Protein AF-0000000076990833 (afdb_homodimer)

Structure (mmCIF, N/CA/C/O backbone):
data_AF-0000000076990833-model_v1
#
loop_
_entity.id
_entity.type
_entity.pdbx_description
1 polymer 'Sterol uptake control protein 2'
#
loop_
_atom_site.group_PDB
_atom_site.id
_atom_site.type_symbol
_atom_site.label_atom_id
_atom_site.label_alt_id
_atom_site.label_comp_id
_atom_site.label_asym_id
_atom_site.label_entity_id
_atom_site.label_seq_id
_atom_site.pdbx_PDB_ins_code
_atom_site.Cartn_x
_atom_site.Cartn_y
_atom_site.Cartn_z
_atom_site.occupancy
_atom_site.B_iso_or_equiv
_atom_site.auth_seq_id
_atom_site.auth_comp_id
_atom_site.auth_asym_id
_atom_site.auth_atom_id
_atom_site.pdbx_PDB_model_num
ATOM 1 N N . MET A 1 1 ? -12.664 -25.297 53.344 1 25.92 1 MET A N 1
ATOM 2 C CA . MET A 1 1 ? -12.391 -23.922 52.906 1 25.92 1 MET A CA 1
ATOM 3 C C . MET A 1 1 ? -11.352 -23.891 51.781 1 25.92 1 MET A C 1
ATOM 5 O O . MET A 1 1 ? -10.227 -24.359 51.969 1 25.92 1 MET A O 1
ATOM 9 N N . ARG A 1 2 ? -11.758 -23.938 50.531 1 33.41 2 ARG A N 1
ATOM 10 C CA . ARG A 1 2 ? -10.898 -23.969 49.344 1 33.41 2 ARG A CA 1
ATOM 11 C C . ARG A 1 2 ? -9.945 -22.781 49.312 1 33.41 2 ARG A C 1
ATOM 13 O O . ARG A 1 2 ? -10.344 -21.656 49.594 1 33.41 2 ARG A O 1
ATOM 20 N N . GLN A 1 3 ? -8.711 -23.062 49.531 1 33.72 3 GLN A N 1
ATOM 21 C CA . GLN A 1 3 ? -7.648 -22.062 49.594 1 33.72 3 GLN A CA 1
ATOM 22 C C . GLN A 1 3 ? -7.637 -21.203 48.312 1 33.72 3 GLN A C 1
ATOM 24 O O . GLN A 1 3 ? -7.566 -21.734 47.219 1 33.72 3 GLN A O 1
ATOM 29 N N . ARG A 1 4 ? -8.312 -20 48.312 1 40.69 4 ARG A N 1
ATOM 30 C CA . ARG A 1 4 ? -8.273 -18.984 47.25 1 40.69 4 ARG A CA 1
ATOM 31 C C . ARG A 1 4 ? -6.844 -18.688 46.812 1 40.69 4 ARG A C 1
ATOM 33 O O . ARG A 1 4 ? -5.984 -18.406 47.656 1 40.69 4 ARG A O 1
ATOM 40 N N . THR A 1 5 ? -6.391 -19.281 45.875 1 40.38 5 THR A N 1
ATOM 41 C CA . THR A 1 5 ? -5.09 -18.969 45.281 1 40.38 5 THR A CA 1
ATOM 42 C C . THR A 1 5 ? -4.953 -17.453 45.094 1 40.38 5 THR A C 1
ATOM 44 O O . THR A 1 5 ? -5.852 -16.812 44.531 1 40.38 5 THR A O 1
ATOM 47 N N . PRO A 1 6 ? -4.059 -16.812 45.844 1 41.22 6 PRO A N 1
ATOM 48 C CA . PRO A 1 6 ? -3.881 -15.359 45.75 1 41.22 6 PRO A CA 1
ATOM 49 C C . PRO A 1 6 ? -3.59 -14.906 44.312 1 41.22 6 PRO A C 1
ATOM 51 O O . PRO A 1 6 ? -2.789 -15.539 43.625 1 41.22 6 PRO A O 1
ATOM 54 N N . HIS A 1 7 ? -4.531 -14.383 43.656 1 50.31 7 HIS A N 1
ATOM 55 C CA . HIS A 1 7 ? -4.332 -13.758 42.344 1 50.31 7 HIS A CA 1
ATOM 56 C C . HIS A 1 7 ? -3.305 -12.633 42.406 1 50.31 7 HIS A C 1
ATOM 58 O O . HIS A 1 7 ? -3.395 -11.766 43.281 1 50.31 7 HIS A O 1
ATOM 64 N N . ARG A 1 8 ? -2.176 -12.875 41.969 1 51.62 8 ARG A N 1
ATOM 65 C CA . ARG A 1 8 ? -1.152 -11.836 41.938 1 51.62 8 ARG A CA 1
ATOM 66 C C . ARG A 1 8 ? -1.626 -10.617 41.156 1 51.62 8 ARG A C 1
ATOM 68 O O . ARG A 1 8 ? -1.981 -10.734 39.969 1 51.62 8 ARG A O 1
ATOM 75 N N . LYS A 1 9 ? -2.006 -9.484 41.75 1 55.56 9 LYS A N 1
ATOM 76 C CA . LYS A 1 9 ? -2.414 -8.188 41.219 1 55.56 9 LYS A CA 1
ATOM 77 C C . LYS A 1 9 ? -1.229 -7.453 40.594 1 55.56 9 LYS A C 1
ATOM 79 O O . LYS A 1 9 ? -0.097 -7.582 41.062 1 55.56 9 LYS A O 1
ATOM 84 N N . SER A 1 10 ? -1.445 -7.074 39.344 1 61.56 10 SER A N 1
ATOM 85 C CA . SER A 1 10 ? -0.448 -6.164 38.781 1 61.56 10 SER A CA 1
ATOM 86 C C . SER A 1 10 ? -0.549 -4.781 39.438 1 61.56 10 SER A C 1
ATOM 88 O O . SER A 1 10 ? -1.647 -4.246 39.594 1 61.56 10 SER A O 1
ATOM 90 N N . ARG A 1 11 ? 0.428 -4.242 40.094 1 70.25 11 ARG A N 1
ATOM 91 C CA . ARG A 1 11 ? 0.427 -2.994 40.844 1 70.25 11 ARG A CA 1
ATOM 92 C C . ARG A 1 11 ? 0.134 -1.804 39.938 1 70.25 11 ARG A C 1
ATOM 94 O O . ARG A 1 11 ? -0.578 -0.877 40.344 1 70.25 11 ARG A O 1
ATOM 101 N N . PHE A 1 12 ? 0.561 -1.822 38.688 1 67.38 12 PHE A N 1
ATOM 102 C CA . PHE A 1 12 ? 0.448 -0.678 37.781 1 67.38 12 PHE A CA 1
ATOM 103 C C . PHE A 1 12 ? -0.346 -1.044 36.531 1 67.38 12 PHE A C 1
ATOM 105 O O . PHE A 1 12 ? -0.044 -0.566 35.438 1 67.38 12 PHE A O 1
ATOM 112 N N . GLY A 1 13 ? -1.306 -1.761 36.688 1 73.12 13 GLY A N 1
ATOM 113 C CA . GLY A 1 13 ? -2.15 -2.203 35.594 1 73.12 13 GLY A CA 1
ATOM 114 C C . GLY A 1 13 ? -3.078 -1.119 35.094 1 73.12 13 GLY A C 1
ATOM 115 O O . GLY A 1 13 ? -3.416 -0.186 35.812 1 73.12 13 GLY A O 1
ATOM 116 N N . CYS A 1 14 ? -3.453 -1.318 33.844 1 72.38 14 CYS A N 1
ATOM 117 C CA . CYS A 1 14 ? -4.359 -0.337 33.281 1 72.38 14 CYS A CA 1
ATOM 118 C C . CYS A 1 14 ? -5.746 -0.436 33.906 1 72.38 14 CYS A C 1
ATOM 120 O O . CYS A 1 14 ? -6.102 -1.465 34.469 1 72.38 14 CYS A O 1
ATOM 122 N N . LYS A 1 15 ? -6.52 0.688 33.781 1 77.44 15 LYS A N 1
ATOM 123 C CA . LYS A 1 15 ? -7.836 0.781 34.406 1 77.44 15 LYS A CA 1
ATOM 124 C C . LYS A 1 15 ? -8.766 -0.309 33.906 1 77.44 15 LYS A C 1
ATOM 126 O O . LYS A 1 15 ? -9.562 -0.863 34.656 1 77.44 15 LYS A O 1
ATOM 131 N N . GLU A 1 16 ? -8.633 -0.635 32.688 1 78.31 16 GLU A N 1
ATOM 132 C CA . GLU A 1 16 ? -9.508 -1.613 32.062 1 78.31 16 GLU A CA 1
ATOM 133 C C . GLU A 1 16 ? -9.242 -3.02 32.594 1 78.31 16 GLU A C 1
ATOM 135 O O . GLU A 1 16 ? -10.172 -3.768 32.875 1 78.31 16 GLU A O 1
ATOM 140 N N . CYS A 1 17 ? -8.039 -3.342 32.719 1 75.88 17 CYS A N 1
ATOM 141 C CA . CYS A 1 17 ? -7.684 -4.648 33.281 1 75.88 17 CYS A CA 1
ATOM 142 C C . CYS A 1 17 ? -8.086 -4.75 34.75 1 75.88 17 CYS A C 1
ATOM 144 O O . CYS A 1 17 ? -8.57 -5.789 35.188 1 75.88 17 CYS A O 1
ATOM 146 N N . LYS A 1 18 ? -7.969 -3.686 35.469 1 77 18 LYS A N 1
ATOM 147 C CA . LYS A 1 18 ? -8.391 -3.623 36.875 1 77 18 LYS A CA 1
ATOM 148 C C . LYS A 1 18 ? -9.898 -3.818 37 1 77 18 LYS A C 1
ATOM 150 O O . LYS A 1 18 ? -10.367 -4.547 37.875 1 77 18 LYS A O 1
ATOM 155 N N . GLN A 1 19 ? -10.578 -3.23 36.094 1 77.62 19 GLN A N 1
ATOM 156 C CA . GLN A 1 19 ? -12.031 -3.336 36.125 1 77.62 19 GLN A CA 1
ATOM 157 C C . GLN A 1 19 ? -12.484 -4.754 35.781 1 77.62 19 GLN A C 1
ATOM 159 O O . GLN A 1 19 ? -13.477 -5.238 36.312 1 77.62 19 GLN A O 1
ATOM 164 N N . ARG A 1 20 ? -11.805 -5.422 35.031 1 76.88 20 ARG A N 1
ATOM 165 C CA . ARG A 1 20 ? -12.141 -6.758 34.562 1 76.88 20 ARG A CA 1
ATOM 166 C C . ARG A 1 20 ? -11.547 -7.832 35.469 1 76.88 20 ARG A C 1
ATOM 168 O O . ARG A 1 20 ? -11.812 -9.023 35.281 1 76.88 20 ARG A O 1
ATOM 175 N N . HIS A 1 21 ? -10.773 -7.418 36.375 1 73.31 21 HIS A N 1
ATOM 176 C CA . HIS A 1 21 ? -10.141 -8.297 37.344 1 73.31 21 HIS A CA 1
ATOM 177 C C . HIS A 1 21 ? -9.266 -9.344 36.656 1 73.31 21 HIS A C 1
ATOM 179 O O . HIS A 1 21 ? -9.297 -10.523 37 1 73.31 21 HIS A O 1
ATOM 185 N N . VAL A 1 22 ? -8.633 -8.859 35.562 1 78.75 22 VAL A N 1
ATOM 186 C CA . VAL A 1 22 ? -7.637 -9.695 34.906 1 78.75 22 VAL A CA 1
ATOM 187 C C . VAL A 1 22 ? -6.238 -9.141 35.156 1 78.75 22 VAL A C 1
ATOM 189 O O . VAL A 1 22 ? -6.066 -7.934 35.344 1 78.75 22 VAL A O 1
ATOM 192 N N . LYS A 1 23 ? -5.227 -10.023 35.156 1 76.38 23 LYS A N 1
ATOM 193 C CA . LYS A 1 23 ? -3.846 -9.594 35.375 1 76.38 23 LYS A CA 1
ATOM 194 C C . LYS A 1 23 ? -3.334 -8.828 34.156 1 76.38 23 LYS A C 1
ATOM 196 O O . LYS A 1 23 ? -3.299 -9.367 33.031 1 76.38 23 LYS A O 1
ATOM 201 N N . CYS A 1 24 ? -2.998 -7.535 34.312 1 73.56 24 CYS A N 1
ATOM 202 C CA . CYS A 1 24 ? -2.434 -6.66 33.281 1 73.56 24 CYS A CA 1
ATOM 203 C C . CYS A 1 24 ? -0.947 -6.934 33.094 1 73.56 24 CYS A C 1
ATOM 205 O O . CYS A 1 24 ? -0.219 -7.145 34.062 1 73.56 24 CYS A O 1
ATOM 207 N N . ASP A 1 25 ? -0.452 -7 32.031 1 72.81 25 ASP A N 1
ATOM 208 C CA . ASP A 1 25 ? 0.966 -7.223 31.766 1 72.81 25 ASP A CA 1
ATOM 209 C C . ASP A 1 25 ? 1.754 -5.918 31.859 1 72.81 25 ASP A C 1
ATOM 211 O O . ASP A 1 25 ? 2.973 -5.906 31.672 1 72.81 25 ASP A O 1
ATOM 215 N N . GLU A 1 26 ? 1.168 -4.836 32.094 1 69.75 26 GLU A N 1
ATOM 216 C CA . GLU A 1 26 ? 1.69 -3.494 32.312 1 69.75 26 GLU A CA 1
ATOM 217 C C . GLU A 1 26 ? 2.525 -3.02 31.125 1 69.75 26 GLU A C 1
ATOM 219 O O . GLU A 1 26 ? 3.314 -2.08 31.25 1 69.75 26 GLU A O 1
ATOM 224 N N . THR A 1 27 ? 2.277 -3.645 30.109 1 68.69 27 THR A N 1
ATOM 225 C CA . THR A 1 27 ? 2.957 -3.172 28.906 1 68.69 27 THR A CA 1
ATOM 226 C C . THR A 1 27 ? 2.326 -1.875 28.406 1 68.69 27 THR A C 1
ATOM 228 O O . THR A 1 27 ? 1.105 -1.709 28.453 1 68.69 27 THR A O 1
ATOM 231 N N . ARG A 1 28 ? 3.154 -0.745 28.188 1 64.5 28 ARG A N 1
ATOM 232 C CA . ARG A 1 28 ? 2.734 0.539 27.641 1 64.5 28 ARG A CA 1
ATOM 233 C C . ARG A 1 28 ? 3.105 0.646 26.156 1 64.5 28 ARG A C 1
ATOM 235 O O . ARG A 1 28 ? 4.035 -0.02 25.703 1 64.5 28 ARG A O 1
ATOM 242 N N . PRO A 1 29 ? 2.189 1.332 25.469 1 57.94 29 PRO A N 1
ATOM 243 C CA . PRO A 1 29 ? 1.122 2.248 25.875 1 57.94 29 PRO A CA 1
ATOM 244 C C . PRO A 1 29 ? -0.215 1.54 26.094 1 57.94 29 PRO A C 1
ATOM 246 O O . PRO A 1 29 ? -1.116 2.09 26.734 1 57.94 29 PRO A O 1
ATOM 249 N N . SER A 1 30 ? -0.327 0.424 25.625 1 66.25 30 SER A N 1
ATOM 250 C CA . SER A 1 30 ? -1.527 -0.357 25.906 1 66.25 30 SER A CA 1
ATOM 251 C C . SER A 1 30 ? -1.175 -1.78 26.328 1 66.25 30 SER A C 1
ATOM 253 O O . SER A 1 30 ? -0.31 -2.416 25.719 1 66.25 30 SER A O 1
ATOM 255 N N . CYS A 1 31 ? -1.744 -2.201 27.359 1 67.81 31 CYS A N 1
ATOM 256 C CA . CYS A 1 31 ? -1.415 -3.535 27.859 1 67.81 31 CYS A CA 1
ATOM 257 C C . CYS A 1 31 ? -1.944 -4.609 26.922 1 67.81 31 CYS A C 1
ATOM 259 O O . CYS A 1 31 ? -2.896 -4.375 26.172 1 67.81 31 CYS A O 1
ATOM 261 N N . ILE A 1 32 ? -1.296 -5.707 26.891 1 69.56 32 ILE A N 1
ATOM 262 C CA . ILE A 1 32 ? -1.594 -6.816 26 1 69.56 32 ILE A CA 1
ATOM 263 C C . ILE A 1 32 ? -3.055 -7.23 26.156 1 69.56 32 ILE A C 1
ATOM 265 O O . ILE A 1 32 ? -3.721 -7.566 25.172 1 69.56 32 ILE A O 1
ATOM 269 N N . ASN A 1 33 ? -3.633 -7.113 27.328 1 70.81 33 ASN A N 1
ATOM 270 C CA . ASN A 1 33 ? -5.008 -7.5 27.625 1 70.81 33 ASN A CA 1
ATOM 271 C C . ASN A 1 33 ? -6.008 -6.562 26.953 1 70.81 33 ASN A C 1
ATOM 273 O O . ASN A 1 33 ? -6.988 -7.016 26.359 1 70.81 33 ASN A O 1
ATOM 277 N N . CYS A 1 34 ? -5.73 -5.387 27.062 1 66.62 34 CYS A N 1
ATOM 278 C CA . CYS A 1 34 ? -6.613 -4.383 26.469 1 66.62 34 CYS A CA 1
ATOM 279 C C . CYS A 1 34 ? -6.516 -4.398 24.953 1 66.62 34 CYS A C 1
ATOM 281 O O . CYS A 1 34 ? -7.531 -4.305 24.266 1 66.62 34 CYS A O 1
ATOM 283 N N . SER A 1 35 ? -5.297 -4.555 24.469 1 65.75 35 SER A N 1
ATOM 284 C CA . SER A 1 35 ? -5.016 -4.602 23.031 1 65.75 35 SER A CA 1
ATOM 285 C C . SER A 1 35 ? -5.684 -5.805 22.391 1 65.75 35 SER A C 1
ATOM 287 O O . SER A 1 35 ? -6.266 -5.688 21.297 1 65.75 35 SER A O 1
ATOM 289 N N . THR A 1 36 ? -5.66 -6.926 23.078 1 63.72 36 THR A N 1
ATOM 290 C CA . THR A 1 36 ? -6.25 -8.164 22.594 1 63.72 36 THR A CA 1
ATOM 291 C C . THR A 1 36 ? -7.773 -8.109 22.672 1 63.72 36 THR A C 1
ATOM 293 O O . THR A 1 36 ? -8.469 -8.617 21.781 1 63.72 36 THR A O 1
ATOM 296 N N . ALA A 1 37 ? -8.289 -7.414 23.672 1 62.78 37 ALA A N 1
ATOM 297 C CA . ALA A 1 37 ? -9.727 -7.312 23.922 1 62.78 37 ALA A CA 1
ATOM 298 C C . ALA A 1 37 ? -10.328 -6.117 23.188 1 62.78 37 ALA A C 1
ATOM 300 O O . ALA A 1 37 ? -11.516 -5.816 23.344 1 62.78 37 ALA A O 1
ATOM 301 N N . LEU A 1 38 ? -9.531 -5.477 22.484 1 52.69 38 LEU A N 1
ATOM 302 C CA . LEU A 1 38 ? -9.898 -4.305 21.703 1 52.69 38 LEU A CA 1
ATOM 303 C C . LEU A 1 38 ? -10.602 -3.264 22.562 1 52.69 38 LEU A C 1
ATOM 305 O O . LEU A 1 38 ? -11.625 -2.705 22.156 1 52.69 38 LEU A O 1
ATOM 309 N N . ARG A 1 39 ? -10.078 -3.102 23.75 1 64.44 39 ARG A N 1
ATOM 310 C CA . ARG A 1 39 ? -10.562 -2.088 24.672 1 64.44 39 ARG A CA 1
ATOM 311 C C . ARG A 1 39 ? -9.578 -0.932 24.781 1 64.44 39 ARG A C 1
ATOM 313 O O . ARG A 1 39 ? -8.367 -1.122 24.625 1 64.44 39 ARG A O 1
ATOM 320 N N . ARG A 1 40 ? -10.156 0.22 24.984 1 62.66 40 ARG A N 1
ATOM 321 C CA . ARG A 1 40 ? -9.305 1.381 25.234 1 62.66 40 ARG A CA 1
ATOM 322 C C . ARG A 1 40 ? -8.609 1.267 26.578 1 62.66 40 ARG A C 1
ATOM 324 O O . ARG A 1 40 ? -9.266 1.282 27.625 1 62.66 40 ARG A O 1
ATOM 331 N N . CYS A 1 41 ? -7.32 1.099 26.5 1 63.16 41 CYS A N 1
ATOM 332 C CA . CYS A 1 41 ? -6.52 0.938 27.719 1 63.16 41 CYS A CA 1
ATOM 333 C C . CYS A 1 41 ? -6.254 2.285 28.375 1 63.16 41 CYS A C 1
ATOM 335 O O . CYS A 1 41 ? -5.938 3.262 27.688 1 63.16 41 CYS A O 1
ATOM 337 N N . SER A 1 42 ? -6.566 2.445 29.594 1 67.25 42 SER A N 1
ATOM 338 C CA . SER A 1 42 ? -6.414 3.695 30.344 1 67.25 42 SER A CA 1
ATOM 339 C C . SER A 1 42 ? -4.973 4.191 30.297 1 67.25 42 SER A C 1
ATOM 341 O O . SER A 1 42 ? -4.703 5.355 30.594 1 67.25 42 SER A O 1
ATOM 343 N N . TYR A 1 43 ? -4.086 3.354 30.016 1 64.38 43 TYR A N 1
ATOM 344 C CA . TYR A 1 43 ? -2.711 3.814 29.859 1 64.38 43 TYR A CA 1
ATOM 345 C C . TYR A 1 43 ? -2.604 4.824 28.719 1 64.38 43 TYR A C 1
ATOM 347 O O . TYR A 1 43 ? -1.707 5.672 28.719 1 64.38 43 TYR A O 1
ATOM 355 N N . LEU A 1 44 ? -3.486 4.645 27.875 1 51.94 44 LEU A N 1
ATOM 356 C CA . LEU A 1 44 ? -3.539 5.559 26.734 1 51.94 44 LEU A CA 1
ATOM 357 C C . LEU A 1 44 ? -4.027 6.938 27.172 1 51.94 44 LEU A C 1
ATOM 359 O O . LEU A 1 44 ? -3.779 7.93 26.484 1 51.94 44 LEU A O 1
ATOM 363 N N . ASP A 1 45 ? -4.902 7.02 28.125 1 46.09 45 ASP A N 1
ATOM 364 C CA . ASP A 1 45 ? -5.367 8.289 28.672 1 46.09 45 ASP A CA 1
ATOM 365 C C . ASP A 1 45 ? -4.227 9.047 29.344 1 46.09 45 ASP A C 1
ATOM 367 O O . ASP A 1 45 ? -4.422 10.156 29.844 1 46.09 45 ASP A O 1
ATOM 371 N N . THR A 1 46 ? -3.367 8.367 29.812 1 39.69 46 THR A N 1
ATOM 372 C CA . THR A 1 46 ? -2.27 9.195 30.297 1 39.69 46 THR A CA 1
ATOM 373 C C . THR A 1 46 ? -1.866 10.227 29.266 1 39.69 46 THR A C 1
ATOM 375 O O . THR A 1 46 ? -1.724 9.906 28.078 1 39.69 46 THR A O 1
ATOM 378 N N . GLU A 1 47 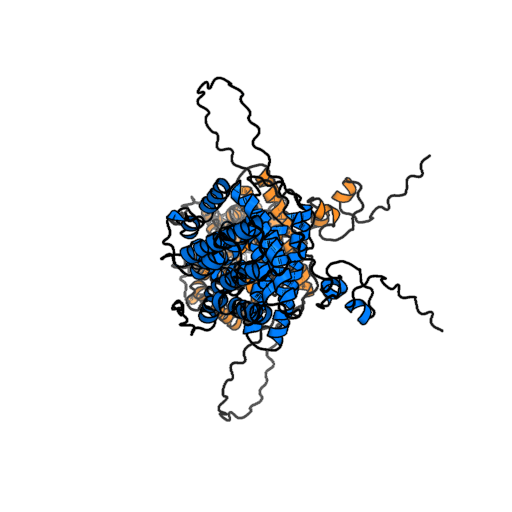? -1.981 11.492 29.516 1 37.03 47 GLU A N 1
ATOM 379 C CA . GLU A 1 47 ? -1.807 12.766 28.812 1 37.03 47 GLU A CA 1
ATOM 380 C C . GLU A 1 47 ? -0.716 12.672 27.75 1 37.03 47 GLU A C 1
ATOM 382 O O . GLU A 1 47 ? 0.418 12.289 28.062 1 37.03 47 GLU A O 1
ATOM 387 N N . THR A 1 48 ? -1.041 12.32 26.609 1 38.06 48 THR A N 1
ATOM 388 C CA . THR A 1 48 ? -0.255 12.531 25.406 1 38.06 48 THR A CA 1
ATOM 389 C C . THR A 1 48 ? 0.718 13.688 25.578 1 38.06 48 THR A C 1
ATOM 391 O O . THR A 1 48 ? 0.304 14.852 25.641 1 38.06 48 THR A O 1
ATOM 394 N N . THR A 1 49 ? 1.515 13.641 26.422 1 38.66 49 THR A N 1
ATOM 395 C CA . THR A 1 49 ? 2.555 14.664 26.531 1 38.66 49 THR A CA 1
ATOM 396 C C . THR A 1 49 ? 3.027 15.102 25.141 1 38.66 49 THR A C 1
ATOM 398 O O . THR A 1 49 ? 3.389 14.266 24.312 1 38.66 49 THR A O 1
ATOM 401 N N . LEU A 1 50 ? 2.381 16.172 24.75 1 44.66 50 LEU A N 1
ATOM 402 C CA . LEU A 1 50 ? 2.904 16.844 23.562 1 44.66 50 LEU A CA 1
ATOM 403 C C . LEU A 1 50 ? 4.418 16.672 23.469 1 44.66 50 LEU A C 1
ATOM 405 O O . LEU A 1 50 ? 5.113 16.672 24.484 1 44.66 50 LEU A O 1
ATOM 409 N N . PRO A 1 51 ? 4.859 16.109 22.422 1 43.97 51 PRO A N 1
ATOM 410 C CA . PRO A 1 51 ? 6.309 15.992 22.266 1 43.97 51 PRO A CA 1
ATOM 411 C C . PRO A 1 51 ? 7.051 17.266 22.641 1 43.97 51 PRO A C 1
ATOM 413 O O . PRO A 1 51 ? 6.531 18.375 22.438 1 43.97 51 PRO A O 1
ATOM 416 N N . SER A 1 52 ? 7.957 17.25 23.578 1 46.44 52 SER A N 1
ATOM 417 C CA . SER A 1 52 ? 8.773 18.406 23.922 1 46.44 52 SER A CA 1
ATOM 418 C C . SER A 1 52 ? 9.492 18.969 22.703 1 46.44 52 SER A C 1
ATOM 420 O O . SER A 1 52 ? 10.031 18.203 21.891 1 46.44 52 SER A O 1
ATOM 422 N N . PRO A 1 53 ? 9.32 20.266 22.5 1 45.53 53 PRO A N 1
ATOM 423 C CA . PRO A 1 53 ? 10.055 20.906 21.406 1 45.53 53 PRO A CA 1
ATOM 424 C C . PRO A 1 53 ? 11.547 20.562 21.422 1 45.53 53 PRO A C 1
ATOM 426 O O . PRO A 1 53 ? 12.227 20.75 20.406 1 45.53 53 PRO A O 1
ATOM 429 N N . ALA A 1 54 ? 12.102 20.266 22.609 1 45.22 54 ALA A N 1
ATOM 430 C CA . ALA A 1 54 ? 13.523 19.969 22.719 1 45.22 54 ALA A CA 1
ATOM 431 C C . ALA A 1 54 ? 13.906 18.797 21.828 1 45.22 54 ALA A C 1
ATOM 433 O O . ALA A 1 54 ? 15.086 18.578 21.547 1 45.22 54 ALA A O 1
ATOM 434 N N . VAL A 1 55 ? 13.008 18.078 21.547 1 43.25 55 VAL A N 1
ATOM 435 C CA . VAL A 1 55 ? 13.281 16.859 20.812 1 43.25 55 VAL A CA 1
ATOM 436 C C . VAL A 1 55 ? 13.828 17.188 19.438 1 43.25 55 VAL A C 1
ATOM 438 O O . VAL A 1 55 ? 14.469 16.344 18.797 1 43.25 55 VAL A O 1
ATOM 441 N N . PHE A 1 56 ? 13.516 18.312 18.906 1 43.44 56 PHE A N 1
ATOM 442 C CA . PHE A 1 56 ? 14.008 18.672 17.578 1 43.44 56 PHE A CA 1
ATOM 443 C C . PHE A 1 56 ? 15.227 19.578 17.688 1 43.44 56 PHE A C 1
ATOM 445 O O . PHE A 1 56 ? 15.422 20.453 16.844 1 43.44 56 PHE A O 1
ATOM 452 N N . SER A 1 57 ? 15.977 19.703 18.844 1 42.47 57 SER A N 1
ATOM 453 C CA . SER A 1 57 ? 17.234 20.438 18.875 1 42.47 57 SER A CA 1
ATOM 454 C C . SER A 1 57 ? 18.281 19.797 17.969 1 42.47 57 SER A C 1
ATOM 456 O O . SER A 1 57 ? 18.938 18.828 18.359 1 42.47 57 SER A O 1
ATOM 458 N N . TYR A 1 58 ? 18.031 19.984 16.75 1 42.31 58 TYR A N 1
ATOM 459 C CA . TYR A 1 58 ? 18.969 19.484 15.75 1 42.31 58 TYR A CA 1
ATOM 460 C C . TYR A 1 58 ? 20.312 20.188 15.859 1 42.31 58 TYR A C 1
ATOM 462 O O . TYR A 1 58 ? 20.375 21.406 16.031 1 42.31 58 TYR A O 1
ATOM 470 N N . GLN A 1 59 ? 21.406 19.703 16.328 1 37.19 59 GLN A N 1
ATOM 471 C CA . GLN A 1 59 ? 22.734 20.266 16.156 1 37.19 59 GLN A CA 1
ATOM 472 C C . GLN A 1 59 ? 23.141 20.297 14.68 1 37.19 59 GLN A C 1
ATOM 474 O O . GLN A 1 59 ? 23.266 19.25 14.039 1 37.19 59 GLN A O 1
ATOM 479 N N . CYS A 1 60 ? 22.828 21.312 13.984 1 34 60 CYS A N 1
ATOM 480 C CA . CYS A 1 60 ? 23.391 21.469 12.641 1 34 60 CYS A CA 1
ATOM 481 C C . CYS A 1 60 ? 24.906 21.609 12.695 1 34 60 CYS A C 1
ATOM 483 O O . CYS A 1 60 ? 25.438 22.375 13.508 1 34 60 CYS A O 1
ATOM 485 N N . PRO A 1 61 ? 25.859 20.844 12.156 1 33.31 61 PRO A N 1
ATOM 486 C CA . PRO A 1 61 ? 27.312 21.062 12.156 1 33.31 61 PRO A CA 1
ATOM 487 C C . PRO A 1 61 ? 27.688 22.453 11.641 1 33.31 61 PRO A C 1
ATOM 489 O O . PRO A 1 61 ? 27.016 23 10.758 1 33.31 61 PRO A O 1
ATOM 492 N N . SER A 1 62 ? 28.406 23.328 12.328 1 28.06 62 SER A N 1
ATOM 493 C CA . SER A 1 62 ? 29.031 24.578 11.93 1 28.06 62 SER A CA 1
ATOM 494 C C . SER A 1 62 ? 29.953 24.375 10.727 1 28.06 62 SER A C 1
ATOM 496 O O . SER A 1 62 ? 30.641 23.359 10.633 1 28.06 62 SER A O 1
ATOM 498 N N . PRO A 1 63 ? 29.875 25.156 9.633 1 28.7 63 PRO A N 1
ATOM 499 C CA . PRO A 1 63 ? 30.844 25.156 8.539 1 28.7 63 PRO A CA 1
ATOM 500 C C . PRO A 1 63 ? 32.281 25.359 9.023 1 28.7 63 PRO A C 1
ATOM 502 O O . PRO A 1 63 ? 32.562 26.391 9.648 1 28.7 63 PRO A O 1
ATOM 505 N N . ALA A 1 64 ? 33.062 24.531 9.469 1 28.36 64 ALA A N 1
ATOM 506 C CA . ALA A 1 64 ? 34.5 24.797 9.656 1 28.36 64 ALA A CA 1
ATOM 507 C C . ALA A 1 64 ? 35.125 25.359 8.391 1 28.36 64 ALA A C 1
ATOM 509 O O . ALA A 1 64 ? 34.844 24.906 7.285 1 28.36 64 ALA A O 1
ATOM 510 N N . ALA A 1 65 ? 35.844 26.609 8.391 1 28.31 65 ALA A N 1
ATOM 511 C CA . ALA A 1 65 ? 36.719 27.391 7.527 1 28.31 65 ALA A CA 1
ATOM 512 C C . ALA A 1 65 ? 37.938 26.578 7.102 1 28.31 65 ALA A C 1
ATOM 514 O O . ALA A 1 65 ? 38.906 26.438 7.855 1 28.31 65 ALA A O 1
ATOM 515 N N . SER A 1 66 ? 38 25.312 6.457 1 23.75 66 SER A N 1
ATOM 516 C CA . SER A 1 66 ? 39.219 24.688 5.973 1 23.75 66 SER A CA 1
ATOM 517 C C . SER A 1 66 ? 39.844 25.5 4.836 1 23.75 66 SER A C 1
ATOM 519 O O . SER A 1 66 ? 39.219 25.672 3.777 1 23.75 66 SER A O 1
ATOM 521 N N . THR A 1 67 ? 40.688 26.531 5.051 1 24.36 67 THR A N 1
ATOM 522 C CA . THR A 1 67 ? 41.594 27.297 4.191 1 24.36 67 THR A CA 1
ATOM 523 C C . THR A 1 67 ? 42.562 26.391 3.455 1 24.36 67 THR A C 1
ATOM 525 O O . THR A 1 67 ? 43.5 26.859 2.814 1 24.36 67 THR A O 1
ATOM 528 N N . SER A 1 68 ? 42.688 25.094 3.496 1 23.02 68 SER A N 1
ATOM 529 C CA . SER A 1 68 ? 43.906 24.562 2.898 1 23.02 68 SER A CA 1
ATOM 530 C C . SER A 1 68 ? 43.938 24.828 1.397 1 23.02 68 SER A C 1
ATOM 532 O O . SER A 1 68 ? 42.906 24.719 0.715 1 23.02 68 SER A O 1
ATOM 534 N N . THR A 1 69 ? 44.938 25.578 0.827 1 22.22 69 THR A N 1
ATOM 535 C CA . THR A 1 69 ? 45.5 26 -0.441 1 22.22 69 THR A CA 1
ATOM 536 C C . THR A 1 69 ? 45.844 24.797 -1.327 1 22.22 69 THR A C 1
ATOM 538 O O . THR A 1 69 ? 46.562 24.922 -2.299 1 22.22 69 THR A O 1
ATOM 541 N N . ALA A 1 70 ? 45.562 23.531 -1.05 1 27.22 70 ALA A N 1
ATOM 542 C CA . ALA A 1 70 ? 46.25 22.609 -1.941 1 27.22 70 ALA A CA 1
ATOM 543 C C . ALA A 1 70 ? 45.969 22.938 -3.404 1 27.22 70 ALA A C 1
ATOM 545 O O . ALA A 1 70 ? 44.875 23.422 -3.74 1 27.22 70 ALA A O 1
ATOM 546 N N . SER A 1 71 ? 46.938 23.125 -4.289 1 22.7 71 SER A N 1
ATOM 547 C CA . SER A 1 71 ? 47.188 23.25 -5.719 1 22.7 71 SER A CA 1
ATOM 548 C C . SER A 1 71 ? 46.375 22.25 -6.527 1 22.7 71 SER A C 1
ATOM 550 O O . SER A 1 71 ? 46.281 21.078 -6.148 1 22.7 71 SER A O 1
ATOM 552 N N . SER A 1 72 ? 45.438 22.703 -7.418 1 22.44 72 SER A N 1
ATOM 553 C CA . SER A 1 72 ? 44.281 22.281 -8.188 1 22.44 72 SER A CA 1
ATOM 554 C C . SER A 1 72 ? 44.656 21.344 -9.32 1 22.44 72 SER A C 1
ATOM 556 O O . SER A 1 72 ? 44.656 21.719 -10.492 1 22.44 72 SER A O 1
ATOM 558 N N . SER A 1 73 ? 45.875 20.578 -9.219 1 23.89 73 SER A N 1
ATOM 559 C CA . SER A 1 73 ? 46.094 19.969 -10.523 1 23.89 73 SER A CA 1
ATOM 560 C C . SER A 1 73 ? 44.906 19.156 -10.977 1 23.89 73 SER A C 1
ATOM 562 O O . SER A 1 73 ? 44.188 18.594 -10.148 1 23.89 73 SER A O 1
ATOM 564 N N . ALA A 1 74 ? 44.438 19.297 -12.305 1 23.66 74 ALA A N 1
ATOM 565 C CA . ALA A 1 74 ? 43.25 19.062 -13.125 1 23.66 74 ALA A CA 1
ATOM 566 C C . ALA A 1 74 ? 42.969 17.578 -13.234 1 23.66 74 ALA A C 1
ATOM 568 O O . ALA A 1 74 ? 42.031 17.172 -13.953 1 23.66 74 ALA A O 1
ATOM 569 N N . PRO A 1 75 ? 43.594 16.672 -12.359 1 24.72 75 PRO A N 1
ATOM 570 C CA . PRO A 1 75 ? 43.531 15.406 -13.086 1 24.72 75 PRO A CA 1
ATOM 571 C C . PRO A 1 75 ? 42.094 14.984 -13.406 1 24.72 75 PRO A C 1
ATOM 573 O O . PRO A 1 75 ? 41.156 15.445 -12.766 1 24.72 75 PRO A O 1
ATOM 576 N N . GLY A 1 76 ? 41.781 14.352 -14.641 1 23.31 76 GLY A N 1
ATOM 577 C CA . GLY A 1 76 ? 40.688 13.852 -15.43 1 23.31 76 GLY A CA 1
ATOM 578 C C . GLY A 1 76 ? 39.781 12.883 -14.68 1 23.31 76 GLY A C 1
ATOM 579 O O . GLY A 1 76 ? 40.156 11.711 -14.516 1 23.31 76 GLY A O 1
ATOM 580 N N . ALA A 1 77 ? 39.375 13.195 -13.562 1 22.27 77 ALA A N 1
ATOM 581 C CA . ALA A 1 77 ? 38.875 12.266 -12.562 1 22.27 77 ALA A CA 1
ATOM 582 C C . ALA A 1 77 ? 37.594 11.594 -13.039 1 22.27 77 ALA A C 1
ATOM 584 O O . ALA A 1 77 ? 36.594 12.266 -13.297 1 22.27 77 ALA A O 1
ATOM 585 N N . VAL A 1 78 ? 37.719 10.516 -13.797 1 25.61 78 VAL A N 1
ATOM 586 C CA . VAL A 1 78 ? 36.656 9.664 -14.344 1 25.61 78 VAL A CA 1
ATOM 587 C C . VAL A 1 78 ? 35.656 9.312 -13.258 1 25.61 78 VAL A C 1
ATOM 589 O O . VAL A 1 78 ? 36.031 8.797 -12.203 1 25.61 78 VAL A O 1
ATOM 592 N N . GLY A 1 79 ? 34.812 10.188 -12.977 1 22.38 79 GLY A N 1
ATOM 593 C CA . GLY A 1 79 ? 33.75 10.227 -11.953 1 22.38 79 GLY A CA 1
ATOM 594 C C . GLY A 1 79 ? 32.938 8.961 -11.891 1 22.38 79 GLY A C 1
ATOM 595 O O . GLY A 1 79 ? 32.125 8.688 -12.781 1 22.38 79 GLY A O 1
ATOM 596 N N . GLY A 1 80 ? 33.625 7.883 -11.539 1 23.03 80 GLY A N 1
ATOM 597 C CA . GLY A 1 80 ? 32.906 6.625 -11.438 1 23.03 80 GLY A CA 1
ATOM 598 C C . GLY A 1 80 ? 31.672 6.715 -10.547 1 23.03 80 GLY A C 1
ATOM 599 O O . GLY A 1 80 ? 31.688 7.391 -9.516 1 23.03 80 GLY A O 1
ATOM 600 N N . THR A 1 81 ? 30.484 6.75 -11.125 1 26.48 81 THR A N 1
ATOM 601 C CA . THR A 1 81 ? 29.125 6.754 -10.602 1 26.48 81 THR A CA 1
ATOM 602 C C . THR A 1 81 ? 28.969 5.738 -9.477 1 26.48 81 THR A C 1
ATOM 604 O O . THR A 1 81 ? 29.219 4.547 -9.664 1 26.48 81 THR A O 1
ATOM 607 N N . VAL A 1 82 ? 29.516 6.102 -8.344 1 26.86 82 VAL A N 1
ATOM 608 C CA . VAL A 1 82 ? 29.391 5.203 -7.203 1 26.86 82 VAL A CA 1
ATOM 609 C C . VAL A 1 82 ? 27.953 4.738 -7.066 1 26.86 82 VAL A C 1
ATOM 611 O O . VAL A 1 82 ? 27.031 5.555 -6.941 1 26.86 82 VAL A O 1
ATO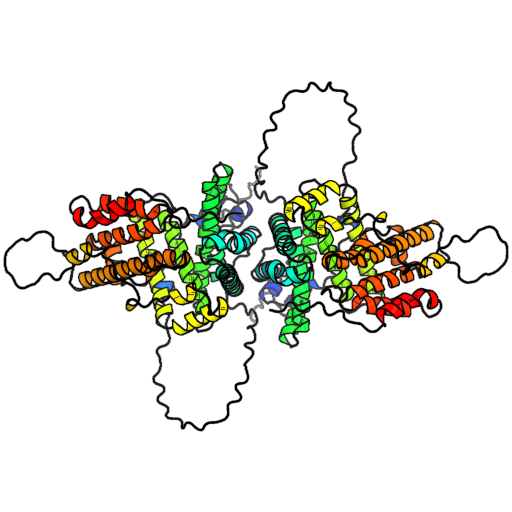M 614 N N . PRO A 1 83 ? 27.594 3.668 -7.645 1 27.45 83 PRO A N 1
ATOM 615 C CA . PRO A 1 83 ? 26.25 3.119 -7.453 1 27.45 83 PRO A CA 1
ATOM 616 C C . PRO A 1 83 ? 25.859 3.045 -5.98 1 27.45 83 PRO A C 1
ATOM 618 O O . PRO A 1 83 ? 26.594 2.496 -5.16 1 27.45 83 PRO A O 1
ATOM 621 N N . LEU A 1 84 ? 25.391 4.141 -5.434 1 27.91 84 LEU A N 1
ATOM 622 C CA . LEU A 1 84 ? 24.906 4.148 -4.062 1 27.91 84 LEU A CA 1
ATOM 623 C C . LEU A 1 84 ? 24.172 2.848 -3.738 1 27.91 84 LEU A C 1
ATOM 625 O O . LEU A 1 84 ? 23.141 2.541 -4.344 1 27.91 84 LEU A O 1
ATOM 629 N N . GLU A 1 85 ? 24.875 1.849 -3.428 1 29.39 85 GLU A N 1
ATOM 630 C CA . GLU A 1 85 ? 24.344 0.585 -2.922 1 29.39 85 GLU A CA 1
ATOM 631 C C . GLU A 1 85 ? 23.266 0.819 -1.865 1 29.39 85 GLU A C 1
ATOM 633 O O . GLU A 1 85 ? 23.453 1.626 -0.952 1 29.39 85 GLU A O 1
ATOM 638 N N . PRO A 1 86 ? 22.047 0.698 -2.152 1 32.06 86 PRO A N 1
ATOM 639 C CA . PRO A 1 86 ? 21.016 0.863 -1.127 1 32.06 86 PRO A CA 1
ATOM 640 C C . PRO A 1 86 ? 21.406 0.232 0.208 1 32.06 86 PRO A C 1
ATOM 642 O O . PRO A 1 86 ? 21.969 -0.87 0.236 1 32.06 86 PRO A O 1
ATOM 645 N N . PRO A 1 87 ? 21.906 0.977 1.18 1 32.19 87 PRO A N 1
ATOM 646 C CA . PRO A 1 87 ? 22.328 0.4 2.457 1 32.19 87 PRO A CA 1
ATOM 647 C C . PRO A 1 87 ? 21.422 -0.747 2.914 1 32.19 87 PRO A C 1
ATOM 649 O O . PRO A 1 87 ? 20.25 -0.791 2.557 1 32.19 87 PRO A O 1
ATOM 652 N N . GLY A 1 88 ? 21.828 -1.861 3.02 1 32.25 88 GLY A N 1
ATOM 653 C CA . GLY A 1 88 ? 21.156 -2.947 3.723 1 32.25 88 GLY A CA 1
ATOM 654 C C . GLY A 1 88 ? 20.422 -2.486 4.961 1 32.25 88 GLY A C 1
ATOM 655 O O . GLY A 1 88 ? 20.75 -1.446 5.539 1 32.25 88 GLY A O 1
ATOM 656 N N . PHE A 1 89 ? 19.109 -2.701 5.137 1 35.03 89 PHE A N 1
ATOM 657 C CA . PHE A 1 89 ? 18.25 -2.383 6.266 1 35.03 89 PHE A CA 1
ATOM 658 C C . PHE A 1 89 ? 18.984 -2.58 7.586 1 35.03 89 PHE A C 1
ATOM 660 O O . PHE A 1 89 ? 18.922 -3.656 8.18 1 35.03 89 PHE A O 1
ATOM 667 N N . GLY A 1 90 ? 20.188 -2.395 7.699 1 34.88 90 GLY A N 1
ATOM 668 C CA . GLY A 1 90 ? 20.703 -2.387 9.062 1 34.88 90 GLY A CA 1
ATOM 669 C C . GLY A 1 90 ? 19.891 -1.525 10 1 34.88 90 GLY A C 1
ATOM 670 O O . GLY A 1 90 ? 19.562 -0.382 9.68 1 34.88 90 GLY A O 1
ATOM 671 N N . HIS A 1 91 ? 19.047 -2.188 10.898 1 43.5 91 HIS A N 1
ATOM 672 C CA . HIS A 1 91 ? 18.094 -1.619 11.836 1 43.5 91 HIS A CA 1
ATOM 673 C C . HIS A 1 91 ? 18.734 -0.528 12.688 1 43.5 91 HIS A C 1
ATOM 675 O O . HIS A 1 91 ? 19.469 -0.823 13.633 1 43.5 91 HIS A O 1
ATOM 681 N N . VAL A 1 92 ? 19.078 0.461 12.148 1 48.62 92 VAL A N 1
ATOM 682 C CA . VAL A 1 92 ? 19.578 1.618 12.891 1 48.62 92 VAL A CA 1
ATOM 683 C C . VAL A 1 92 ? 18.578 1.996 13.977 1 48.62 92 VAL A C 1
ATOM 685 O O . VAL A 1 92 ? 18.922 2.652 14.961 1 48.62 92 VAL A O 1
ATOM 688 N N . TYR A 1 93 ? 17.359 1.539 13.789 1 52.59 93 TYR A N 1
ATOM 689 C CA . TYR A 1 93 ? 16.375 2.012 14.75 1 52.59 93 TYR A CA 1
ATOM 690 C C . TYR A 1 93 ? 16.016 0.915 15.75 1 52.59 93 TYR A C 1
ATOM 692 O O . TYR A 1 93 ? 16.062 -0.273 15.422 1 52.59 93 TYR A O 1
ATOM 700 N N . PRO A 1 94 ? 15.875 1.218 16.922 1 49.25 94 PRO A N 1
ATOM 701 C CA . PRO A 1 94 ? 15.453 0.238 17.922 1 49.25 94 PRO A CA 1
ATOM 702 C C . PRO A 1 94 ? 14.18 -0.507 17.516 1 49.25 94 PRO A C 1
ATOM 704 O O . PRO A 1 94 ? 13.398 -0.003 16.719 1 49.25 94 PRO A O 1
ATOM 707 N N . PRO A 1 95 ? 14.086 -1.748 17.969 1 51.53 95 PRO A N 1
ATOM 708 C CA . PRO A 1 95 ? 12.922 -2.564 17.609 1 51.53 95 PRO A CA 1
ATOM 709 C C . PRO A 1 95 ? 11.602 -1.925 18.031 1 51.53 95 PRO A C 1
ATOM 711 O O . PRO A 1 95 ? 11.492 -1.364 19.125 1 51.53 95 PRO A O 1
ATOM 714 N N . THR A 1 96 ? 10.734 -1.63 17.141 1 58.72 96 THR A N 1
ATOM 715 C CA . THR A 1 96 ? 9.422 -1.019 17.328 1 58.72 96 THR A CA 1
ATOM 716 C C . THR A 1 96 ? 8.359 -2.084 17.594 1 58.72 96 THR A C 1
ATOM 718 O O . THR A 1 96 ? 8.547 -3.25 17.234 1 58.72 96 THR A O 1
ATOM 721 N N . GLU A 1 97 ? 7.34 -1.761 18.328 1 71.56 97 GLU A N 1
ATOM 722 C CA . GLU A 1 97 ? 6.141 -2.578 18.469 1 71.56 97 GLU A CA 1
ATOM 723 C C . GLU A 1 97 ? 5.676 -3.107 17.109 1 71.56 97 GLU A C 1
ATOM 725 O O . GLU A 1 97 ? 5.781 -2.412 16.094 1 71.56 97 GLU A O 1
ATOM 730 N N . PRO A 1 98 ? 5.234 -4.316 17.156 1 83.56 98 PRO A N 1
ATOM 731 C CA . PRO A 1 98 ? 4.816 -4.949 15.898 1 83.56 98 PRO A CA 1
ATOM 732 C C . PRO A 1 98 ? 3.605 -4.266 15.273 1 83.56 98 PRO A C 1
ATOM 734 O O . PRO A 1 98 ? 2.873 -3.547 15.953 1 83.56 98 PRO A O 1
ATOM 737 N N . TYR A 1 99 ? 3.555 -4.32 14.047 1 91.75 99 TYR A N 1
ATOM 738 C CA . TYR A 1 99 ? 2.389 -3.857 13.297 1 91.75 99 TYR A CA 1
ATOM 739 C C . TYR A 1 99 ? 1.368 -4.977 13.133 1 91.75 99 TYR A C 1
ATOM 741 O O . TYR A 1 99 ? 1.688 -6.152 13.328 1 91.75 99 TYR A O 1
ATOM 749 N N . ASP A 1 100 ? 0.161 -4.641 12.828 1 91.62 100 ASP A N 1
ATOM 750 C CA . ASP A 1 100 ? -0.902 -5.602 12.555 1 91.62 100 ASP A CA 1
ATOM 751 C C . ASP A 1 100 ? -1.674 -5.223 11.289 1 91.62 100 ASP A C 1
ATOM 753 O O . ASP A 1 100 ? -1.246 -4.352 10.531 1 91.62 100 ASP A O 1
ATOM 757 N N . LEU A 1 101 ? -2.781 -5.918 11 1 92.75 101 LEU A N 1
ATOM 758 C CA . LEU A 1 101 ? -3.535 -5.73 9.766 1 92.75 101 LEU A CA 1
ATOM 759 C C . LEU A 1 101 ? -4.141 -4.332 9.711 1 92.75 101 LEU A C 1
ATOM 761 O O . LEU A 1 101 ? -4.293 -3.764 8.625 1 92.75 101 LEU A O 1
ATOM 765 N N . ARG A 1 102 ? -4.418 -3.775 10.836 1 92.94 102 ARG A N 1
ATOM 766 C CA . ARG A 1 102 ? -4.953 -2.418 10.875 1 92.94 102 ARG A CA 1
ATOM 767 C C . ARG A 1 102 ? -3.918 -1.408 10.391 1 92.94 102 ARG A C 1
ATOM 769 O O . ARG A 1 102 ? -4.262 -0.42 9.734 1 92.94 102 ARG A O 1
ATOM 776 N N . HIS A 1 103 ? -2.699 -1.652 10.773 1 96.12 103 HIS A N 1
ATOM 777 C CA . HIS A 1 103 ? -1.62 -0.787 10.312 1 96.12 103 HIS A CA 1
ATOM 778 C C . HIS A 1 103 ? -1.42 -0.914 8.805 1 96.12 103 HIS A C 1
ATOM 780 O O . HIS A 1 103 ? -1.158 0.08 8.125 1 96.12 103 HIS A O 1
ATOM 786 N N . MET A 1 104 ? -1.568 -2.16 8.273 1 96.62 104 MET A N 1
ATOM 787 C CA . MET A 1 104 ? -1.507 -2.357 6.832 1 96.62 104 MET A CA 1
ATOM 788 C C . MET A 1 104 ? -2.637 -1.607 6.133 1 96.62 104 MET A C 1
ATOM 790 O O . MET A 1 104 ? -2.441 -1.054 5.047 1 96.62 104 MET A O 1
ATOM 794 N N . GLU A 1 105 ? -3.748 -1.66 6.77 1 97 105 GLU A N 1
ATOM 795 C CA . GLU A 1 105 ? -4.895 -0.934 6.234 1 97 105 GLU A CA 1
ATOM 796 C C . GLU A 1 105 ? -4.637 0.57 6.223 1 97 105 GLU A C 1
ATOM 798 O O . GLU A 1 105 ? -5.012 1.262 5.27 1 97 105 GLU A O 1
ATOM 803 N N . LEU A 1 106 ? -4.059 1.069 7.246 1 98.25 106 LEU A N 1
ATOM 804 C CA . LEU A 1 106 ? -3.75 2.492 7.336 1 98.25 106 LEU A CA 1
ATOM 805 C C . LEU A 1 106 ? -2.73 2.898 6.277 1 98.25 106 LEU A C 1
ATOM 807 O O . LEU A 1 106 ? -2.797 4.004 5.734 1 98.25 106 LEU A O 1
ATOM 811 N N . LEU A 1 107 ? -1.746 2.012 6.047 1 98.38 107 LEU A N 1
ATOM 812 C CA . LEU A 1 107 ? -0.79 2.271 4.977 1 98.38 107 LEU A CA 1
ATOM 813 C C . LEU A 1 107 ? -1.497 2.371 3.627 1 98.38 107 LEU A C 1
ATOM 815 O O . LEU A 1 107 ? -1.223 3.283 2.844 1 98.38 107 LEU A O 1
ATOM 819 N N . TYR A 1 108 ? -2.402 1.416 3.389 1 98.12 108 TYR A N 1
ATOM 820 C CA . TYR A 1 108 ? -3.193 1.435 2.164 1 98.12 108 TYR A CA 1
ATOM 821 C C . TYR A 1 108 ? -4.043 2.697 2.082 1 98.12 108 TYR A C 1
ATOM 823 O O . TYR A 1 108 ? -4.156 3.309 1.018 1 98.12 108 TYR A O 1
ATOM 831 N N . HIS A 1 109 ? -4.652 3.092 3.186 1 98.19 109 HIS A N 1
ATOM 832 C CA . HIS A 1 109 ? -5.484 4.285 3.283 1 98.19 109 HIS A CA 1
ATOM 833 C C . HIS A 1 109 ? -4.68 5.547 2.982 1 98.19 109 HIS A C 1
ATOM 835 O O . HIS A 1 109 ? -5.168 6.453 2.309 1 98.19 109 HIS A O 1
ATOM 841 N N . PHE A 1 110 ? -3.461 5.598 3.467 1 98.31 110 PHE A N 1
ATOM 842 C CA . PHE A 1 110 ? -2.596 6.742 3.203 1 98.31 110 PHE A CA 1
ATOM 843 C C . PHE A 1 110 ? -2.4 6.938 1.703 1 98.31 110 PHE A C 1
ATOM 845 O O . PHE A 1 110 ? -2.484 8.062 1.204 1 98.31 110 PHE A O 1
ATOM 852 N N . GLU A 1 111 ? -2.16 5.855 1.083 1 97.5 111 GLU A N 1
ATOM 853 C CA . GLU A 1 111 ? -1.822 5.938 -0.335 1 97.5 111 GLU A CA 1
ATOM 854 C C . GLU A 1 111 ? -3.057 6.234 -1.181 1 97.5 111 GLU A C 1
ATOM 856 O O . GLU A 1 111 ? -3.002 7.051 -2.102 1 97.5 111 GLU A O 1
ATOM 861 N N . HIS A 1 112 ? -4.207 5.695 -0.871 1 96.31 112 HIS A N 1
ATOM 862 C CA . HIS A 1 112 ? -5.289 5.664 -1.852 1 96.31 112 HIS A CA 1
ATOM 863 C C . HIS A 1 112 ? -6.438 6.57 -1.433 1 96.31 112 HIS A C 1
ATOM 865 O O . HIS A 1 112 ? -7.25 6.977 -2.268 1 96.31 112 HIS A O 1
ATOM 871 N N . GLU A 1 113 ? -6.566 6.871 -0.172 1 96.12 113 GLU A N 1
ATOM 872 C CA . GLU A 1 113 ? -7.68 7.695 0.283 1 96.12 113 GLU A CA 1
ATOM 873 C C . GLU A 1 113 ? -7.195 9.062 0.767 1 96.12 113 GLU A C 1
ATOM 875 O O . GLU A 1 113 ? -7.715 10.094 0.346 1 96.12 113 GLU A O 1
ATOM 880 N N . LEU A 1 114 ? -6.164 9.047 1.591 1 97.19 114 LEU A N 1
ATOM 881 C CA . LEU A 1 114 ? -5.621 10.312 2.074 1 97.19 114 LEU A CA 1
ATOM 882 C C . LEU A 1 114 ? -4.871 11.039 0.964 1 97.19 114 LEU A C 1
ATOM 884 O O . LEU A 1 114 ? -4.891 12.273 0.9 1 97.19 114 LEU A O 1
ATOM 888 N N . GLY A 1 115 ? -4.199 10.312 0.097 1 94.69 115 GLY A N 1
ATOM 889 C CA . GLY A 1 115 ? -3.41 10.883 -0.98 1 94.69 115 GLY A CA 1
ATOM 890 C C . GLY A 1 115 ? -4.168 11.914 -1.791 1 94.69 115 GLY A C 1
ATOM 891 O O . GLY A 1 115 ? -3.76 13.078 -1.863 1 94.69 115 GLY A O 1
ATOM 892 N N . PRO A 1 116 ? -5.254 11.547 -2.338 1 92.62 116 PRO A N 1
ATOM 893 C CA . PRO A 1 116 ? -6.047 12.5 -3.119 1 92.62 116 PRO A CA 1
ATOM 894 C C . PRO A 1 116 ? -6.488 13.711 -2.299 1 92.62 116 PRO A C 1
ATOM 896 O O . PRO A 1 116 ? -6.598 14.82 -2.836 1 92.62 116 PRO A O 1
ATOM 899 N N . ASP A 1 117 ? -6.664 13.578 -1.017 1 93.88 117 ASP A N 1
ATOM 900 C CA . ASP A 1 117 ? -7.16 14.648 -0.158 1 93.88 117 ASP A CA 1
ATOM 901 C C . ASP A 1 117 ? -6.039 15.609 0.223 1 93.88 117 ASP A C 1
ATOM 903 O O . ASP A 1 117 ? -6.293 16.672 0.786 1 93.88 117 ASP A O 1
ATOM 907 N N . MET A 1 118 ? -4.801 15.25 -0.125 1 93.31 118 MET A N 1
ATOM 908 C CA . MET A 1 118 ? -3.674 16.125 0.186 1 93.31 118 MET A CA 1
ATOM 909 C C . MET A 1 118 ? -3.58 17.266 -0.817 1 93.31 118 MET A C 1
ATOM 911 O O . MET A 1 118 ? -2.947 18.297 -0.542 1 93.31 118 MET A O 1
ATOM 915 N N . GLY A 1 119 ? -4.086 17.094 -2.084 1 91.31 119 GLY A N 1
ATOM 916 C CA . GLY A 1 119 ? -4.246 18.219 -3.002 1 91.31 119 GLY A CA 1
ATOM 917 C C . GLY A 1 119 ? -3.064 18.391 -3.938 1 91.31 119 GLY A C 1
ATOM 918 O O . GLY A 1 119 ? -2.883 19.453 -4.52 1 91.31 119 GLY A O 1
ATOM 919 N N . PHE A 1 120 ? -2.205 17.406 -4.109 1 90.88 120 PHE A N 1
ATOM 920 C CA . PHE A 1 120 ? -1.049 17.516 -4.992 1 90.88 120 PHE A CA 1
ATOM 921 C C . PHE A 1 120 ? -1.477 17.5 -6.453 1 90.88 120 PHE A C 1
ATOM 923 O O . PHE A 1 120 ? -0.809 18.078 -7.312 1 90.88 120 PHE A O 1
ATOM 930 N N . GLY A 1 121 ? -2.574 16.828 -6.754 1 86.31 121 GLY A N 1
ATOM 931 C CA . GLY A 1 121 ? -2.992 16.641 -8.133 1 86.31 121 GLY A CA 1
ATOM 932 C C . GLY A 1 121 ? -2.127 15.648 -8.891 1 86.31 121 GLY A C 1
ATOM 933 O O . GLY A 1 121 ? -1.058 15.266 -8.414 1 86.31 121 GLY A O 1
ATOM 934 N N . ASP A 1 122 ? -2.529 15.234 -10.102 1 84.69 122 ASP A N 1
ATOM 935 C CA . ASP A 1 122 ? -1.779 14.297 -10.938 1 84.69 122 ASP A CA 1
ATOM 936 C C . ASP A 1 122 ? -0.742 15.031 -11.789 1 84.69 122 ASP A C 1
ATOM 938 O O . ASP A 1 122 ? -0.998 16.141 -12.273 1 84.69 122 ASP A O 1
ATOM 942 N N . PRO A 1 123 ? 0.408 14.461 -11.938 1 91.44 123 PRO A N 1
ATOM 943 C CA . PRO A 1 123 ? 0.884 13.164 -11.445 1 91.44 123 PRO A CA 1
ATOM 944 C C . PRO A 1 123 ? 1.614 13.273 -10.109 1 91.44 123 PRO A C 1
ATOM 946 O O . PRO A 1 123 ? 2.094 12.266 -9.586 1 91.44 123 PRO A O 1
ATOM 949 N N . THR A 1 124 ? 1.683 14.398 -9.562 1 92.88 124 THR A N 1
ATOM 950 C CA . THR A 1 124 ? 2.494 14.664 -8.375 1 92.88 124 THR A CA 1
ATOM 951 C C . THR A 1 124 ? 1.977 13.875 -7.176 1 92.88 124 THR A C 1
ATOM 953 O O . THR A 1 124 ? 2.76 13.438 -6.332 1 92.88 124 THR A O 1
ATOM 956 N N . GLN A 1 125 ? 0.739 13.648 -7.168 1 94.69 125 GLN A N 1
ATOM 957 C CA . GLN A 1 125 ? 0.151 12.922 -6.051 1 94.69 125 GLN A CA 1
ATOM 958 C C . GLN A 1 125 ? 0.752 11.523 -5.926 1 94.69 125 GLN A C 1
ATOM 960 O O . GLN A 1 125 ? 1.208 11.133 -4.848 1 94.69 125 GLN A O 1
ATOM 965 N N . GLN A 1 126 ? 0.729 10.797 -7 1 94.5 126 GLN A N 1
ATOM 966 C CA . GLN A 1 126 ? 1.266 9.438 -6.984 1 94.5 126 GLN A CA 1
ATOM 967 C C . GLN A 1 126 ? 2.75 9.438 -6.633 1 94.5 126 GLN A C 1
ATOM 969 O O . GLN A 1 126 ? 3.219 8.578 -5.887 1 94.5 126 GLN A O 1
ATOM 974 N N . ARG A 1 127 ? 3.453 10.383 -7.152 1 96.25 127 ARG A N 1
ATOM 975 C CA . ARG A 1 127 ? 4.887 10.492 -6.895 1 96.25 127 ARG A CA 1
ATOM 976 C C . ARG A 1 127 ? 5.156 10.812 -5.43 1 96.25 127 ARG A C 1
ATOM 978 O O . ARG A 1 127 ? 6.098 10.281 -4.836 1 96.25 127 ARG A O 1
ATOM 985 N N . TYR A 1 128 ? 4.348 11.703 -4.895 1 96.62 128 TYR A N 1
ATOM 986 C CA . TYR A 1 128 ? 4.5 12.062 -3.49 1 96.62 128 TYR A CA 1
ATOM 987 C C . TYR A 1 128 ? 4.246 10.867 -2.584 1 96.62 128 TYR A C 1
ATOM 989 O O . TYR A 1 128 ? 4.969 10.656 -1.606 1 96.62 128 TYR A O 1
ATOM 997 N N . GLN A 1 129 ? 3.174 10.133 -2.881 1 97.38 129 GLN A N 1
ATOM 998 C CA . GLN A 1 129 ? 2.871 8.945 -2.09 1 97.38 129 GLN A CA 1
ATOM 999 C C . GLN A 1 129 ? 3.998 7.922 -2.18 1 97.38 129 GLN A C 1
ATOM 1001 O O . GLN A 1 129 ? 4.402 7.344 -1.168 1 97.38 129 GLN A O 1
ATOM 1006 N N . ARG A 1 130 ? 4.445 7.711 -3.348 1 96.5 130 ARG A N 1
ATOM 1007 C CA . ARG A 1 130 ? 5.551 6.777 -3.549 1 96.5 130 ARG A CA 1
ATOM 1008 C C . ARG A 1 130 ? 6.777 7.203 -2.75 1 96.5 130 ARG A C 1
ATOM 1010 O O . ARG A 1 130 ? 7.375 6.395 -2.041 1 96.5 130 ARG A O 1
ATOM 1017 N N . MET A 1 131 ? 7.164 8.438 -2.877 1 97 131 MET A N 1
ATOM 1018 C CA . MET A 1 131 ? 8.297 8.977 -2.133 1 97 131 MET A CA 1
ATOM 1019 C C . MET A 1 131 ? 8.109 8.773 -0.632 1 97 131 MET A C 1
ATOM 1021 O O . MET A 1 131 ? 9.016 8.281 0.048 1 97 131 MET A O 1
ATOM 1025 N N . SER A 1 132 ? 6.973 9.172 -0.175 1 97.94 132 SER A N 1
ATOM 1026 C CA . SER A 1 132 ? 6.672 9.133 1.252 1 97.94 132 SER A CA 1
ATOM 1027 C C . SER A 1 132 ? 6.742 7.707 1.792 1 97.94 132 SER A C 1
ATOM 1029 O O . SER A 1 132 ? 7.363 7.461 2.826 1 97.94 132 SER A O 1
ATOM 1031 N N . ILE A 1 133 ? 6.117 6.793 1.102 1 98.25 133 ILE A N 1
ATOM 1032 C CA . ILE A 1 133 ? 6.047 5.41 1.563 1 98.25 133 ILE A CA 1
ATOM 1033 C C . ILE A 1 133 ? 7.438 4.777 1.506 1 98.25 133 ILE A C 1
ATOM 1035 O O . ILE A 1 133 ? 7.855 4.098 2.445 1 98.25 133 ILE A O 1
ATOM 1039 N N . LYS A 1 134 ? 8.172 5.023 0.446 1 96.81 134 LYS A N 1
ATOM 1040 C CA . LYS A 1 134 ? 9.523 4.469 0.331 1 96.81 134 LYS A CA 1
ATOM 1041 C C . LYS A 1 134 ? 10.422 4.984 1.446 1 96.81 134 LYS A C 1
ATOM 1043 O O . LYS A 1 134 ? 11.227 4.234 2.002 1 96.81 134 LYS A O 1
ATOM 1048 N N . GLN A 1 135 ? 10.32 6.273 1.8 1 96.19 135 GLN A N 1
ATOM 1049 C CA . GLN A 1 135 ? 11.078 6.828 2.918 1 96.19 135 GLN A CA 1
ATOM 1050 C C . GLN A 1 135 ? 10.633 6.211 4.242 1 96.19 135 GLN A C 1
ATOM 1052 O O . GLN A 1 135 ? 11.469 5.902 5.098 1 96.19 135 GLN A O 1
ATOM 1057 N N . ALA A 1 136 ? 9.383 6.016 4.375 1 97.38 136 ALA A N 1
ATOM 1058 C CA . ALA A 1 136 ? 8.828 5.508 5.625 1 97.38 136 ALA A CA 1
ATOM 1059 C C . ALA A 1 136 ? 9.211 4.047 5.844 1 97.38 136 ALA A C 1
ATOM 1061 O O . ALA A 1 136 ? 9.359 3.604 6.984 1 97.38 136 ALA A O 1
ATOM 1062 N N . LEU A 1 137 ? 9.281 3.318 4.75 1 95.81 137 LEU A N 1
ATOM 1063 C CA . LEU A 1 137 ? 9.625 1.902 4.848 1 95.81 137 LEU A CA 1
ATOM 1064 C C . LEU A 1 137 ? 11.023 1.714 5.426 1 95.81 137 LEU A C 1
ATOM 1066 O O . LEU A 1 137 ? 11.352 0.638 5.93 1 95.81 137 LEU A O 1
ATOM 1070 N N . ARG A 1 138 ? 11.82 2.775 5.441 1 92 138 ARG A N 1
ATOM 1071 C CA . ARG A 1 138 ? 13.188 2.688 5.945 1 92 138 ARG A CA 1
ATOM 1072 C C . ARG A 1 138 ? 13.344 3.461 7.25 1 92 138 ARG A C 1
ATOM 1074 O O . ARG A 1 138 ? 14.422 3.475 7.848 1 92 138 ARG A O 1
ATOM 1081 N N . THR A 1 139 ? 12.344 4.09 7.648 1 92.69 139 THR A N 1
ATOM 1082 C CA . THR A 1 139 ? 12.398 4.988 8.797 1 92.69 139 THR A CA 1
ATOM 1083 C C . THR A 1 139 ? 11.203 4.754 9.719 1 92.69 139 THR A C 1
ATOM 1085 O O . THR A 1 139 ? 10.148 5.359 9.539 1 92.69 139 THR A O 1
ATOM 1088 N N . PRO A 1 140 ? 11.367 4.031 10.836 1 92.38 140 PRO A N 1
ATOM 1089 C CA . PRO A 1 140 ? 10.25 3.588 11.672 1 92.38 140 PRO A CA 1
ATOM 1090 C C . PRO A 1 140 ? 9.422 4.75 12.219 1 92.38 140 PRO A C 1
ATOM 1092 O O . PRO A 1 140 ? 8.195 4.691 12.211 1 92.38 140 PRO A O 1
ATOM 1095 N N . TYR A 1 141 ? 10.102 5.82 12.727 1 91.88 141 TYR A N 1
ATOM 1096 C CA . TYR A 1 141 ? 9.328 6.926 13.281 1 91.88 141 TYR A CA 1
ATOM 1097 C C . TYR A 1 141 ? 8.492 7.602 12.203 1 91.88 141 TYR A C 1
ATOM 1099 O O . TYR A 1 141 ? 7.402 8.102 12.477 1 91.88 141 TYR A O 1
ATOM 1107 N N . LEU A 1 142 ? 9.039 7.625 10.977 1 95.62 142 LEU A N 1
ATOM 1108 C CA . LEU A 1 142 ? 8.289 8.203 9.867 1 95.62 142 LEU A CA 1
ATOM 1109 C C . LEU A 1 142 ? 7.086 7.328 9.516 1 95.62 142 LEU A C 1
ATOM 1111 O O . LEU A 1 142 ? 6.004 7.844 9.219 1 95.62 142 LEU A O 1
ATOM 1115 N N . MET A 1 143 ? 7.273 5.988 9.539 1 97.5 143 MET A N 1
ATOM 1116 C CA . MET A 1 143 ? 6.16 5.086 9.273 1 97.5 143 MET A CA 1
ATOM 1117 C C . MET A 1 143 ? 5.055 5.266 10.312 1 97.5 143 MET A C 1
ATOM 1119 O O . MET A 1 143 ? 3.877 5.363 9.953 1 97.5 143 MET A O 1
ATOM 1123 N N . ASP A 1 144 ? 5.449 5.34 11.523 1 96.38 144 ASP A N 1
ATOM 1124 C CA . ASP A 1 144 ? 4.461 5.504 12.586 1 96.38 144 ASP A CA 1
ATOM 1125 C C . ASP A 1 144 ? 3.688 6.809 12.422 1 96.38 144 ASP A C 1
ATOM 1127 O O . ASP A 1 144 ? 2.471 6.848 12.617 1 96.38 144 ASP A O 1
ATOM 1131 N N . GLU A 1 145 ? 4.402 7.848 12.086 1 96.81 145 GLU A N 1
ATOM 1132 C CA . GLU A 1 145 ? 3.723 9.125 11.906 1 96.81 145 GLU A CA 1
ATOM 1133 C C . GLU A 1 145 ? 2.82 9.109 10.68 1 96.81 145 GLU A C 1
ATOM 1135 O O . GLU A 1 145 ? 1.758 9.734 10.672 1 96.81 145 G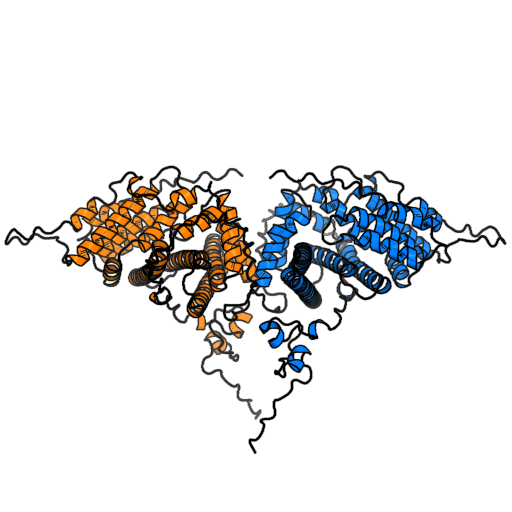LU A O 1
ATOM 1140 N N . LEU A 1 146 ? 3.303 8.477 9.609 1 98.38 146 LEU A N 1
ATOM 1141 C CA . LEU A 1 146 ? 2.488 8.297 8.406 1 98.38 146 LEU A CA 1
ATOM 1142 C C . LEU A 1 146 ? 1.182 7.582 8.742 1 98.38 146 LEU A C 1
ATOM 1144 O O . LEU A 1 146 ? 0.106 8.031 8.336 1 98.38 146 LEU A O 1
ATOM 1148 N N . LEU A 1 147 ? 1.273 6.527 9.492 1 98.38 147 LEU A N 1
ATOM 1149 C CA . LEU A 1 147 ? 0.101 5.758 9.898 1 98.38 147 LEU A CA 1
ATOM 1150 C C . LEU A 1 147 ? -0.792 6.574 10.82 1 98.38 147 LEU A C 1
ATOM 1152 O O . LEU A 1 147 ? -2.02 6.465 10.766 1 98.38 147 LEU A O 1
ATOM 1156 N N . ALA A 1 148 ? -0.148 7.367 11.68 1 98.06 148 ALA A N 1
ATOM 1157 C CA . ALA A 1 148 ? -0.903 8.219 12.594 1 98.06 148 ALA A CA 1
ATOM 1158 C C . ALA A 1 148 ? -1.769 9.219 11.82 1 98.06 148 ALA A C 1
ATOM 1160 O O . ALA A 1 148 ? -2.947 9.391 12.141 1 98.06 148 ALA A O 1
ATOM 1161 N N . LEU A 1 149 ? -1.177 9.828 10.867 1 97.94 149 LEU A N 1
ATOM 1162 C CA . LEU A 1 149 ? -1.906 10.789 10.047 1 97.94 149 LEU A CA 1
ATOM 1163 C C . LEU A 1 149 ? -3.047 10.102 9.297 1 97.94 149 LEU A C 1
ATOM 1165 O O . LEU A 1 149 ? -4.137 10.664 9.164 1 97.94 149 LEU A O 1
ATOM 1169 N N . SER A 1 150 ? -2.719 8.922 8.789 1 98.38 150 SER A N 1
ATOM 1170 C CA . SER A 1 150 ? -3.729 8.125 8.094 1 98.38 150 SER A CA 1
ATOM 1171 C C . SER A 1 150 ? -4.898 7.797 9.016 1 98.38 150 SER A C 1
ATOM 1173 O O . SER A 1 150 ? -6.059 7.855 8.602 1 98.38 150 SER A O 1
ATOM 1175 N N . ALA A 1 151 ? -4.586 7.398 10.219 1 98.06 151 ALA A N 1
ATOM 1176 C CA . ALA A 1 151 ? -5.617 7.086 11.203 1 98.06 151 ALA A CA 1
ATOM 1177 C C . ALA A 1 151 ? -6.457 8.312 11.531 1 98.06 151 ALA A C 1
ATOM 1179 O O . ALA A 1 151 ? -7.676 8.219 11.68 1 98.06 151 ALA A O 1
ATOM 1180 N N . ALA A 1 152 ? -5.812 9.43 11.656 1 97 152 ALA A N 1
ATOM 1181 C CA . ALA A 1 152 ? -6.531 10.672 11.906 1 97 152 ALA A CA 1
ATOM 1182 C C . ALA A 1 152 ? -7.512 10.984 10.781 1 97 152 ALA A C 1
ATOM 1184 O O . ALA A 1 152 ? -8.664 11.336 11.031 1 97 152 ALA A O 1
ATOM 1185 N N . HIS A 1 153 ? -7.082 10.898 9.578 1 97.44 153 HIS A N 1
ATOM 1186 C CA . HIS A 1 153 ? -7.945 11.117 8.422 1 97.44 153 HIS A CA 1
ATOM 1187 C C . HIS A 1 153 ? -9.125 10.148 8.422 1 97.44 153 HIS A C 1
ATOM 1189 O O . HIS A 1 153 ? -10.266 10.555 8.18 1 97.44 153 HIS A O 1
ATOM 1195 N N . LYS A 1 154 ? -8.797 8.891 8.664 1 96.75 154 LYS A N 1
ATOM 1196 C CA . LYS A 1 154 ? -9.844 7.871 8.688 1 96.75 154 LYS A CA 1
ATOM 1197 C C . LYS A 1 154 ? -10.883 8.172 9.758 1 96.75 154 LYS A C 1
ATOM 1199 O O . LYS A 1 154 ? -12.07 7.883 9.578 1 96.75 154 LYS A O 1
ATOM 1204 N N . SER A 1 155 ? -10.492 8.695 10.859 1 95.06 155 SER A N 1
ATOM 1205 C CA . SER A 1 155 ? -11.406 9.055 11.938 1 95.06 155 SER A CA 1
ATOM 1206 C C . SER A 1 155 ? -12.414 10.109 11.477 1 95.06 155 SER A C 1
ATOM 1208 O O . SER A 1 155 ? -13.578 10.078 11.875 1 95.06 155 SER A O 1
ATOM 1210 N N . THR A 1 156 ? -11.984 11.023 10.641 1 94.38 156 THR A N 1
ATOM 1211 C CA . THR A 1 156 ? -12.875 12.078 10.156 1 94.38 156 THR A CA 1
ATOM 1212 C C . THR A 1 156 ? -13.898 11.508 9.18 1 94.38 156 THR A C 1
ATOM 1214 O O . THR A 1 156 ? -15.055 11.938 9.172 1 94.38 156 THR A O 1
ATOM 1217 N N . LEU A 1 157 ? -13.461 10.609 8.352 1 94.12 157 LEU A N 1
ATOM 1218 C CA . LEU A 1 157 ? -14.383 9.984 7.41 1 94.12 157 LEU A CA 1
ATOM 1219 C C . LEU A 1 157 ? -15.445 9.18 8.141 1 94.12 157 LEU A C 1
ATOM 1221 O O . LEU A 1 157 ? -16.609 9.203 7.766 1 94.12 157 LEU A O 1
ATOM 1225 N N . ALA A 1 158 ? -15.031 8.492 9.117 1 91.75 158 ALA A N 1
ATOM 1226 C CA . ALA A 1 158 ? -15.969 7.695 9.914 1 91.75 158 ALA A CA 1
ATOM 1227 C C . ALA A 1 158 ? -16.984 8.594 10.625 1 91.75 158 ALA A C 1
ATOM 1229 O O . ALA A 1 158 ? -18.172 8.266 10.688 1 91.75 158 ALA A O 1
ATOM 1230 N N . ALA A 1 159 ? -16.562 9.617 11.125 1 87.19 159 ALA A N 1
ATOM 1231 C CA . ALA A 1 159 ? -17.438 10.555 11.828 1 87.19 159 ALA A CA 1
ATOM 1232 C C . ALA A 1 159 ? -18.469 11.164 10.883 1 87.19 159 ALA A C 1
ATOM 1234 O O . ALA A 1 159 ? -19.594 11.453 11.281 1 87.19 159 ALA A O 1
ATOM 1235 N N . GLY A 1 160 ? -18.109 11.344 9.656 1 85.19 160 GLY A N 1
ATOM 1236 C CA . GLY A 1 160 ? -18.984 11.953 8.672 1 85.19 160 GLY A CA 1
ATOM 1237 C C . GLY A 1 160 ? -20.047 10.992 8.141 1 85.19 160 GLY A C 1
ATOM 1238 O O . GLY A 1 160 ? -21.062 11.422 7.602 1 85.19 160 GLY A O 1
ATOM 1239 N N . ALA A 1 161 ? -19.781 9.734 8.117 1 82 161 ALA A N 1
ATOM 1240 C CA . ALA A 1 161 ? -20.672 8.742 7.547 1 82 161 ALA A CA 1
ATOM 1241 C C . ALA A 1 161 ? -21.953 8.609 8.383 1 82 161 ALA A C 1
ATOM 1243 O O . ALA A 1 161 ? -23 8.258 7.855 1 82 161 ALA A O 1
ATOM 1244 N N . GLY A 1 162 ? -21.891 8.898 9.508 1 78.75 162 GLY A N 1
ATOM 1245 C CA . GLY A 1 162 ? -23.109 8.914 10.312 1 78.75 162 GLY A CA 1
ATOM 1246 C C . GLY A 1 162 ? -23.547 7.535 10.766 1 78.75 162 GLY A C 1
ATOM 1247 O O . GLY A 1 162 ? -23.188 6.531 10.148 1 78.75 162 GLY A O 1
ATOM 1248 N N . GLY A 1 163 ? -23.641 7.172 11.969 1 82.5 163 GLY A N 1
ATOM 1249 C CA . GLY A 1 163 ? -24.094 5.938 12.594 1 82.5 163 GLY A CA 1
ATOM 1250 C C . GLY A 1 163 ? -23.297 5.566 13.828 1 82.5 163 GLY A C 1
ATOM 1251 O O . GLY A 1 163 ? -22.234 6.129 14.078 1 82.5 163 GLY A O 1
ATOM 1252 N N . ARG A 1 164 ? -23.953 4.672 14.422 1 83.69 164 ARG A N 1
ATOM 1253 C CA . ARG A 1 164 ? -23.344 4.301 15.688 1 83.69 164 ARG A CA 1
ATOM 1254 C C . ARG A 1 164 ? -22 3.631 15.469 1 83.69 164 ARG A C 1
ATOM 1256 O O . ARG A 1 164 ? -21.016 3.959 16.141 1 83.69 164 ARG A O 1
ATOM 1263 N N . GLN A 1 165 ? -21.938 2.744 14.547 1 82.31 165 GLN A N 1
ATOM 1264 C CA . GLN A 1 165 ? -20.703 2.039 14.25 1 82.31 165 GLN A CA 1
ATOM 1265 C C . GLN A 1 165 ? -19.625 2.998 13.727 1 82.31 165 GLN A C 1
ATOM 1267 O O . GLN A 1 165 ? -18.453 2.85 14.031 1 82.31 165 GLN A O 1
ATOM 1272 N N . ASP A 1 166 ? -20.047 3.908 13.062 1 83.25 166 ASP A N 1
ATOM 1273 C CA . ASP A 1 166 ? -19.125 4.902 12.523 1 83.25 166 ASP A CA 1
ATOM 1274 C C . ASP A 1 166 ? -18.547 5.773 13.625 1 83.25 166 ASP A C 1
ATOM 1276 O O . ASP A 1 166 ? -17.359 6.125 13.586 1 83.25 166 ASP A O 1
ATOM 1280 N N . ASP A 1 167 ? -19.375 6.004 14.555 1 84.75 167 ASP A N 1
ATOM 1281 C CA . ASP A 1 167 ? -18.891 6.789 15.68 1 84.75 167 ASP A CA 1
ATOM 1282 C C . ASP A 1 167 ? -17.828 6.023 16.469 1 84.75 167 ASP A C 1
ATOM 1284 O O . ASP A 1 167 ? -16.812 6.602 16.891 1 84.75 167 ASP A O 1
ATOM 1288 N N . ASP A 1 168 ? -18.109 4.789 16.609 1 85.88 168 ASP A N 1
ATOM 1289 C CA . ASP A 1 168 ? -17.125 3.949 17.312 1 85.88 168 ASP A CA 1
ATOM 1290 C C . ASP A 1 168 ? -15.82 3.871 16.531 1 85.88 168 ASP A C 1
ATOM 1292 O O . ASP A 1 168 ? -14.742 3.895 17.125 1 85.88 168 ASP A O 1
ATOM 1296 N N . ASP A 1 169 ? -15.945 3.807 15.312 1 89.31 169 ASP A N 1
ATOM 1297 C CA . ASP A 1 169 ? -14.75 3.766 14.469 1 89.31 169 ASP A CA 1
ATOM 1298 C C . ASP A 1 169 ? -13.977 5.078 14.547 1 89.31 169 ASP A C 1
ATOM 1300 O O . ASP A 1 169 ? -12.742 5.078 14.57 1 89.31 169 ASP A O 1
ATOM 1304 N N . ALA A 1 170 ? -14.75 6.109 14.531 1 91.5 170 ALA A N 1
ATOM 1305 C CA . ALA A 1 170 ? -14.109 7.418 14.609 1 91.5 170 ALA A CA 1
ATOM 1306 C C . ALA A 1 170 ? -13.289 7.551 15.891 1 91.5 170 ALA A C 1
ATOM 1308 O O . ALA A 1 170 ? -12.156 8.031 15.867 1 91.5 170 ALA A O 1
ATOM 1309 N N . VAL A 1 171 ? -13.867 7.137 17 1 88.75 171 VAL A N 1
ATOM 1310 C CA . VAL A 1 171 ? -13.188 7.199 18.281 1 88.75 171 VAL A CA 1
ATOM 1311 C C . VAL A 1 171 ? -11.969 6.273 18.281 1 88.75 171 VAL A C 1
ATOM 1313 O O . VAL A 1 171 ? -10.898 6.641 18.766 1 88.75 171 VAL A O 1
ATOM 1316 N N . PHE A 1 172 ? -12.172 5.18 17.703 1 91.12 172 PHE A N 1
ATOM 1317 C CA . PHE A 1 172 ? -11.078 4.215 17.641 1 91.12 172 PHE A CA 1
ATOM 1318 C C . PHE A 1 172 ? -9.898 4.781 16.875 1 91.12 172 PHE A C 1
ATOM 1320 O O . PHE A 1 172 ? -8.758 4.73 17.344 1 91.12 172 PHE A O 1
ATOM 1327 N N . TYR A 1 173 ? -10.117 5.246 15.711 1 94.62 173 TYR A N 1
ATOM 1328 C CA . TYR A 1 173 ? -9.023 5.711 14.859 1 94.62 173 TYR A CA 1
ATOM 1329 C C . TYR A 1 173 ? -8.398 6.977 15.422 1 94.62 173 TYR A C 1
ATOM 1331 O O . TYR A 1 173 ? -7.199 7.219 15.234 1 94.62 173 TYR A O 1
ATOM 1339 N N . ARG A 1 174 ? -9.148 7.777 16.109 1 91.56 174 ARG A N 1
ATOM 1340 C CA . ARG A 1 174 ? -8.562 8.906 16.828 1 91.56 174 ARG A CA 1
ATOM 1341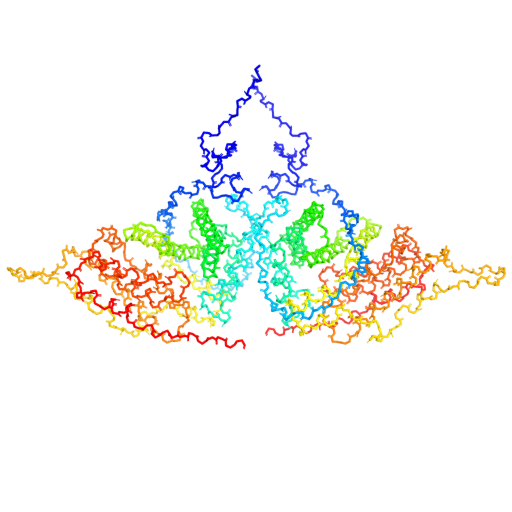 C C . ARG A 1 174 ? -7.582 8.43 17.891 1 91.56 174 ARG A C 1
ATOM 1343 O O . ARG A 1 174 ? -6.5 9 18.047 1 91.56 174 ARG A O 1
ATOM 1350 N N . GLY A 1 175 ? -8.023 7.449 18.578 1 90.06 175 GLY A N 1
ATOM 1351 C CA . GLY A 1 175 ? -7.137 6.855 19.578 1 90.06 175 GLY A CA 1
ATOM 1352 C C . GLY A 1 175 ? -5.891 6.234 18.969 1 90.06 175 GLY A C 1
ATOM 1353 O O . GLY A 1 175 ? -4.789 6.402 19.484 1 90.06 175 GLY A O 1
ATOM 1354 N N . GLU A 1 176 ? -6.102 5.551 17.875 1 93.25 176 GLU A N 1
ATOM 1355 C CA . GLU A 1 176 ? -4.977 4.934 17.172 1 93.25 176 GLU A CA 1
ATOM 1356 C C . GLU A 1 176 ? -4.012 5.988 16.641 1 93.25 176 GLU A C 1
ATOM 1358 O O . GLU A 1 176 ? -2.793 5.793 16.672 1 93.25 176 GLU A O 1
ATOM 1363 N N . ALA A 1 177 ? -4.555 7.023 16.156 1 95.94 177 ALA A N 1
ATOM 1364 C CA . ALA A 1 177 ? -3.723 8.125 15.68 1 95.94 177 ALA A CA 1
ATOM 1365 C C . ALA A 1 177 ? -2.828 8.656 16.797 1 95.94 177 ALA A C 1
ATOM 1367 O O . ALA A 1 177 ? -1.629 8.867 16.594 1 95.94 177 ALA A O 1
ATOM 1368 N N . ALA A 1 178 ? -3.367 8.867 17.906 1 90.81 178 ALA A N 1
ATOM 1369 C CA . ALA A 1 178 ? -2.627 9.391 19.062 1 90.81 178 ALA A CA 1
ATOM 1370 C C . ALA A 1 178 ? -1.548 8.406 19.5 1 90.81 178 ALA A C 1
ATOM 1372 O O . ALA A 1 178 ? -0.423 8.805 19.812 1 90.81 178 ALA A O 1
ATOM 1373 N N . ARG A 1 179 ? -1.887 7.188 19.547 1 91.31 179 ARG A N 1
ATOM 1374 C CA . ARG A 1 179 ? -0.937 6.16 19.953 1 91.31 179 ARG A CA 1
ATOM 1375 C C . ARG A 1 179 ? 0.246 6.094 18.984 1 91.31 179 ARG A C 1
ATOM 1377 O O . ARG A 1 179 ? 1.4 6.051 19.422 1 91.31 179 ARG A O 1
ATOM 1384 N N . LEU A 1 180 ? -0.047 6.023 17.766 1 94.75 180 LEU A N 1
ATOM 1385 C CA . LEU A 1 180 ? 0.99 5.938 16.75 1 94.75 180 LEU A CA 1
ATOM 1386 C C . LEU A 1 180 ? 1.864 7.188 16.75 1 94.75 180 LEU A C 1
ATOM 1388 O O . LEU A 1 180 ? 3.076 7.102 16.531 1 94.75 180 LEU A O 1
ATOM 1392 N N . GLN A 1 181 ? 1.27 8.336 16.922 1 93 181 GLN A N 1
ATOM 1393 C CA . GLN A 1 181 ? 2.043 9.57 17.031 1 93 181 GLN A CA 1
ATOM 1394 C C . GLN A 1 181 ? 3.01 9.508 18.219 1 93 181 GLN A C 1
ATOM 1396 O O . GLN A 1 181 ? 4.164 9.93 18.094 1 93 181 GLN A O 1
ATOM 1401 N N . THR A 1 182 ? 2.518 9.055 19.312 1 87.38 182 THR A N 1
ATOM 1402 C CA . THR A 1 182 ? 3.35 8.93 20.516 1 87.38 182 THR A CA 1
ATOM 1403 C C . THR A 1 182 ? 4.52 7.98 20.266 1 87.38 182 THR A C 1
ATOM 1405 O O . THR A 1 182 ? 5.648 8.258 20.656 1 87.38 182 THR A O 1
ATOM 1408 N N . ARG A 1 183 ? 4.215 6.918 19.641 1 90.06 183 ARG A N 1
ATOM 1409 C CA . ARG A 1 183 ? 5.258 5.965 19.297 1 90.06 183 ARG A CA 1
ATOM 1410 C C . ARG A 1 183 ? 6.277 6.59 18.344 1 90.06 183 ARG A C 1
ATOM 1412 O O . ARG A 1 183 ? 7.48 6.375 18.5 1 90.06 183 ARG A O 1
ATOM 1419 N N . ALA A 1 184 ? 5.805 7.293 17.375 1 91.62 184 ALA A N 1
ATOM 1420 C CA . ALA A 1 184 ? 6.68 7.977 16.422 1 91.62 184 ALA A CA 1
ATOM 1421 C C . ALA A 1 184 ? 7.617 8.945 17.141 1 91.62 184 ALA A C 1
ATOM 1423 O O . ALA A 1 184 ? 8.812 8.977 16.859 1 91.62 184 ALA A O 1
ATOM 1424 N N . LEU A 1 185 ? 7.078 9.695 18.031 1 85.62 185 LEU A N 1
ATOM 1425 C CA . LEU A 1 185 ? 7.859 10.656 18.797 1 85.62 185 LEU A CA 1
ATOM 1426 C C . LEU A 1 185 ? 8.938 9.961 19.625 1 85.62 185 LEU A C 1
ATOM 1428 O O . LEU A 1 185 ? 10.086 10.414 19.656 1 85.62 185 LEU A O 1
ATOM 1432 N N . SER A 1 186 ? 8.562 8.883 20.266 1 83.56 186 SER A N 1
ATOM 1433 C CA . SER A 1 186 ? 9.508 8.109 21.062 1 83.56 186 SER A CA 1
ATOM 1434 C C . SER A 1 186 ? 10.648 7.566 20.203 1 83.56 186 SER A C 1
ATOM 1436 O O . SER A 1 186 ? 11.812 7.668 20.578 1 83.56 186 SER A O 1
ATOM 1438 N N . GLN A 1 187 ? 10.297 7.066 19.094 1 84.12 187 GLN A N 1
ATOM 1439 C CA . GLN A 1 187 ? 11.297 6.508 18.203 1 84.12 187 GLN A CA 1
ATOM 1440 C C . GLN A 1 187 ? 12.203 7.598 17.641 1 84.12 187 GLN A C 1
ATOM 1442 O O . GLN A 1 187 ? 13.406 7.383 17.453 1 84.12 187 GLN A O 1
ATOM 1447 N N . PHE A 1 188 ? 11.641 8.648 17.297 1 84.88 188 PHE A N 1
ATOM 1448 C CA . PHE A 1 188 ? 12.43 9.766 16.781 1 84.88 188 PHE A CA 1
ATOM 1449 C C . PHE A 1 188 ? 13.438 10.242 17.812 1 84.88 188 PHE A C 1
ATOM 1451 O O . PHE A 1 188 ? 14.602 10.492 17.484 1 84.88 188 PHE A O 1
ATOM 1458 N N . ASN A 1 189 ? 12.969 10.344 19 1 77.81 189 ASN A N 1
ATOM 1459 C CA . ASN A 1 189 ? 13.836 10.789 20.094 1 77.81 189 ASN A CA 1
ATOM 1460 C C . ASN A 1 189 ? 14.961 9.797 20.344 1 77.81 189 ASN A C 1
ATOM 1462 O O . ASN A 1 189 ? 16.078 10.188 20.672 1 77.81 189 ASN A O 1
ATOM 1466 N N . LEU A 1 190 ? 14.656 8.633 20.219 1 74.81 190 LEU A N 1
ATOM 1467 C CA . LEU A 1 190 ? 15.648 7.586 20.422 1 74.81 190 LEU A CA 1
ATOM 1468 C C . LEU A 1 190 ? 16.672 7.562 19.297 1 74.81 190 LEU A C 1
ATOM 1470 O O . LEU A 1 190 ? 17.828 7.219 19.516 1 74.81 190 LEU A O 1
ATOM 1474 N N . ALA A 1 191 ? 16.172 7.844 18.125 1 72.38 191 ALA A N 1
ATOM 1475 C CA . ALA A 1 191 ? 17.062 7.801 16.969 1 72.38 191 ALA A CA 1
ATOM 1476 C C . ALA A 1 191 ? 18.109 8.898 17.047 1 72.38 191 ALA A C 1
ATOM 1478 O O . ALA A 1 191 ? 19.188 8.789 16.438 1 72.38 191 ALA A O 1
ATOM 1479 N N . ARG A 1 192 ? 17.984 9.906 17.875 1 61.97 192 ARG A N 1
ATOM 1480 C CA . ARG A 1 192 ? 18.922 11.008 18.062 1 61.97 192 ARG A CA 1
ATOM 1481 C C . ARG A 1 192 ? 19.688 11.297 16.781 1 61.97 192 ARG A C 1
ATOM 1483 O O . ARG A 1 192 ? 20.922 11.43 16.797 1 61.97 192 ARG A O 1
ATOM 1490 N N . ALA A 1 193 ? 19.062 11.18 15.695 1 59.19 193 ALA A N 1
ATOM 1491 C CA . ALA A 1 193 ? 19.812 11.211 14.445 1 59.19 193 ALA A CA 1
ATOM 1492 C C . ALA A 1 193 ? 20.312 12.617 14.133 1 59.19 193 ALA A C 1
ATOM 1494 O O . ALA A 1 193 ? 19.609 13.602 14.391 1 59.19 193 ALA A O 1
ATOM 1495 N N . GLU A 1 194 ? 21.562 12.734 13.922 1 67 194 GLU A N 1
ATOM 1496 C CA . GLU A 1 194 ? 22.109 13.969 13.352 1 67 194 GLU A CA 1
ATOM 1497 C C . GLU A 1 194 ? 21.625 14.164 11.914 1 67 194 GLU A C 1
ATOM 1499 O O . GLU A 1 194 ? 21.625 13.227 11.125 1 67 194 GLU A O 1
ATOM 1504 N N . VAL A 1 195 ? 21.125 15.367 11.719 1 75.31 195 VAL A N 1
ATOM 1505 C CA . VAL A 1 195 ? 20.609 15.688 10.391 1 75.31 195 VAL A CA 1
ATOM 1506 C C . VAL A 1 195 ? 21.734 15.547 9.359 1 75.31 195 VAL A C 1
ATOM 1508 O O . VAL A 1 195 ? 22.844 16.062 9.562 1 75.31 195 VAL A O 1
ATOM 1511 N N . SER A 1 196 ? 21.547 14.758 8.5 1 77 196 SER A N 1
ATOM 1512 C CA . SER A 1 196 ? 22.469 14.555 7.379 1 77 196 SER A CA 1
ATOM 1513 C C . SER A 1 196 ? 21.719 14.602 6.047 1 77 196 SER A C 1
ATOM 1515 O O . SER A 1 196 ? 20.5 14.711 6.016 1 77 196 SER A O 1
ATOM 1517 N N . ALA A 1 197 ? 22.484 14.633 5.051 1 77.31 197 ALA A N 1
ATOM 1518 C CA . ALA A 1 197 ? 21.891 14.672 3.717 1 77.31 197 ALA A CA 1
ATOM 1519 C C . ALA A 1 197 ? 21 13.453 3.477 1 77.31 197 ALA A C 1
ATOM 1521 O O . ALA A 1 197 ? 20 13.531 2.764 1 77.31 197 ALA A O 1
ATOM 1522 N N . ASP A 1 198 ? 21.281 12.383 4.184 1 78.31 198 ASP A N 1
ATOM 1523 C CA . ASP A 1 198 ? 20.594 11.117 3.934 1 78.31 198 ASP A CA 1
ATOM 1524 C C . ASP A 1 198 ? 19.281 11.047 4.711 1 78.31 198 ASP A C 1
ATOM 1526 O O . ASP A 1 198 ? 18.359 10.328 4.32 1 78.31 198 ASP A O 1
ATOM 1530 N N . ASN A 1 199 ? 19.25 11.82 5.758 1 85.56 199 ASN A N 1
ATOM 1531 C CA . ASN A 1 199 ? 18.047 11.68 6.574 1 85.56 199 ASN A CA 1
ATOM 1532 C C . ASN A 1 199 ? 17.234 12.977 6.613 1 85.56 199 ASN A C 1
ATOM 1534 O O . ASN A 1 199 ? 16.25 13.086 7.352 1 85.56 199 ASN A O 1
ATOM 1538 N N . LEU A 1 200 ? 17.672 13.898 5.809 1 87.5 200 LEU A N 1
ATOM 1539 C CA . LEU A 1 200 ? 17.016 15.203 5.781 1 87.5 200 LEU A CA 1
ATOM 1540 C C . LEU A 1 200 ? 15.562 15.086 5.32 1 87.5 200 LEU A C 1
ATOM 1542 O O . LEU A 1 200 ? 14.664 15.672 5.918 1 87.5 200 LEU A O 1
ATOM 1546 N N . LEU A 1 201 ? 15.344 14.32 4.297 1 91.12 201 LEU A N 1
ATOM 1547 C CA . LEU A 1 201 ? 14.016 14.203 3.711 1 91.12 201 LEU A CA 1
ATOM 1548 C C . LEU A 1 201 ? 13.047 13.523 4.68 1 91.12 201 LEU A C 1
ATOM 1550 O O . LEU A 1 201 ? 11.961 14.039 4.938 1 91.12 201 LEU A O 1
ATOM 1554 N N . PRO A 1 202 ? 13.422 12.414 5.336 1 92 202 PRO A N 1
ATOM 1555 C CA . PRO A 1 202 ? 12.5 11.805 6.297 1 92 202 PRO A CA 1
ATOM 1556 C C . PRO A 1 202 ? 12.234 12.695 7.508 1 92 202 PRO A C 1
ATOM 1558 O O . PRO A 1 202 ? 11.117 12.711 8.031 1 92 202 PRO A O 1
ATOM 1561 N N . ILE A 1 203 ? 13.203 13.406 7.898 1 87.31 203 ILE A N 1
ATOM 1562 C CA . ILE A 1 203 ? 13.023 14.297 9.039 1 87.31 203 ILE A CA 1
ATOM 1563 C C . ILE A 1 203 ? 12.062 15.422 8.664 1 87.31 203 ILE A C 1
ATOM 1565 O O . ILE A 1 203 ? 11.188 15.789 9.461 1 87.31 203 ILE A O 1
ATOM 1569 N N . PHE A 1 204 ? 12.281 15.922 7.516 1 89.12 204 PHE A N 1
ATOM 1570 C CA . PHE A 1 204 ? 11.398 16.984 7.047 1 89.12 204 PHE A CA 1
ATOM 1571 C C . PHE A 1 204 ? 9.961 16.484 6.949 1 89.12 204 PHE A C 1
ATOM 1573 O O . PHE A 1 204 ? 9.039 17.156 7.41 1 89.12 204 PHE A O 1
ATOM 1580 N N . LEU A 1 205 ? 9.711 15.344 6.328 1 92.31 205 LEU A N 1
ATOM 1581 C CA . LEU A 1 205 ? 8.375 14.773 6.199 1 92.31 205 LEU A CA 1
ATOM 1582 C C . LEU A 1 205 ? 7.766 14.5 7.57 1 92.31 205 LEU A C 1
ATOM 1584 O O . LEU A 1 205 ? 6.613 14.859 7.82 1 92.31 205 LEU A O 1
ATOM 1588 N N . TYR A 1 206 ? 8.578 13.922 8.406 1 91.62 206 TYR A N 1
ATOM 1589 C CA . TYR A 1 206 ? 8.133 13.625 9.758 1 91.62 206 TYR A CA 1
ATOM 1590 C C . TYR A 1 206 ? 7.66 14.883 10.477 1 91.62 206 TYR A C 1
ATOM 1592 O O . TYR A 1 206 ? 6.57 14.906 11.055 1 91.62 206 TYR A O 1
ATOM 1600 N N . SER A 1 207 ? 8.461 15.891 10.398 1 86.44 207 SER A N 1
ATOM 1601 C CA . SER A 1 207 ? 8.156 17.141 11.094 1 86.44 207 SER A CA 1
ATOM 1602 C C . SER A 1 207 ? 6.902 17.797 10.516 1 86.44 207 SER A C 1
ATOM 1604 O O . SER A 1 207 ? 6.09 18.359 11.258 1 86.44 207 SER A O 1
ATOM 1606 N N . THR A 1 208 ? 6.762 17.75 9.234 1 88.25 208 THR A N 1
ATOM 1607 C CA . THR A 1 208 ? 5.602 18.328 8.562 1 88.25 208 THR A CA 1
ATOM 1608 C C . THR A 1 208 ? 4.328 17.578 8.953 1 88.25 208 THR A C 1
ATOM 1610 O O . THR A 1 208 ? 3.312 18.203 9.281 1 88.25 208 THR A O 1
ATOM 1613 N N . TRP A 1 209 ? 4.387 16.297 8.961 1 93.5 209 TRP A N 1
ATOM 1614 C CA . TRP A 1 209 ? 3.221 15.484 9.289 1 93.5 209 TRP A CA 1
ATOM 1615 C C . TRP A 1 209 ? 2.881 15.594 10.773 1 93.5 209 TRP A C 1
ATOM 1617 O O . TRP A 1 209 ? 1.706 15.594 11.148 1 93.5 209 TRP A O 1
ATOM 1627 N N . LEU A 1 210 ? 3.92 15.609 11.555 1 90.25 210 LEU A N 1
ATOM 1628 C CA . LEU A 1 210 ? 3.695 15.789 12.984 1 90.25 210 LEU A CA 1
ATOM 1629 C C . LEU A 1 210 ? 2.994 17.125 13.258 1 90.25 210 LEU A C 1
ATOM 1631 O O . LEU A 1 210 ? 2.053 17.172 14.055 1 90.25 210 LEU A O 1
ATOM 1635 N N . GLY A 1 211 ? 3.488 18.141 12.625 1 87.38 211 GLY A N 1
ATOM 1636 C CA . GLY A 1 211 ? 2.85 19.438 12.766 1 87.38 211 GLY A CA 1
ATOM 1637 C C . GLY A 1 211 ? 1.392 19.438 12.352 1 87.38 211 GLY A C 1
ATOM 1638 O O . GLY A 1 211 ? 0.544 20.016 13.039 1 87.38 211 GLY A O 1
ATOM 1639 N N . GLN A 1 212 ? 1.12 18.781 11.266 1 90.88 212 GLN A N 1
ATOM 1640 C CA . GLN A 1 212 ? -0.254 18.688 10.781 1 90.88 212 GLN A CA 1
ATOM 1641 C C . GLN A 1 212 ? -1.124 17.906 11.766 1 90.88 212 GLN A C 1
ATOM 1643 O O . GLN A 1 212 ? -2.281 18.266 12 1 90.88 212 GLN A O 1
ATOM 1648 N N . HIS A 1 213 ? -0.589 16.875 12.227 1 93 213 HIS A N 1
ATOM 1649 C CA . HIS A 1 213 ? -1.323 16.031 13.172 1 93 213 HIS A CA 1
ATOM 1650 C C . HIS A 1 213 ? -1.638 16.797 14.453 1 93 213 HIS A C 1
ATOM 1652 O O . HIS A 1 213 ? -2.746 16.703 14.984 1 93 213 HIS A O 1
ATOM 1658 N N . VAL A 1 214 ? -0.688 17.531 14.961 1 87.81 214 VAL A N 1
ATOM 1659 C CA . VAL A 1 214 ? -0.883 18.297 16.188 1 87.81 214 VAL A CA 1
ATOM 1660 C C . VAL A 1 214 ? -1.934 19.375 15.945 1 87.81 214 VAL A C 1
ATOM 1662 O O . VAL A 1 214 ? -2.77 19.641 16.812 1 87.81 214 VAL A O 1
ATOM 1665 N N . LEU A 1 215 ? -1.845 20 14.828 1 88.06 215 LEU A N 1
ATOM 1666 C CA . LEU A 1 215 ? -2.848 21 14.484 1 88.06 215 LEU A CA 1
ATOM 1667 C C . LEU A 1 215 ? -4.238 20.375 14.422 1 88.06 215 LEU A C 1
ATOM 1669 O O . LEU A 1 215 ? -5.207 20.969 14.906 1 88.06 215 LEU A O 1
ATOM 1673 N N . PHE A 1 216 ? -4.328 19.25 13.812 1 92 216 PHE A N 1
ATOM 1674 C CA . PHE A 1 216 ? -5.59 18.531 13.742 1 92 216 PHE A CA 1
ATOM 1675 C C . PHE A 1 216 ? -6.125 18.219 15.133 1 92 216 PHE A C 1
ATOM 1677 O O . PHE A 1 216 ? -7.312 18.422 15.406 1 92 216 PHE A O 1
ATOM 1684 N N . ASP A 1 217 ? -5.281 17.844 15.977 1 88.31 217 ASP A N 1
ATOM 1685 C CA . ASP A 1 217 ? -5.668 17.5 17.344 1 88.31 217 ASP A CA 1
ATOM 1686 C C . ASP A 1 217 ? -6.133 18.75 18.109 1 88.31 217 ASP A C 1
ATOM 1688 O O . ASP A 1 217 ? -7.039 18.672 18.938 1 88.31 217 ASP A O 1
ATOM 1692 N N . ALA A 1 218 ? -5.445 19.781 17.906 1 86.38 218 ALA A N 1
ATOM 1693 C CA . ALA A 1 218 ? -5.766 21.031 18.594 1 86.38 218 ALA A CA 1
ATOM 1694 C C . ALA A 1 218 ? -7.199 21.469 18.312 1 86.38 218 ALA A C 1
ATOM 1696 O O . ALA A 1 218 ? -7.855 22.062 19.156 1 86.38 218 ALA A O 1
ATOM 1697 N N . PHE A 1 219 ? -7.691 21.094 17.234 1 86.06 219 PHE A N 1
ATOM 1698 C CA . PHE A 1 219 ? -8.984 21.625 16.812 1 86.06 219 PHE A CA 1
ATOM 1699 C C . PHE A 1 219 ? -10.078 20.578 17 1 86.06 219 PHE A C 1
ATOM 1701 O O . PHE A 1 219 ? -11.266 20.922 16.984 1 86.06 219 PHE A O 1
ATOM 1708 N N . THR A 1 220 ? -9.844 19.359 16.984 1 78.75 220 THR A N 1
ATOM 1709 C CA . THR A 1 220 ? -10.852 18.312 17.031 1 78.75 220 THR A CA 1
ATOM 1710 C C . THR A 1 220 ? -11.078 17.844 18.469 1 78.75 220 THR A C 1
ATOM 1712 O O . THR A 1 220 ? -12.18 17.422 18.828 1 78.75 220 THR A O 1
ATOM 1715 N N . LEU A 1 221 ? -10.125 17.703 19.234 1 62.47 221 LEU A N 1
ATOM 1716 C CA . LEU A 1 221 ? -10.305 17.109 20.562 1 62.47 221 LEU A CA 1
ATOM 1717 C C . LEU A 1 221 ? -10.867 18.125 21.547 1 62.47 221 LEU A C 1
ATOM 1719 O O . LEU A 1 221 ? -10.43 19.281 21.562 1 62.47 221 LEU A O 1
ATOM 1723 N N . PRO A 1 222 ? -12.109 17.766 22.031 1 56.88 222 PRO A N 1
ATOM 1724 C CA . PRO A 1 222 ? -13.023 18.578 22.828 1 56.88 222 PRO A CA 1
ATOM 1725 C C . PRO A 1 222 ? -12.297 19.375 23.922 1 56.88 222 PRO A C 1
ATOM 1727 O O . PRO A 1 222 ? -12.523 20.578 24.062 1 56.88 222 PRO A O 1
ATOM 1730 N N . PRO A 1 223 ? -11.977 19.062 25.094 1 56.78 223 PRO A N 1
ATOM 1731 C CA . PRO A 1 223 ? -12.609 19.516 26.344 1 56.78 223 PRO A CA 1
ATOM 1732 C C . PRO A 1 223 ? -12.242 20.953 26.703 1 56.78 223 PRO A C 1
ATOM 1734 O O . PRO A 1 223 ? -12.961 21.594 27.484 1 56.78 223 PRO A O 1
ATOM 1737 N N . GLY A 1 224 ? -10.992 21.328 26.469 1 63.03 224 GLY A N 1
ATOM 1738 C CA . GLY A 1 224 ? -10.516 22.266 27.484 1 63.03 224 GLY A CA 1
ATOM 1739 C C . GLY A 1 224 ? -10.734 23.719 27.109 1 63.03 224 GLY A C 1
ATOM 1740 O O . GLY A 1 224 ? -10.305 24.609 27.828 1 63.03 224 GLY A O 1
ATOM 1741 N N . GLY A 1 225 ? -11.672 24.094 26.047 1 81.88 225 GLY A N 1
ATOM 1742 C CA . GLY A 1 225 ? -11.93 25.5 25.75 1 81.88 225 GLY A CA 1
ATOM 1743 C C . GLY A 1 225 ? -10.797 26.156 24.984 1 81.88 225 GLY A C 1
ATOM 1744 O O . GLY A 1 225 ? -9.898 25.484 24.484 1 81.88 225 GLY A O 1
ATOM 1745 N N . PHE A 1 226 ? -10.727 27.438 24.938 1 89.31 226 PHE A N 1
ATOM 1746 C CA . PHE A 1 226 ? -9.789 28.25 24.172 1 89.31 226 PHE A CA 1
ATOM 1747 C C . PHE A 1 226 ? -8.375 28.094 24.719 1 89.31 226 PHE A C 1
ATOM 1749 O O . PHE A 1 226 ? -7.418 28 23.953 1 89.31 226 PHE A O 1
ATOM 1756 N N . SER A 1 227 ? -8.25 28.047 26 1 89.44 227 SER A N 1
ATOM 1757 C CA . SER A 1 227 ? -6.934 27.969 26.625 1 89.44 227 SER A CA 1
ATOM 1758 C C . SER A 1 227 ? -6.219 26.672 26.234 1 89.44 227 SER A C 1
ATOM 1760 O O . SER A 1 227 ? -5.02 26.688 25.969 1 89.44 227 SER A O 1
ATOM 1762 N N . ALA A 1 228 ? -6.926 25.641 26.203 1 88.25 228 ALA A N 1
ATOM 1763 C CA . ALA A 1 228 ? -6.344 24.344 25.828 1 88.25 228 ALA A CA 1
ATOM 1764 C C . ALA A 1 228 ? -5.902 24.344 24.375 1 88.25 228 ALA A C 1
ATOM 1766 O O . ALA A 1 228 ? -4.844 23.797 24.047 1 88.25 228 ALA A O 1
ATOM 1767 N N . VAL A 1 229 ? -6.719 24.875 23.547 1 90.69 229 VAL A N 1
ATOM 1768 C CA . VAL A 1 229 ? -6.402 24.969 22.125 1 90.69 229 VAL A CA 1
ATOM 1769 C C . VAL A 1 229 ? -5.133 25.797 21.938 1 90.69 229 VAL A C 1
ATOM 1771 O O . VAL A 1 229 ? -4.25 25.422 21.156 1 90.69 229 VAL A O 1
ATOM 1774 N N . LEU A 1 230 ? -5.086 26.906 22.641 1 92.5 230 LEU A N 1
ATOM 1775 C CA . LEU A 1 230 ? -3.936 27.797 22.516 1 92.5 230 LEU A CA 1
ATOM 1776 C C . LEU A 1 230 ? -2.66 27.109 22.984 1 92.5 230 LEU A C 1
ATOM 1778 O O . LEU A 1 230 ? -1.604 27.25 22.359 1 92.5 230 LEU A O 1
ATOM 1782 N N . ASP A 1 231 ? -2.721 26.359 24.016 1 90.06 231 ASP A N 1
ATOM 1783 C CA . ASP A 1 231 ? -1.562 25.625 24.516 1 90.06 231 ASP A CA 1
ATOM 1784 C C . ASP A 1 231 ? -1.05 24.641 23.469 1 90.06 231 ASP A C 1
ATOM 1786 O O . ASP A 1 231 ? 0.16 24.516 23.266 1 90.06 231 ASP A O 1
ATOM 1790 N N . LYS A 1 232 ? -1.944 23.984 22.828 1 87.62 232 LYS A N 1
ATOM 1791 C CA . LYS A 1 232 ? -1.575 23.016 21.797 1 87.62 232 LYS A CA 1
ATOM 1792 C C . LYS A 1 232 ? -0.969 23.719 20.594 1 87.62 232 LYS A C 1
ATOM 1794 O O . LYS A 1 232 ? -0.036 23.203 19.969 1 87.62 232 LYS A O 1
ATOM 1799 N N . LEU A 1 233 ? -1.529 24.828 20.266 1 90.81 233 LEU A N 1
ATOM 1800 C CA . LEU A 1 233 ? -0.999 25.594 19.141 1 90.81 233 LEU A CA 1
ATOM 1801 C C . LEU A 1 233 ? 0.423 26.062 19.422 1 90.81 233 LEU A C 1
ATOM 1803 O O . LEU A 1 233 ? 1.296 25.969 18.562 1 90.81 233 LEU A O 1
ATOM 1807 N N . VAL A 1 234 ? 0.565 26.578 20.609 1 91.44 234 VAL A N 1
ATOM 1808 C CA . VAL A 1 234 ? 1.893 27.031 21.016 1 91.44 234 VAL A CA 1
ATOM 1809 C C . VAL A 1 234 ? 2.871 25.859 20.969 1 91.44 234 VAL A C 1
ATOM 1811 O O . VAL A 1 234 ? 3.996 26 20.484 1 91.44 234 VAL A O 1
ATOM 1814 N N . HIS A 1 235 ? 2.426 24.797 21.406 1 85.81 235 HIS A N 1
ATOM 1815 C CA . HIS A 1 235 ? 3.244 23.594 21.359 1 85.81 235 HIS A CA 1
ATOM 1816 C C . HIS A 1 235 ? 3.594 23.219 19.922 1 85.81 235 HIS A C 1
ATOM 1818 O O . HIS A 1 235 ? 4.75 22.906 19.625 1 85.81 235 HIS A O 1
ATOM 1824 N N . CYS A 1 236 ? 2.641 23.203 19.078 1 85.12 236 CYS A N 1
ATOM 1825 C CA . CYS A 1 236 ? 2.836 22.906 17.672 1 85.12 236 CYS A CA 1
ATOM 1826 C C . CYS A 1 236 ? 3.867 23.844 17.047 1 85.12 236 CYS A C 1
ATOM 1828 O O . CYS A 1 236 ? 4.758 23.391 16.328 1 85.12 236 CYS A O 1
ATOM 1830 N N . MET A 1 237 ? 3.77 25.109 17.344 1 88.44 237 MET A N 1
ATOM 1831 C CA . MET A 1 237 ? 4.672 26.109 16.781 1 88.44 237 MET A CA 1
ATOM 1832 C C . MET A 1 237 ? 6.102 25.891 17.266 1 88.44 237 MET A C 1
ATOM 1834 O O . MET A 1 237 ? 7.059 26.109 16.531 1 88.44 237 MET A O 1
ATOM 1838 N N . ASN A 1 238 ? 6.199 25.438 18.453 1 84.44 238 ASN A N 1
ATOM 1839 C CA . ASN A 1 238 ? 7.523 25.141 18.984 1 84.44 238 ASN A CA 1
ATOM 1840 C C . ASN A 1 238 ? 8.141 23.922 18.297 1 84.44 238 ASN A C 1
ATOM 1842 O O . ASN A 1 238 ? 9.352 23.875 18.078 1 84.44 238 ASN A O 1
ATOM 1846 N N . LEU A 1 239 ? 7.297 22.984 17.906 1 76.12 239 LEU A N 1
ATOM 1847 C CA . LEU A 1 239 ? 7.754 21.828 17.156 1 76.12 239 LEU A CA 1
ATOM 1848 C C . LEU A 1 239 ? 8.219 22.234 15.766 1 76.12 239 LEU A C 1
ATOM 1850 O O . LEU A 1 239 ? 9.219 21.719 15.258 1 76.12 239 LEU A O 1
ATOM 1854 N N . HIS A 1 240 ? 7.566 23.141 15.195 1 80.25 240 HIS A N 1
ATOM 1855 C CA . HIS A 1 240 ? 7.848 23.578 13.828 1 80.25 240 HIS A CA 1
ATOM 1856 C C . HIS A 1 240 ? 9.141 24.375 13.766 1 80.25 240 HIS A C 1
ATOM 1858 O O . HIS A 1 240 ? 9.742 24.516 12.695 1 80.25 240 HIS A O 1
ATOM 1864 N N . ARG A 1 241 ? 9.547 24.922 14.883 1 76.5 241 ARG A N 1
ATOM 1865 C CA . ARG A 1 241 ? 10.828 25.625 14.914 1 76.5 241 ARG A CA 1
ATOM 1866 C C . ARG A 1 241 ? 11.969 24.703 14.484 1 76.5 241 ARG A C 1
ATOM 1868 O O . ARG A 1 241 ? 12.891 25.141 13.789 1 76.5 241 ARG A O 1
ATOM 1875 N N . GLY A 1 242 ? 11.891 23.484 14.922 1 69.62 242 GLY A N 1
ATOM 1876 C CA . GLY A 1 242 ? 12.867 22.5 14.484 1 69.62 242 GLY A CA 1
ATOM 1877 C C . GLY A 1 242 ? 12.875 22.297 12.984 1 69.62 242 GLY A C 1
ATOM 1878 O O . GLY A 1 242 ? 13.938 22.234 12.367 1 69.62 242 GLY A O 1
ATOM 1879 N N . VAL A 1 243 ? 11.703 22.297 12.406 1 73.06 243 VAL A N 1
ATOM 1880 C CA . VAL A 1 243 ? 11.562 22.141 10.961 1 73.06 243 VAL A CA 1
ATOM 1881 C C . VAL A 1 243 ? 12.242 23.312 10.25 1 73.06 243 VAL A C 1
ATOM 1883 O O . VAL A 1 243 ? 12.93 23.125 9.242 1 73.06 243 VAL A O 1
ATOM 1886 N N . ARG A 1 244 ? 12.055 24.469 10.781 1 74.19 244 ARG A N 1
ATOM 1887 C CA . ARG A 1 244 ? 12.625 25.672 10.195 1 74.19 244 ARG A CA 1
ATOM 1888 C C . ARG A 1 244 ? 14.148 25.609 10.18 1 74.19 244 ARG A C 1
ATOM 1890 O O . ARG A 1 244 ? 14.781 25.969 9.18 1 74.19 244 ARG A O 1
ATOM 1897 N N . THR A 1 245 ? 14.633 25.188 11.234 1 71.81 245 THR A N 1
ATOM 1898 C CA . THR A 1 245 ? 16.078 25.125 11.352 1 71.81 245 THR A CA 1
ATOM 1899 C C . THR A 1 245 ? 16.672 24.141 10.344 1 71.81 245 THR A C 1
ATOM 1901 O O . THR A 1 245 ? 17.672 24.438 9.688 1 71.81 245 THR A O 1
ATOM 1904 N N . ILE A 1 246 ? 16.016 23.109 10.172 1 71.06 246 ILE A N 1
ATOM 1905 C CA . ILE A 1 246 ? 16.484 22.078 9.234 1 71.06 246 ILE A CA 1
ATOM 1906 C C . ILE A 1 246 ? 16.391 22.609 7.805 1 71.06 246 ILE A C 1
ATOM 1908 O O . ILE A 1 246 ? 17.344 22.469 7.027 1 71.06 246 ILE A O 1
ATOM 1912 N N . ALA A 1 247 ? 15.258 23.219 7.555 1 71.31 247 ALA A N 1
ATOM 1913 C CA . ALA A 1 247 ? 15.008 23.688 6.195 1 71.31 247 ALA A CA 1
ATOM 1914 C C . ALA A 1 247 ? 15.922 24.859 5.844 1 71.31 247 ALA A C 1
ATOM 1916 O O . ALA A 1 247 ? 16.391 24.969 4.707 1 71.31 247 ALA A O 1
ATOM 1917 N N . ALA A 1 248 ? 16.125 25.656 6.746 1 72.5 248 ALA A N 1
ATOM 1918 C CA . ALA A 1 248 ? 16.922 26.859 6.492 1 72.5 248 ALA A CA 1
ATOM 1919 C C . ALA A 1 248 ? 18.359 26.5 6.129 1 72.5 248 ALA A C 1
ATOM 1921 O O . ALA A 1 248 ? 18.938 27.094 5.215 1 72.5 248 ALA A O 1
ATOM 1922 N N . GLY A 1 249 ? 18.859 25.531 6.723 1 73.94 249 GLY A N 1
ATOM 1923 C CA . GLY A 1 249 ? 20.266 25.188 6.5 1 73.94 249 GLY A CA 1
ATOM 1924 C C . GLY A 1 249 ? 20.453 24.234 5.34 1 73.94 249 GLY A C 1
ATOM 1925 O O . GLY A 1 249 ? 21.578 24.094 4.828 1 73.94 249 GLY A O 1
ATOM 1926 N N . SER A 1 250 ? 19.391 23.719 4.875 1 81 250 SER A N 1
ATOM 1927 C CA . SER A 1 250 ? 19.594 22.656 3.898 1 81 250 SER A CA 1
ATOM 1928 C C . SER A 1 250 ? 18.516 22.688 2.811 1 81 250 SER A C 1
ATOM 1930 O O . SER A 1 250 ? 18.094 21.641 2.318 1 81 250 SER A O 1
ATOM 1932 N N . TRP A 1 251 ? 18.094 23.828 2.492 1 82.06 251 TRP A N 1
ATOM 1933 C CA . TRP A 1 251 ? 16.953 23.938 1.572 1 82.06 251 TRP A CA 1
ATOM 1934 C C . TRP A 1 251 ? 17.344 23.438 0.186 1 82.06 251 TRP A C 1
ATOM 1936 O O . TRP A 1 251 ? 16.516 22.797 -0.49 1 82.06 251 TRP A O 1
ATOM 1946 N N . ALA A 1 252 ? 18.516 23.75 -0.219 1 84.12 252 ALA A N 1
ATOM 1947 C CA . ALA A 1 252 ? 18.953 23.328 -1.545 1 84.12 252 ALA A CA 1
ATOM 1948 C C . ALA A 1 252 ? 18.938 21.812 -1.662 1 84.12 252 ALA A C 1
ATOM 1950 O O . ALA A 1 252 ? 18.516 21.266 -2.684 1 84.12 252 ALA A O 1
ATOM 1951 N N . THR A 1 253 ? 19.359 21.219 -0.614 1 87.62 253 THR A N 1
ATOM 1952 C CA . THR A 1 253 ? 19.375 19.766 -0.587 1 87.62 253 THR A CA 1
ATOM 1953 C C . THR A 1 253 ? 17.953 19.203 -0.576 1 87.62 253 THR A C 1
ATOM 1955 O O . THR A 1 253 ? 17.656 18.234 -1.279 1 87.62 253 THR A O 1
ATOM 1958 N N . LEU A 1 254 ? 17.109 19.797 0.181 1 88.44 254 LEU A N 1
ATOM 1959 C CA . LEU A 1 254 ? 15.727 19.359 0.271 1 88.44 254 LEU A CA 1
ATOM 1960 C C . LEU A 1 254 ? 15.023 19.531 -1.071 1 88.44 254 LEU A C 1
ATOM 1962 O O . LEU A 1 254 ? 14.281 18.641 -1.499 1 88.44 254 LEU A O 1
ATOM 1966 N N . ARG A 1 255 ? 15.281 20.625 -1.683 1 87.69 255 ARG A N 1
ATOM 1967 C CA . ARG A 1 255 ? 14.68 20.875 -2.986 1 87.69 255 ARG A CA 1
ATOM 1968 C C . ARG A 1 255 ? 15.148 19.859 -4.02 1 87.69 255 ARG A C 1
ATOM 1970 O O . ARG A 1 255 ? 14.367 19.406 -4.855 1 87.69 255 ARG A O 1
ATOM 1977 N N . ALA A 1 256 ? 16.344 19.562 -3.979 1 89.62 256 ALA A N 1
ATOM 1978 C CA . ALA A 1 256 ? 16.891 18.562 -4.895 1 89.62 256 ALA A CA 1
ATOM 1979 C C . ALA A 1 256 ? 16.203 17.219 -4.703 1 89.62 256 ALA A C 1
ATOM 1981 O O . ALA A 1 256 ? 15.922 16.516 -5.676 1 89.62 256 ALA A O 1
ATOM 1982 N N . HIS A 1 257 ? 15.953 16.906 -3.48 1 91.38 257 HIS A N 1
ATOM 1983 C CA . HIS A 1 257 ? 15.227 15.672 -3.189 1 91.38 257 HIS A CA 1
ATOM 1984 C C . HIS A 1 257 ? 13.82 15.703 -3.781 1 91.38 257 HIS A C 1
ATOM 1986 O O . HIS A 1 257 ? 13.383 14.727 -4.395 1 91.38 257 HIS A O 1
ATOM 1992 N N . PHE A 1 258 ? 13.148 16.797 -3.623 1 91.88 258 PHE A N 1
ATOM 1993 C CA . PHE A 1 258 ? 11.797 16.906 -4.145 1 91.88 258 PHE A CA 1
ATOM 1994 C C . PHE A 1 258 ? 11.789 16.844 -5.668 1 91.88 258 PHE A C 1
ATOM 1996 O O . PHE A 1 258 ? 10.938 16.188 -6.262 1 91.88 258 PHE A O 1
ATOM 2003 N N . GLU A 1 259 ? 12.742 17.516 -6.246 1 92.81 259 GLU A N 1
ATOM 2004 C CA . GLU A 1 259 ? 12.836 17.469 -7.703 1 92.81 259 GLU A CA 1
ATOM 2005 C C . GLU A 1 259 ? 13.094 16.047 -8.195 1 92.81 259 GLU A C 1
ATOM 2007 O O . GLU A 1 259 ? 12.523 15.625 -9.203 1 92.81 259 GLU A O 1
ATOM 2012 N N . ALA A 1 260 ? 13.891 15.414 -7.496 1 94.44 260 ALA A N 1
ATOM 2013 C CA . ALA A 1 260 ? 14.258 14.047 -7.879 1 94.44 260 ALA A CA 1
ATOM 2014 C C . ALA A 1 260 ? 13.062 13.102 -7.754 1 94.44 260 ALA A C 1
ATOM 2016 O O . ALA A 1 260 ? 12.883 12.211 -8.586 1 94.44 260 ALA A O 1
ATOM 2017 N N . HIS A 1 261 ? 12.258 13.281 -6.75 1 95.06 261 HIS A N 1
ATOM 2018 C CA . HIS A 1 261 ? 11.188 12.328 -6.465 1 95.06 261 HIS A CA 1
ATOM 2019 C C . HIS A 1 261 ? 9.883 12.758 -7.125 1 95.06 261 HIS A C 1
ATOM 2021 O O . HIS A 1 261 ? 9.094 11.914 -7.559 1 95.06 261 HIS A O 1
ATOM 2027 N N . LEU A 1 262 ? 9.625 14.039 -7.117 1 94.81 262 LEU A N 1
ATOM 2028 C CA . LEU A 1 262 ? 8.328 14.523 -7.578 1 94.81 262 LEU A CA 1
ATOM 2029 C C . LEU A 1 262 ? 8.406 14.977 -9.031 1 94.81 262 LEU A C 1
ATOM 2031 O O . LEU A 1 262 ? 7.375 15.125 -9.695 1 94.81 262 LEU A O 1
ATOM 2035 N N . GLY A 1 263 ? 9.594 15.188 -9.555 1 92.69 263 GLY A N 1
ATOM 2036 C CA . GLY A 1 263 ? 9.797 15.625 -10.922 1 92.69 263 GLY A CA 1
ATOM 2037 C C . GLY A 1 263 ? 10.078 17.109 -11.047 1 92.69 263 GLY A C 1
ATOM 2038 O O . GLY A 1 263 ? 9.523 17.922 -10.297 1 92.69 263 GLY A O 1
ATOM 2039 N N . ALA A 1 264 ? 10.859 17.422 -11.977 1 87.56 264 ALA A N 1
ATOM 2040 C CA . ALA A 1 264 ? 11.195 18.828 -12.234 1 87.56 264 ALA A CA 1
ATOM 2041 C C . ALA A 1 264 ? 9.984 19.594 -12.773 1 87.56 264 ALA A C 1
ATOM 2043 O O . ALA A 1 264 ? 9.93 20.812 -12.672 1 87.56 264 ALA A O 1
ATOM 2044 N N . ASP A 1 265 ? 9.047 18.812 -13.227 1 88.62 265 ASP A N 1
ATOM 2045 C CA . ASP A 1 265 ? 7.859 19.406 -13.828 1 88.62 265 ASP A CA 1
ATOM 2046 C C . ASP A 1 265 ? 6.77 19.625 -12.781 1 88.62 265 ASP A C 1
ATOM 2048 O O . ASP A 1 265 ? 5.688 20.125 -13.094 1 88.62 265 ASP A O 1
ATOM 2052 N N . SER A 1 266 ? 7.027 19.328 -11.586 1 88.88 266 SER A N 1
ATOM 2053 C CA . SER A 1 266 ? 6.012 19.438 -10.539 1 88.88 266 SER A CA 1
ATOM 2054 C C . SER A 1 266 ? 5.754 20.891 -10.164 1 88.88 266 SER A C 1
ATOM 2056 O O . SER A 1 266 ? 6.648 21.578 -9.68 1 88.88 266 SER A O 1
ATOM 2058 N N . ARG A 1 267 ? 4.555 21.297 -10.242 1 84.81 267 ARG A N 1
ATOM 2059 C CA . ARG A 1 267 ? 4.18 22.656 -9.875 1 84.81 267 ARG A CA 1
ATOM 2060 C C . ARG A 1 267 ? 4.375 22.906 -8.383 1 84.81 267 ARG A C 1
ATOM 2062 O O . ARG A 1 267 ? 4.68 24.016 -7.961 1 84.81 267 ARG A O 1
ATOM 2069 N N . PHE A 1 268 ? 4.234 21.891 -7.684 1 85.5 268 PHE A N 1
ATOM 2070 C CA . PHE A 1 268 ? 4.453 22 -6.246 1 85.5 268 PHE A CA 1
ATOM 2071 C C . PHE A 1 268 ? 5.902 22.359 -5.945 1 85.5 268 PHE A C 1
ATOM 2073 O O . PHE A 1 268 ? 6.168 23.234 -5.125 1 85.5 268 PHE A O 1
ATOM 2080 N N . VAL A 1 269 ? 6.773 21.75 -6.594 1 86.5 269 VAL A N 1
ATOM 2081 C CA . VAL A 1 269 ? 8.195 22 -6.371 1 86.5 269 VAL A CA 1
ATOM 2082 C C . VAL A 1 269 ? 8.547 23.422 -6.805 1 86.5 269 VAL A C 1
ATOM 2084 O O . VAL A 1 269 ? 9.305 24.109 -6.125 1 86.5 269 VAL A O 1
ATOM 2087 N N . ASP A 1 270 ? 7.914 23.828 -7.762 1 83.56 270 ASP A N 1
ATOM 2088 C CA . ASP A 1 270 ? 8.18 25.156 -8.297 1 83.56 270 ASP A CA 1
ATOM 2089 C C . ASP A 1 270 ? 7.719 26.25 -7.32 1 83.56 270 ASP A C 1
ATOM 2091 O O . ASP A 1 270 ? 8.289 27.344 -7.285 1 83.56 270 ASP A O 1
ATOM 2095 N N . THR A 1 271 ? 6.742 25.906 -6.543 1 82.19 271 THR A N 1
ATOM 2096 C CA . THR A 1 271 ? 6.09 26.953 -5.762 1 82.19 271 THR A CA 1
ATOM 2097 C C . THR A 1 271 ? 6.391 26.781 -4.277 1 82.19 271 THR A C 1
ATOM 2099 O O . THR A 1 271 ? 5.895 27.547 -3.447 1 82.19 271 THR A O 1
ATOM 2102 N N . ILE A 1 272 ? 7.164 25.812 -3.984 1 78.5 272 ILE A N 1
ATOM 2103 C CA . ILE A 1 272 ? 7.402 25.547 -2.57 1 78.5 272 ILE A CA 1
ATOM 2104 C C . ILE A 1 272 ? 8.109 26.734 -1.933 1 78.5 272 ILE A C 1
ATOM 2106 O O . ILE A 1 272 ? 7.848 27.078 -0.777 1 78.5 272 ILE A O 1
ATOM 2110 N N . LEU A 1 273 ? 9.047 27.328 -2.639 1 72.31 273 LEU A N 1
ATOM 2111 C CA . LEU A 1 273 ? 9.672 28.547 -2.127 1 72.31 273 LEU A CA 1
ATOM 2112 C C . LEU A 1 273 ? 9.438 29.719 -3.072 1 72.31 273 LEU A C 1
ATOM 2114 O O . LEU A 1 273 ? 10.211 29.938 -4.004 1 72.31 273 LEU A O 1
ATOM 2118 N N . LEU A 1 274 ? 8.375 30.188 -2.879 1 73.75 274 LEU A N 1
ATOM 2119 C CA . LEU A 1 274 ? 8.125 31.375 -3.686 1 73.75 274 LEU A CA 1
ATOM 2120 C C . LEU A 1 274 ? 8.797 32.594 -3.072 1 73.75 274 LEU A C 1
ATOM 2122 O O . LEU A 1 274 ? 8.734 32.812 -1.858 1 73.75 274 LEU A O 1
ATOM 2126 N N . ASP A 1 275 ? 9.523 33.188 -3.891 1 70.44 275 ASP A N 1
ATOM 2127 C CA . ASP A 1 275 ? 10.125 34.469 -3.508 1 70.44 275 ASP A CA 1
ATOM 2128 C C . ASP A 1 275 ? 9.062 35.5 -3.148 1 70.44 275 ASP A C 1
ATOM 2130 O O . ASP A 1 275 ? 8.133 35.719 -3.922 1 70.44 275 ASP A O 1
ATOM 2134 N N . PRO A 1 276 ? 9.234 36 -1.983 1 72.38 276 PRO A N 1
ATOM 2135 C CA . PRO A 1 276 ? 8.258 37 -1.575 1 72.38 276 PRO A CA 1
ATOM 2136 C C . PRO A 1 276 ? 8.117 38.156 -2.588 1 72.38 276 PRO A C 1
ATOM 2138 O O . PRO A 1 276 ? 7.027 38.688 -2.754 1 72.38 276 PRO A O 1
ATOM 2141 N N . ASP A 1 277 ? 9.117 38.312 -3.268 1 75.19 277 ASP A N 1
ATOM 2142 C CA . ASP A 1 277 ? 9.109 39.438 -4.195 1 75.19 277 ASP A CA 1
ATOM 2143 C C . ASP A 1 277 ? 8.383 39.094 -5.488 1 75.19 277 ASP A C 1
ATOM 2145 O O . ASP A 1 277 ? 8.031 39.969 -6.273 1 75.19 277 ASP A O 1
ATOM 2149 N N . SER A 1 278 ? 8.07 37.938 -5.57 1 79.25 278 SER A N 1
ATOM 2150 C CA . SER A 1 278 ? 7.457 37.5 -6.816 1 79.25 278 SER A CA 1
ATOM 2151 C C . SER A 1 278 ? 5.934 37.5 -6.711 1 79.25 278 SER A C 1
ATOM 2153 O O . SER A 1 278 ? 5.238 37.219 -7.695 1 79.25 278 SER A O 1
ATOM 2155 N N . VAL A 1 279 ? 5.469 37.875 -5.531 1 84.06 279 VAL A N 1
ATOM 2156 C CA . VAL A 1 279 ? 4.023 37.812 -5.344 1 84.06 279 VAL A CA 1
ATOM 2157 C C . VAL A 1 279 ? 3.482 39.219 -5.031 1 84.06 279 VAL A C 1
ATOM 2159 O O . VAL A 1 279 ? 4.145 40 -4.352 1 84.06 279 VAL A O 1
ATOM 2162 N N . GLU A 1 280 ? 2.342 39.5 -5.57 1 85.44 280 GLU A N 1
ATOM 2163 C CA . GLU A 1 280 ? 1.69 40.781 -5.293 1 85.44 280 GLU A CA 1
ATOM 2164 C C . GLU A 1 280 ? 1.18 40.844 -3.857 1 85.44 280 GLU A C 1
ATOM 2166 O O . GLU A 1 280 ? 0.571 39.906 -3.369 1 85.44 280 GLU A O 1
ATOM 2171 N N . SER A 1 281 ? 1.481 41.938 -3.246 1 89.5 281 SER A N 1
ATOM 2172 C CA . SER A 1 281 ? 1.094 42.062 -1.847 1 89.5 281 SER A CA 1
ATOM 2173 C C . SER A 1 281 ? -0.329 42.594 -1.715 1 89.5 281 SER A C 1
ATOM 2175 O O . SER A 1 281 ? -0.706 43.562 -2.398 1 89.5 281 SER A O 1
ATOM 2177 N N . GLY A 1 282 ? -1.073 41.969 -0.872 1 91.31 282 GLY A N 1
ATOM 2178 C CA . GLY A 1 282 ? -2.418 42.406 -0.554 1 91.31 282 GLY A CA 1
ATOM 2179 C C . GLY A 1 282 ? -2.469 43.312 0.671 1 91.31 282 GLY A C 1
ATOM 2180 O O . GLY A 1 282 ? -1.451 43.875 1.08 1 91.31 282 GLY A O 1
ATOM 2181 N N . ALA A 1 283 ? -3.766 43.5 1.162 1 92.06 283 ALA A N 1
ATOM 2182 C CA . ALA A 1 283 ? -3.936 44.438 2.262 1 92.06 283 ALA A CA 1
ATOM 2183 C C . ALA A 1 283 ? -4.637 43.781 3.447 1 92.06 283 ALA A C 1
ATOM 2185 O O . ALA A 1 283 ? -5.219 44.469 4.289 1 92.06 283 ALA A O 1
ATOM 2186 N N . GLU A 1 284 ? -4.625 42.531 3.49 1 94.25 284 GLU A N 1
ATOM 2187 C CA . GLU A 1 284 ? -5.352 41.844 4.543 1 94.25 284 GLU A CA 1
ATOM 2188 C C . GLU A 1 284 ? -4.879 42.281 5.926 1 94.25 284 GLU A C 1
ATOM 2190 O O . GLU A 1 284 ? -5.688 42.469 6.832 1 94.25 284 GLU A O 1
ATOM 2195 N N . CYS A 1 285 ? -3.504 42.469 6.02 1 94.94 285 CYS A N 1
ATOM 2196 C CA . CYS A 1 285 ? -2.943 42.719 7.34 1 94.94 285 CYS A CA 1
ATOM 2197 C C . CYS A 1 285 ? -2.635 44.219 7.523 1 94.94 285 CYS A C 1
ATOM 2199 O O . CYS A 1 285 ? -1.966 44.594 8.484 1 94.94 285 CYS A O 1
ATOM 2201 N N . ALA A 1 286 ? -3.092 45.031 6.621 1 90.25 286 ALA A N 1
ATOM 2202 C CA . ALA A 1 286 ? -2.779 46.438 6.672 1 90.25 286 ALA A CA 1
ATOM 2203 C C . ALA A 1 286 ? -3.273 47.062 7.977 1 90.25 286 ALA A C 1
ATOM 2205 O O . ALA A 1 286 ? -2.602 47.938 8.555 1 90.25 286 ALA A O 1
ATOM 2206 N N . GLY A 1 287 ? -4.402 46.719 8.406 1 85.25 287 GLY A N 1
ATOM 2207 C CA . GLY A 1 287 ? -4.988 47.281 9.617 1 85.25 287 GLY A CA 1
ATOM 2208 C C . GLY A 1 287 ? -4.207 46.906 10.867 1 85.25 287 GLY A C 1
ATOM 2209 O O . GLY A 1 287 ? -4.238 47.656 11.859 1 85.25 287 GLY A O 1
ATOM 2210 N N . LEU A 1 288 ? -3.441 45.812 10.836 1 89.81 288 LEU A N 1
ATOM 2211 C CA . LEU A 1 288 ? -2.691 45.312 11.992 1 89.81 288 LEU A CA 1
ATOM 2212 C C . LEU A 1 288 ? -1.393 46.094 12.164 1 89.81 288 LEU A C 1
ATOM 2214 O O . LEU A 1 288 ? -0.867 46.188 13.273 1 89.81 288 LEU A O 1
ATOM 2218 N N . LEU A 1 289 ? -0.897 46.594 11.031 1 83.5 289 LEU A N 1
ATOM 2219 C CA . LEU A 1 289 ? 0.403 47.25 11.094 1 83.5 289 LEU A CA 1
ATOM 2220 C C . LEU A 1 289 ? 0.336 48.5 11.969 1 83.5 289 LEU A C 1
ATOM 2222 O O . LEU A 1 289 ? 1.312 48.844 12.633 1 83.5 289 LEU A O 1
ATOM 2226 N N . GLY A 1 290 ? -0.812 49.156 12 1 82.06 290 GLY A N 1
ATOM 2227 C CA . GLY A 1 290 ? -0.988 50.312 12.859 1 82.06 290 GLY A CA 1
ATOM 2228 C C . GLY A 1 290 ? -0.898 49.969 14.336 1 82.06 290 GLY A C 1
ATOM 2229 O O . GLY A 1 290 ? -0.475 50.812 15.141 1 82.06 290 GLY A O 1
ATOM 2230 N N . LEU A 1 291 ? -1.282 48.812 14.664 1 87.56 291 LEU A N 1
ATOM 2231 C CA . LEU A 1 291 ? -1.229 48.344 16.047 1 87.56 291 LEU A CA 1
ATOM 2232 C C . LEU A 1 291 ? 0.212 48.281 16.547 1 87.56 291 LEU A C 1
ATOM 2234 O O . LEU A 1 291 ? 0.473 48.438 17.734 1 87.56 291 LEU A O 1
ATOM 2238 N N . PHE A 1 292 ? 1.167 48.156 15.602 1 88.31 292 PHE A N 1
ATOM 2239 C CA . PHE A 1 292 ? 2.551 47.938 16.016 1 88.31 292 PHE A CA 1
ATOM 2240 C C . PHE A 1 292 ? 3.439 49.062 15.531 1 88.31 292 PHE A C 1
ATOM 2242 O O . PHE A 1 292 ? 4.664 48.938 15.484 1 88.31 292 PHE A O 1
ATOM 2249 N N . ALA A 1 293 ? 2.912 50.094 15.023 1 78 293 ALA A N 1
ATOM 2250 C CA . ALA A 1 293 ? 3.666 51.281 14.617 1 78 293 ALA A CA 1
ATOM 2251 C C . ALA A 1 293 ? 4.336 51.969 15.812 1 78 293 ALA A C 1
ATOM 2253 O O . ALA A 1 293 ? 3.807 51.906 16.922 1 78 293 ALA A O 1
ATOM 2254 N N . ALA A 1 294 ? 5.77 52.188 15.688 1 61.59 294 ALA A N 1
ATOM 2255 C CA . ALA A 1 294 ? 6.656 52.781 16.688 1 61.59 294 ALA A CA 1
ATOM 2256 C C . ALA A 1 294 ? 6 53.969 17.375 1 61.59 294 ALA A C 1
ATOM 2258 O O . ALA A 1 294 ? 5.273 54.719 16.734 1 61.59 294 ALA A O 1
ATOM 2259 N N . ARG A 1 295 ? 5.875 53.844 18.781 1 56.69 295 ARG A N 1
ATOM 2260 C CA . ARG A 1 295 ? 5.512 55.031 19.562 1 56.69 295 ARG A CA 1
ATOM 2261 C C . ARG A 1 295 ? 6.555 56.125 19.406 1 56.69 295 ARG A C 1
ATOM 2263 O O . ARG A 1 295 ? 7.754 55.875 19.547 1 56.69 295 ARG A O 1
ATOM 2270 N N . ASN A 1 296 ? 6.531 56.969 18.484 1 46.94 296 ASN A N 1
ATOM 2271 C CA . ASN A 1 296 ? 7.395 58.156 18.594 1 46.94 296 ASN A CA 1
ATOM 2272 C C . ASN A 1 296 ? 7.586 58.594 20.031 1 46.94 296 ASN A C 1
ATOM 2274 O O . ASN A 1 296 ? 6.609 58.812 20.75 1 46.94 296 ASN A O 1
ATOM 2278 N N . THR A 1 297 ? 8.695 58.125 20.625 1 43 297 THR A N 1
ATOM 2279 C CA . THR A 1 297 ? 9.102 58.594 21.938 1 43 297 THR A CA 1
ATOM 2280 C C . THR A 1 297 ? 8.859 60.094 22.078 1 43 297 THR A C 1
ATOM 2282 O O . THR A 1 297 ? 9.219 60.688 23.094 1 43 297 THR A O 1
ATOM 2285 N N . SER A 1 298 ? 9.148 60.938 21.031 1 37.69 298 SER A N 1
ATOM 2286 C CA . SER A 1 298 ? 9.352 62.312 21.469 1 37.69 298 SER A CA 1
ATOM 2287 C C . SER A 1 298 ? 8.203 62.812 22.344 1 37.69 298 SER A C 1
ATOM 2289 O O . SER A 1 298 ? 8.305 63.844 22.984 1 37.69 298 SER A O 1
ATOM 2291 N N . SER A 1 299 ? 6.973 63.094 21.766 1 36.62 299 SER A N 1
ATOM 2292 C CA . SER A 1 299 ? 6.121 64.125 22.422 1 36.62 299 SER A CA 1
ATOM 2293 C C . SER A 1 299 ? 5.688 63.625 23.797 1 36.62 299 SER A C 1
ATOM 2295 O O . SER A 1 299 ? 5.574 62.406 24.031 1 36.62 299 SER A O 1
ATOM 2297 N N . GLY A 1 300 ? 5.727 64.562 24.969 1 35.94 300 GLY A N 1
ATOM 2298 C CA . GLY A 1 300 ? 5.344 64.688 26.359 1 35.94 300 GLY A CA 1
ATOM 2299 C C . GLY A 1 300 ? 4.176 63.812 26.75 1 35.94 300 GLY A C 1
ATOM 2300 O O . GLY A 1 300 ? 3.797 62.906 26 1 35.94 300 GLY A O 1
ATOM 2301 N N . GLY A 1 301 ? 3.086 64.562 27.344 1 35.28 301 GLY A N 1
ATOM 2302 C CA . GLY A 1 301 ? 1.998 64.375 28.297 1 35.28 301 GLY A CA 1
ATOM 2303 C C . GLY A 1 301 ? 0.982 63.344 27.828 1 35.28 301 GLY A C 1
ATOM 2304 O O . GLY A 1 301 ? 0.012 63.062 28.531 1 35.28 301 GLY A O 1
ATOM 2305 N N . GLY A 1 302 ? 0.419 63.562 26.594 1 33.72 302 GLY A N 1
ATOM 2306 C CA . GLY A 1 302 ? -0.969 63.156 26.531 1 33.72 302 GLY A CA 1
ATOM 2307 C C . GLY A 1 302 ? -1.135 61.625 26.609 1 33.72 302 GLY A C 1
ATOM 2308 O O . GLY A 1 302 ? -0.213 60.875 26.281 1 33.72 302 GLY A O 1
ATOM 2309 N N . SER A 1 303 ? -1.927 61.156 27.625 1 35.75 303 SER A N 1
ATOM 2310 C CA . SER A 1 303 ? -2.609 59.906 27.906 1 35.75 303 SER A CA 1
ATOM 2311 C C . SER A 1 303 ? -2.951 59.156 26.625 1 35.75 303 SER A C 1
ATOM 2313 O O . SER A 1 303 ? -3.953 58.438 26.562 1 35.75 303 SER A O 1
ATOM 2315 N N . GLY A 1 304 ? -2.488 59.594 25.547 1 34.53 304 GLY A N 1
ATOM 2316 C CA . GLY A 1 304 ? -3.232 58.906 24.516 1 34.53 304 GLY A CA 1
ATOM 2317 C C . GLY A 1 304 ? -3.273 57.406 24.719 1 34.53 304 GLY A C 1
ATOM 2318 O O . GLY A 1 304 ? -2.389 56.844 25.359 1 34.53 304 GLY A O 1
ATOM 2319 N N . SER A 1 305 ? -4.473 56.906 24.547 1 39.78 305 SER A N 1
ATOM 2320 C CA . SER A 1 305 ? -5.16 55.625 24.812 1 39.78 305 SER A CA 1
ATOM 2321 C C . SER A 1 305 ? -4.254 54.438 24.516 1 39.78 305 SER A C 1
ATOM 2323 O O . SER A 1 305 ? -4.078 53.562 25.359 1 39.78 305 SER A O 1
ATOM 2325 N N . GLY A 1 306 ? -4.387 53.875 23.172 1 43.38 306 GLY A N 1
ATOM 2326 C CA . GLY A 1 306 ? -4.438 52.5 22.719 1 43.38 306 GLY A CA 1
ATOM 2327 C C . GLY A 1 306 ? -3.066 51.875 22.578 1 43.38 306 GLY A C 1
ATOM 2328 O O . GLY A 1 306 ? -2.895 50.906 21.828 1 43.38 306 GLY A O 1
ATOM 2329 N N . GLY A 1 307 ? -1.985 52.5 22.781 1 49.19 307 GLY A N 1
ATOM 2330 C CA . GLY A 1 307 ? -0.714 51.938 22.344 1 49.19 307 GLY A CA 1
ATOM 2331 C C . GLY A 1 307 ? -0.338 50.688 23.109 1 49.19 307 GLY A C 1
ATOM 2332 O O . GLY A 1 307 ? -0.856 50.438 24.188 1 49.19 307 GLY A O 1
ATOM 2333 N N . SER A 1 308 ? 0.09 49.594 22.344 1 62.38 308 SER A N 1
ATOM 2334 C CA . SER A 1 308 ? 0.53 48.312 22.828 1 62.38 308 SER A CA 1
ATOM 2335 C C . SER A 1 308 ? 1.603 48.438 23.906 1 62.38 308 SER A C 1
ATOM 2337 O O . SER A 1 308 ? 2.482 49.312 23.797 1 62.38 308 SER A O 1
ATOM 2339 N N . ASP A 1 309 ? 1.395 48.062 25.172 1 73.75 309 ASP A N 1
ATOM 2340 C CA . ASP A 1 309 ? 2.334 48 26.297 1 73.75 309 ASP A CA 1
ATOM 2341 C C . ASP A 1 309 ? 3.477 47.031 25.969 1 73.75 309 ASP A C 1
ATOM 2343 O O . ASP A 1 309 ? 4.188 46.594 26.875 1 73.75 309 ASP A O 1
ATOM 2347 N N . LEU A 1 310 ? 3.654 46.812 24.688 1 84.25 310 LEU A N 1
ATOM 2348 C CA . LEU A 1 310 ? 4.695 45.875 24.312 1 84.25 310 LEU A CA 1
ATOM 2349 C C . LEU A 1 310 ? 6.07 46.531 24.328 1 84.25 310 LEU A C 1
ATOM 2351 O O . LEU A 1 310 ? 6.199 47.719 23.969 1 84.25 310 LEU A O 1
ATOM 2355 N N . THR A 1 311 ? 7.039 45.781 24.797 1 88.19 311 THR A N 1
ATOM 2356 C CA . THR A 1 311 ? 8.43 46.188 24.656 1 88.19 311 THR A CA 1
ATOM 2357 C C . THR A 1 311 ? 8.828 46.25 23.188 1 88.19 311 THR A C 1
ATOM 2359 O O . THR A 1 311 ? 8.133 45.719 22.328 1 88.19 311 THR A O 1
ATOM 2362 N N . ASP A 1 312 ? 9.875 46.938 22.891 1 88.38 312 ASP A N 1
ATOM 2363 C CA . ASP A 1 312 ? 10.328 47.094 21.516 1 88.38 312 ASP A CA 1
ATOM 2364 C C . ASP A 1 312 ? 10.617 45.75 20.859 1 88.38 312 ASP A C 1
ATOM 2366 O O . ASP A 1 312 ? 10.195 45.5 19.734 1 88.38 312 ASP A O 1
ATOM 2370 N N . PRO A 1 313 ? 11.25 44.844 21.609 1 90.75 313 PRO A N 1
ATOM 2371 C CA . PRO A 1 313 ? 11.484 43.531 21.016 1 90.75 313 PRO A CA 1
ATOM 2372 C C . PRO A 1 313 ? 10.188 42.781 20.75 1 90.75 313 PRO A C 1
ATOM 2374 O O . PRO A 1 313 ? 10.078 42.062 19.75 1 90.75 313 PRO A O 1
ATOM 2377 N N . ALA A 1 314 ? 9.305 42.875 21.609 1 93.31 314 ALA A N 1
ATOM 2378 C CA . ALA A 1 314 ? 8.008 42.219 21.438 1 93.31 314 ALA A CA 1
ATOM 2379 C C . ALA A 1 314 ? 7.254 42.812 20.25 1 93.31 314 ALA A C 1
ATOM 2381 O O . ALA A 1 314 ? 6.609 42.062 19.5 1 93.31 314 ALA A O 1
ATOM 2382 N N . ARG A 1 315 ? 7.336 44.094 20.109 1 93.69 315 ARG A N 1
ATOM 2383 C CA . ARG A 1 315 ? 6.695 44.75 18.984 1 93.69 315 ARG A CA 1
ATOM 2384 C C . ARG A 1 315 ? 7.312 44.312 17.656 1 93.69 315 ARG A C 1
ATOM 2386 O O . ARG A 1 315 ? 6.594 44.062 16.688 1 93.69 315 ARG A O 1
ATOM 2393 N N . ALA A 1 316 ? 8.594 44.25 17.688 1 93.31 316 ALA A N 1
ATOM 2394 C CA . ALA A 1 316 ? 9.305 43.812 16.484 1 93.31 316 ALA A CA 1
ATOM 2395 C C . ALA A 1 316 ? 8.906 42.375 16.125 1 93.31 316 ALA A C 1
ATOM 2397 O O . ALA A 1 316 ? 8.742 42.062 14.945 1 93.31 316 ALA A O 1
ATOM 2398 N N . ALA A 1 317 ? 8.797 41.5 17.125 1 95.5 317 ALA A N 1
ATOM 2399 C CA . ALA A 1 317 ? 8.391 40.125 16.906 1 95.5 317 ALA A CA 1
ATOM 2400 C C . ALA A 1 317 ? 6.988 40.062 16.312 1 95.5 317 ALA A C 1
ATOM 2402 O O . ALA A 1 317 ? 6.73 39.25 15.414 1 95.5 317 ALA A O 1
ATOM 2403 N N . CYS A 1 318 ? 6.074 40.812 16.797 1 95.94 318 CYS A N 1
ATOM 2404 C CA . CYS A 1 318 ? 4.715 40.844 16.281 1 95.94 318 CYS A CA 1
ATOM 2405 C C . CYS A 1 318 ? 4.688 41.375 14.836 1 95.94 318 CYS A C 1
ATOM 2407 O O . CYS A 1 318 ? 3.975 40.812 13.992 1 95.94 318 CYS A O 1
ATOM 2409 N N . ARG A 1 319 ? 5.484 42.406 14.57 1 94.94 319 ARG A N 1
ATOM 2410 C CA . ARG A 1 319 ? 5.555 42.938 13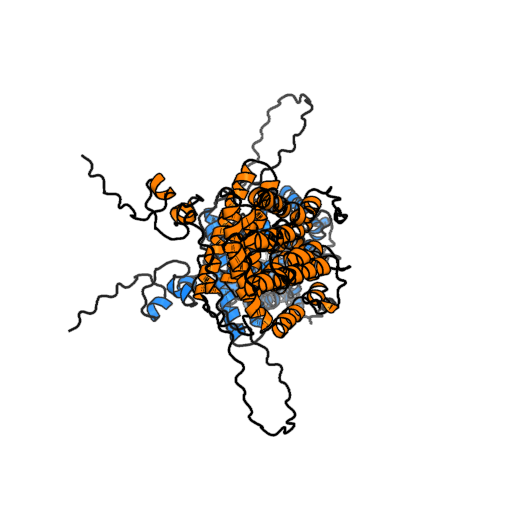.219 1 94.94 319 ARG A CA 1
ATOM 2411 C C . A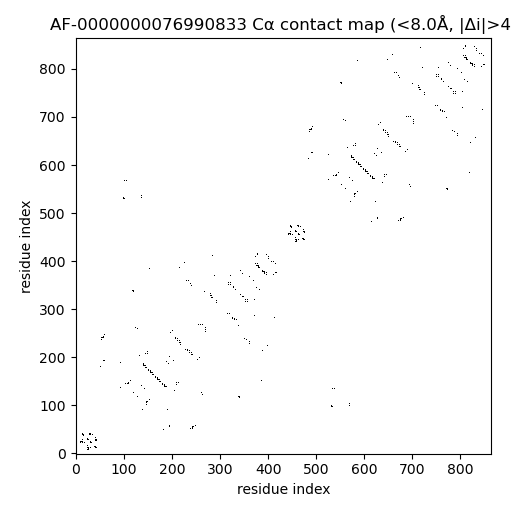RG A 1 319 ? 6.047 41.906 12.234 1 94.94 319 ARG A C 1
ATOM 2413 O O . ARG A 1 319 ? 5.535 41.781 11.117 1 94.94 319 ARG A O 1
ATOM 2420 N N . GLU A 1 320 ? 7.02 41.188 12.633 1 94.56 320 GLU A N 1
ATOM 2421 C CA . GLU A 1 320 ? 7.547 40.125 11.789 1 94.56 320 GLU A CA 1
ATOM 2422 C C . GLU A 1 320 ? 6.496 39.031 11.531 1 94.56 320 GLU A C 1
ATOM 2424 O O . GLU A 1 320 ? 6.398 38.5 10.422 1 94.56 320 GLU A O 1
ATOM 2429 N N . ALA A 1 321 ? 5.805 38.688 12.562 1 96.5 321 ALA A N 1
ATOM 2430 C CA . ALA A 1 321 ? 4.73 37.688 12.43 1 96.5 321 ALA A CA 1
ATOM 2431 C C . ALA A 1 321 ? 3.66 38.188 11.453 1 96.5 321 ALA A C 1
ATOM 2433 O O . ALA A 1 321 ? 3.133 37.406 10.664 1 96.5 321 ALA A O 1
ATOM 2434 N N . VAL A 1 322 ? 3.34 39.469 11.5 1 96.75 322 VAL A N 1
ATOM 2435 C CA . VAL A 1 322 ? 2.33 40.062 10.633 1 96.75 322 VAL A CA 1
ATOM 2436 C C . VAL A 1 322 ? 2.826 40.062 9.188 1 96.75 322 VAL A C 1
ATOM 2438 O O . VAL A 1 322 ? 2.064 39.781 8.258 1 96.75 322 VAL A O 1
ATOM 2441 N N . GLU A 1 323 ? 4.027 40.406 8.992 1 93.5 323 GLU A N 1
ATOM 2442 C CA . GLU A 1 323 ? 4.609 40.406 7.652 1 93.5 323 GLU A CA 1
ATOM 2443 C C . GLU A 1 323 ? 4.59 39 7.051 1 93.5 323 GLU A C 1
ATOM 2445 O O . GLU A 1 323 ? 4.273 38.812 5.875 1 93.5 323 GLU A O 1
ATOM 2450 N N . ALA A 1 324 ? 5.012 38.031 7.879 1 93.56 324 ALA A N 1
ATOM 2451 C CA . ALA A 1 324 ? 4.957 36.656 7.426 1 93.56 324 ALA A CA 1
ATOM 2452 C C . ALA A 1 324 ? 3.531 36.25 7.07 1 93.56 324 ALA A C 1
ATOM 2454 O O . ALA A 1 324 ? 3.309 35.531 6.105 1 93.56 324 ALA A O 1
ATOM 2455 N N . LEU A 1 325 ? 2.615 36.688 7.883 1 96.62 325 LEU A N 1
ATOM 2456 C CA . LEU A 1 325 ? 1.212 36.344 7.656 1 96.62 325 LEU A CA 1
ATOM 2457 C C . LEU A 1 325 ? 0.717 36.938 6.344 1 96.62 325 LEU A C 1
ATOM 2459 O O . LEU A 1 325 ? 0.017 36.281 5.578 1 96.62 325 LEU A O 1
ATOM 2463 N N . GLN A 1 326 ? 1.047 38.25 6.121 1 95.31 326 GLN A N 1
ATOM 2464 C CA . GLN A 1 326 ? 0.69 38.875 4.852 1 95.31 326 GLN A CA 1
ATOM 2465 C C . GLN A 1 326 ? 1.28 38.094 3.674 1 95.31 326 GLN A C 1
ATOM 2467 O O . GLN A 1 326 ? 0.622 37.938 2.646 1 95.31 326 GLN A O 1
ATOM 2472 N N . HIS A 1 327 ? 2.455 37.719 3.871 1 93.38 327 HIS A N 1
ATOM 2473 C CA . HIS A 1 327 ? 3.1 36.938 2.826 1 93.38 327 HIS A CA 1
ATOM 2474 C C . HIS A 1 327 ? 2.326 35.656 2.543 1 93.38 327 HIS A C 1
ATOM 2476 O O . HIS A 1 327 ? 2.195 35.25 1.387 1 93.38 327 HIS A O 1
ATOM 2482 N N . MET A 1 328 ? 1.857 34.906 3.559 1 94.94 328 MET A N 1
ATOM 2483 C CA . MET A 1 328 ? 1.055 33.719 3.377 1 94.94 328 MET A CA 1
ATOM 2484 C C . MET A 1 328 ? -0.217 34.031 2.592 1 94.94 328 MET A C 1
ATOM 2486 O O . MET A 1 328 ? -0.591 33.281 1.69 1 94.94 328 MET A O 1
ATOM 2490 N N . PHE A 1 329 ? -0.871 35.156 2.932 1 95.62 329 PHE A N 1
ATOM 2491 C CA . PHE A 1 329 ? -2.057 35.562 2.188 1 95.62 329 PHE A CA 1
ATOM 2492 C C . PHE A 1 329 ? -1.714 35.812 0.728 1 95.62 329 PHE A C 1
ATOM 2494 O O . PHE A 1 329 ? -2.484 35.469 -0.17 1 95.62 329 PHE A O 1
ATOM 2501 N N . ASP A 1 330 ? -0.626 36.438 0.512 1 94.06 330 ASP A N 1
ATOM 2502 C CA . ASP A 1 330 ? -0.197 36.781 -0.844 1 94.06 330 ASP A CA 1
ATOM 2503 C C . ASP A 1 330 ? 0.03 35.5 -1.669 1 94.06 330 ASP A C 1
ATOM 2505 O O . ASP A 1 330 ? -0.399 35.438 -2.822 1 94.06 330 ASP A O 1
ATOM 2509 N N . ILE A 1 331 ? 0.682 34.531 -1.081 1 91.62 331 ILE A N 1
ATOM 2510 C CA . ILE A 1 331 ? 0.936 33.281 -1.756 1 91.62 331 ILE A CA 1
ATOM 2511 C C . ILE A 1 331 ? -0.389 32.594 -2.078 1 91.62 331 ILE A C 1
ATOM 2513 O O . ILE A 1 331 ? -0.597 32.125 -3.201 1 91.62 331 ILE A O 1
ATOM 2517 N N . ARG A 1 332 ? -1.249 32.531 -1.189 1 91.94 332 ARG A N 1
ATOM 2518 C CA . ARG A 1 332 ? -2.527 31.859 -1.366 1 91.94 332 ARG A CA 1
ATOM 2519 C C . ARG A 1 332 ? -3.305 32.438 -2.539 1 91.94 332 ARG A C 1
ATOM 2521 O O . ARG A 1 332 ? -3.998 31.719 -3.258 1 91.94 332 ARG A O 1
ATOM 2528 N N . ARG A 1 333 ? -3.164 33.656 -2.76 1 89.56 333 ARG A N 1
ATOM 2529 C CA . ARG A 1 333 ? -3.918 34.344 -3.803 1 89.56 333 ARG A CA 1
ATOM 2530 C C . ARG A 1 333 ? -3.26 34.188 -5.164 1 89.56 333 ARG A C 1
ATOM 2532 O O . ARG A 1 333 ? -3.875 34.438 -6.199 1 89.56 333 ARG A O 1
ATOM 2539 N N . THR A 1 334 ? -2.051 33.781 -5.09 1 87.19 334 THR A N 1
ATOM 2540 C CA . THR A 1 334 ? -1.339 33.594 -6.352 1 87.19 334 THR A CA 1
ATOM 2541 C C . THR A 1 334 ? -2.072 32.594 -7.254 1 87.19 334 THR A C 1
ATOM 2543 O O . THR A 1 334 ? -2.506 31.547 -6.797 1 87.19 334 THR A O 1
ATOM 2546 N N . ALA A 1 335 ? -2.182 32.938 -8.508 1 83.38 335 ALA A N 1
ATOM 2547 C CA . ALA A 1 335 ? -2.916 32.125 -9.477 1 83.38 335 ALA A CA 1
ATOM 2548 C C . ALA A 1 335 ? -2.146 30.844 -9.82 1 83.38 335 ALA A C 1
ATOM 2550 O O . ALA A 1 335 ? -0.913 30.844 -9.844 1 83.38 335 ALA A O 1
ATOM 2551 N N . GLY A 1 336 ? -2.869 29.812 -10.031 1 81 336 GLY A N 1
ATOM 2552 C CA . GLY A 1 336 ? -2.291 28.594 -10.555 1 81 336 GLY A CA 1
ATOM 2553 C C . GLY A 1 336 ? -1.671 27.719 -9.477 1 81 336 GLY A C 1
ATOM 2554 O O . GLY A 1 336 ? -0.99 26.734 -9.781 1 81 336 GLY A O 1
ATOM 2555 N N . LEU A 1 337 ? -1.873 28.078 -8.258 1 87.56 337 LEU A N 1
ATOM 2556 C CA . LEU A 1 337 ? -1.298 27.266 -7.188 1 87.56 337 LEU A CA 1
ATOM 2557 C C . LEU A 1 337 ? -2.094 25.984 -6.996 1 87.56 337 LEU A C 1
ATOM 2559 O O . LEU A 1 337 ? -3.314 25.969 -7.172 1 87.56 337 LEU A O 1
ATOM 2563 N N . THR A 1 338 ? -1.388 24.953 -6.68 1 88.12 338 THR A N 1
ATOM 2564 C CA . THR A 1 338 ? -2.059 23.703 -6.328 1 88.12 338 THR A CA 1
ATOM 2565 C C . THR A 1 338 ? -2.768 23.828 -4.984 1 88.12 338 THR A C 1
ATOM 2567 O O . THR A 1 338 ? -2.371 24.641 -4.141 1 88.12 338 THR A O 1
ATOM 2570 N N . PRO A 1 339 ? -3.785 23.062 -4.762 1 91.38 339 PRO A N 1
ATOM 2571 C CA . PRO A 1 339 ? -4.48 23.109 -3.471 1 91.38 339 PRO A CA 1
ATOM 2572 C C . PRO A 1 339 ? -3.553 22.828 -2.291 1 91.38 339 PRO A C 1
ATOM 2574 O O . PRO A 1 339 ? -3.66 23.469 -1.246 1 91.38 339 PRO A O 1
ATOM 2577 N N . VAL A 1 340 ? -2.674 21.938 -2.494 1 92.44 340 VAL A N 1
ATOM 2578 C CA . VAL A 1 340 ? -1.782 21.594 -1.396 1 92.44 340 VAL A CA 1
ATOM 2579 C C . VAL A 1 340 ? -0.914 22.781 -1.025 1 92.44 340 VAL A C 1
ATOM 2581 O O . VAL A 1 340 ? -0.609 23 0.151 1 92.44 340 VAL A O 1
ATOM 2584 N N . ARG A 1 341 ? -0.451 23.5 -1.967 1 91 341 ARG A N 1
ATOM 2585 C CA . ARG A 1 341 ? 0.375 24.672 -1.679 1 91 341 ARG A CA 1
ATOM 2586 C C . ARG A 1 341 ? -0.413 25.719 -0.904 1 91 341 ARG A C 1
ATOM 2588 O O . ARG A 1 341 ? 0.123 26.375 -0.002 1 91 341 ARG A O 1
ATOM 2595 N N . ARG A 1 342 ? -1.646 25.938 -1.264 1 91.88 342 ARG A N 1
ATOM 2596 C CA . ARG A 1 342 ? -2.512 26.859 -0.541 1 91.88 342 ARG A CA 1
ATOM 2597 C C . ARG A 1 342 ? -2.713 26.406 0.902 1 91.88 342 ARG A C 1
ATOM 2599 O O . ARG A 1 342 ? -2.619 27.219 1.829 1 91.88 342 ARG A O 1
ATOM 2606 N N . ILE A 1 343 ? -2.928 25.172 1.081 1 92.12 343 ILE A N 1
ATOM 2607 C CA . ILE A 1 343 ? -3.143 24.594 2.402 1 92.12 343 ILE A CA 1
ATOM 2608 C C . ILE A 1 343 ? -1.867 24.703 3.232 1 92.12 343 ILE A C 1
ATOM 2610 O O . ILE A 1 343 ? -1.926 24.969 4.438 1 92.12 343 ILE A O 1
ATOM 2614 N N . SER A 1 344 ? -0.73 24.531 2.6 1 91.56 344 SER A N 1
ATOM 2615 C CA . SER A 1 344 ? 0.55 24.516 3.297 1 91.56 344 SER A CA 1
ATOM 2616 C C . SER A 1 344 ? 0.866 25.875 3.904 1 91.56 344 SER A C 1
ATOM 2618 O O . SER A 1 344 ? 1.698 25.984 4.809 1 91.56 344 SER A O 1
ATOM 2620 N N . THR A 1 345 ? 0.25 26.938 3.377 1 92.94 345 THR A N 1
ATOM 2621 C CA . THR A 1 345 ? 0.514 28.281 3.893 1 92.94 345 THR A CA 1
ATOM 2622 C C . THR A 1 345 ? 0.163 28.375 5.375 1 92.94 345 THR A C 1
ATOM 2624 O O . THR A 1 345 ? 0.792 29.125 6.125 1 92.94 345 THR A O 1
ATOM 2627 N N . VAL A 1 346 ? -0.789 27.594 5.801 1 93.44 346 VAL A N 1
ATOM 2628 C CA . VAL A 1 346 ? -1.237 27.594 7.188 1 93.44 346 VAL A CA 1
ATOM 2629 C C . VAL A 1 346 ? -0.106 27.109 8.094 1 93.44 346 VAL A C 1
ATOM 2631 O O . VAL A 1 346 ? 0.245 27.781 9.07 1 93.44 346 VAL A O 1
ATOM 2634 N N . GLN A 1 347 ? 0.434 26.047 7.754 1 90.62 347 GLN A N 1
ATOM 2635 C CA . GLN A 1 347 ? 1.526 25.5 8.555 1 90.62 347 GLN A CA 1
ATOM 2636 C C . GLN A 1 347 ? 2.805 26.312 8.359 1 90.62 347 GLN A C 1
ATOM 2638 O O . GLN A 1 347 ? 3.6 26.469 9.281 1 90.62 347 GLN A O 1
ATOM 2643 N N . GLU A 1 348 ? 3.023 26.781 7.16 1 90 348 GLU A N 1
ATOM 2644 C CA . GLU A 1 348 ? 4.234 27.531 6.848 1 90 348 GLU A CA 1
ATOM 2645 C C . GLU A 1 348 ? 4.352 28.781 7.73 1 90 348 GLU A C 1
ATOM 2647 O O . GLU A 1 348 ? 5.457 29.172 8.117 1 90 348 GLU A O 1
ATOM 2652 N N . TRP A 1 349 ? 3.295 29.438 8.008 1 93.81 349 TRP A N 1
ATOM 2653 C CA . TRP A 1 349 ? 3.33 30.594 8.891 1 93.81 349 TRP A CA 1
ATOM 2654 C C . TRP A 1 349 ? 3.92 30.219 10.25 1 93.81 349 TRP A C 1
ATOM 2656 O O . TRP A 1 349 ? 4.762 30.938 10.781 1 93.81 349 TRP A O 1
ATOM 2666 N N . SER A 1 350 ? 3.475 29.125 10.812 1 89.56 350 SER A N 1
ATOM 2667 C CA . SER A 1 350 ? 3.955 28.656 12.109 1 89.56 350 SER A CA 1
ATOM 2668 C C . SER A 1 350 ? 5.461 28.422 12.086 1 89.56 350 SER A C 1
ATOM 2670 O O . SER A 1 350 ? 6.133 28.562 13.109 1 89.56 350 SER A O 1
ATOM 2672 N N . VAL A 1 351 ? 5.934 28.078 10.953 1 84.69 351 VAL A N 1
ATOM 2673 C CA . VAL A 1 351 ? 7.363 27.828 10.797 1 84.69 351 VAL A CA 1
ATOM 2674 C C . VAL A 1 351 ? 8.125 29.141 10.727 1 84.69 351 VAL A C 1
ATOM 2676 O O . VAL A 1 351 ? 9.258 29.234 11.203 1 84.69 351 VAL A O 1
ATOM 2679 N N . ARG A 1 352 ? 7.562 30.172 10.258 1 87.62 352 ARG A N 1
ATOM 2680 C CA . ARG A 1 352 ? 8.25 31.422 9.953 1 87.62 352 ARG A CA 1
ATOM 2681 C C . ARG A 1 352 ? 8.219 32.375 11.141 1 87.62 352 ARG A C 1
ATOM 2683 O O . ARG A 1 352 ? 9.07 33.25 11.266 1 87.62 352 ARG A O 1
ATOM 2690 N N . VAL A 1 353 ? 7.262 32.25 12.039 1 92.62 353 VAL A N 1
ATOM 2691 C CA . VAL A 1 353 ? 7.109 33.219 13.125 1 92.62 353 VAL A CA 1
ATOM 2692 C C . VAL A 1 353 ? 8.273 33.094 14.102 1 92.62 353 VAL A C 1
ATOM 2694 O O . VAL A 1 353 ? 8.75 31.969 14.359 1 92.62 353 VAL A O 1
ATOM 2697 N N . PRO A 1 354 ? 8.727 34.219 14.633 1 91.56 354 PRO A N 1
ATOM 2698 C CA . PRO A 1 354 ? 9.844 34.188 15.578 1 91.56 354 PRO A CA 1
ATOM 2699 C C . PRO A 1 354 ? 9.461 33.562 16.922 1 91.56 354 PRO A C 1
ATOM 2701 O O . PRO A 1 354 ? 8.297 33.656 17.328 1 91.56 354 PRO A O 1
ATOM 2704 N N . THR A 1 355 ? 10.461 33.094 17.672 1 91.19 355 THR A N 1
ATOM 2705 C CA . THR A 1 355 ? 10.266 32.469 18.984 1 91.19 355 THR A CA 1
ATOM 2706 C C . THR A 1 355 ? 9.672 33.469 19.969 1 91.19 355 THR A C 1
ATOM 2708 O O . THR A 1 355 ? 8.875 33.094 20.828 1 91.19 355 THR A O 1
ATOM 2711 N N . ALA A 1 356 ? 10.102 34.656 19.812 1 94.38 356 ALA A N 1
ATOM 2712 C CA . ALA A 1 356 ? 9.602 35.688 20.703 1 94.38 356 ALA A CA 1
ATOM 2713 C C . ALA A 1 356 ? 8.094 35.875 20.547 1 94.38 356 ALA A C 1
ATOM 2715 O O . ALA A 1 356 ? 7.387 36.125 21.531 1 94.38 356 ALA A O 1
ATOM 2716 N N . PHE A 1 357 ? 7.637 35.781 19.406 1 96.19 357 PHE A N 1
ATOM 2717 C CA . PHE A 1 357 ? 6.199 35.906 19.172 1 96.19 357 PHE A CA 1
ATOM 2718 C C . PHE A 1 357 ? 5.453 34.75 19.812 1 96.19 357 PHE A C 1
ATOM 2720 O O . PHE A 1 357 ? 4.387 34.938 20.391 1 96.19 357 PHE A O 1
ATOM 2727 N N . VAL A 1 358 ? 5.996 33.531 19.688 1 95.44 358 VAL A N 1
ATOM 2728 C CA . VAL A 1 358 ? 5.379 32.344 20.281 1 95.44 358 VAL A CA 1
ATOM 2729 C C . VAL A 1 358 ? 5.305 32.5 21.797 1 95.44 358 VAL A C 1
ATOM 2731 O O . VAL A 1 358 ? 4.316 32.094 22.422 1 95.44 358 VAL A O 1
ATOM 2734 N N . SER A 1 359 ? 6.324 33.062 22.312 1 95.06 359 SER A N 1
ATOM 2735 C CA . SER A 1 359 ? 6.324 33.312 23.75 1 95.06 359 SER A CA 1
ATOM 2736 C C . SER A 1 359 ? 5.203 34.281 24.125 1 95.06 359 SER A C 1
ATOM 2738 O O . SER A 1 359 ? 4.613 34.156 25.203 1 95.06 359 SER A O 1
ATOM 2740 N N . LEU A 1 360 ? 4.969 35.281 23.297 1 96.94 360 LEU A N 1
ATOM 2741 C CA . LEU A 1 360 ? 3.883 36.219 23.547 1 96.94 360 LEU A CA 1
ATOM 2742 C C . LEU A 1 360 ? 2.531 35.5 23.5 1 96.94 360 LEU A C 1
ATOM 2744 O O . LEU A 1 360 ? 1.632 35.844 24.281 1 96.94 360 LEU A O 1
ATOM 2748 N N . LEU A 1 361 ? 2.373 34.594 22.609 1 97 361 LEU A N 1
ATOM 2749 C CA . LEU A 1 361 ? 1.153 33.781 22.547 1 97 361 LEU A CA 1
ATOM 2750 C C . LEU A 1 361 ? 0.986 32.938 23.797 1 97 361 LEU A C 1
ATOM 2752 O O . LEU A 1 361 ? -0.12 32.812 24.344 1 97 361 LEU A O 1
ATOM 2756 N N . ASP A 1 362 ? 2.08 32.406 24.172 1 95.88 362 ASP A N 1
ATOM 2757 C CA . ASP A 1 362 ? 2.07 31.578 25.391 1 95.88 362 ASP A CA 1
ATOM 2758 C C . ASP A 1 362 ? 1.644 32.375 26.594 1 95.88 362 ASP A C 1
ATOM 2760 O O . ASP A 1 362 ? 0.989 31.875 27.5 1 95.88 362 ASP A O 1
ATOM 2764 N N . GLN A 1 363 ? 1.996 33.625 26.609 1 95.5 363 GLN A N 1
ATOM 2765 C CA . GLN A 1 363 ? 1.65 34.562 27.688 1 95.5 363 GLN A CA 1
ATOM 2766 C C . GLN A 1 363 ? 0.253 35.125 27.5 1 95.5 363 GLN A C 1
ATOM 2768 O O . GLN A 1 363 ? -0.229 35.906 28.328 1 95.5 363 GLN A O 1
ATOM 2773 N N . ARG A 1 364 ? -0.406 34.844 26.422 1 96 364 ARG A N 1
ATOM 2774 C CA . ARG A 1 364 ? -1.757 35.281 26.094 1 96 364 ARG A CA 1
ATOM 2775 C C . ARG A 1 364 ? -1.815 36.812 25.953 1 96 364 ARG A C 1
ATOM 2777 O O . ARG A 1 364 ? -2.785 37.438 26.375 1 96 364 ARG A O 1
ATOM 2784 N N . ARG A 1 365 ? -0.705 37.344 25.422 1 95.88 365 ARG A N 1
ATOM 2785 C CA . ARG A 1 365 ? -0.712 38.781 25.156 1 95.88 365 ARG A CA 1
ATOM 2786 C C . ARG A 1 365 ? -1.77 39.156 24.125 1 95.88 365 ARG A C 1
ATOM 2788 O O . ARG A 1 365 ? -1.842 38.531 23.062 1 95.88 365 ARG A O 1
ATOM 2795 N N . PRO A 1 366 ? -2.592 40.125 24.406 1 96.25 366 PRO A N 1
ATOM 2796 C CA . PRO A 1 366 ? -3.701 40.469 23.516 1 96.25 366 PRO A CA 1
ATOM 2797 C C . PRO A 1 366 ? -3.238 40.781 22.094 1 96.25 366 PRO A C 1
ATOM 2799 O O . PRO A 1 366 ? -3.883 40.375 21.125 1 96.25 366 PRO A O 1
ATOM 2802 N N . GLU A 1 367 ? -2.117 41.531 21.953 1 95.69 367 GLU A N 1
ATOM 2803 C CA . GLU A 1 367 ? -1.614 41.906 20.625 1 95.69 367 GLU A CA 1
ATOM 2804 C C . GLU A 1 367 ? -1.271 40.688 19.797 1 95.69 367 GLU A C 1
ATOM 2806 O O . GLU A 1 367 ? -1.576 40.625 18.594 1 95.69 367 GLU A O 1
ATOM 2811 N N . ALA A 1 368 ? -0.676 39.719 20.453 1 97.25 368 ALA A N 1
ATOM 2812 C CA . ALA A 1 368 ? -0.32 38.469 19.766 1 97.25 368 ALA A CA 1
ATOM 2813 C C . ALA A 1 368 ? -1.566 37.688 19.391 1 97.25 368 ALA A C 1
ATOM 2815 O O . ALA A 1 368 ? -1.616 37.062 18.328 1 97.25 368 ALA A O 1
ATOM 2816 N N . LEU A 1 369 ? -2.529 37.688 20.234 1 97.94 369 LEU A N 1
ATOM 2817 C CA . LEU A 1 369 ? -3.773 36.969 19.984 1 97.94 369 LEU A CA 1
ATOM 2818 C C . LEU A 1 369 ? -4.527 37.562 18.797 1 97.94 369 LEU A C 1
ATOM 2820 O O . LEU A 1 369 ? -5.184 36.875 18.047 1 97.94 369 LEU A O 1
ATOM 2824 N N . VAL A 1 370 ? -4.484 38.906 18.703 1 97.56 370 VAL A N 1
ATOM 2825 C CA . VAL A 1 370 ? -5.105 39.562 17.547 1 97.56 370 VAL A CA 1
ATOM 2826 C C . VAL A 1 370 ? -4.461 39.031 16.266 1 97.56 370 VAL A C 1
ATOM 2828 O O . VAL A 1 370 ? -5.156 38.75 15.281 1 97.56 370 VAL A O 1
ATOM 2831 N N . VAL A 1 371 ? -3.121 38.969 16.25 1 98.06 371 VAL A N 1
ATOM 2832 C CA . VAL A 1 371 ? -2.408 38.438 15.086 1 98.06 371 VAL A CA 1
ATOM 2833 C C . VAL A 1 371 ? -2.85 37 14.812 1 98.06 371 VAL A C 1
ATOM 2835 O O . VAL A 1 371 ? -3.061 36.625 13.656 1 98.06 371 VAL A O 1
ATOM 2838 N N . LEU A 1 372 ? -3.014 36.219 15.859 1 98.12 372 LEU A N 1
ATOM 2839 C CA . LEU A 1 372 ? -3.453 34.844 15.734 1 98.12 372 LEU A CA 1
ATOM 2840 C C . LEU A 1 372 ? -4.844 34.781 15.109 1 98.12 372 LEU A C 1
ATOM 2842 O O . LEU A 1 372 ? -5.145 33.844 14.367 1 98.12 372 LEU A O 1
ATOM 2846 N N . ALA A 1 373 ? -5.688 35.688 15.438 1 97.94 373 ALA A N 1
ATOM 2847 C CA . ALA A 1 373 ? -7.02 35.719 14.844 1 97.94 373 ALA A CA 1
ATOM 2848 C C . ALA A 1 373 ? -6.938 35.875 13.32 1 97.94 373 ALA A C 1
ATOM 2850 O O . ALA A 1 373 ? -7.734 35.281 12.594 1 97.94 373 ALA A O 1
ATOM 2851 N N . TYR A 1 374 ? -6.027 36.688 12.852 1 97.88 374 TYR A N 1
ATOM 2852 C CA . TYR A 1 374 ? -5.832 36.844 11.414 1 97.88 374 TYR A CA 1
ATOM 2853 C C . TYR A 1 374 ? -5.352 35.531 10.805 1 97.88 374 TYR A C 1
ATOM 2855 O O . TYR A 1 374 ? -5.723 35.188 9.68 1 97.88 374 TYR A O 1
ATOM 2863 N N . TRP A 1 375 ? -4.5 34.812 11.516 1 97.81 375 TRP A N 1
ATOM 2864 C CA . TRP A 1 375 ? -4.125 33.469 11.07 1 97.81 375 TRP A CA 1
ATOM 2865 C C . TRP A 1 375 ? -5.34 32.562 11.031 1 97.81 375 TRP A C 1
ATOM 2867 O O . TRP A 1 375 ? -5.438 31.688 10.156 1 97.81 375 TRP A O 1
ATOM 2877 N N . GLY A 1 376 ? -6.199 32.719 12.023 1 97.06 376 GLY A N 1
ATOM 2878 C CA . GLY A 1 376 ? -7.457 32 11.977 1 97.06 376 GLY A CA 1
ATOM 2879 C C . GLY A 1 376 ? -8.234 32.219 10.695 1 97.06 376 GLY A C 1
ATOM 2880 O O . GLY A 1 376 ? -8.867 31.297 10.18 1 97.06 376 GLY A O 1
ATOM 2881 N N . ALA A 1 377 ? -8.227 33.438 10.18 1 97.19 377 ALA A N 1
ATOM 2882 C CA . ALA A 1 377 ? -8.867 33.75 8.906 1 97.19 377 ALA A CA 1
ATOM 2883 C C . ALA A 1 377 ? -8.195 33 7.758 1 97.19 377 ALA A C 1
ATOM 2885 O O . ALA A 1 377 ? -8.859 32.531 6.832 1 97.19 377 ALA A O 1
ATOM 2886 N N . LEU A 1 378 ? -6.879 32.938 7.812 1 97.12 378 LEU A N 1
ATOM 2887 C CA . LEU A 1 378 ? -6.141 32.156 6.824 1 97.12 378 LEU A CA 1
ATOM 2888 C C . LEU A 1 378 ? -6.559 30.703 6.867 1 97.12 378 LEU A C 1
ATOM 2890 O O . LEU A 1 378 ? -6.785 30.094 5.824 1 97.12 378 LEU A O 1
ATOM 2894 N N . LEU A 1 379 ? -6.605 30.188 8.062 1 95.75 379 LEU A N 1
ATOM 2895 C CA . LEU A 1 379 ? -7.059 28.828 8.312 1 95.75 379 LEU A CA 1
ATOM 2896 C C . LEU A 1 379 ? -8.469 28.609 7.758 1 95.75 379 LEU A C 1
ATOM 2898 O O . LEU A 1 379 ? -8.758 27.562 7.184 1 95.75 379 LEU A O 1
ATOM 2902 N N . HIS A 1 380 ? -9.297 29.562 7.918 1 96.31 380 HIS A N 1
ATOM 2903 C CA . HIS A 1 380 ? -10.688 29.5 7.477 1 96.31 380 HIS A CA 1
ATOM 2904 C C . HIS A 1 380 ? -10.773 29.391 5.957 1 96.31 380 HIS A C 1
ATOM 2906 O O . HIS A 1 380 ? -11.664 28.719 5.43 1 96.31 380 HIS A O 1
ATOM 2912 N N . HIS A 1 381 ? -9.906 30.047 5.262 1 95.06 381 HIS A N 1
ATOM 2913 C CA . HIS A 1 381 ? -9.891 29.953 3.805 1 95.06 381 HIS A CA 1
ATOM 2914 C C . HIS A 1 381 ? -9.57 28.531 3.34 1 95.06 381 HIS A C 1
ATOM 2916 O O . HIS A 1 381 ? -9.836 28.188 2.191 1 95.06 381 HIS A O 1
ATOM 2922 N N . CYS A 1 382 ? -8.969 27.734 4.223 1 94.44 382 CYS A N 1
ATOM 2923 C CA . CYS A 1 382 ? -8.609 26.359 3.914 1 94.44 382 CYS A CA 1
ATOM 2924 C C . CYS A 1 382 ? -9.547 25.375 4.613 1 94.44 382 CYS A C 1
ATOM 2926 O O . CYS A 1 382 ? -9.164 24.25 4.926 1 94.44 382 CYS A O 1
ATOM 2928 N N . ARG A 1 383 ? -10.766 25.75 4.836 1 93.56 383 ARG A N 1
ATOM 2929 C CA . ARG A 1 383 ? -11.711 24.984 5.637 1 93.56 383 ARG A CA 1
ATOM 2930 C C . ARG A 1 383 ? -12.109 23.688 4.926 1 93.56 383 ARG A C 1
ATOM 2932 O O . ARG A 1 383 ? -12.594 22.75 5.555 1 93.56 383 ARG A O 1
ATOM 2939 N N . GLY A 1 384 ? -11.875 23.594 3.643 1 92.81 384 GLY A N 1
ATOM 2940 C CA . GLY A 1 384 ? -12.203 22.391 2.9 1 92.81 384 GLY A CA 1
ATOM 2941 C C . GLY A 1 384 ? -11.242 21.25 3.174 1 92.81 384 GLY A C 1
ATOM 2942 O O . GLY A 1 384 ? -11.539 20.094 2.863 1 92.81 384 GLY A O 1
ATOM 2943 N N . TYR A 1 385 ? -10.109 21.547 3.689 1 94.62 385 TYR A N 1
ATOM 2944 C CA . TYR A 1 385 ? -9.125 20.516 4.027 1 94.62 385 TYR A CA 1
ATOM 2945 C C . TYR A 1 385 ? -9.578 19.719 5.246 1 94.62 385 TYR A C 1
ATOM 2947 O O . TYR A 1 385 ? -10.023 20.281 6.242 1 94.62 385 TYR A O 1
ATOM 2955 N N . TRP A 1 386 ? -9.484 18.438 5.258 1 93.94 386 TRP A N 1
ATOM 2956 C CA . TRP A 1 386 ? -10.055 17.531 6.246 1 93.94 386 TRP A CA 1
ATOM 2957 C C . TRP A 1 386 ? -9.531 17.844 7.641 1 93.94 386 TRP A C 1
ATOM 2959 O O . TRP A 1 386 ? -10.234 17.656 8.633 1 93.94 386 TRP A O 1
ATOM 2969 N N . ALA A 1 387 ? -8.305 18.359 7.766 1 93.38 387 ALA A N 1
ATOM 2970 C CA . ALA A 1 387 ? -7.645 18.531 9.055 1 93.38 387 ALA A CA 1
ATOM 2971 C C . ALA A 1 387 ? -8.039 19.859 9.711 1 93.38 387 ALA A C 1
ATOM 2973 O O . ALA A 1 387 ? -7.855 20.047 10.914 1 93.38 387 ALA A O 1
ATOM 2974 N N . TYR A 1 388 ? -8.477 20.812 8.945 1 93.12 388 TYR A N 1
ATOM 2975 C CA . TYR A 1 388 ? -8.766 22.141 9.484 1 93.12 388 TYR A CA 1
ATOM 2976 C C . TYR A 1 388 ? -10.266 22.312 9.695 1 93.12 388 TYR A C 1
ATOM 2978 O O . TYR A 1 388 ? -10.695 22.859 10.719 1 93.12 388 TYR A O 1
ATOM 2986 N N . ALA A 1 389 ? -11.07 21.938 8.648 1 91.25 389 ALA A N 1
ATOM 2987 C CA . ALA A 1 389 ? -12.531 22.031 8.719 1 91.25 389 ALA A CA 1
ATOM 2988 C C . ALA A 1 389 ? -12.969 23.391 9.234 1 91.25 389 ALA A C 1
ATOM 2990 O O . ALA A 1 389 ? -12.531 24.422 8.727 1 91.25 389 ALA A O 1
ATOM 2991 N N . GLY A 1 390 ? -13.711 23.516 10.289 1 90.06 390 GLY A N 1
ATOM 2992 C CA . GLY A 1 390 ? -14.258 24.766 10.797 1 90.06 390 GLY A CA 1
ATOM 2993 C C . GLY A 1 390 ? -13.391 25.406 11.859 1 90.06 390 GLY A C 1
ATOM 2994 O O . GLY A 1 390 ? -13.828 26.328 12.547 1 90.06 390 GLY A O 1
ATOM 2995 N N . ALA A 1 391 ? -12.188 25.062 11.953 1 93 391 ALA A N 1
ATOM 2996 C CA . ALA A 1 391 ? -11.305 25.5 13.039 1 93 391 ALA A CA 1
ATOM 2997 C C . ALA A 1 391 ? -11.039 27 12.977 1 93 391 ALA A C 1
ATOM 2999 O O . ALA A 1 391 ? -10.922 27.656 14.008 1 93 391 ALA A O 1
ATOM 3000 N N . GLY A 1 392 ? -10.906 27.531 11.734 1 95.12 392 GLY A N 1
ATOM 3001 C CA . GLY A 1 392 ? -10.641 28.953 11.586 1 95.12 392 GLY A CA 1
ATOM 3002 C C . GLY A 1 392 ? -11.703 29.828 12.219 1 95.12 392 GLY A C 1
ATOM 3003 O O . GLY A 1 392 ? -11.391 30.719 13.008 1 95.12 392 GLY A O 1
ATOM 3004 N N . ARG A 1 393 ? -12.898 29.531 11.945 1 94.75 393 ARG A N 1
ATOM 3005 C CA . ARG A 1 393 ? -14.023 30.297 12.484 1 94.75 393 ARG A CA 1
ATOM 3006 C C . ARG A 1 393 ? -14.094 30.156 14 1 94.75 393 ARG A C 1
ATOM 3008 O O . ARG A 1 393 ? -14.258 31.156 14.711 1 94.75 393 ARG A O 1
ATOM 3015 N N . THR A 1 394 ? -13.953 29 14.469 1 93.19 394 THR A N 1
ATOM 3016 C CA . THR A 1 394 ? -14.008 28.75 15.898 1 93.19 394 THR A CA 1
ATOM 3017 C C . THR A 1 394 ? -12.898 29.516 16.625 1 93.19 394 THR A C 1
ATOM 3019 O O . THR A 1 394 ? -13.117 30.078 17.688 1 93.19 394 THR A O 1
ATOM 3022 N N . LEU A 1 395 ? -11.75 29.484 16.062 1 94.69 395 LEU A N 1
ATOM 3023 C CA . LEU A 1 395 ? -10.602 30.156 16.672 1 94.69 395 LEU A CA 1
ATOM 3024 C C . LEU A 1 395 ? -10.828 31.656 16.734 1 94.69 395 LEU A C 1
ATOM 3026 O O . LEU A 1 395 ? -10.602 32.281 17.781 1 94.69 395 LEU A O 1
ATOM 3030 N N . VAL A 1 396 ? -11.25 32.25 15.664 1 96.38 396 VAL A N 1
ATOM 3031 C CA . VAL A 1 396 ? -11.477 33.688 15.609 1 96.38 396 VAL A CA 1
ATOM 3032 C C . VAL A 1 396 ? -12.547 34.094 16.625 1 96.38 396 VAL A C 1
ATOM 3034 O O . VAL A 1 396 ? -12.391 35.062 17.344 1 96.38 396 VAL A O 1
ATOM 3037 N N . ARG A 1 397 ? -13.578 33.344 16.672 1 94.38 397 ARG A N 1
ATOM 3038 C CA . ARG A 1 397 ? -14.656 33.594 17.625 1 94.38 397 ARG A CA 1
ATOM 3039 C C . ARG A 1 397 ? -14.156 33.5 19.062 1 94.38 397 ARG A C 1
ATOM 3041 O O . ARG A 1 397 ? -14.492 34.312 19.906 1 94.38 397 ARG A O 1
ATOM 3048 N N . SER A 1 398 ? -13.398 32.5 19.312 1 94.5 398 SER A N 1
ATOM 3049 C CA . SER A 1 398 ? -12.883 32.281 20.656 1 94.5 398 SER A CA 1
ATOM 3050 C C . SER A 1 398 ? -11.945 33.438 21.078 1 94.5 398 SER A C 1
ATOM 3052 O O . SER A 1 398 ? -11.984 33.875 22.219 1 94.5 398 SER A O 1
ATOM 3054 N N . ILE A 1 399 ? -11.117 33.844 20.188 1 96.5 399 ILE A N 1
ATOM 3055 C CA . ILE A 1 399 ? -10.195 34.938 20.484 1 96.5 399 ILE A CA 1
ATOM 3056 C C . ILE A 1 399 ? -10.984 36.219 20.734 1 96.5 399 ILE A C 1
ATOM 3058 O O . ILE A 1 399 ? -10.703 36.938 21.688 1 96.5 399 ILE A O 1
ATOM 3062 N N . SER A 1 400 ? -11.945 36.469 19.906 1 95.75 400 SER A N 1
ATOM 3063 C CA . SER A 1 400 ? -12.773 37.656 20.062 1 95.75 400 SER A CA 1
ATOM 3064 C C . SER A 1 400 ? -13.484 37.656 21.422 1 95.75 400 SER A C 1
ATOM 3066 O O . SER A 1 400 ? -13.562 38.688 22.094 1 95.75 400 SER A O 1
ATOM 3068 N N . ALA A 1 401 ? -13.977 36.531 21.734 1 94.62 401 ALA A N 1
ATOM 3069 C CA . ALA A 1 401 ? -14.656 36.375 23.016 1 94.62 401 ALA A CA 1
ATOM 3070 C C . ALA A 1 401 ? -13.688 36.594 24.172 1 94.62 401 ALA A C 1
ATOM 3072 O O . ALA A 1 401 ? -14.031 37.188 25.188 1 94.62 401 ALA A O 1
ATOM 3073 N N . HIS A 1 402 ? -12.539 36.125 24.031 1 95.25 402 HIS A N 1
ATOM 3074 C CA . HIS A 1 402 ? -11.523 36.188 25.078 1 95.25 402 HIS A CA 1
ATOM 3075 C C . HIS A 1 402 ? -11.023 37.625 25.266 1 95.25 402 HIS A C 1
ATOM 3077 O O . HIS A 1 402 ? -10.805 38.062 26.391 1 95.25 402 HIS A O 1
ATOM 3083 N N . LEU A 1 403 ? -10.766 38.344 24.203 1 95.81 403 LEU A N 1
ATOM 3084 C CA . LEU A 1 403 ? -10.156 39.688 24.266 1 95.81 403 LEU A CA 1
ATOM 3085 C C . LEU A 1 403 ? -11.188 40.75 24.609 1 95.81 403 LEU A C 1
ATOM 3087 O O . LEU A 1 403 ? -10.852 41.781 25.203 1 95.81 403 LEU A O 1
ATOM 3091 N N . GLY A 1 404 ? -12.43 40.531 24.188 1 93.12 404 GLY A N 1
ATOM 3092 C CA . GLY A 1 404 ? -13.477 41.469 24.516 1 93.12 404 GLY A CA 1
ATOM 3093 C C . GLY A 1 404 ? -13.602 42.594 23.5 1 93.12 404 GLY A C 1
ATOM 3094 O O . GLY A 1 404 ? -12.891 42.594 22.484 1 93.12 404 GLY A O 1
ATOM 3095 N N . SER A 1 405 ? -14.383 43.625 23.781 1 92.56 405 SER A N 1
ATOM 3096 C CA . SER A 1 405 ? -14.828 44.625 22.828 1 92.56 405 SER A CA 1
ATOM 3097 C C . SER A 1 405 ? -13.75 45.688 22.578 1 92.56 405 SER A C 1
ATOM 3099 O O . SER A 1 405 ? -13.742 46.344 21.547 1 92.56 405 SER A O 1
ATOM 3101 N N . TYR A 1 406 ? -12.836 45.844 23.531 1 91.81 406 TYR A N 1
ATOM 3102 C CA . TYR A 1 406 ? -11.75 46.812 23.375 1 91.81 406 TYR A CA 1
ATOM 3103 C C . TYR A 1 406 ? -10.969 46.562 22.094 1 91.81 406 TYR A C 1
ATOM 3105 O O . TYR A 1 406 ? -10.492 47.5 21.453 1 91.81 406 TYR A O 1
ATOM 3113 N N . TRP A 1 407 ? -10.898 45.312 21.688 1 93.88 407 TRP A N 1
ATOM 3114 C CA . TRP A 1 407 ? -10.062 44.938 20.562 1 93.88 407 TRP A CA 1
ATOM 3115 C C . TRP A 1 407 ? -10.891 44.75 19.297 1 93.88 407 TRP A C 1
ATOM 3117 O O . TRP A 1 407 ? -10.383 44.312 18.266 1 93.88 407 TRP A O 1
ATOM 3127 N N . SER A 1 408 ? -12.125 45.125 19.25 1 93.5 408 SER A N 1
ATOM 3128 C CA . SER A 1 408 ? -13.086 44.844 18.188 1 93.5 408 SER A CA 1
ATOM 3129 C C . SER A 1 408 ? -12.656 45.469 16.875 1 93.5 408 SER A C 1
ATOM 3131 O O . SER A 1 408 ? -12.867 44.906 15.805 1 93.5 408 SER A O 1
ATOM 3133 N N . GLU A 1 409 ? -12.086 46.656 16.938 1 92.31 409 GLU A N 1
ATOM 3134 C CA . GLU A 1 409 ? -11.664 47.344 15.727 1 92.31 409 GLU A CA 1
ATOM 3135 C C . GLU A 1 409 ? -10.602 46.531 14.977 1 92.31 409 GLU A C 1
ATOM 3137 O O . GLU A 1 409 ? -10.656 46.438 13.75 1 92.31 409 GLU A O 1
ATOM 3142 N N . TRP A 1 410 ? -9.664 45.969 15.727 1 93.69 410 TRP A N 1
ATOM 3143 C CA . TRP A 1 410 ? -8.57 45.219 15.125 1 93.69 410 TRP A CA 1
ATOM 3144 C C . TRP A 1 410 ? -9.031 43.812 14.727 1 93.69 410 TRP A C 1
ATOM 3146 O O . TRP A 1 410 ? -8.422 43.188 13.867 1 93.69 410 TRP A O 1
ATOM 3156 N N . LEU A 1 411 ? -10.102 43.344 15.305 1 95.88 411 LEU A N 1
ATOM 3157 C CA . LEU A 1 411 ? -10.578 42 15.039 1 95.88 411 LEU A CA 1
ATOM 3158 C C . LEU A 1 411 ? -11.688 42.031 13.992 1 95.88 411 LEU A C 1
ATOM 3160 O O . LEU A 1 411 ? -12.203 40.969 13.617 1 95.88 411 LEU A O 1
ATOM 3164 N N . ALA A 1 412 ? -12.047 43.156 13.484 1 94.44 412 ALA A N 1
ATOM 3165 C CA . ALA A 1 412 ? -13.18 43.312 12.57 1 94.44 412 ALA A CA 1
ATOM 3166 C C . ALA A 1 412 ? -12.961 42.5 11.289 1 94.44 412 ALA A C 1
ATOM 3168 O O . ALA A 1 412 ? -13.852 41.781 10.844 1 94.44 412 ALA A O 1
ATOM 3169 N N . TRP A 1 413 ? -11.82 42.594 10.734 1 95.12 413 TRP A N 1
ATOM 3170 C CA . TRP A 1 413 ? -11.562 41.969 9.445 1 95.12 413 TRP A CA 1
ATOM 3171 C C . TRP A 1 413 ? -11.617 40.469 9.562 1 95.12 413 TRP A C 1
ATOM 3173 O O . TRP A 1 413 ? -12.281 39.781 8.766 1 95.12 413 TRP A O 1
ATOM 3183 N N . PRO A 1 414 ? -10.852 39.844 10.523 1 96.75 414 PRO A N 1
ATOM 3184 C CA . PRO A 1 414 ? -10.938 38.406 10.641 1 96.75 414 PRO A CA 1
ATOM 3185 C C . PRO A 1 414 ? -12.359 37.906 10.938 1 96.75 414 PRO A C 1
ATOM 3187 O O . PRO A 1 414 ? -12.781 36.875 10.445 1 96.75 414 PRO A O 1
ATOM 3190 N N . GLN A 1 415 ? -13.094 38.656 11.742 1 95.88 415 GLN A N 1
ATOM 3191 C CA . GLN A 1 415 ? -14.469 38.281 12.047 1 95.88 415 GLN A CA 1
ATOM 3192 C C . GLN A 1 415 ? -15.352 38.344 10.797 1 95.88 415 GLN A C 1
ATOM 3194 O O . GLN A 1 415 ? -16.156 37.438 10.562 1 95.88 415 GLN A O 1
ATOM 3199 N N . GLU A 1 416 ? -15.203 39.344 10.031 1 95.38 416 GLU A N 1
ATOM 3200 C CA . GLU A 1 416 ? -15.961 39.469 8.789 1 95.38 416 GLU A CA 1
ATOM 3201 C C . GLU A 1 416 ? -15.609 38.344 7.809 1 95.38 416 GLU A C 1
ATOM 3203 O O . GLU A 1 416 ? -16.484 37.844 7.102 1 95.38 416 GLU A O 1
ATOM 3208 N N . THR A 1 417 ? -14.352 38.062 7.777 1 95 417 THR A N 1
ATOM 3209 C CA . THR A 1 417 ? -13.859 37.062 6.855 1 95 417 THR A CA 1
ATOM 3210 C C . THR A 1 417 ? -14.469 35.688 7.18 1 95 417 THR A C 1
ATOM 3212 O O . THR A 1 417 ? -14.867 34.938 6.273 1 95 417 THR A O 1
ATOM 3215 N N . VAL A 1 418 ? -14.555 35.312 8.43 1 95.75 418 VAL A N 1
ATOM 3216 C CA . VAL A 1 418 ? -15 33.969 8.781 1 95.75 418 VAL A CA 1
ATOM 3217 C C . VAL A 1 418 ? -16.516 33.906 8.781 1 95.75 418 VAL A C 1
ATOM 3219 O O . VAL A 1 418 ? -17.109 32.844 8.664 1 95.75 418 VAL A O 1
ATOM 3222 N N . GLU A 1 419 ? -17.156 35.094 9.016 1 92.38 419 GLU A N 1
ATOM 3223 C CA . GLU A 1 419 ? -18.625 35.125 9.039 1 92.38 419 GLU A CA 1
ATOM 3224 C C . GLU A 1 419 ? -19.188 35.312 7.637 1 92.38 419 GLU A C 1
ATOM 3226 O O . GLU A 1 419 ? -20.375 35.031 7.402 1 92.38 419 GLU A O 1
ATOM 3231 N N . GLY A 1 420 ? -18.5 36 6.766 1 76.94 420 GLY A N 1
ATOM 3232 C CA . GLY A 1 420 ? -18.969 36.219 5.41 1 76.94 420 GLY A CA 1
ATOM 3233 C C . GLY A 1 420 ? -19.297 34.938 4.676 1 76.94 420 GLY A C 1
ATOM 3234 O O . GLY A 1 420 ? -18.812 33.875 5.039 1 76.94 420 GLY A O 1
ATOM 3235 N N . SER A 1 421 ? -20.453 34.906 3.969 1 57.38 421 SER A N 1
ATOM 3236 C CA . SER A 1 421 ? -21.125 33.844 3.225 1 57.38 421 SER A CA 1
ATOM 3237 C C . SER A 1 421 ? -20.156 33.125 2.316 1 57.38 421 SER A C 1
ATOM 3239 O O . SER A 1 421 ? -19.297 33.719 1.682 1 57.38 421 SER A O 1
ATOM 3241 N N . ASP A 1 422 ? -19.797 31.953 2.676 1 50.72 422 ASP A N 1
ATOM 3242 C CA . ASP A 1 422 ? -19.094 30.891 1.954 1 50.72 422 ASP A CA 1
ATOM 3243 C C . ASP A 1 422 ? -19.438 30.938 0.465 1 50.72 422 ASP A C 1
ATOM 3245 O O . ASP A 1 422 ? -20.516 30.516 0.061 1 50.72 422 ASP A O 1
ATOM 3249 N N . VAL A 1 423 ? -19.266 31.906 -0.242 1 40.91 423 VAL A N 1
ATOM 3250 C CA . VAL A 1 423 ? -19.344 31.469 -1.631 1 40.91 423 VAL A CA 1
ATOM 3251 C C . VAL A 1 423 ? -18.453 30.25 -1.843 1 40.91 423 VAL A C 1
ATOM 3253 O O . VAL A 1 423 ? -17.219 30.359 -1.801 1 40.91 423 VAL A O 1
ATOM 3256 N N . PHE A 1 424 ? -18.828 29.125 -1.38 1 39.41 424 PHE A N 1
ATOM 3257 C CA . PHE A 1 424 ? -18.203 27.844 -1.629 1 39.41 424 PHE A CA 1
ATOM 3258 C C . PHE A 1 424 ? -17.734 27.734 -3.076 1 39.41 424 PHE A C 1
ATOM 3260 O O . PHE A 1 424 ? -18.547 27.797 -4.004 1 39.41 424 PHE A O 1
ATOM 3267 N N . VAL A 1 425 ? -16.688 28.172 -3.369 1 36 425 VAL A N 1
ATOM 3268 C CA . VAL A 1 425 ? -16.188 27.734 -4.668 1 36 425 VAL A CA 1
ATOM 3269 C C . VAL A 1 425 ? -16.172 26.203 -4.73 1 36 425 VAL A C 1
ATOM 3271 O O . VAL A 1 425 ? -15.398 25.562 -4.016 1 36 425 VAL A O 1
ATOM 3274 N N . THR A 1 426 ? -17.25 25.609 -5.023 1 33.62 426 THR A N 1
ATOM 3275 C CA . THR A 1 426 ? -17.328 24.172 -5.297 1 33.62 426 THR A CA 1
ATOM 3276 C C . THR A 1 426 ? -16.234 23.734 -6.254 1 33.62 426 THR A C 1
ATOM 3278 O O . THR A 1 426 ? -16.109 24.281 -7.359 1 33.62 426 THR A O 1
ATOM 3281 N N . ALA A 1 427 ? -15.273 23.297 -5.684 1 34.16 427 ALA A N 1
ATOM 3282 C CA . ALA A 1 427 ? -14.352 22.656 -6.605 1 34.16 427 ALA A CA 1
ATOM 3283 C C . ALA A 1 427 ? -15.094 21.766 -7.598 1 34.16 427 ALA A C 1
ATOM 3285 O O . ALA A 1 427 ? -16.062 21.094 -7.234 1 34.16 427 ALA A O 1
ATOM 3286 N N . PRO A 1 428 ? -14.867 21.953 -8.93 1 31.02 428 PRO A N 1
ATOM 3287 C CA . PRO A 1 428 ? -15.57 21.125 -9.914 1 31.02 428 PRO A CA 1
ATOM 3288 C C . PRO A 1 428 ? -15.422 19.641 -9.648 1 31.02 428 PRO A C 1
ATOM 3290 O O . PRO A 1 428 ? -14.336 19.172 -9.305 1 31.02 428 PRO A O 1
ATOM 3293 N N . THR A 1 429 ? -16.469 19.094 -9.07 1 25.95 429 THR A N 1
ATOM 3294 C CA . THR A 1 429 ? -16.531 17.641 -8.984 1 25.95 429 THR A CA 1
ATOM 3295 C C . THR A 1 429 ? -15.961 17 -10.242 1 25.95 429 THR A C 1
ATOM 3297 O O . THR A 1 429 ? -16.344 17.359 -11.359 1 25.95 429 THR A O 1
ATOM 3300 N N . ALA A 1 430 ? -14.852 16.484 -10.109 1 27.05 430 ALA A N 1
ATOM 3301 C CA . ALA A 1 430 ? -14.375 15.656 -11.211 1 27.05 430 ALA A CA 1
ATOM 3302 C C . ALA A 1 430 ? -15.508 14.805 -11.773 1 27.05 430 ALA A C 1
ATOM 3304 O O . ALA A 1 430 ? -16.219 14.125 -11.031 1 27.05 430 ALA A O 1
ATOM 3305 N N . ALA A 1 431 ? -16.188 15.18 -12.867 1 25.88 431 ALA A N 1
ATOM 3306 C CA . ALA A 1 431 ? -17 14.227 -13.609 1 25.88 431 ALA A CA 1
ATOM 3307 C C . ALA A 1 431 ? -16.391 12.828 -13.547 1 25.88 431 ALA A C 1
ATOM 3309 O O . ALA A 1 431 ? -15.219 12.633 -13.867 1 25.88 431 ALA A O 1
ATOM 3310 N N . VAL A 1 432 ? -16.844 11.891 -12.758 1 20.38 432 VAL A N 1
ATOM 3311 C CA . VAL A 1 432 ? -16.672 10.492 -13.148 1 20.38 432 VAL A CA 1
ATOM 3312 C C . VAL A 1 432 ? -17.062 10.312 -14.617 1 20.38 432 VAL A C 1
ATOM 3314 O O . VAL A 1 432 ? -18.125 10.781 -15.039 1 20.38 432 VAL A O 1
ATOM 3317 N N . MET B 1 1 ? 36.844 -20.125 43.438 1 25.7 1 MET B N 1
ATOM 3318 C CA . MET B 1 1 ? 36.188 -20.766 42.312 1 25.7 1 MET B CA 1
ATOM 3319 C C . MET B 1 1 ? 34.812 -20.156 42.062 1 25.7 1 MET B C 1
ATOM 3321 O O . MET B 1 1 ? 33.969 -20.172 42.938 1 25.7 1 MET B O 1
ATOM 3325 N N . ARG B 1 2 ? 34.719 -19.109 41.25 1 33.62 2 ARG B N 1
ATOM 3326 C CA . ARG B 1 2 ? 33.469 -18.375 40.938 1 33.62 2 ARG B CA 1
ATOM 3327 C C . ARG B 1 2 ? 32.375 -19.312 40.469 1 33.62 2 ARG B C 1
ATOM 3329 O O . ARG B 1 2 ? 32.656 -20.188 39.625 1 33.62 2 ARG B O 1
ATOM 3336 N N . GLN B 1 3 ? 31.391 -19.484 41.25 1 34.12 3 GLN B N 1
ATOM 3337 C CA . GLN B 1 3 ? 30.266 -20.359 40.969 1 34.12 3 GLN B CA 1
ATOM 3338 C C . GLN B 1 3 ? 29.609 -20 39.656 1 34.12 3 GLN B C 1
ATOM 3340 O O . GLN B 1 3 ? 29.203 -18.859 39.438 1 34.12 3 GLN B O 1
ATOM 3345 N N . ARG B 1 4 ? 29.969 -20.625 38.469 1 41.12 4 ARG B N 1
ATOM 3346 C CA . ARG B 1 4 ? 29.344 -20.547 37.156 1 41.12 4 ARG B CA 1
ATOM 3347 C C . ARG B 1 4 ? 27.828 -20.688 37.25 1 41.12 4 ARG B C 1
ATOM 3349 O O . ARG B 1 4 ? 27.344 -21.656 37.844 1 41.12 4 ARG B O 1
ATOM 3356 N N . THR B 1 5 ? 27.156 -19.688 37.344 1 40.78 5 THR B N 1
ATOM 3357 C CA . THR B 1 5 ? 25.703 -19.734 37.312 1 40.78 5 THR B CA 1
ATOM 3358 C C . THR B 1 5 ? 25.219 -20.594 36.125 1 40.78 5 THR B C 1
ATOM 3360 O O . THR B 1 5 ? 25.703 -20.438 35 1 40.78 5 THR B O 1
ATOM 3363 N N . PRO B 1 6 ? 24.609 -21.734 36.438 1 41.75 6 PRO B N 1
ATOM 3364 C CA . PRO B 1 6 ? 24.141 -22.625 35.375 1 41.75 6 PRO B CA 1
ATOM 3365 C C . PRO B 1 6 ? 23.234 -21.938 34.344 1 41.75 6 PRO B C 1
ATOM 3367 O O . PRO B 1 6 ? 22.359 -21.172 34.75 1 41.75 6 PRO B O 1
ATOM 3370 N N . HIS B 1 7 ? 23.719 -21.594 33.219 1 50.38 7 HIS B N 1
ATOM 3371 C CA . HIS B 1 7 ? 22.922 -21.094 32.125 1 50.38 7 HIS B CA 1
ATOM 3372 C C . HIS B 1 7 ? 21.812 -22.078 31.75 1 50.38 7 HIS B C 1
ATOM 3374 O O . HIS B 1 7 ? 22.078 -23.266 31.578 1 50.38 7 HIS B O 1
ATOM 3380 N N . ARG B 1 8 ? 20.656 -21.797 32.125 1 51.84 8 ARG B N 1
ATOM 3381 C CA . ARG B 1 8 ? 19.547 -22.656 31.734 1 51.84 8 ARG B CA 1
ATOM 3382 C C . ARG B 1 8 ? 19.453 -22.797 30.219 1 51.84 8 ARG B C 1
ATOM 3384 O O . ARG B 1 8 ? 19.312 -21.812 29.5 1 51.84 8 ARG B O 1
ATOM 3391 N N . LYS B 1 9 ? 19.844 -23.906 29.594 1 55.97 9 LYS B N 1
ATOM 3392 C CA . LYS B 1 9 ? 19.781 -24.297 28.188 1 55.97 9 LYS B CA 1
ATOM 3393 C C . LYS B 1 9 ? 18.344 -24.562 27.766 1 55.97 9 LYS B C 1
ATOM 3395 O O . LYS B 1 9 ? 17.531 -25.047 28.562 1 55.97 9 LYS B O 1
ATOM 3400 N N . SER B 1 10 ? 17.953 -23.875 26.688 1 62.03 10 SER B N 1
ATOM 3401 C CA . SER B 1 10 ? 16.688 -24.281 26.109 1 62.03 10 SER B CA 1
ATOM 3402 C C . SER B 1 10 ? 16.797 -25.641 25.422 1 62.03 10 SER B C 1
ATOM 3404 O O . SER B 1 10 ? 17.75 -25.891 24.672 1 62.03 10 SER B O 1
ATOM 3406 N N . ARG B 1 11 ? 16.109 -26.656 25.828 1 70.94 11 ARG B N 1
ATOM 3407 C CA . ARG B 1 11 ? 16.203 -28.031 25.344 1 70.94 11 ARG B CA 1
ATOM 3408 C C . ARG B 1 11 ? 15.906 -28.109 23.844 1 70.94 11 ARG B C 1
ATOM 3410 O O . ARG B 1 11 ? 16.562 -28.859 23.125 1 70.94 11 ARG B O 1
ATOM 3417 N N . PHE B 1 12 ? 15.008 -27.281 23.281 1 68.06 12 PHE B N 1
ATOM 3418 C CA . PHE B 1 12 ? 14.562 -27.375 21.906 1 68.06 12 PHE B CA 1
ATOM 3419 C C . PHE B 1 12 ? 14.852 -26.078 21.156 1 68.06 12 PHE B C 1
ATOM 3421 O O . PHE B 1 12 ? 14.07 -25.656 20.297 1 68.06 12 PHE B O 1
ATOM 3428 N N . GLY B 1 13 ? 15.906 -25.547 21.406 1 73.31 13 GLY B N 1
ATOM 3429 C CA . GLY B 1 13 ? 16.312 -24.297 20.781 1 73.31 13 GLY B CA 1
ATOM 3430 C C . GLY B 1 13 ? 16.766 -24.469 19.344 1 73.31 13 GLY B C 1
ATOM 3431 O O . GLY B 1 13 ? 17.203 -25.562 18.953 1 73.31 13 GLY B O 1
ATOM 3432 N N . CYS B 1 14 ? 16.656 -23.375 18.625 1 72.44 14 CYS B N 1
ATOM 3433 C CA . CYS B 1 14 ? 17.078 -23.438 17.234 1 72.44 14 CYS B CA 1
ATOM 3434 C C . CYS B 1 14 ? 18.594 -23.562 17.125 1 72.44 14 CYS B C 1
ATOM 3436 O O . CYS B 1 14 ? 19.312 -23.219 18.078 1 72.44 14 CYS B O 1
ATOM 3438 N N . LYS B 1 15 ? 19.062 -24.078 15.961 1 77.44 15 LYS B N 1
ATOM 3439 C CA . LYS B 1 15 ? 20.484 -24.344 15.75 1 77.44 15 LYS B CA 1
ATOM 3440 C C . LYS B 1 15 ? 21.297 -23.078 15.891 1 77.44 15 LYS B C 1
ATOM 3442 O O . LYS B 1 15 ? 22.406 -23.094 16.422 1 77.44 15 LYS B O 1
ATOM 3447 N N . GLU B 1 16 ? 20.766 -22.016 15.484 1 78.31 16 GLU B N 1
ATOM 3448 C CA . GLU B 1 16 ? 21.469 -20.734 15.492 1 78.31 16 GLU B CA 1
ATOM 3449 C C . GLU B 1 16 ? 21.672 -20.219 16.922 1 78.31 16 GLU B C 1
ATOM 3451 O O . GLU B 1 16 ? 22.75 -19.766 17.266 1 78.31 16 GLU B O 1
ATOM 3456 N N . CYS B 1 17 ? 20.703 -20.328 17.703 1 75.88 17 CYS B N 1
ATOM 3457 C CA . CYS B 1 17 ? 20.812 -19.922 19.094 1 75.88 17 CYS B CA 1
ATOM 3458 C C . CYS B 1 17 ? 21.766 -20.828 19.859 1 75.88 17 CYS B C 1
ATOM 3460 O O . CYS B 1 17 ? 22.562 -20.359 20.672 1 75.88 17 CYS B O 1
ATOM 3462 N N . LYS B 1 18 ? 21.766 -22.094 19.547 1 77.12 18 LYS B N 1
ATOM 3463 C CA . LYS B 1 18 ? 22.688 -23.062 20.141 1 77.12 18 LYS B CA 1
ATOM 3464 C C . LYS B 1 18 ? 24.141 -22.734 19.781 1 77.12 18 LYS B C 1
ATOM 3466 O O . LYS B 1 18 ? 25.031 -22.797 20.641 1 77.12 18 LYS B O 1
ATOM 3471 N N . GLN B 1 19 ? 24.281 -22.344 18.594 1 77.5 19 GLN B N 1
ATOM 3472 C CA . GLN B 1 19 ? 25.625 -22.016 18.125 1 77.5 19 GLN B CA 1
ATOM 3473 C C . GLN B 1 19 ? 26.141 -20.734 18.781 1 77.5 19 GLN B C 1
ATOM 3475 O O . GLN B 1 19 ? 27.328 -20.625 19.062 1 77.5 19 GLN B O 1
ATOM 3480 N N . ARG B 1 20 ? 25.344 -19.891 19.109 1 76.88 20 ARG B N 1
ATOM 3481 C CA . ARG B 1 20 ? 25.688 -18.594 19.672 1 76.88 20 ARG B CA 1
ATOM 3482 C C . ARG B 1 20 ? 25.688 -18.625 21.203 1 76.88 20 ARG B C 1
ATOM 3484 O O . ARG B 1 20 ? 26.047 -17.656 21.859 1 76.88 20 ARG B O 1
ATOM 3491 N N . HIS B 1 21 ? 25.281 -19.719 21.688 1 73.38 21 HIS B N 1
ATOM 3492 C CA . HIS B 1 21 ? 25.234 -19.953 23.125 1 73.38 21 HIS B CA 1
ATOM 3493 C C . HIS B 1 21 ? 24.344 -18.922 23.828 1 73.38 21 HIS B C 1
ATOM 3495 O O . HIS B 1 21 ? 24.703 -18.406 24.875 1 73.38 21 HIS B O 1
ATOM 3501 N N . VAL B 1 22 ? 23.25 -18.594 23.094 1 78.75 22 VAL B N 1
ATOM 3502 C CA . VAL B 1 22 ? 22.234 -17.75 23.703 1 78.75 22 VAL B CA 1
ATOM 3503 C C . VAL B 1 22 ? 20.969 -18.578 23.984 1 78.75 22 VAL B C 1
ATOM 3505 O O . VAL B 1 22 ? 20.688 -19.531 23.281 1 78.75 22 VAL B O 1
ATOM 3508 N N . LYS B 1 23 ? 20.219 -18.172 25.016 1 76.19 23 LYS B N 1
ATOM 3509 C CA . LYS B 1 23 ? 18.969 -18.875 25.344 1 76.19 23 LYS B CA 1
ATOM 3510 C C . LYS B 1 23 ? 17.906 -18.594 24.281 1 76.19 23 LYS B C 1
ATOM 3512 O O . LYS B 1 23 ? 17.516 -17.453 24.062 1 76.19 23 LYS B O 1
ATOM 3517 N N . CYS B 1 24 ? 17.453 -19.625 23.562 1 73.62 24 CYS B N 1
ATOM 3518 C CA . CYS B 1 24 ? 16.391 -19.578 22.562 1 73.62 24 CYS B CA 1
ATOM 3519 C C . CYS B 1 24 ? 15.023 -19.547 23.219 1 73.62 24 CYS B C 1
ATOM 3521 O O . CYS B 1 24 ? 14.789 -20.266 24.203 1 73.62 24 CYS B O 1
ATOM 3523 N N . ASP B 1 25 ? 14.164 -18.875 22.859 1 72.81 25 ASP B N 1
ATOM 3524 C CA . ASP B 1 25 ? 12.82 -18.812 23.406 1 72.81 25 ASP B CA 1
ATOM 3525 C C . ASP B 1 25 ? 11.93 -19.906 22.812 1 72.81 25 ASP B C 1
ATOM 3527 O O . ASP B 1 25 ? 10.758 -20.016 23.172 1 72.81 25 ASP B O 1
ATOM 3531 N N . GLU B 1 26 ? 12.359 -20.672 21.938 1 70 26 GLU B N 1
ATOM 3532 C CA . GLU B 1 26 ? 11.758 -21.828 21.281 1 70 26 GLU B CA 1
ATOM 3533 C C . GLU B 1 26 ? 10.453 -21.453 20.578 1 70 26 GLU B C 1
ATOM 3535 O O . GLU B 1 26 ? 9.641 -22.328 20.281 1 70 26 GLU B O 1
ATOM 3540 N N . THR B 1 27 ? 10.375 -20.25 20.359 1 68.62 27 THR B N 1
ATOM 3541 C CA . THR B 1 27 ? 9.211 -19.828 19.594 1 68.62 27 THR B CA 1
ATOM 3542 C C . THR B 1 27 ? 9.367 -20.203 18.125 1 68.62 27 THR B C 1
ATOM 3544 O O . THR B 1 27 ? 10.469 -20.125 17.578 1 68.62 27 THR B O 1
ATOM 3547 N N . ARG B 1 28 ? 8.344 -20.953 17.5 1 64.44 28 ARG B N 1
ATOM 3548 C CA . ARG B 1 28 ? 8.297 -21.328 16.078 1 64.44 28 ARG B CA 1
ATOM 3549 C C . ARG B 1 28 ? 7.359 -20.406 15.305 1 64.44 28 ARG B C 1
ATOM 3551 O O . ARG B 1 28 ? 6.453 -19.797 15.883 1 64.44 28 ARG B O 1
ATOM 3558 N N . PRO B 1 29 ? 7.793 -20.172 14.062 1 58.06 29 PRO B N 1
ATOM 3559 C CA . PRO B 1 29 ? 8.758 -20.891 13.219 1 58.06 29 PRO B CA 1
ATOM 3560 C C . PRO B 1 29 ? 10.172 -20.312 13.336 1 58.06 29 PRO B C 1
ATOM 3562 O O . PRO B 1 29 ? 11.141 -20.969 12.953 1 58.06 29 PRO B O 1
ATOM 3565 N N . SER B 1 30 ? 10.289 -19.219 13.852 1 65.81 30 SER B N 1
ATOM 3566 C CA . SER B 1 30 ? 11.617 -18.672 14.125 1 65.81 30 SER B CA 1
ATOM 3567 C C . SER B 1 30 ? 11.703 -18.094 15.531 1 65.81 30 SER B C 1
ATOM 3569 O O . SER B 1 30 ? 10.789 -17.406 15.984 1 65.81 30 SER B O 1
ATOM 3571 N N . CYS B 1 31 ? 12.703 -18.453 16.219 1 67.88 31 CYS B N 1
ATOM 3572 C CA . CYS B 1 31 ? 12.82 -17.984 17.594 1 67.88 31 CYS B CA 1
ATOM 3573 C C . CYS B 1 31 ? 13.109 -16.5 17.625 1 67.88 31 CYS B C 1
ATOM 3575 O O . CYS B 1 31 ? 13.641 -15.93 16.672 1 67.88 31 CYS B O 1
ATOM 3577 N N . ILE B 1 32 ? 12.688 -15.875 18.656 1 69.38 32 ILE B N 1
ATOM 3578 C CA . ILE B 1 32 ? 12.781 -14.43 18.844 1 69.38 32 ILE B CA 1
ATOM 3579 C C . ILE B 1 32 ? 14.234 -13.984 18.672 1 69.38 32 ILE B C 1
ATOM 3581 O O . ILE B 1 32 ? 14.5 -12.922 18.109 1 69.38 32 ILE B O 1
ATOM 3585 N N . ASN B 1 33 ? 15.203 -14.805 19.047 1 70.75 33 ASN B N 1
ATOM 3586 C CA . ASN B 1 33 ? 16.625 -14.484 18.969 1 70.75 33 ASN B CA 1
ATOM 3587 C C . ASN B 1 33 ? 17.109 -14.43 17.531 1 70.75 33 ASN B C 1
ATOM 3589 O O . ASN B 1 33 ? 17.828 -13.508 17.141 1 70.75 33 ASN B O 1
ATOM 3593 N N . CYS B 1 34 ? 16.703 -15.344 16.828 1 67.12 34 CYS B N 1
ATOM 3594 C CA . CYS B 1 34 ? 17.109 -15.414 15.438 1 67.12 34 CYS B CA 1
ATOM 3595 C C . CYS B 1 34 ? 16.422 -14.336 14.609 1 67.12 34 CYS B C 1
ATOM 3597 O O . CYS B 1 34 ? 17.047 -13.703 13.758 1 67.12 34 CYS B O 1
ATOM 3599 N N . SER B 1 35 ? 15.148 -14.125 14.922 1 65.81 35 SER B N 1
ATOM 3600 C CA . SER B 1 35 ? 14.336 -13.117 14.25 1 65.81 35 SER B CA 1
ATOM 3601 C C . SER B 1 35 ? 14.883 -11.719 14.492 1 65.81 35 SER B C 1
ATOM 3603 O O . SER B 1 35 ? 14.961 -10.906 13.562 1 65.81 35 SER B O 1
ATOM 3605 N N . THR B 1 36 ? 15.32 -11.477 15.711 1 63.5 36 THR B N 1
ATOM 3606 C CA . THR B 1 36 ? 15.867 -10.18 16.109 1 63.5 36 THR B CA 1
ATOM 3607 C C . THR B 1 36 ? 17.266 -9.977 15.531 1 63.5 36 THR B C 1
ATOM 3609 O O . THR B 1 36 ? 17.625 -8.867 15.125 1 63.5 36 THR B O 1
ATOM 3612 N N . ALA B 1 37 ? 18.016 -11.07 15.406 1 62.81 37 ALA B N 1
ATOM 3613 C CA . ALA B 1 37 ? 19.391 -11.039 14.93 1 62.81 37 ALA B CA 1
ATOM 3614 C C . ALA B 1 37 ? 19.453 -11.195 13.414 1 62.81 37 ALA B C 1
ATOM 3616 O O . ALA B 1 37 ? 20.531 -11.273 12.836 1 62.81 37 ALA B O 1
ATOM 3617 N N . LEU B 1 38 ? 18.344 -11.266 12.852 1 52.91 38 LEU B N 1
ATOM 3618 C CA . LEU B 1 38 ? 18.172 -11.406 11.414 1 52.91 38 LEU B CA 1
ATOM 3619 C C . LEU B 1 38 ? 18.969 -12.586 10.883 1 52.91 38 LEU B C 1
ATOM 3621 O O . LEU B 1 38 ? 19.641 -12.469 9.852 1 52.91 38 LEU B O 1
ATOM 3625 N N . ARG B 1 39 ? 18.953 -13.648 11.625 1 64.56 39 ARG B N 1
ATOM 3626 C CA . ARG B 1 39 ? 19.594 -14.906 11.234 1 64.56 39 ARG B CA 1
ATOM 3627 C C . ARG B 1 39 ? 18.547 -15.945 10.836 1 64.56 39 ARG B C 1
ATOM 3629 O O . ARG B 1 39 ? 17.422 -15.938 11.336 1 64.56 39 ARG B O 1
ATOM 3636 N N . ARG B 1 40 ? 18.969 -16.734 9.875 1 62.5 40 ARG B N 1
ATOM 3637 C CA . ARG B 1 40 ? 18.109 -17.859 9.5 1 62.5 40 ARG B CA 1
ATOM 3638 C C . ARG B 1 40 ? 18.016 -18.891 10.617 1 62.5 40 ARG B C 1
ATOM 3640 O O . ARG B 1 40 ? 19.016 -19.531 10.945 1 62.5 40 ARG B O 1
ATOM 3647 N N . CYS B 1 41 ? 16.859 -18.953 11.195 1 63.16 41 CYS B N 1
ATOM 3648 C CA . CYS B 1 41 ? 16.641 -19.875 12.305 1 63.16 41 CYS B CA 1
ATOM 3649 C C . CYS B 1 41 ? 16.438 -21.297 11.812 1 63.16 41 CYS B C 1
ATOM 3651 O O . CYS B 1 41 ? 15.727 -21.516 10.836 1 63.16 41 CYS B O 1
ATOM 3653 N N . SER B 1 42 ? 17.188 -22.234 12.281 1 67.06 42 SER B N 1
ATOM 3654 C CA . SER B 1 42 ? 17.125 -23.625 11.859 1 67.06 42 SER B CA 1
ATOM 3655 C C . SER B 1 42 ? 15.719 -24.203 12.023 1 67.06 42 SER B C 1
ATOM 3657 O O . SER B 1 42 ? 15.398 -25.234 11.453 1 67.06 42 SER B O 1
ATOM 3659 N N . TYR B 1 43 ? 14.953 -23.594 12.805 1 64.25 43 TYR B N 1
ATOM 3660 C CA . TYR B 1 43 ? 13.57 -24.047 12.906 1 64.25 43 TYR B CA 1
ATOM 3661 C C . TYR B 1 43 ? 12.852 -23.922 11.57 1 64.25 43 TYR B C 1
ATOM 3663 O O . TYR B 1 43 ? 11.898 -24.656 11.297 1 64.25 43 TYR B O 1
ATOM 3671 N N . LEU B 1 44 ? 13.359 -23.016 10.883 1 52.06 44 LEU B N 1
ATOM 3672 C CA . LEU B 1 44 ? 12.805 -22.797 9.555 1 52.06 44 LEU B CA 1
ATOM 3673 C C . LEU B 1 44 ? 13.18 -23.938 8.609 1 52.06 44 LEU B C 1
ATOM 3675 O O . LEU B 1 44 ? 12.516 -24.156 7.598 1 52.06 44 LEU B O 1
ATOM 3679 N N . ASP B 1 45 ? 14.344 -24.484 8.75 1 46.41 45 ASP B N 1
ATOM 3680 C CA . ASP B 1 45 ? 14.766 -25.641 7.961 1 46.41 45 ASP B CA 1
ATOM 3681 C C . ASP B 1 45 ? 13.867 -26.859 8.227 1 46.41 45 ASP B C 1
ATOM 3683 O O . ASP B 1 45 ? 14.055 -27.906 7.625 1 46.41 45 ASP B O 1
ATOM 3687 N N . THR B 1 46 ? 13.398 -26.906 9.328 1 39.75 46 THR B N 1
ATOM 3688 C CA . THR B 1 46 ? 12.453 -28.016 9.422 1 39.75 46 THR B CA 1
ATOM 3689 C C . THR B 1 46 ? 11.5 -28.016 8.227 1 39.75 46 THR B C 1
ATOM 3691 O O . THR B 1 46 ? 10.992 -26.969 7.832 1 39.75 46 THR B O 1
ATOM 3694 N N . GLU B 1 47 ? 11.453 -29.031 7.441 1 37.28 47 GLU B N 1
ATOM 3695 C CA . GLU B 1 47 ? 10.797 -29.422 6.195 1 37.28 47 GLU B CA 1
ATOM 3696 C C . GLU B 1 47 ? 9.438 -28.734 6.059 1 37.28 47 GLU B C 1
ATOM 3698 O O . GLU B 1 47 ? 8.586 -28.859 6.941 1 37.28 47 GLU B O 1
ATOM 3703 N N . THR B 1 48 ? 9.391 -27.625 5.512 1 38.53 48 THR B N 1
ATOM 3704 C CA . THR B 1 48 ? 8.188 -27 4.961 1 38.53 48 THR B CA 1
ATOM 3705 C C . THR B 1 48 ? 7.137 -28.047 4.629 1 38.53 48 THR B C 1
ATOM 3707 O O . THR B 1 48 ? 7.305 -28.828 3.682 1 38.53 48 THR B O 1
ATOM 3710 N N . THR B 1 49 ? 6.754 -28.75 5.477 1 39.34 49 THR B N 1
ATOM 3711 C CA . THR B 1 49 ? 5.648 -29.672 5.227 1 39.34 49 THR B CA 1
ATOM 3712 C C . THR B 1 49 ? 4.621 -29.031 4.297 1 39.34 49 THR B C 1
ATOM 3714 O O . THR B 1 49 ? 4.141 -27.922 4.559 1 39.34 49 THR B O 1
ATOM 3717 N N . LEU B 1 50 ? 4.863 -29.375 3.053 1 45.22 50 LEU B N 1
ATOM 3718 C CA . LEU B 1 50 ? 3.814 -29.031 2.1 1 45.22 50 LEU B CA 1
ATOM 3719 C C . LEU B 1 50 ? 2.439 -29.109 2.752 1 45.22 50 LEU B C 1
ATOM 3721 O O . LEU B 1 50 ? 2.201 -29.969 3.605 1 45.22 50 LEU B O 1
ATOM 3725 N N . PRO B 1 51 ? 1.744 -28.047 2.721 1 44.75 51 PRO B N 1
ATOM 3726 C CA . PRO B 1 51 ? 0.389 -28.094 3.273 1 44.75 51 PRO B CA 1
ATOM 3727 C C . PRO B 1 51 ? -0.367 -29.359 2.859 1 44.75 51 PRO B C 1
ATOM 3729 O O . PRO B 1 51 ? -0.164 -29.875 1.757 1 44.75 51 PRO B O 1
ATOM 3732 N N . SER B 1 52 ? -0.826 -30.172 3.787 1 47.31 52 SER B N 1
ATOM 3733 C CA . SER B 1 52 ? -1.643 -31.344 3.475 1 47.31 52 SER B CA 1
ATOM 3734 C C . SER B 1 52 ? -2.863 -30.953 2.646 1 47.31 52 SER B C 1
ATOM 3736 O O . SER B 1 52 ? -3.527 -29.953 2.934 1 47.31 52 SER B O 1
ATOM 3738 N N . PRO B 1 53 ? -3.023 -31.656 1.529 1 46.19 53 PRO B N 1
ATOM 3739 C CA . PRO B 1 53 ? -4.223 -31.422 0.722 1 46.19 53 PRO B CA 1
ATOM 3740 C C . PRO B 1 53 ? -5.508 -31.484 1.545 1 46.19 53 PRO B C 1
ATOM 3742 O O . PRO B 1 53 ? -6.551 -31 1.097 1 46.19 53 PRO B O 1
ATOM 3745 N N . ALA B 1 54 ? -5.496 -32.25 2.639 1 46.22 54 ALA B N 1
ATOM 3746 C CA . ALA B 1 54 ? -6.684 -32.406 3.477 1 46.22 54 ALA B CA 1
ATOM 3747 C C . ALA B 1 54 ? -7.184 -31.047 3.967 1 46.22 54 ALA B C 1
ATOM 3749 O O . ALA B 1 54 ? -8.328 -30.922 4.402 1 46.22 54 ALA B O 1
ATOM 3750 N N . VAL B 1 55 ? -6.355 -30.188 3.98 1 43.91 55 VAL B N 1
ATOM 3751 C CA . VAL B 1 55 ? -6.684 -28.891 4.562 1 43.91 55 VAL B CA 1
ATOM 3752 C C . VAL B 1 55 ? -7.777 -28.219 3.736 1 43.91 55 VAL B C 1
ATOM 3754 O O . VAL B 1 55 ? -8.477 -27.328 4.23 1 43.91 55 VAL B O 1
ATOM 3757 N N . PHE B 1 56 ? -7.887 -28.531 2.502 1 43.72 56 PHE B N 1
ATOM 3758 C CA . PHE B 1 56 ? -8.906 -27.906 1.672 1 43.72 56 PHE B CA 1
ATOM 3759 C C . PHE B 1 56 ? -10.125 -28.812 1.545 1 43.72 56 PHE B C 1
ATOM 3761 O O . PHE B 1 56 ? -10.789 -28.828 0.506 1 43.72 56 PHE B O 1
ATOM 3768 N N . SER B 1 57 ? -10.383 -29.891 2.387 1 43.34 57 SER B N 1
ATOM 3769 C CA . SER B 1 57 ? -11.633 -30.641 2.363 1 43.34 57 SER B CA 1
ATOM 3770 C C . SER B 1 57 ? -12.812 -29.75 2.732 1 43.34 57 SER B C 1
ATOM 3772 O O . SER B 1 57 ? -13.086 -29.531 3.914 1 43.34 57 SER B O 1
ATOM 3774 N N . TYR B 1 58 ? -13.109 -28.922 1.839 1 42.31 58 TYR B N 1
ATOM 3775 C CA . TYR B 1 58 ? -14.258 -28.031 2.021 1 42.31 58 TYR B CA 1
ATOM 3776 C C . TYR B 1 58 ? -15.555 -28.828 2.074 1 42.31 58 TYR B C 1
ATOM 3778 O O . TYR B 1 58 ? -15.75 -29.766 1.301 1 42.31 58 TYR B O 1
ATOM 3786 N N . GLN B 1 59 ? -16.266 -29.031 3.117 1 37.25 59 GLN B N 1
ATOM 3787 C CA . GLN B 1 59 ? -17.641 -29.516 3.109 1 37.25 59 GLN B CA 1
ATOM 3788 C C . GLN B 1 59 ? -18.578 -28.547 2.4 1 37.25 59 GLN B C 1
ATOM 3790 O O . GLN B 1 59 ? -18.75 -27.406 2.848 1 37.25 59 GLN B O 1
ATOM 3795 N N . CYS B 1 60 ? -18.734 -28.625 1.144 1 33.97 60 CYS B N 1
ATOM 3796 C CA . CYS B 1 60 ? -19.781 -27.844 0.481 1 33.97 60 CYS B CA 1
ATOM 3797 C C . CYS B 1 60 ? -21.156 -28.234 0.996 1 33.97 60 CYS B C 1
ATOM 3799 O O . CYS B 1 60 ? -21.469 -29.422 1.116 1 33.97 60 CYS B O 1
ATOM 3801 N N . PRO B 1 61 ? -22.078 -27.484 1.586 1 33.5 61 PRO B N 1
ATOM 3802 C CA . PRO B 1 61 ? -23.438 -27.891 1.97 1 33.5 61 PRO B CA 1
ATOM 3803 C C . PRO B 1 61 ? -24.219 -28.5 0.814 1 33.5 61 PRO B C 1
ATOM 3805 O O . PRO B 1 61 ? -24.047 -28.109 -0.341 1 33.5 61 PRO B O 1
ATOM 3808 N N . SER B 1 62 ? -24.766 -29.719 0.854 1 27.91 62 SER B N 1
ATOM 3809 C CA . SER B 1 62 ? -25.703 -30.375 -0.039 1 27.91 62 SER B CA 1
ATOM 3810 C C . SER B 1 62 ? -26.953 -29.516 -0.253 1 27.91 62 SER B C 1
ATOM 3812 O O . SER B 1 62 ? -27.438 -28.875 0.682 1 27.91 62 SER B O 1
ATOM 3814 N N . PRO B 1 63 ? -27.391 -29.219 -1.497 1 28.67 63 PRO B N 1
ATOM 3815 C CA . PRO B 1 63 ? -28.688 -28.578 -1.772 1 28.67 63 PRO B CA 1
ATOM 3816 C C . PRO B 1 63 ? -29.844 -29.297 -1.1 1 28.67 63 PRO B C 1
ATOM 3818 O O . PRO B 1 63 ? -30.062 -30.5 -1.332 1 28.67 63 PRO B O 1
ATOM 3821 N N . ALA B 1 64 ? -30.266 -29.172 0.055 1 28.56 64 ALA B N 1
ATOM 3822 C CA . ALA B 1 64 ? -31.547 -29.703 0.499 1 28.56 64 ALA B CA 1
ATOM 3823 C C . ALA B 1 64 ? -32.656 -29.281 -0.44 1 28.56 64 ALA B C 1
ATOM 3825 O O . ALA B 1 64 ? -32.719 -28.125 -0.862 1 28.56 64 ALA B O 1
ATOM 3826 N N . ALA B 1 65 ? -33.469 -30.234 -1.102 1 28.52 65 ALA B N 1
ATOM 3827 C CA . ALA B 1 65 ? -34.719 -30.297 -1.846 1 28.52 65 ALA B CA 1
ATOM 3828 C C . ALA B 1 65 ? -35.875 -29.609 -1.077 1 28.52 65 ALA B C 1
ATOM 3830 O O . ALA B 1 65 ? -36.438 -30.188 -0.159 1 28.52 65 ALA B O 1
ATOM 3831 N N . SER B 1 66 ? -35.906 -28.281 -0.589 1 23.92 66 SER B N 1
ATOM 3832 C CA . SER B 1 66 ? -37.125 -27.672 -0.036 1 23.92 66 SER B CA 1
ATOM 3833 C C . SER B 1 66 ? -38.219 -27.547 -1.096 1 23.92 66 SER B C 1
ATOM 3835 O O . SER B 1 66 ? -38.062 -26.812 -2.072 1 23.92 66 SER B O 1
ATOM 3837 N N . THR B 1 67 ? -39.031 -28.547 -1.415 1 24.05 67 THR B N 1
ATOM 3838 C CA . THR B 1 67 ? -40.281 -28.594 -2.193 1 24.05 67 THR B CA 1
ATOM 3839 C C . THR B 1 67 ? -41.312 -27.625 -1.628 1 24.05 67 THR B C 1
ATOM 3841 O O . THR B 1 67 ? -42.469 -27.656 -2.012 1 24.05 67 THR B O 1
ATOM 3844 N N . SER B 1 68 ? -41.156 -26.781 -0.614 1 23.3 68 SER B N 1
ATOM 3845 C CA . SER B 1 68 ? -42.438 -26.203 -0.205 1 23.3 68 SER B CA 1
ATOM 3846 C C . SER B 1 68 ? -43 -25.297 -1.292 1 23.3 68 SER B C 1
ATOM 3848 O O . SER B 1 68 ? -42.25 -24.562 -1.946 1 23.3 68 SER B O 1
ATOM 3850 N N . THR B 1 69 ? -44.156 -25.547 -1.915 1 22.16 69 THR B N 1
ATOM 3851 C CA . THR B 1 69 ? -45.156 -24.984 -2.838 1 22.16 69 THR B CA 1
ATOM 3852 C C . THR B 1 69 ? -45.625 -23.625 -2.352 1 22.16 69 THR B C 1
ATOM 3854 O O . THR B 1 69 ? -46.719 -23.516 -1.768 1 22.16 69 THR B O 1
ATOM 3857 N N . ALA B 1 70 ? -45.031 -22.859 -1.449 1 26.58 70 ALA B N 1
ATOM 3858 C CA . ALA B 1 70 ? -45.812 -21.688 -1.074 1 26.58 70 ALA B CA 1
ATOM 3859 C C . ALA B 1 70 ? -46.188 -20.859 -2.299 1 26.58 70 ALA B C 1
ATOM 3861 O O . ALA B 1 70 ? -45.406 -20.781 -3.252 1 26.58 70 ALA B O 1
ATOM 3862 N N . SER B 1 71 ? -47.438 -20.516 -2.529 1 22.53 71 SER B N 1
ATOM 3863 C CA . SER B 1 71 ? -48.25 -19.656 -3.379 1 22.53 71 SER B CA 1
ATOM 3864 C C . SER B 1 71 ? -47.625 -18.266 -3.502 1 22.53 71 SER B C 1
ATOM 3866 O O . SER B 1 71 ? -47.031 -17.75 -2.551 1 22.53 71 SER B O 1
ATOM 3868 N N . SER B 1 72 ? -47.438 -17.703 -4.777 1 22.47 72 SER B N 1
ATOM 3869 C CA . SER B 1 72 ? -46.75 -16.656 -5.523 1 22.47 72 SER B CA 1
ATOM 3870 C C . SER B 1 72 ? -47.25 -15.273 -5.117 1 22.47 72 SER B C 1
ATOM 3872 O O . SER B 1 72 ? -47.625 -14.461 -5.977 1 22.47 72 SER B O 1
ATOM 3874 N N . SER B 1 73 ? -48.062 -15.109 -3.975 1 24.06 73 SER B N 1
ATOM 3875 C CA . SER B 1 73 ? -48.656 -13.773 -4.121 1 24.06 73 SER B CA 1
ATOM 3876 C C . SER B 1 73 ? -47.562 -12.703 -4.223 1 24.06 73 SER B C 1
ATOM 3878 O O . SER B 1 73 ? -46.469 -12.859 -3.656 1 24.06 73 SER B O 1
ATOM 3880 N N . ALA B 1 74 ? -47.719 -11.781 -5.207 1 24.88 74 ALA B N 1
ATOM 3881 C CA . ALA B 1 74 ? -46.938 -10.758 -5.906 1 24.88 74 ALA B CA 1
ATOM 3882 C C . ALA B 1 74 ? -46.406 -9.703 -4.934 1 24.88 74 ALA B C 1
ATOM 3884 O O . ALA B 1 74 ? -45.812 -8.711 -5.352 1 24.88 74 ALA B O 1
ATOM 3885 N N . PRO B 1 75 ? -46.281 -10.016 -3.512 1 24.28 75 PRO B N 1
ATOM 3886 C CA . PRO B 1 75 ? -46.25 -8.703 -2.871 1 24.28 75 PRO B CA 1
ATOM 3887 C C . PRO B 1 75 ? -45.062 -7.848 -3.367 1 24.28 75 PRO B C 1
ATOM 3889 O O . PRO B 1 75 ? -44.094 -8.383 -3.879 1 24.28 75 PRO B O 1
ATOM 3892 N N . GLY B 1 76 ? -45.281 -6.52 -3.689 1 22.91 76 GLY B N 1
ATOM 3893 C CA . GLY B 1 76 ? -44.562 -5.348 -4.168 1 22.91 76 GLY B CA 1
ATOM 3894 C C . GLY B 1 76 ? -43.281 -5.074 -3.393 1 22.91 76 GLY B C 1
ATOM 3895 O O . GLY B 1 76 ? -43.344 -4.625 -2.244 1 22.91 76 GLY B O 1
ATOM 3896 N N . ALA B 1 77 ? -42.406 -6.027 -3.303 1 23.66 77 ALA B N 1
ATOM 3897 C CA . ALA B 1 77 ? -41.312 -6.055 -2.338 1 23.66 77 ALA B CA 1
ATOM 3898 C C . ALA B 1 77 ? -40.344 -4.91 -2.588 1 23.66 77 ALA B C 1
ATOM 3900 O O . ALA B 1 77 ? -39.719 -4.836 -3.652 1 23.66 77 ALA B O 1
ATOM 3901 N N . VAL B 1 78 ? -40.688 -3.723 -2.094 1 26.48 78 VAL B N 1
ATOM 3902 C CA . VAL B 1 78 ? -39.812 -2.551 -2.125 1 26.48 78 VAL B CA 1
ATOM 3903 C C . VAL B 1 78 ? -38.406 -2.936 -1.665 1 26.48 78 VAL B C 1
ATOM 3905 O O . VAL B 1 78 ? -38.219 -3.496 -0.58 1 26.48 78 VAL B O 1
ATOM 3908 N N . GLY B 1 79 ? -37.625 -3.512 -2.508 1 22.8 79 GLY B N 1
ATOM 3909 C CA . GLY B 1 79 ? -36.312 -4.09 -2.365 1 22.8 79 GLY B CA 1
ATOM 3910 C C . GLY B 1 79 ? -35.312 -3.168 -1.659 1 22.8 79 GLY B C 1
ATOM 3911 O O . GLY B 1 79 ? -34.875 -2.168 -2.23 1 22.8 79 GLY B O 1
ATOM 3912 N N . GLY B 1 80 ? -35.656 -2.885 -0.395 1 23.73 80 GLY B N 1
ATOM 3913 C CA . GLY B 1 80 ? -34.75 -2.031 0.361 1 23.73 80 GLY B CA 1
ATOM 3914 C C . GLY B 1 80 ? -33.312 -2.512 0.338 1 23.73 80 GLY B C 1
ATOM 3915 O O . GLY B 1 80 ? -33.062 -3.717 0.394 1 23.73 80 GLY B O 1
ATOM 3916 N N . THR B 1 81 ? -32.438 -1.864 -0.419 1 26.97 81 THR B N 1
ATOM 3917 C CA . THR B 1 81 ? -31 -1.989 -0.606 1 26.97 81 THR B CA 1
ATOM 3918 C C . THR B 1 81 ? -30.281 -2.174 0.735 1 26.97 81 THR B C 1
ATOM 3920 O O . THR B 1 81 ? -30.406 -1.329 1.626 1 26.97 81 THR B O 1
ATOM 3923 N N . VAL B 1 82 ? -30.375 -3.354 1.239 1 26.97 82 VAL B N 1
ATOM 3924 C CA . VAL B 1 82 ? -29.719 -3.65 2.508 1 26.97 82 VAL B CA 1
ATOM 3925 C C . VAL B 1 82 ? -28.281 -3.17 2.463 1 26.97 82 VAL B C 1
ATOM 3927 O O . VAL B 1 82 ? -27.5 -3.6 1.605 1 26.97 82 VAL B O 1
ATOM 3930 N N . PRO B 1 83 ? -28.016 -1.983 2.842 1 28.2 83 PRO B N 1
ATOM 3931 C CA . PRO B 1 83 ? -26.625 -1.516 2.916 1 28.2 83 PRO B CA 1
ATOM 3932 C C . PRO B 1 83 ? -25.719 -2.479 3.676 1 28.2 83 PRO B C 1
ATOM 3934 O O . PRO B 1 83 ? -26.031 -2.865 4.805 1 28.2 83 PRO B O 1
ATOM 3937 N N . LEU B 1 84 ? -25.25 -3.492 3.021 1 28.14 84 LEU B N 1
ATOM 3938 C CA . LEU B 1 84 ? -24.312 -4.426 3.635 1 28.14 84 LEU B CA 1
ATOM 3939 C C . LEU B 1 84 ? -23.312 -3.691 4.535 1 28.14 84 LEU B C 1
ATOM 3941 O O . LEU B 1 84 ? -22.547 -2.861 4.059 1 28.14 84 LEU B O 1
ATOM 3945 N N . GLU B 1 85 ? -23.672 -3.408 5.691 1 29.55 85 GLU B N 1
ATOM 3946 C CA . GLU B 1 85 ? -22.812 -2.861 6.73 1 29.55 85 GLU B CA 1
ATOM 3947 C C . GLU B 1 85 ? -21.469 -3.598 6.781 1 29.55 85 GLU B C 1
ATOM 3949 O O . GLU B 1 85 ? -21.438 -4.828 6.777 1 29.55 85 GLU B O 1
ATOM 3954 N N . PRO B 1 86 ? -20.438 -3.084 6.305 1 32.12 86 PRO B N 1
ATOM 3955 C CA . PRO B 1 86 ? -19.141 -3.76 6.41 1 32.12 86 PRO B CA 1
ATOM 3956 C C . PRO B 1 86 ? -18.906 -4.375 7.789 1 32.12 86 PRO B C 1
ATOM 3958 O O . PRO B 1 86 ? -19.219 -3.752 8.805 1 32.12 86 PRO B O 1
ATOM 3961 N N . PRO B 1 87 ? -19.125 -5.66 7.992 1 32.03 87 PRO B N 1
ATOM 3962 C CA . PRO B 1 87 ? -18.938 -6.277 9.312 1 32.03 87 PRO B CA 1
ATOM 3963 C C . PRO B 1 87 ? -17.75 -5.699 10.078 1 32.03 87 PRO B C 1
ATOM 3965 O O . PRO B 1 87 ? -16.797 -5.211 9.461 1 32.03 87 PRO B O 1
ATOM 3968 N N . GLY B 1 88 ? -17.875 -5.109 11.094 1 32.38 88 GLY B N 1
ATOM 3969 C CA . GLY B 1 88 ? -16.828 -4.766 12.039 1 32.38 88 GLY B CA 1
ATOM 3970 C C . GLY B 1 88 ? -15.758 -5.832 12.148 1 32.38 88 GLY B C 1
ATOM 3971 O O . GLY B 1 88 ? -16 -7 11.836 1 32.38 88 GLY B O 1
ATOM 3972 N N . PHE B 1 89 ? -14.453 -5.574 11.953 1 35.09 89 PHE B N 1
ATOM 3973 C CA . PHE B 1 89 ? -13.281 -6.434 12.047 1 35.09 89 PHE B CA 1
ATOM 3974 C C . PHE B 1 89 ? -13.406 -7.395 13.227 1 35.09 89 PHE B C 1
ATOM 3976 O O . PHE B 1 89 ? -12.945 -7.102 14.328 1 35.09 89 PHE B O 1
ATOM 3983 N N . GLY B 1 90 ? -14.5 -7.82 13.625 1 34.94 90 GLY B N 1
ATOM 3984 C CA . GLY B 1 90 ? -14.453 -8.891 14.609 1 34.94 90 GLY B CA 1
ATOM 3985 C C . GLY B 1 90 ? -13.492 -10.008 14.227 1 34.94 90 GLY B C 1
ATOM 3986 O O . GLY B 1 90 ? -13.516 -10.492 13.094 1 34.94 90 GLY B O 1
ATOM 3987 N N . HIS B 1 91 ? -12.273 -10.047 14.914 1 43.16 91 HIS B N 1
ATOM 3988 C CA . HIS B 1 91 ? -11.141 -10.938 14.695 1 43.16 91 HIS B CA 1
ATOM 3989 C C . HIS B 1 91 ? -11.586 -12.398 14.648 1 43.16 91 HIS B C 1
ATOM 3991 O O . HIS B 1 91 ? -11.828 -13.008 15.695 1 43.16 91 HIS B O 1
ATOM 3997 N N . VAL B 1 92 ? -12.297 -12.734 13.781 1 48.5 92 VAL B N 1
ATOM 3998 C CA . VAL B 1 92 ? -12.656 -14.125 13.562 1 48.5 92 VAL B CA 1
ATOM 3999 C C . VAL B 1 92 ? -11.398 -14.992 13.516 1 48.5 92 VAL B C 1
ATOM 4001 O O . VAL B 1 92 ? -11.453 -16.203 13.742 1 48.5 92 VAL B O 1
ATOM 4004 N N . TYR B 1 93 ? -10.273 -14.336 13.273 1 52.41 93 TYR B N 1
ATOM 4005 C CA . TYR B 1 93 ? -9.094 -15.18 13.102 1 52.41 93 TYR B CA 1
ATOM 4006 C C . TYR B 1 93 ? -8.195 -15.117 14.328 1 52.41 93 TYR B C 1
ATOM 4008 O O . TYR B 1 93 ? -8.156 -14.102 15.031 1 52.41 93 TYR B O 1
ATOM 4016 N N . PRO B 1 94 ? -7.672 -16.141 14.719 1 48.81 94 PRO B N 1
ATOM 4017 C CA . PRO B 1 94 ? -6.723 -16.156 15.836 1 48.81 94 PRO B CA 1
ATOM 4018 C C . PRO B 1 94 ? -5.594 -15.141 15.656 1 48.81 94 PRO B C 1
ATOM 4020 O O . PRO B 1 94 ? -5.285 -14.742 14.531 1 48.81 94 PRO B O 1
ATOM 4023 N N . PRO B 1 95 ? -5.105 -14.625 16.781 1 50.84 95 PRO B N 1
ATOM 4024 C CA . PRO B 1 95 ? -4.047 -13.617 16.719 1 50.84 95 PRO B CA 1
ATOM 4025 C C . PRO B 1 95 ? -2.805 -14.102 15.977 1 50.84 95 PRO B C 1
ATOM 4027 O O . PRO B 1 95 ? -2.385 -15.25 16.156 1 50.84 95 PRO B O 1
ATOM 4030 N N . THR B 1 96 ? -2.428 -13.516 14.922 1 58.66 96 THR B N 1
ATOM 4031 C CA . THR B 1 96 ? -1.284 -13.828 14.07 1 58.66 96 THR B CA 1
ATOM 4032 C C . THR B 1 96 ? -0.032 -13.109 14.57 1 58.66 96 THR B C 1
ATOM 4034 O O . THR B 1 96 ? -0.125 -12.109 15.281 1 58.66 96 THR B O 1
ATOM 4037 N N . GLU B 1 97 ? 1.126 -13.68 14.359 1 71.38 97 GLU B N 1
ATOM 4038 C CA . GLU B 1 97 ? 2.41 -13.016 14.562 1 71.38 97 GLU B CA 1
ATOM 4039 C C . GLU B 1 97 ? 2.395 -11.602 13.992 1 71.38 97 GLU B C 1
ATOM 4041 O O . GLU B 1 97 ? 1.779 -11.352 12.953 1 71.38 97 GLU B O 1
ATOM 4046 N N . PRO B 1 98 ? 3.027 -10.75 14.711 1 83.44 98 PRO B N 1
ATOM 4047 C CA . PRO B 1 98 ? 3.027 -9.352 14.289 1 83.44 98 PRO B CA 1
ATOM 4048 C C . PRO B 1 98 ? 3.76 -9.133 12.969 1 83.44 98 PRO B C 1
ATOM 4050 O O . PRO B 1 98 ? 4.559 -9.977 12.555 1 83.44 98 PRO B O 1
ATOM 4053 N N . TYR B 1 99 ? 3.346 -8.203 12.297 1 91.75 99 TYR B N 1
ATOM 4054 C CA . TYR B 1 99 ? 4.023 -7.762 11.086 1 91.75 99 TYR B CA 1
ATOM 4055 C C . TYR B 1 99 ? 5.082 -6.711 11.398 1 91.75 99 TYR B C 1
ATOM 4057 O O . TYR B 1 99 ? 5.078 -6.125 12.484 1 91.75 99 TYR B O 1
ATOM 4065 N N . ASP B 1 100 ? 5.992 -6.496 10.516 1 91.62 100 ASP B N 1
ATOM 4066 C CA . ASP B 1 100 ? 7.02 -5.469 10.648 1 91.62 100 ASP B CA 1
ATOM 4067 C C . ASP B 1 100 ? 7.164 -4.664 9.359 1 91.62 100 ASP B C 1
ATOM 4069 O O . ASP B 1 100 ? 6.328 -4.773 8.453 1 91.62 100 ASP B O 1
ATOM 4073 N N . LEU B 1 101 ? 8.18 -3.791 9.266 1 92.81 101 LEU B N 1
ATOM 4074 C CA . LEU B 1 101 ? 8.352 -2.887 8.133 1 92.81 101 LEU B CA 1
ATOM 4075 C C . LEU B 1 101 ? 8.625 -3.666 6.855 1 92.81 101 LEU B C 1
ATOM 4077 O O . LEU B 1 101 ? 8.242 -3.232 5.766 1 92.81 101 LEU B O 1
ATOM 4081 N N . ARG B 1 102 ? 9.227 -4.809 6.984 1 92.94 102 ARG B N 1
ATOM 4082 C CA . ARG B 1 102 ? 9.477 -5.637 5.812 1 92.94 102 ARG B CA 1
ATOM 4083 C C . ARG B 1 102 ? 8.172 -6.148 5.211 1 92.94 102 ARG B C 1
ATOM 4085 O O . ARG B 1 102 ? 8.055 -6.273 3.988 1 92.94 102 ARG B O 1
ATOM 4092 N N . HIS B 1 103 ? 7.262 -6.488 6.082 1 96.12 103 HIS B N 1
ATOM 4093 C CA . HIS B 1 103 ? 5.953 -6.922 5.605 1 96.12 103 HIS B CA 1
ATOM 4094 C C . HIS B 1 103 ? 5.211 -5.785 4.918 1 96.12 103 HIS B C 1
ATOM 4096 O O . HIS B 1 103 ? 4.535 -6 3.908 1 96.12 103 HIS B O 1
ATOM 4102 N N . MET B 1 104 ? 5.355 -4.543 5.461 1 96.62 104 MET B N 1
ATOM 4103 C CA . MET B 1 104 ? 4.773 -3.375 4.801 1 96.62 104 MET B CA 1
ATOM 4104 C C . MET B 1 104 ? 5.395 -3.166 3.424 1 96.62 104 MET B C 1
ATOM 4106 O O . MET B 1 104 ? 4.699 -2.783 2.479 1 96.62 104 MET B O 1
ATOM 4110 N N . GLU B 1 105 ? 6.664 -3.395 3.393 1 97 105 GLU B N 1
ATOM 4111 C CA . GLU B 1 105 ? 7.363 -3.285 2.115 1 97 105 GLU B CA 1
ATOM 4112 C C . GLU B 1 105 ? 6.855 -4.324 1.119 1 97 105 GLU B C 1
ATOM 4114 O O . GLU B 1 105 ? 6.703 -4.027 -0.068 1 97 105 GLU B O 1
ATOM 4119 N N . LEU B 1 106 ? 6.637 -5.492 1.565 1 98.25 106 LEU B N 1
ATOM 4120 C CA . LEU B 1 106 ? 6.141 -6.562 0.705 1 98.25 106 LEU B CA 1
ATOM 4121 C C . LEU B 1 106 ? 4.734 -6.246 0.204 1 98.25 106 LEU B C 1
ATOM 4123 O O . LEU B 1 106 ? 4.387 -6.57 -0.934 1 98.25 106 LEU B O 1
ATOM 4127 N N . LEU B 1 107 ? 3.908 -5.676 1.1 1 98.38 107 LEU B N 1
ATOM 4128 C CA . LEU B 1 107 ? 2.582 -5.246 0.671 1 98.38 107 LEU B CA 1
ATOM 4129 C C . LEU B 1 107 ? 2.682 -4.207 -0.442 1 98.38 107 LEU B C 1
ATOM 4131 O O . LEU B 1 107 ? 1.968 -4.293 -1.443 1 98.38 107 LEU B O 1
ATOM 4135 N N . TYR B 1 108 ? 3.576 -3.221 -0.234 1 98.12 108 TYR B N 1
ATOM 4136 C CA . TYR B 1 108 ? 3.812 -2.205 -1.253 1 98.12 108 TYR B CA 1
ATOM 4137 C C . TYR B 1 108 ? 4.324 -2.834 -2.543 1 98.12 108 TYR B C 1
ATOM 4139 O O . TYR B 1 108 ? 3.904 -2.447 -3.639 1 98.12 108 TYR B O 1
ATOM 4147 N N . HIS B 1 109 ? 5.238 -3.789 -2.438 1 98.19 109 HIS B N 1
ATOM 4148 C CA . HIS B 1 109 ? 5.816 -4.504 -3.57 1 98.19 109 HIS B CA 1
ATOM 4149 C C . HIS B 1 109 ? 4.746 -5.27 -4.34 1 98.19 109 HIS B C 1
ATOM 4151 O O . HIS B 1 109 ? 4.766 -5.301 -5.574 1 98.19 109 HIS B O 1
ATOM 4157 N N . PHE B 1 110 ? 3.818 -5.879 -3.627 1 98.31 110 PHE B N 1
ATOM 4158 C CA . PHE B 1 110 ? 2.729 -6.602 -4.27 1 98.31 110 PHE B CA 1
ATOM 4159 C C . PHE B 1 110 ? 1.938 -5.684 -5.195 1 98.31 110 PHE B C 1
ATOM 4161 O O . PHE B 1 110 ? 1.62 -6.059 -6.324 1 98.31 110 PHE B O 1
ATOM 4168 N N . GLU B 1 111 ? 1.675 -4.555 -4.668 1 97.5 111 GLU B N 1
ATOM 4169 C CA . GLU B 1 111 ? 0.806 -3.643 -5.406 1 97.5 111 GLU B CA 1
ATOM 4170 C C . GLU B 1 111 ? 1.543 -3.006 -6.582 1 97.5 111 GLU B C 1
ATOM 4172 O O . GLU B 1 111 ? 0.995 -2.898 -7.68 1 97.5 111 GLU B O 1
ATOM 4177 N N . HIS B 1 112 ? 2.793 -2.656 -6.457 1 96.31 112 HIS B N 1
ATOM 4178 C CA . HIS B 1 112 ? 3.396 -1.731 -7.41 1 96.31 112 HIS B CA 1
ATOM 4179 C C . HIS B 1 112 ? 4.438 -2.436 -8.273 1 96.31 112 HIS B C 1
ATOM 4181 O O . HIS B 1 112 ? 4.777 -1.953 -9.359 1 96.31 112 HIS B O 1
ATOM 4187 N N . GLU B 1 113 ? 4.984 -3.529 -7.836 1 96.19 113 GLU B N 1
ATOM 4188 C CA . GLU B 1 113 ? 6.02 -4.211 -8.609 1 96.19 113 GLU B CA 1
ATOM 4189 C C . GLU B 1 113 ? 5.523 -5.555 -9.133 1 96.19 113 GLU B C 1
ATOM 4191 O O . GLU B 1 113 ? 5.652 -5.852 -10.32 1 96.19 113 GLU B O 1
ATOM 4196 N N . LEU B 1 114 ? 4.91 -6.328 -8.25 1 97.25 114 LEU B N 1
ATOM 4197 C CA . LEU B 1 114 ? 4.379 -7.617 -8.68 1 97.25 114 LEU B CA 1
ATOM 4198 C C . LEU B 1 114 ? 3.141 -7.43 -9.547 1 97.25 114 LEU B C 1
ATOM 4200 O O . LEU B 1 114 ? 2.91 -8.203 -10.484 1 97.25 114 LEU B O 1
ATOM 4204 N N . GLY B 1 115 ? 2.32 -6.434 -9.25 1 94.81 115 GLY B N 1
ATOM 4205 C CA . GLY B 1 115 ? 1.086 -6.176 -9.969 1 94.81 115 GLY B CA 1
ATOM 4206 C C . GLY B 1 115 ? 1.272 -6.145 -11.477 1 94.81 115 GLY B C 1
ATOM 4207 O O . GLY B 1 115 ? 0.668 -6.938 -12.195 1 94.81 115 GLY B O 1
ATOM 4208 N N . PRO B 1 116 ? 2.107 -5.305 -11.953 1 92.81 116 PRO B N 1
ATOM 4209 C CA . PRO B 1 116 ? 2.352 -5.234 -13.391 1 92.81 116 PRO B CA 1
ATOM 4210 C C . PRO B 1 116 ? 2.848 -6.559 -13.969 1 92.81 116 PRO B C 1
ATOM 4212 O O . PRO B 1 116 ? 2.537 -6.891 -15.117 1 92.81 116 PRO B O 1
ATOM 4215 N N . ASP B 1 117 ? 3.543 -7.359 -13.203 1 93.94 117 ASP B N 1
ATOM 4216 C CA . ASP B 1 117 ? 4.133 -8.609 -13.68 1 93.94 117 ASP B CA 1
ATOM 4217 C C . ASP B 1 117 ? 3.092 -9.727 -13.727 1 93.94 117 ASP B C 1
ATOM 4219 O O . ASP B 1 117 ? 3.348 -10.797 -14.273 1 93.94 117 ASP B O 1
ATOM 4223 N N . MET B 1 118 ? 1.896 -9.461 -13.18 1 93.31 118 MET B N 1
ATOM 4224 C CA . MET B 1 118 ? 0.841 -10.469 -13.203 1 93.31 118 MET B CA 1
ATOM 4225 C C . MET B 1 118 ? 0.163 -10.523 -14.57 1 93.31 118 MET B C 1
ATOM 4227 O O . MET B 1 118 ? -0.489 -11.508 -14.906 1 93.31 118 MET B O 1
ATOM 4231 N N . GLY B 1 119 ? 0.166 -9.391 -15.359 1 91.31 119 GLY B N 1
ATOM 4232 C CA . GLY B 1 119 ? -0.242 -9.445 -16.75 1 91.31 119 GLY B CA 1
ATOM 4233 C C . GLY B 1 119 ? -1.704 -9.094 -16.969 1 91.31 119 GLY B C 1
ATOM 4234 O O . GLY B 1 119 ? -2.283 -9.422 -18 1 91.31 119 GLY B O 1
ATOM 4235 N N . PHE B 1 120 ? -2.371 -8.484 -16.016 1 91.06 120 PHE B N 1
ATOM 4236 C CA . PHE B 1 120 ? -3.779 -8.133 -16.156 1 91.06 120 PHE B CA 1
ATOM 4237 C C . PHE B 1 120 ? -3.957 -6.98 -17.141 1 91.06 120 PHE B C 1
ATOM 4239 O O . PHE B 1 120 ? -4.996 -6.867 -17.797 1 91.06 120 PHE B O 1
ATOM 4246 N N . GLY B 1 121 ? -2.961 -6.113 -17.25 1 86.44 121 GLY B N 1
ATOM 4247 C CA . GLY B 1 121 ? -3.086 -4.918 -18.062 1 86.44 121 GLY B CA 1
ATOM 4248 C C . GLY B 1 121 ? -3.986 -3.865 -17.453 1 86.44 121 GLY B C 1
ATOM 4249 O O . GLY B 1 121 ? -4.711 -4.141 -16.484 1 86.44 121 GLY B O 1
ATOM 4250 N N . ASP B 1 122 ? -4.004 -2.631 -17.984 1 84.75 122 ASP B N 1
ATOM 4251 C CA . ASP B 1 122 ? -4.84 -1.537 -17.484 1 84.75 122 ASP B CA 1
ATOM 4252 C C . ASP B 1 122 ? -6.238 -1.601 -18.109 1 84.75 122 ASP B C 1
ATOM 4254 O O . ASP B 1 122 ? -6.391 -1.939 -19.281 1 84.75 122 ASP B O 1
ATOM 4258 N N . PRO B 1 123 ? -7.23 -1.324 -17.328 1 91.5 123 PRO B N 1
ATOM 4259 C CA . PRO B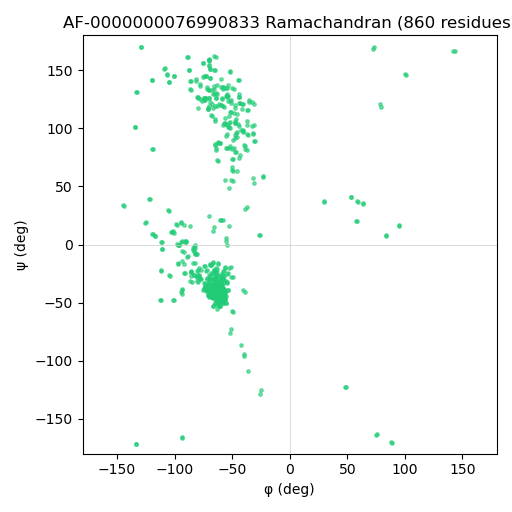 1 123 ? -7.242 -0.894 -15.93 1 91.5 123 PRO B CA 1
ATOM 4260 C C . PRO B 1 123 ? -7.402 -2.059 -14.961 1 91.5 123 PRO B C 1
ATOM 4262 O O . PRO B 1 123 ? -7.441 -1.852 -13.742 1 91.5 123 PRO B O 1
ATOM 4265 N N . THR B 1 124 ? -7.453 -3.215 -15.438 1 92.94 124 THR B N 1
ATOM 4266 C CA . THR B 1 124 ? -7.781 -4.395 -14.641 1 92.94 124 THR B CA 1
ATOM 4267 C C . THR B 1 124 ? -6.707 -4.648 -13.586 1 92.94 124 THR B C 1
ATOM 4269 O O . THR B 1 124 ? -7.012 -5.109 -12.484 1 92.94 124 THR B O 1
ATOM 4272 N N . GLN B 1 125 ? -5.543 -4.281 -13.898 1 94.69 125 GLN B N 1
ATOM 4273 C CA . GLN B 1 125 ? -4.445 -4.5 -12.961 1 94.69 125 GLN B CA 1
ATOM 4274 C C . GLN B 1 125 ? -4.691 -3.77 -11.648 1 94.69 125 GLN B C 1
ATOM 4276 O O . GLN B 1 125 ? -4.617 -4.367 -10.578 1 94.69 125 GLN B O 1
ATOM 4281 N N . GLN B 1 126 ? -4.953 -2.5 -11.742 1 94.5 126 GLN B N 1
ATOM 4282 C CA . GLN B 1 126 ? -5.188 -1.706 -10.539 1 94.5 126 GLN B CA 1
ATOM 4283 C C . GLN B 1 126 ? -6.398 -2.223 -9.766 1 94.5 126 GLN B C 1
ATOM 4285 O O . GLN B 1 126 ? -6.379 -2.275 -8.539 1 94.5 126 GLN B O 1
ATOM 4290 N N . ARG B 1 127 ? -7.402 -2.598 -10.477 1 96.31 127 ARG B N 1
ATOM 4291 C CA . ARG B 1 127 ? -8.617 -3.113 -9.852 1 96.31 127 ARG B CA 1
ATOM 4292 C C . ARG B 1 127 ? -8.352 -4.438 -9.148 1 96.31 127 ARG B C 1
ATOM 4294 O O . ARG B 1 127 ? -8.875 -4.68 -8.055 1 96.31 127 ARG B O 1
ATOM 4301 N N . TYR B 1 128 ? -7.574 -5.273 -9.789 1 96.62 128 TYR B N 1
ATOM 4302 C CA . TYR B 1 128 ? -7.238 -6.562 -9.195 1 96.62 128 TYR B CA 1
ATOM 4303 C C . TYR B 1 128 ? -6.441 -6.375 -7.91 1 96.62 128 TYR B C 1
ATOM 4305 O O . TYR B 1 128 ? -6.676 -7.07 -6.922 1 96.62 128 TYR B O 1
ATOM 4313 N N . GLN B 1 129 ? -5.453 -5.48 -7.965 1 97.38 129 GLN B N 1
ATOM 4314 C CA . GLN B 1 129 ? -4.66 -5.207 -6.77 1 97.38 129 GLN B CA 1
ATOM 4315 C C . GLN B 1 129 ? -5.535 -4.664 -5.641 1 97.38 129 GLN B C 1
ATOM 4317 O O . GLN B 1 129 ? -5.402 -5.086 -4.488 1 97.38 129 GLN B O 1
ATOM 4322 N N . ARG B 1 130 ? -6.352 -3.752 -5.984 1 96.56 130 ARG B N 1
ATOM 4323 C CA . ARG B 1 130 ? -7.262 -3.186 -4.992 1 96.56 130 ARG B CA 1
ATOM 4324 C C . ARG B 1 130 ? -8.141 -4.266 -4.375 1 96.56 130 ARG B C 1
ATOM 4326 O O . ARG B 1 130 ? -8.258 -4.352 -3.15 1 96.56 130 ARG B O 1
ATOM 4333 N N . MET B 1 131 ? -8.758 -5.066 -5.191 1 97 131 MET B N 1
ATOM 4334 C CA . MET B 1 131 ? -9.594 -6.168 -4.719 1 97 131 MET B CA 1
ATOM 4335 C C . MET B 1 131 ? -8.805 -7.086 -3.789 1 97 131 MET B C 1
ATOM 4337 O O . MET B 1 131 ? -9.266 -7.414 -2.695 1 97 131 MET B O 1
ATOM 4341 N N . SER B 1 132 ? -7.668 -7.477 -4.25 1 97.94 132 SER B N 1
ATOM 4342 C CA . SER B 1 132 ? -6.832 -8.43 -3.527 1 97.94 132 SER B CA 1
ATOM 4343 C C . SER B 1 132 ? -6.434 -7.887 -2.16 1 97.94 132 SER B C 1
ATOM 4345 O O . SER B 1 132 ? -6.551 -8.586 -1.15 1 97.94 132 SER B O 1
ATOM 4347 N N . ILE B 1 133 ? -5.969 -6.664 -2.133 1 98.25 133 ILE B N 1
ATOM 4348 C CA . ILE B 1 133 ? -5.48 -6.07 -0.893 1 98.25 133 ILE B CA 1
ATOM 4349 C C . ILE B 1 133 ? -6.645 -5.855 0.07 1 98.25 133 ILE B C 1
ATOM 4351 O O . ILE B 1 133 ? -6.539 -6.16 1.261 1 98.25 133 ILE B O 1
ATOM 4355 N N . LYS B 1 134 ? -7.77 -5.383 -0.424 1 96.88 134 LYS B N 1
ATOM 4356 C CA . LYS B 1 134 ? -8.93 -5.176 0.432 1 96.88 134 LYS B CA 1
ATOM 4357 C C . LYS B 1 134 ? -9.406 -6.488 1.042 1 96.88 134 LYS B C 1
ATOM 4359 O O . LYS B 1 134 ? -9.781 -6.535 2.217 1 96.88 134 LYS B O 1
ATOM 4364 N N . GLN B 1 135 ? -9.406 -7.582 0.27 1 96.25 135 GLN B N 1
ATOM 4365 C CA . GLN B 1 135 ? -9.758 -8.898 0.796 1 96.25 135 GLN B CA 1
ATOM 4366 C C . GLN B 1 135 ? -8.734 -9.367 1.825 1 96.25 135 GLN B C 1
ATOM 4368 O O . GLN B 1 135 ? -9.094 -9.93 2.857 1 96.25 135 GLN B O 1
ATOM 4373 N N . ALA B 1 136 ? -7.512 -9.109 1.561 1 97.44 136 ALA B N 1
ATOM 4374 C CA . ALA B 1 136 ? -6.434 -9.578 2.424 1 97.44 136 ALA B CA 1
ATOM 4375 C C . ALA B 1 136 ? -6.434 -8.836 3.756 1 97.44 136 ALA B C 1
ATOM 4377 O O . ALA B 1 136 ? -6.051 -9.391 4.785 1 97.44 136 ALA B O 1
ATOM 4378 N N . LEU B 1 137 ? -6.793 -7.562 3.689 1 95.81 137 LEU B N 1
ATOM 4379 C CA . LEU B 1 137 ? -6.812 -6.75 4.902 1 95.81 137 LEU B CA 1
ATOM 4380 C C . LEU B 1 137 ? -7.816 -7.297 5.906 1 95.81 137 LEU B C 1
ATOM 4382 O O . LEU B 1 137 ? -7.723 -7.008 7.102 1 95.81 137 LEU B O 1
ATOM 4386 N N . ARG B 1 138 ? -8.727 -8.156 5.453 1 92.06 138 ARG B N 1
ATOM 4387 C CA . ARG B 1 138 ? -9.758 -8.711 6.332 1 92.06 138 ARG B CA 1
ATOM 4388 C C . ARG B 1 138 ? -9.523 -10.195 6.578 1 92.06 138 ARG B C 1
ATOM 4390 O O . ARG B 1 138 ? -10.266 -10.828 7.328 1 92.06 138 ARG B O 1
ATOM 4397 N N . THR B 1 139 ? -8.578 -10.719 5.961 1 92.69 139 THR B N 1
ATOM 4398 C CA . THR B 1 139 ? -8.344 -12.164 5.988 1 92.69 139 THR B CA 1
ATOM 4399 C C . THR B 1 139 ? -6.867 -12.461 6.223 1 92.69 139 THR B C 1
ATOM 4401 O O . THR B 1 139 ? -6.086 -12.539 5.273 1 92.69 139 THR B O 1
ATOM 4404 N N . PRO B 1 140 ? -6.457 -12.82 7.441 1 92.38 140 PRO B N 1
ATOM 4405 C CA . PRO B 1 140 ? -5.043 -12.938 7.812 1 92.38 140 PRO B CA 1
ATOM 4406 C C . PRO B 1 140 ? -4.289 -13.953 6.965 1 92.38 140 PRO B C 1
ATOM 4408 O O . PRO B 1 140 ? -3.172 -13.688 6.52 1 92.38 140 PRO B O 1
ATOM 4411 N N . TYR B 1 141 ? -4.906 -15.156 6.738 1 91.81 141 TYR B N 1
ATOM 4412 C CA . TYR B 1 141 ? -4.188 -16.156 5.957 1 91.81 141 TYR B CA 1
ATOM 4413 C C . TYR B 1 141 ? -3.971 -15.68 4.527 1 91.81 141 TYR B C 1
ATOM 4415 O O . TYR B 1 141 ? -2.965 -16.016 3.898 1 91.81 141 TYR B O 1
ATOM 4423 N N . LEU B 1 142 ? -4.93 -14.906 4.027 1 95.62 142 LEU B N 1
ATOM 4424 C CA . LEU B 1 142 ? -4.781 -14.352 2.686 1 95.62 142 LEU B CA 1
ATOM 4425 C C . LEU B 1 142 ? -3.678 -13.305 2.648 1 95.62 142 LEU B C 1
ATOM 4427 O O . LEU B 1 142 ? -2.904 -13.242 1.69 1 95.62 142 LEU B O 1
ATOM 4431 N N . MET B 1 143 ? -3.598 -12.461 3.705 1 97.5 143 MET B N 1
ATOM 4432 C CA . MET B 1 143 ? -2.533 -11.469 3.775 1 97.5 143 MET B CA 1
ATOM 4433 C C . MET B 1 143 ? -1.162 -12.133 3.807 1 97.5 143 MET B C 1
ATOM 4435 O O . MET B 1 143 ? -0.254 -11.734 3.078 1 97.5 143 MET B O 1
ATOM 4439 N N . ASP B 1 144 ? -1.065 -13.133 4.598 1 96.38 144 ASP B N 1
ATOM 4440 C CA . ASP B 1 144 ? 0.211 -13.836 4.699 1 96.38 144 ASP B CA 1
ATOM 4441 C C . ASP B 1 144 ? 0.612 -14.445 3.359 1 96.38 144 ASP B C 1
ATOM 4443 O O . ASP B 1 144 ? 1.78 -14.398 2.971 1 96.38 144 ASP B O 1
ATOM 4447 N N . GLU B 1 145 ? -0.348 -15.023 2.695 1 96.81 145 GLU B N 1
ATOM 4448 C CA . GLU B 1 145 ? -0.031 -15.633 1.404 1 96.81 145 GLU B CA 1
ATOM 4449 C C . GLU B 1 145 ? 0.311 -14.57 0.365 1 96.81 145 GLU B C 1
ATOM 4451 O O . GLU B 1 145 ? 1.161 -14.789 -0.5 1 96.81 145 GLU B O 1
ATOM 4456 N N . LEU B 1 146 ? -0.429 -13.453 0.402 1 98.38 146 LEU B N 1
ATOM 4457 C CA . LEU B 1 146 ? -0.125 -12.32 -0.467 1 98.38 146 LEU B CA 1
ATOM 4458 C C . LEU B 1 146 ? 1.312 -11.852 -0.266 1 98.38 146 LEU B C 1
ATOM 4460 O O . LEU B 1 146 ? 2.049 -11.664 -1.236 1 98.38 146 LEU B O 1
ATOM 4464 N N . LEU B 1 147 ? 1.711 -11.719 0.963 1 98.38 147 LEU B N 1
ATOM 4465 C CA . LEU B 1 147 ? 3.066 -11.289 1.294 1 98.38 147 LEU B CA 1
ATOM 4466 C C . LEU B 1 147 ? 4.086 -12.344 0.884 1 98.38 147 LEU B C 1
ATOM 4468 O O . LEU B 1 147 ? 5.195 -12.008 0.461 1 98.38 147 LEU B O 1
ATOM 4472 N N . ALA B 1 148 ? 3.688 -13.602 1.047 1 98 148 ALA B N 1
ATOM 4473 C CA . ALA B 1 148 ? 4.57 -14.703 0.655 1 98 148 ALA B CA 1
ATOM 4474 C C . ALA B 1 148 ? 4.879 -14.648 -0.839 1 98 148 ALA B C 1
ATOM 4476 O O . ALA B 1 148 ? 6.035 -14.781 -1.245 1 98 148 ALA B O 1
ATOM 4477 N N . LEU B 1 149 ? 3.865 -14.469 -1.598 1 97.94 149 LEU B N 1
ATOM 4478 C CA . LEU B 1 149 ? 4.035 -14.375 -3.045 1 97.94 149 LEU B CA 1
ATOM 4479 C C . LEU B 1 149 ? 4.898 -13.172 -3.416 1 97.94 149 LEU B C 1
ATOM 4481 O O . LEU B 1 149 ? 5.73 -13.258 -4.324 1 97.94 149 LEU B O 1
ATOM 4485 N N . SER B 1 150 ? 4.617 -12.078 -2.725 1 98.38 150 SER B N 1
ATOM 4486 C CA . SER B 1 150 ? 5.406 -10.867 -2.932 1 98.38 150 SER B CA 1
ATOM 4487 C C . SER B 1 150 ? 6.879 -11.109 -2.621 1 98.38 150 SER B C 1
ATOM 4489 O O . SER B 1 150 ? 7.758 -10.641 -3.354 1 98.38 150 SER B O 1
ATOM 4491 N N . ALA B 1 151 ? 7.129 -11.773 -1.536 1 98.06 151 ALA B N 1
ATOM 4492 C CA . ALA B 1 151 ? 8.5 -12.094 -1.145 1 98.06 151 ALA B CA 1
ATOM 4493 C C . ALA B 1 151 ? 9.164 -13 -2.176 1 98.06 151 ALA B C 1
ATOM 4495 O O . ALA B 1 151 ? 10.344 -12.828 -2.498 1 98.06 151 ALA B O 1
ATOM 4496 N N . ALA B 1 152 ? 8.43 -13.953 -2.658 1 97 152 ALA B N 1
ATOM 4497 C CA . ALA B 1 152 ? 8.953 -14.836 -3.695 1 97 152 ALA B CA 1
ATOM 4498 C C . ALA B 1 152 ? 9.352 -14.047 -4.941 1 97 152 ALA B C 1
ATOM 4500 O O . ALA B 1 152 ? 10.43 -14.25 -5.496 1 97 152 ALA B O 1
ATOM 4501 N N . HIS B 1 153 ? 8.508 -13.188 -5.398 1 97.5 153 HIS B N 1
ATOM 4502 C CA . HIS B 1 153 ? 8.805 -12.344 -6.551 1 97.5 153 HIS B CA 1
ATOM 4503 C C . HIS B 1 153 ? 10.039 -11.492 -6.305 1 97.5 153 HIS B C 1
ATOM 4505 O O . HIS B 1 153 ? 10.906 -11.383 -7.18 1 97.5 153 HIS B O 1
ATOM 4511 N N . LYS B 1 154 ? 10.062 -10.883 -5.133 1 96.75 154 LYS B N 1
ATOM 4512 C CA . LYS B 1 154 ? 11.195 -10.039 -4.781 1 96.75 154 LYS B CA 1
ATOM 4513 C C . LYS B 1 154 ? 12.5 -10.828 -4.801 1 96.75 154 LYS B C 1
ATOM 4515 O O . LYS B 1 154 ? 13.555 -10.297 -5.148 1 96.75 154 LYS B O 1
ATOM 4520 N N . SER B 1 155 ? 12.484 -12.047 -4.398 1 95 155 SER B N 1
ATOM 4521 C CA . SER B 1 155 ? 13.664 -12.906 -4.402 1 95 155 SER B CA 1
ATOM 4522 C C . SER B 1 155 ? 14.211 -13.086 -5.812 1 95 155 SER B C 1
ATOM 4524 O O . SER B 1 155 ? 15.43 -13.148 -6.016 1 95 155 SER B O 1
ATOM 4526 N N . THR B 1 156 ? 13.328 -13.164 -6.785 1 94.38 156 THR B N 1
ATOM 4527 C CA . THR B 1 156 ? 13.758 -13.359 -8.164 1 94.38 156 THR B CA 1
ATOM 4528 C C . THR B 1 156 ? 14.414 -12.086 -8.711 1 94.38 156 THR B C 1
ATOM 4530 O O . THR B 1 156 ? 15.375 -12.164 -9.477 1 94.38 156 THR B O 1
ATOM 4533 N N . LEU B 1 157 ? 13.852 -10.977 -8.359 1 94.19 157 LEU B N 1
ATOM 4534 C CA . LEU B 1 157 ? 14.43 -9.711 -8.805 1 94.19 157 LEU B CA 1
ATOM 4535 C C . LEU B 1 157 ? 15.82 -9.516 -8.211 1 94.19 157 LEU B C 1
ATOM 4537 O O . LEU B 1 157 ? 16.734 -9.047 -8.891 1 94.19 157 LEU B O 1
ATOM 4541 N N . ALA B 1 158 ? 15.945 -9.836 -6.996 1 91.81 158 ALA B N 1
ATOM 4542 C CA . ALA B 1 158 ? 17.25 -9.719 -6.328 1 91.81 158 ALA B CA 1
ATOM 4543 C C . ALA B 1 158 ? 18.266 -10.648 -6.969 1 91.81 158 ALA B C 1
ATOM 4545 O O . ALA B 1 158 ? 19.438 -10.266 -7.156 1 91.81 158 ALA B O 1
ATOM 4546 N N . ALA B 1 159 ? 17.906 -11.766 -7.266 1 87.19 159 ALA B N 1
ATOM 4547 C CA . ALA B 1 159 ? 18.797 -12.742 -7.887 1 87.19 159 ALA B CA 1
ATOM 4548 C C . ALA B 1 159 ? 19.25 -12.281 -9.266 1 87.19 159 ALA B C 1
ATOM 4550 O O . ALA B 1 159 ? 20.375 -12.555 -9.688 1 87.19 159 ALA B O 1
ATOM 4551 N N . GLY B 1 160 ? 18.422 -11.57 -9.961 1 85.12 160 GLY B N 1
ATOM 4552 C CA . GLY B 1 160 ? 18.734 -11.102 -11.297 1 85.12 160 GLY B CA 1
ATOM 4553 C C . GLY B 1 160 ? 19.641 -9.891 -11.312 1 85.12 160 GLY B C 1
ATOM 4554 O O . GLY B 1 160 ? 20.281 -9.594 -12.328 1 85.12 160 GLY B O 1
ATOM 4555 N N . ALA B 1 161 ? 19.609 -9.102 -10.281 1 81.25 161 ALA B N 1
ATOM 4556 C CA . ALA B 1 161 ? 20.391 -7.863 -10.234 1 81.25 161 ALA B CA 1
ATOM 4557 C C . ALA B 1 161 ? 21.891 -8.156 -10.156 1 81.25 161 ALA B C 1
ATOM 4559 O O . ALA B 1 161 ? 22.703 -7.359 -10.617 1 81.25 161 ALA B O 1
ATOM 4560 N N . GLY B 1 162 ? 22.219 -9.164 -9.727 1 78.44 162 GLY B N 1
ATOM 4561 C CA . GLY B 1 162 ? 23.625 -9.547 -9.75 1 78.44 162 GLY B CA 1
ATOM 4562 C C . GLY B 1 162 ? 24.438 -8.883 -8.648 1 78.44 162 GLY B C 1
ATOM 4563 O O . GLY B 1 162 ? 24.062 -7.828 -8.133 1 78.44 162 GLY B O 1
ATOM 4564 N N . GLY B 1 163 ? 25.078 -9.492 -7.762 1 81.94 163 GLY B N 1
ATOM 4565 C CA . GLY B 1 163 ? 25.953 -9.039 -6.688 1 81.94 163 GLY B CA 1
ATOM 4566 C C . GLY B 1 163 ? 25.781 -9.836 -5.406 1 81.94 163 GLY B C 1
ATOM 4567 O O . GLY B 1 163 ? 24.812 -10.578 -5.254 1 81.94 163 GLY B O 1
ATOM 4568 N N . ARG B 1 164 ? 26.766 -9.555 -4.664 1 83.25 164 ARG B N 1
ATOM 4569 C CA . ARG B 1 164 ? 26.766 -10.336 -3.436 1 83.25 164 ARG B CA 1
ATOM 4570 C C . ARG B 1 164 ? 25.578 -9.969 -2.549 1 83.25 164 ARG B C 1
ATOM 4572 O O . ARG B 1 164 ? 24.891 -10.852 -2.025 1 83.25 164 ARG B O 1
ATOM 4579 N N . GLN B 1 165 ? 25.328 -8.711 -2.418 1 82 165 GLN B N 1
ATOM 4580 C CA . GLN B 1 165 ? 24.219 -8.25 -1.595 1 82 165 GLN B CA 1
ATOM 4581 C C . GLN B 1 165 ? 22.875 -8.695 -2.176 1 82 165 GLN B C 1
ATOM 4583 O O . GLN B 1 165 ? 21.953 -9.031 -1.432 1 82 165 GLN B O 1
ATOM 4588 N N . ASP B 1 166 ? 22.844 -8.75 -3.375 1 83.19 166 ASP B N 1
ATOM 4589 C CA . ASP B 1 166 ? 21.625 -9.18 -4.051 1 83.19 166 ASP B CA 1
ATOM 4590 C C . ASP B 1 166 ? 21.359 -10.672 -3.822 1 83.19 166 ASP B C 1
ATOM 4592 O O . ASP B 1 166 ? 20.219 -11.086 -3.648 1 83.19 166 ASP B O 1
ATOM 4596 N N . ASP B 1 167 ? 22.438 -11.352 -3.783 1 84.62 167 ASP B N 1
ATOM 4597 C CA . ASP B 1 167 ? 22.297 -12.781 -3.518 1 84.62 167 ASP B CA 1
ATOM 4598 C C . ASP B 1 167 ? 21.766 -13.023 -2.105 1 84.62 167 ASP B C 1
ATOM 4600 O O . ASP B 1 167 ? 20.922 -13.891 -1.896 1 84.62 167 ASP B O 1
ATOM 4604 N N . ASP B 1 168 ? 22.297 -12.266 -1.234 1 85.75 168 ASP B N 1
ATOM 4605 C CA . ASP B 1 168 ? 21.844 -12.383 0.146 1 85.75 168 ASP B CA 1
ATOM 4606 C C . ASP B 1 168 ? 20.359 -12 0.266 1 85.75 168 ASP B C 1
ATOM 4608 O O . ASP B 1 168 ? 19.609 -12.641 1.006 1 85.75 168 ASP B O 1
ATOM 4612 N N . ASP B 1 169 ? 20.016 -11.047 -0.438 1 89.19 169 ASP B N 1
ATOM 4613 C CA . ASP B 1 169 ? 18.609 -10.617 -0.428 1 89.19 169 ASP B CA 1
ATOM 4614 C C . ASP B 1 169 ? 17.703 -11.688 -1.035 1 89.19 169 ASP B C 1
ATOM 4616 O O . ASP B 1 169 ? 16.609 -11.922 -0.542 1 89.19 169 ASP B O 1
ATOM 4620 N N . ALA B 1 170 ? 18.219 -12.219 -2.086 1 91.38 170 ALA B N 1
ATOM 4621 C CA . ALA B 1 170 ? 17.438 -13.266 -2.738 1 91.38 170 ALA B CA 1
ATOM 4622 C C . ALA B 1 170 ? 17.172 -14.43 -1.784 1 91.38 170 ALA B C 1
ATOM 4624 O O . ALA B 1 170 ? 16.047 -14.93 -1.704 1 91.38 170 ALA B O 1
ATOM 4625 N N . VAL B 1 171 ? 18.188 -14.852 -1.082 1 88.56 171 VAL B N 1
ATOM 4626 C CA . VAL B 1 171 ? 18.062 -15.945 -0.128 1 88.56 171 VAL B CA 1
ATOM 4627 C C . VAL B 1 171 ? 17.125 -15.539 1.008 1 88.56 171 VAL B C 1
ATOM 4629 O O . VAL B 1 171 ? 16.281 -16.328 1.438 1 88.56 171 VAL B O 1
ATOM 4632 N N . PHE B 1 172 ? 17.281 -14.359 1.402 1 90.81 172 PHE B N 1
ATOM 4633 C CA . PHE B 1 172 ? 16.453 -13.867 2.492 1 90.81 172 PHE B CA 1
ATOM 4634 C C . PHE B 1 172 ? 14.977 -13.898 2.102 1 90.81 172 PHE B C 1
ATOM 4636 O O . PHE B 1 172 ? 14.141 -14.414 2.846 1 90.81 172 PHE B O 1
ATOM 4643 N N . TYR B 1 173 ? 14.648 -13.328 1.005 1 94.56 173 TYR B N 1
ATOM 4644 C CA . TYR B 1 173 ? 13.25 -13.219 0.608 1 94.56 173 TYR B CA 1
ATOM 4645 C C . TYR B 1 173 ? 12.664 -14.578 0.258 1 94.56 173 TYR B C 1
ATOM 4647 O O . TYR B 1 173 ? 11.469 -14.82 0.436 1 94.56 173 TYR B O 1
ATOM 4655 N N . ARG B 1 174 ? 13.469 -15.477 -0.215 1 91.44 174 ARG B N 1
ATOM 4656 C CA . ARG B 1 174 ? 13 -16.844 -0.399 1 91.44 174 ARG B CA 1
ATOM 4657 C C . ARG B 1 174 ? 12.617 -17.469 0.935 1 91.44 174 ARG B C 1
ATOM 4659 O O . ARG B 1 174 ? 11.602 -18.172 1.031 1 91.44 174 ARG B O 1
ATOM 4666 N N . GLY B 1 175 ? 13.461 -17.25 1.867 1 89.81 175 GLY B N 1
ATOM 4667 C CA . GLY B 1 175 ? 13.148 -17.734 3.205 1 89.81 175 GLY B CA 1
ATOM 4668 C C . GLY B 1 175 ? 11.898 -17.109 3.789 1 89.81 175 GLY B C 1
ATOM 4669 O O . GLY B 1 175 ? 11.07 -17.797 4.395 1 89.81 175 GLY B O 1
ATOM 4670 N N . GLU B 1 176 ? 11.797 -15.82 3.578 1 93.12 176 GLU B N 1
ATOM 4671 C CA . GLU B 1 176 ? 10.617 -15.102 4.059 1 93.12 176 GLU B CA 1
ATOM 4672 C C . GLU B 1 176 ? 9.352 -15.602 3.369 1 93.12 176 GLU B C 1
ATOM 4674 O O . GLU B 1 176 ? 8.297 -15.711 4 1 93.12 176 GLU B O 1
ATOM 4679 N N . ALA B 1 177 ? 9.461 -15.828 2.133 1 95.88 177 ALA B N 1
ATOM 4680 C CA . ALA B 1 177 ? 8.32 -16.359 1.388 1 95.88 177 ALA B CA 1
ATOM 4681 C C . ALA B 1 177 ? 7.852 -17.688 1.982 1 95.88 177 ALA B C 1
ATOM 4683 O O . ALA B 1 177 ? 6.656 -17.891 2.188 1 95.88 177 ALA B O 1
ATOM 4684 N N . ALA B 1 178 ? 8.734 -18.547 2.26 1 90.62 178 ALA B N 1
ATOM 4685 C CA . ALA B 1 178 ? 8.422 -19.844 2.826 1 90.62 178 ALA B CA 1
ATOM 4686 C C . ALA B 1 178 ? 7.793 -19.703 4.211 1 90.62 178 ALA B C 1
ATOM 4688 O O . ALA B 1 178 ? 6.824 -20.406 4.531 1 90.62 178 ALA B O 1
ATOM 4689 N N . ARG B 1 179 ? 8.336 -18.875 4.988 1 91.19 179 ARG B N 1
ATOM 4690 C CA . ARG B 1 179 ? 7.816 -18.656 6.332 1 91.19 179 ARG B CA 1
ATOM 4691 C C . ARG B 1 179 ? 6.387 -18.125 6.289 1 91.19 179 ARG B C 1
ATOM 4693 O O . ARG B 1 179 ? 5.52 -18.609 7.012 1 91.19 179 ARG B O 1
ATOM 4700 N N . LEU B 1 180 ? 6.191 -17.141 5.527 1 94.62 180 LEU B N 1
ATOM 4701 C CA . LEU B 1 180 ? 4.871 -16.531 5.41 1 94.62 180 LEU B CA 1
ATOM 4702 C C . LEU B 1 180 ? 3.859 -17.531 4.844 1 94.62 180 LEU B C 1
ATOM 4704 O O . LEU B 1 180 ? 2.697 -17.531 5.254 1 94.62 180 LEU B O 1
ATOM 4708 N N . GLN B 1 181 ? 4.258 -18.312 3.889 1 92.94 181 GLN B N 1
ATOM 4709 C CA . GLN B 1 181 ? 3.381 -19.344 3.355 1 92.94 181 GLN B CA 1
ATOM 4710 C C . GLN B 1 181 ? 2.973 -20.328 4.445 1 92.94 181 GLN B C 1
ATOM 4712 O O . GLN B 1 181 ? 1.809 -20.734 4.52 1 92.94 181 GLN B O 1
ATOM 4717 N N . THR B 1 182 ? 3.918 -20.75 5.215 1 87.31 182 THR B N 1
ATOM 4718 C CA . THR B 1 182 ? 3.648 -21.672 6.309 1 87.31 182 THR B CA 1
ATOM 4719 C C . THR B 1 182 ? 2.664 -21.062 7.305 1 87.31 182 THR B C 1
ATOM 4721 O O . THR B 1 182 ? 1.745 -21.75 7.77 1 87.31 182 THR B O 1
ATOM 4724 N N . ARG B 1 183 ? 2.904 -19.859 7.605 1 90 183 ARG B N 1
ATOM 4725 C CA . ARG B 1 183 ? 1.993 -19.156 8.5 1 90 183 ARG B CA 1
ATOM 4726 C C . ARG B 1 183 ? 0.593 -19.078 7.902 1 90 183 ARG B C 1
ATOM 4728 O O . ARG B 1 183 ? -0.401 -19.25 8.609 1 90 183 ARG B O 1
ATOM 4735 N N . ALA B 1 184 ? 0.518 -18.75 6.66 1 91.5 184 ALA B N 1
ATOM 4736 C CA . ALA B 1 184 ? -0.762 -18.672 5.957 1 91.5 184 ALA B CA 1
ATOM 4737 C C . ALA B 1 184 ? -1.505 -20 6.031 1 91.5 184 ALA B C 1
ATOM 4739 O O . ALA B 1 184 ? -2.707 -20.031 6.309 1 91.5 184 ALA B O 1
ATOM 4740 N N . LEU B 1 185 ? -0.81 -21.047 5.793 1 85.5 185 LEU B N 1
ATOM 4741 C CA . LEU B 1 185 ? -1.39 -22.391 5.832 1 85.5 185 LEU B CA 1
ATOM 4742 C C . LEU B 1 185 ? -1.926 -22.703 7.227 1 85.5 185 LEU B C 1
ATOM 4744 O O . LEU B 1 185 ? -3.029 -23.234 7.363 1 85.5 185 LEU B O 1
ATOM 4748 N N . SER B 1 186 ? -1.147 -22.391 8.227 1 83.44 186 SER B N 1
ATOM 4749 C CA . SER B 1 186 ? -1.553 -22.625 9.609 1 83.44 186 SER B CA 1
ATOM 4750 C C . SER B 1 186 ? -2.816 -21.859 9.953 1 83.44 186 SER B C 1
ATOM 4752 O O . SER B 1 186 ? -3.746 -22.406 10.547 1 83.44 186 SER B O 1
ATOM 4754 N N . GLN B 1 187 ? -2.834 -20.656 9.547 1 84.12 187 GLN B N 1
ATOM 4755 C CA . GLN B 1 187 ? -3.988 -19.812 9.82 1 84.12 187 GLN B CA 1
ATOM 4756 C C . GLN B 1 187 ? -5.223 -20.281 9.062 1 84.12 187 GLN B C 1
ATOM 4758 O O . GLN B 1 187 ? -6.336 -20.234 9.578 1 84.12 187 GLN B O 1
ATOM 4763 N N . PHE B 1 188 ? -5.039 -20.625 7.891 1 84.75 188 PHE B N 1
ATOM 4764 C CA . PHE B 1 188 ? -6.148 -21.141 7.094 1 84.75 188 PHE B CA 1
ATOM 4765 C C . PHE B 1 188 ? -6.742 -22.391 7.73 1 84.75 188 PHE B C 1
ATOM 4767 O O . PHE B 1 188 ? -7.965 -22.531 7.812 1 84.75 188 PHE B O 1
ATOM 4774 N N . ASN B 1 189 ? -5.879 -23.234 8.148 1 77.69 189 ASN B N 1
ATOM 4775 C CA . ASN B 1 189 ? -6.316 -24.469 8.781 1 77.69 189 ASN B CA 1
ATOM 4776 C C . ASN B 1 189 ? -7.059 -24.203 10.086 1 77.69 189 ASN B C 1
ATOM 4778 O O . ASN B 1 189 ? -8.016 -24.906 10.422 1 77.69 189 ASN B O 1
ATOM 4782 N N . LEU B 1 190 ? -6.621 -23.266 10.734 1 75.06 190 LEU B N 1
ATOM 4783 C CA . LEU B 1 190 ? -7.242 -22.906 12.008 1 75.06 190 LEU B CA 1
ATOM 4784 C C . LEU B 1 190 ? -8.602 -22.25 11.773 1 75.06 190 LEU B C 1
ATOM 4786 O O . LEU B 1 190 ? -9.508 -22.391 12.594 1 75.06 190 LEU B O 1
ATOM 4790 N N . ALA B 1 191 ? -8.664 -21.5 10.711 1 72.31 191 ALA B N 1
ATOM 4791 C CA . ALA B 1 191 ? -9.906 -20.781 10.422 1 72.31 191 ALA B CA 1
ATOM 4792 C C . ALA B 1 191 ? -11.023 -21.766 10.078 1 72.31 191 ALA B C 1
ATOM 4794 O O . ALA B 1 191 ? -12.203 -21.438 10.242 1 72.31 191 ALA B O 1
ATOM 4795 N N . ARG B 1 192 ? -10.766 -23 9.773 1 62.28 192 ARG B N 1
ATOM 4796 C CA . ARG B 1 192 ? -11.742 -24.047 9.445 1 62.28 192 ARG B CA 1
ATOM 4797 C C . ARG B 1 192 ? -12.984 -23.453 8.805 1 62.28 192 ARG B C 1
ATOM 4799 O O . ARG B 1 192 ? -14.109 -23.766 9.195 1 62.28 192 ARG B O 1
ATOM 4806 N N . ALA B 1 193 ? -12.805 -22.484 8.016 1 59.19 193 ALA B N 1
ATOM 4807 C CA . ALA B 1 193 ? -13.977 -21.734 7.574 1 59.19 193 ALA B CA 1
ATOM 4808 C C . ALA B 1 193 ? -14.789 -22.531 6.562 1 59.19 193 ALA B C 1
ATOM 4810 O O . ALA B 1 193 ? -14.227 -23.234 5.723 1 59.19 193 ALA B O 1
ATOM 4811 N N . GLU B 1 194 ? -16.031 -22.688 6.84 1 66.88 194 GLU B N 1
ATOM 4812 C CA . GLU B 1 194 ? -16.969 -23.188 5.832 1 66.88 194 GLU B CA 1
ATOM 4813 C C . GLU B 1 194 ? -17.125 -22.203 4.684 1 66.88 194 GLU B C 1
ATOM 4815 O O . GLU B 1 194 ? -17.266 -21 4.914 1 66.88 194 GLU B O 1
ATOM 4820 N N . VAL B 1 195 ? -16.969 -22.766 3.504 1 75.25 195 VAL B N 1
ATOM 4821 C CA . VAL B 1 195 ? -17.078 -21.922 2.32 1 75.25 195 VAL B CA 1
ATOM 4822 C C . VAL B 1 195 ? -18.453 -21.281 2.264 1 75.25 195 VAL B C 1
ATOM 4824 O O . VAL B 1 195 ? -19.469 -21.969 2.426 1 75.25 195 VAL B O 1
ATOM 4827 N N . SER B 1 196 ? -18.484 -20.094 2.275 1 77.06 196 SER B N 1
ATOM 4828 C CA . SER B 1 196 ? -19.703 -19.312 2.141 1 77.06 196 SER B CA 1
ATOM 4829 C C . SER B 1 196 ? -19.562 -18.25 1.058 1 77.06 196 SER B C 1
ATOM 4831 O O . SER B 1 196 ? -18.484 -18.078 0.486 1 77.06 196 SER B O 1
ATOM 4833 N N . ALA B 1 197 ? -20.625 -17.688 0.756 1 77.31 197 ALA B N 1
ATOM 4834 C CA . ALA B 1 197 ? -20.625 -16.641 -0.259 1 77.31 197 ALA B CA 1
ATOM 4835 C C . ALA B 1 197 ? -19.703 -15.492 0.149 1 77.31 197 ALA B C 1
ATOM 4837 O O . ALA B 1 197 ? -19.078 -14.852 -0.705 1 77.31 197 ALA B O 1
ATOM 4838 N N . ASP B 1 198 ? -19.5 -15.336 1.429 1 78.5 198 ASP B N 1
ATOM 4839 C CA . ASP B 1 198 ? -18.75 -14.188 1.938 1 78.5 198 ASP B CA 1
ATOM 4840 C C . ASP B 1 198 ? -17.25 -14.469 1.93 1 78.5 198 ASP B C 1
ATOM 4842 O O . ASP B 1 198 ? -16.438 -13.539 1.884 1 78.5 198 ASP B O 1
ATOM 4846 N N . ASN B 1 199 ? -16.953 -15.742 1.954 1 85.62 199 ASN B N 1
ATOM 4847 C CA . ASN B 1 199 ? -15.516 -16.016 2.061 1 85.62 199 ASN B CA 1
ATOM 4848 C C . ASN B 1 199 ? -15 -16.766 0.834 1 85.62 199 ASN B C 1
ATOM 4850 O O . ASN B 1 199 ? -13.844 -17.188 0.803 1 85.62 199 ASN B O 1
ATOM 4854 N N . LEU B 1 200 ? -15.867 -16.891 -0.128 1 87.44 200 LEU B N 1
ATOM 4855 C CA . LEU B 1 200 ? -15.516 -17.625 -1.338 1 87.44 200 LEU B CA 1
ATOM 4856 C C . LEU B 1 200 ? -14.367 -16.938 -2.072 1 87.44 200 LEU B C 1
ATOM 4858 O O . LEU B 1 200 ? -13.422 -17.609 -2.508 1 87.44 200 LEU B O 1
ATOM 4862 N N . LEU B 1 201 ? -14.43 -15.648 -2.186 1 91.12 201 LEU B N 1
ATOM 4863 C CA . LEU B 1 201 ? -13.43 -14.906 -2.953 1 91.12 201 LEU B CA 1
ATOM 4864 C C . LEU B 1 201 ? -12.062 -14.977 -2.283 1 91.12 201 LEU B C 1
ATOM 4866 O O . LEU B 1 201 ? -11.07 -15.32 -2.93 1 91.12 201 LEU B O 1
ATOM 4870 N N . PRO B 1 202 ? -11.938 -14.781 -0.964 1 92 202 PRO B N 1
ATOM 4871 C CA . PRO B 1 202 ? -10.625 -14.906 -0.332 1 92 202 PRO B CA 1
ATOM 4872 C C . PRO B 1 202 ? -10.07 -16.328 -0.385 1 92 202 PRO B C 1
ATOM 4874 O O . PRO B 1 202 ? -8.859 -16.516 -0.53 1 92 202 PRO B O 1
ATOM 4877 N N . ILE B 1 203 ? -10.922 -17.266 -0.303 1 87.25 203 ILE B N 1
ATOM 4878 C CA . ILE B 1 203 ? -10.477 -18.641 -0.368 1 87.25 203 ILE B CA 1
ATOM 4879 C C . ILE B 1 203 ? -9.953 -18.953 -1.768 1 87.25 203 ILE B C 1
ATOM 4881 O O . ILE B 1 203 ? -8.922 -19.609 -1.919 1 87.25 203 ILE B O 1
ATOM 4885 N N . PHE B 1 204 ? -10.688 -18.5 -2.701 1 89.06 204 PHE B N 1
ATOM 4886 C CA . PHE B 1 204 ? -10.258 -18.719 -4.078 1 89.06 204 PHE B CA 1
ATOM 4887 C C . PHE B 1 204 ? -8.906 -18.062 -4.332 1 89.06 204 PHE B C 1
ATOM 4889 O O . PHE B 1 204 ? -8.016 -18.672 -4.914 1 89.06 204 PHE B O 1
ATOM 4896 N N . LEU B 1 205 ? -8.727 -16.797 -3.957 1 92.31 205 LEU B N 1
ATOM 4897 C CA . LEU B 1 205 ? -7.465 -16.078 -4.129 1 92.31 205 LEU B CA 1
ATOM 4898 C C . LEU B 1 205 ? -6.336 -16.797 -3.391 1 92.31 205 LEU B C 1
ATOM 4900 O O . LEU B 1 205 ? -5.258 -17 -3.951 1 92.31 205 LEU B O 1
ATOM 4904 N N . TYR B 1 206 ? -6.641 -17.156 -2.182 1 91.56 206 TYR B N 1
ATOM 4905 C CA . TYR B 1 206 ? -5.652 -17.859 -1.365 1 91.56 206 TYR B CA 1
ATOM 4906 C C . TYR B 1 206 ? -5.18 -19.125 -2.055 1 91.56 206 TYR B C 1
ATOM 4908 O O . TYR B 1 206 ? -3.975 -19.359 -2.168 1 91.56 206 TYR B O 1
ATOM 4916 N N . SER B 1 207 ? -6.113 -19.891 -2.52 1 86.44 207 SER B N 1
ATOM 4917 C CA . SER B 1 207 ? -5.789 -21.172 -3.145 1 86.44 207 SER B CA 1
ATOM 4918 C C . SER B 1 207 ? -4.996 -20.969 -4.434 1 86.44 207 SER B C 1
ATOM 4920 O O . SER B 1 207 ? -4.074 -21.734 -4.723 1 86.44 207 SER B O 1
ATOM 4922 N N . THR B 1 208 ? -5.363 -19.984 -5.18 1 88.25 208 THR B N 1
ATOM 4923 C CA . THR B 1 208 ? -4.672 -19.672 -6.43 1 88.25 208 THR B CA 1
ATOM 4924 C C . THR B 1 208 ? -3.236 -19.234 -6.16 1 88.25 208 THR B C 1
ATOM 4926 O O . THR B 1 208 ? -2.305 -19.703 -6.816 1 88.25 208 THR B O 1
ATOM 4929 N N . TRP B 1 209 ? -3.061 -18.406 -5.207 1 93.5 209 TRP B N 1
ATOM 4930 C CA . TRP B 1 209 ? -1.733 -17.891 -4.883 1 93.5 209 TRP B CA 1
ATOM 4931 C C . TRP B 1 209 ? -0.872 -18.969 -4.246 1 93.5 209 TRP B C 1
ATOM 4933 O O . TRP B 1 209 ? 0.337 -19.031 -4.484 1 93.5 209 TRP B O 1
ATOM 4943 N N . LEU B 1 210 ? -1.507 -19.734 -3.41 1 90.19 210 LEU B N 1
ATOM 4944 C CA . LEU B 1 210 ? -0.782 -20.844 -2.814 1 90.19 210 LEU B CA 1
ATOM 4945 C C . LEU B 1 210 ? -0.28 -21.797 -3.891 1 90.19 210 LEU B C 1
ATOM 4947 O O . LEU B 1 210 ? 0.871 -22.25 -3.848 1 90.19 210 LEU B O 1
ATOM 4951 N N . GLY B 1 211 ? -1.155 -22.109 -4.805 1 87.25 211 GLY B N 1
ATOM 4952 C CA . GLY B 1 211 ? -0.758 -22.969 -5.91 1 87.25 211 GLY B CA 1
ATOM 4953 C C . GLY B 1 211 ? 0.4 -22.406 -6.711 1 87.25 211 GLY B C 1
ATOM 4954 O O . GLY B 1 211 ? 1.333 -23.125 -7.062 1 87.25 211 GLY B O 1
ATOM 4955 N N . GLN B 1 212 ? 0.344 -21.125 -6.961 1 90.81 212 GLN B N 1
ATOM 4956 C CA . GLN B 1 212 ? 1.42 -20.469 -7.695 1 90.81 212 GLN B CA 1
ATOM 4957 C C . GLN B 1 212 ? 2.727 -20.5 -6.906 1 90.81 212 GLN B C 1
ATOM 4959 O O . GLN B 1 212 ? 3.799 -20.703 -7.484 1 90.81 212 GLN B O 1
ATOM 4964 N N . HIS B 1 213 ? 2.607 -20.25 -5.688 1 92.94 213 HIS B N 1
ATOM 4965 C CA . HIS B 1 213 ? 3.787 -20.234 -4.828 1 92.94 213 HIS B CA 1
ATOM 4966 C C . HIS B 1 213 ? 4.43 -21.625 -4.773 1 92.94 213 HIS B C 1
ATOM 4968 O O . HIS B 1 213 ? 5.656 -21.75 -4.828 1 92.94 213 HIS B O 1
ATOM 4974 N N . VAL B 1 214 ? 3.639 -22.641 -4.641 1 87.62 214 VAL B N 1
ATOM 4975 C CA . VAL B 1 214 ? 4.148 -24 -4.582 1 87.62 214 VAL B CA 1
ATOM 4976 C C . VAL B 1 214 ? 4.812 -24.359 -5.91 1 87.62 214 VAL B C 1
ATOM 4978 O O . VAL B 1 214 ? 5.859 -25.016 -5.93 1 87.62 214 VAL B O 1
ATOM 4981 N N . LEU B 1 215 ? 4.188 -23.984 -6.965 1 88.12 215 LEU B N 1
ATOM 4982 C CA . LEU B 1 215 ? 4.785 -24.234 -8.273 1 88.12 215 LEU B CA 1
ATOM 4983 C C . LEU B 1 215 ? 6.133 -23.531 -8.398 1 88.12 215 LEU B C 1
ATOM 4985 O O . LEU B 1 215 ? 7.09 -24.094 -8.922 1 88.12 215 LEU B O 1
ATOM 4989 N N . PHE B 1 216 ? 6.184 -22.312 -7.961 1 92.06 216 PHE B N 1
ATOM 4990 C CA . PHE B 1 216 ? 7.426 -21.547 -7.961 1 92.06 216 PHE B CA 1
ATOM 4991 C C . PHE B 1 216 ? 8.5 -22.266 -7.156 1 92.06 216 PHE B C 1
ATOM 4993 O O . PHE B 1 216 ? 9.641 -22.391 -7.605 1 92.06 216 PHE B O 1
ATOM 5000 N N . ASP B 1 217 ? 8.133 -22.766 -6.066 1 88.19 217 ASP B N 1
ATOM 5001 C CA . ASP B 1 217 ? 9.07 -23.453 -5.195 1 88.19 217 ASP B CA 1
ATOM 5002 C C . ASP B 1 217 ? 9.562 -24.75 -5.836 1 88.19 217 ASP B C 1
ATOM 5004 O O . ASP B 1 217 ? 10.711 -25.141 -5.652 1 88.19 217 ASP B O 1
ATOM 5008 N N . ALA B 1 218 ? 8.672 -25.422 -6.445 1 86.31 218 ALA B N 1
ATOM 5009 C CA . ALA B 1 218 ? 9.008 -26.703 -7.07 1 86.31 218 ALA B CA 1
ATOM 5010 C C . ALA B 1 218 ? 10.117 -26.531 -8.102 1 86.31 218 ALA B C 1
ATOM 5012 O O . ALA B 1 218 ? 10.93 -27.438 -8.305 1 86.31 218 ALA B O 1
ATOM 5013 N N . PHE B 1 219 ? 10.211 -25.406 -8.641 1 86 219 PHE B N 1
ATOM 5014 C CA . PHE B 1 219 ? 11.125 -25.219 -9.758 1 86 219 PHE B CA 1
ATOM 5015 C C . PHE B 1 219 ? 12.383 -24.484 -9.32 1 86 219 PHE B C 1
ATOM 5017 O O . PHE B 1 219 ? 13.383 -24.469 -10.031 1 86 219 PHE B O 1
ATOM 5024 N N . THR B 1 220 ? 12.375 -23.688 -8.344 1 78.56 220 THR B N 1
ATOM 5025 C CA . THR B 1 220 ? 13.492 -22.844 -7.934 1 78.56 220 THR B CA 1
ATOM 5026 C C . THR B 1 220 ? 14.328 -23.531 -6.863 1 78.56 220 THR B C 1
ATOM 5028 O O . THR B 1 220 ? 15.539 -23.297 -6.766 1 78.56 220 THR B O 1
ATOM 5031 N N . LEU B 1 221 ? 13.766 -24.141 -5.941 1 61.81 221 LEU B N 1
ATOM 5032 C CA . LEU B 1 221 ? 14.547 -24.656 -4.824 1 61.81 221 LEU B CA 1
ATOM 5033 C C . LEU B 1 221 ? 15.297 -25.922 -5.227 1 61.81 221 LEU B C 1
ATOM 5035 O O . LEU B 1 221 ? 14.773 -26.75 -5.984 1 61.81 221 LEU B O 1
ATOM 5039 N N . PRO B 1 222 ? 16.594 -25.75 -5.012 1 56.5 222 PRO B N 1
ATOM 5040 C CA . PRO B 1 222 ? 17.672 -26.656 -5.445 1 56.5 222 PRO B CA 1
ATOM 5041 C C . PRO B 1 222 ? 17.266 -28.125 -5.363 1 56.5 222 PRO B C 1
ATOM 5043 O O . PRO B 1 222 ? 17.266 -28.828 -6.379 1 56.5 222 PRO B O 1
ATOM 5046 N N . PRO B 1 223 ? 17.719 -29 -4.484 1 56.97 223 PRO B N 1
ATOM 5047 C CA . PRO B 1 223 ? 18.734 -30.062 -4.602 1 56.97 223 PRO B CA 1
ATOM 5048 C C . PRO B 1 223 ? 18.156 -31.359 -5.148 1 56.97 223 PRO B C 1
ATOM 5050 O O . PRO B 1 223 ? 18.906 -32.281 -5.484 1 56.97 223 PRO B O 1
ATOM 5053 N N . GLY B 1 224 ? 16.844 -31.594 -4.926 1 62.88 224 GLY B N 1
ATOM 5054 C CA . GLY B 1 224 ? 16.625 -33.031 -4.805 1 62.88 224 GLY B CA 1
ATOM 5055 C C . GLY B 1 224 ? 16.406 -33.719 -6.141 1 62.88 224 GLY B C 1
ATOM 5056 O O . GLY B 1 224 ? 16.094 -34.906 -6.188 1 62.88 224 GLY B O 1
ATOM 5057 N N . GLY B 1 225 ? 16.734 -33.094 -7.355 1 81.88 225 GLY B N 1
ATOM 5058 C CA . GLY B 1 225 ? 16.609 -33.75 -8.641 1 81.88 225 GLY B CA 1
ATOM 5059 C C . GLY B 1 225 ? 15.164 -33.875 -9.109 1 81.88 225 GLY B C 1
ATOM 5060 O O . GLY B 1 225 ? 14.281 -33.219 -8.562 1 81.88 225 GLY B O 1
ATOM 5061 N N . PHE B 1 226 ? 14.852 -34.656 -10.031 1 89.38 226 PHE B N 1
ATOM 5062 C CA . PHE B 1 226 ? 13.562 -34.812 -10.695 1 89.38 226 PHE B CA 1
ATOM 5063 C C . PHE B 1 226 ? 12.516 -35.375 -9.727 1 89.38 226 PHE B C 1
ATOM 5065 O O . PHE B 1 226 ? 11.375 -34.906 -9.719 1 89.38 226 PHE B O 1
ATOM 5072 N N . SER B 1 227 ? 12.898 -36.281 -8.906 1 89.44 227 SER B N 1
ATOM 5073 C CA . SER B 1 227 ? 11.969 -36.906 -7.973 1 89.44 227 SER B CA 1
ATOM 5074 C C . SER B 1 227 ? 11.406 -35.906 -6.984 1 89.44 227 SER B C 1
ATOM 5076 O O . SER B 1 227 ? 10.211 -35.938 -6.68 1 89.44 227 SER B O 1
ATOM 5078 N N . ALA B 1 228 ? 12.203 -35.062 -6.535 1 88.12 228 ALA B N 1
ATOM 5079 C CA . ALA B 1 228 ? 11.766 -34.031 -5.586 1 88.12 228 ALA B CA 1
ATOM 5080 C C . ALA B 1 228 ? 10.805 -33.062 -6.242 1 88.12 228 ALA B C 1
ATOM 5082 O O . ALA B 1 228 ? 9.812 -32.656 -5.629 1 88.12 228 ALA B O 1
ATOM 5083 N N . VAL B 1 229 ? 11.125 -32.656 -7.422 1 90.56 229 VAL B N 1
ATOM 5084 C CA . VAL B 1 229 ? 10.266 -31.766 -8.18 1 90.56 229 VAL B CA 1
ATOM 5085 C C . VAL B 1 229 ? 8.898 -32.406 -8.391 1 90.56 229 VAL B C 1
ATOM 5087 O O . VAL B 1 229 ? 7.863 -31.75 -8.211 1 90.56 229 VAL B O 1
ATOM 5090 N N . LEU B 1 230 ? 8.922 -33.656 -8.766 1 92.31 230 LEU B N 1
ATOM 5091 C CA . LEU B 1 230 ? 7.676 -34.375 -9.031 1 92.31 230 LEU B CA 1
ATOM 5092 C C . LEU B 1 230 ? 6.828 -34.469 -7.766 1 92.31 230 LEU B C 1
ATOM 5094 O O . LEU B 1 230 ? 5.605 -34.312 -7.82 1 92.31 230 LEU B O 1
ATOM 5098 N N . ASP B 1 231 ? 7.426 -34.719 -6.664 1 89.75 231 ASP B N 1
ATOM 5099 C CA . ASP B 1 231 ? 6.703 -34.812 -5.398 1 89.75 231 ASP B CA 1
ATOM 5100 C C . ASP B 1 231 ? 6.008 -33.469 -5.082 1 89.75 231 ASP B C 1
ATOM 5102 O O . ASP B 1 231 ? 4.855 -33.469 -4.637 1 89.75 231 ASP B O 1
ATOM 5106 N N . LYS B 1 232 ? 6.684 -32.438 -5.316 1 87.38 232 LYS B N 1
ATOM 5107 C CA . LYS B 1 232 ? 6.121 -31.109 -5.059 1 87.38 232 LYS B CA 1
ATOM 5108 C C . LYS B 1 232 ? 4.977 -30.797 -6.02 1 87.38 232 LYS B C 1
ATOM 5110 O O . LYS B 1 232 ? 3.986 -30.172 -5.637 1 87.38 232 LYS B O 1
ATOM 5115 N N . LEU B 1 233 ? 5.16 -31.203 -7.219 1 90.69 233 LEU B N 1
ATOM 5116 C CA . LEU B 1 233 ? 4.109 -30.984 -8.203 1 90.69 233 LEU B CA 1
ATOM 5117 C C . LEU B 1 233 ? 2.848 -31.766 -7.836 1 90.69 233 LEU B C 1
ATOM 5119 O O . LEU B 1 233 ? 1.738 -31.234 -7.926 1 90.69 233 LEU B O 1
ATOM 5123 N N . VAL B 1 234 ? 3.086 -33 -7.488 1 91.31 234 VAL B N 1
ATOM 5124 C CA . VAL B 1 234 ? 1.963 -33.812 -7.074 1 91.31 234 VAL B CA 1
ATOM 5125 C C . VAL B 1 234 ? 1.267 -33.188 -5.871 1 91.31 234 VAL B C 1
ATOM 5127 O O . VAL B 1 234 ? 0.036 -33.125 -5.82 1 91.31 234 VAL B O 1
ATOM 5130 N N . HIS B 1 235 ? 2.021 -32.719 -5.035 1 85.38 235 HIS B N 1
ATOM 5131 C CA . HIS B 1 235 ? 1.479 -32.031 -3.869 1 85.38 235 HIS B CA 1
ATOM 5132 C C . HIS B 1 235 ? 0.671 -30.812 -4.281 1 85.38 235 HIS B C 1
ATOM 5134 O O . HIS B 1 235 ? -0.435 -30.609 -3.779 1 85.38 235 HIS B O 1
ATOM 5140 N N . CYS B 1 236 ? 1.217 -30.016 -5.109 1 84.88 236 CYS B N 1
ATOM 5141 C CA . CYS B 1 236 ? 0.546 -28.828 -5.621 1 84.88 236 CYS B CA 1
ATOM 5142 C C . CYS B 1 236 ? -0.793 -29.188 -6.254 1 84.88 236 CYS B C 1
ATOM 5144 O O . CYS B 1 236 ? -1.801 -28.531 -6.004 1 84.88 236 CYS B O 1
ATOM 5146 N N . MET B 1 237 ? -0.823 -30.219 -7.039 1 88.38 237 MET B N 1
ATOM 5147 C CA . MET B 1 237 ? -2.037 -30.641 -7.738 1 88.38 237 MET B CA 1
ATOM 5148 C C . MET B 1 237 ? -3.102 -31.109 -6.75 1 88.38 237 MET B C 1
ATOM 5150 O O . MET B 1 237 ? -4.293 -30.875 -6.961 1 88.38 237 MET B O 1
ATOM 5154 N N . ASN B 1 238 ? -2.654 -31.688 -5.73 1 84.25 238 ASN B N 1
ATOM 5155 C CA . ASN B 1 238 ? -3.592 -32.094 -4.695 1 84.25 238 ASN B CA 1
ATOM 5156 C C . ASN B 1 238 ? -4.203 -30.906 -3.969 1 84.25 238 ASN B C 1
ATOM 5158 O O . ASN B 1 238 ? -5.371 -30.953 -3.582 1 84.25 238 ASN B O 1
ATOM 5162 N N . LEU B 1 239 ? -3.42 -29.875 -3.822 1 76 239 LEU B N 1
ATOM 5163 C CA . LEU B 1 239 ? -3.922 -28.625 -3.238 1 76 239 LEU B CA 1
ATOM 5164 C C . LEU B 1 239 ? -4.957 -27.984 -4.148 1 76 239 LEU B C 1
ATOM 5166 O O . LEU B 1 239 ? -5.965 -27.453 -3.67 1 76 239 LEU B O 1
ATOM 5170 N N . HIS B 1 240 ? -4.762 -28.047 -5.383 1 80.19 240 HIS B N 1
ATOM 5171 C CA . HIS B 1 240 ? -5.621 -27.391 -6.367 1 80.19 240 HIS B CA 1
ATOM 5172 C C . HIS B 1 240 ? -6.961 -28.109 -6.484 1 80.19 240 HIS B C 1
ATOM 5174 O O . HIS B 1 240 ? -7.941 -27.531 -6.961 1 80.19 240 HIS B O 1
ATOM 5180 N N . ARG B 1 241 ? -6.988 -29.359 -6.102 1 76.31 241 ARG B N 1
ATOM 5181 C CA . ARG B 1 241 ? -8.258 -30.078 -6.098 1 76.31 241 ARG B CA 1
ATOM 5182 C C . ARG B 1 241 ? -9.289 -29.359 -5.23 1 76.31 241 ARG B C 1
ATOM 5184 O O . ARG B 1 241 ? -10.469 -29.312 -5.574 1 76.31 241 ARG B O 1
ATOM 5191 N N . GLY B 1 242 ? -8.844 -28.875 -4.117 1 69.5 242 GLY B N 1
ATOM 5192 C CA . GLY B 1 242 ? -9.719 -28.078 -3.268 1 69.5 242 GLY B CA 1
ATOM 5193 C C . GLY B 1 242 ? -10.273 -26.844 -3.961 1 69.5 242 GLY B C 1
ATOM 5194 O O . GLY B 1 242 ? -11.469 -26.562 -3.857 1 69.5 242 GLY B O 1
ATOM 5195 N N . VAL B 1 243 ? -9.43 -26.219 -4.742 1 73.06 243 VAL B N 1
ATOM 5196 C CA . VAL B 1 243 ? -9.836 -25.031 -5.492 1 73.06 243 VAL B CA 1
ATOM 5197 C C . VAL B 1 243 ? -10.93 -25.406 -6.492 1 73.06 243 VAL B C 1
ATOM 5199 O O . VAL B 1 243 ? -11.906 -24.688 -6.652 1 73.06 243 VAL B O 1
ATOM 5202 N N . ARG B 1 244 ? -10.75 -26.516 -7.102 1 74.31 244 ARG B N 1
ATOM 5203 C CA . ARG B 1 244 ? -11.703 -26.984 -8.102 1 74.31 244 ARG B CA 1
ATOM 5204 C C . ARG B 1 244 ? -13.078 -27.219 -7.48 1 74.31 244 ARG B C 1
ATOM 5206 O O . ARG B 1 244 ? -14.094 -26.828 -8.055 1 74.31 244 ARG B O 1
ATOM 5213 N N . THR B 1 245 ? -13.031 -27.797 -6.406 1 71.81 245 THR B N 1
ATOM 5214 C CA . THR B 1 245 ? -14.289 -28.109 -5.73 1 71.81 245 THR B CA 1
ATOM 5215 C C . THR B 1 245 ? -15.031 -26.828 -5.363 1 71.81 245 THR B C 1
ATOM 5217 O O . THR B 1 245 ? -16.25 -26.719 -5.574 1 71.81 245 THR B O 1
ATOM 5220 N N . ILE B 1 246 ? -14.344 -25.891 -4.941 1 70.88 246 ILE B N 1
ATOM 5221 C CA . ILE B 1 246 ? -14.938 -24.625 -4.543 1 70.88 246 ILE B CA 1
ATOM 5222 C C . ILE B 1 246 ? -15.5 -23.906 -5.77 1 70.88 246 ILE B C 1
ATOM 5224 O O . ILE B 1 246 ? -16.641 -23.422 -5.75 1 70.88 246 ILE B O 1
ATOM 5228 N N . ALA B 1 247 ? -14.68 -23.922 -6.797 1 71.38 247 ALA B N 1
ATOM 5229 C CA . ALA B 1 247 ? -15.062 -23.188 -8.008 1 71.38 247 ALA B CA 1
ATOM 5230 C C . ALA B 1 247 ? -16.219 -23.875 -8.719 1 71.38 247 ALA B C 1
ATOM 5232 O O . ALA B 1 247 ? -17.109 -23.203 -9.258 1 71.38 247 ALA B O 1
ATOM 5233 N N . ALA B 1 248 ? -16.203 -25.094 -8.711 1 72.62 248 ALA B N 1
ATOM 5234 C CA . ALA B 1 248 ? -17.234 -25.844 -9.43 1 72.62 248 ALA B CA 1
ATOM 5235 C C . ALA B 1 248 ? -18.609 -25.609 -8.82 1 72.62 248 ALA B C 1
ATOM 5237 O O . ALA B 1 248 ? -19.594 -25.453 -9.547 1 72.62 248 ALA B O 1
ATOM 5238 N N . GLY B 1 249 ? -18.656 -25.5 -7.574 1 74.06 249 GLY B N 1
ATOM 5239 C CA . GLY B 1 249 ? -19.953 -25.359 -6.914 1 74.06 249 GLY B CA 1
ATOM 5240 C C . GLY B 1 249 ? -20.406 -23.922 -6.801 1 74.06 249 GLY B C 1
ATOM 5241 O O . GLY B 1 249 ? -21.594 -23.656 -6.562 1 74.06 249 GLY B O 1
ATOM 5242 N N . SER B 1 250 ? -19.531 -23.047 -7.098 1 80.94 250 SER B N 1
ATOM 5243 C CA . SER B 1 250 ? -19.906 -21.672 -6.797 1 80.94 250 SER B CA 1
ATOM 5244 C C . SER B 1 250 ? -19.375 -20.703 -7.855 1 80.94 250 SER B C 1
ATOM 5246 O O . SER B 1 250 ? -19 -19.578 -7.543 1 80.94 250 SER B O 1
ATOM 5248 N N . TRP B 1 251 ? -19.312 -21.172 -9.047 1 82.06 251 TRP B N 1
ATOM 5249 C CA . TRP B 1 251 ? -18.672 -20.375 -10.086 1 82.06 251 TRP B CA 1
ATOM 5250 C C . TRP B 1 251 ? -19.453 -19.094 -10.359 1 82.06 251 TRP B C 1
ATOM 5252 O O . TRP B 1 251 ? -18.875 -18.031 -10.602 1 82.06 251 TRP B O 1
ATOM 5262 N N . ALA B 1 252 ? -20.734 -19.234 -10.352 1 84.06 252 ALA B N 1
ATOM 5263 C CA . ALA B 1 252 ? -21.562 -18.062 -10.625 1 84.06 252 ALA B CA 1
ATOM 5264 C C . ALA B 1 252 ? -21.328 -16.953 -9.602 1 84.06 252 ALA B C 1
ATOM 5266 O O . ALA B 1 252 ? -21.234 -15.781 -9.945 1 84.06 252 ALA B O 1
ATOM 5267 N N . THR B 1 253 ? -21.188 -17.391 -8.422 1 87.69 253 THR B N 1
ATOM 5268 C CA . THR B 1 253 ? -20.938 -16.453 -7.344 1 87.69 253 THR B CA 1
ATOM 5269 C C . THR B 1 253 ? -19.547 -15.828 -7.488 1 87.69 253 THR B C 1
ATOM 5271 O O . THR B 1 253 ? -19.375 -14.625 -7.309 1 87.69 253 THR B O 1
ATOM 5274 N N . LEU B 1 254 ? -18.594 -16.625 -7.816 1 88.38 254 LEU B N 1
ATOM 5275 C CA . LEU B 1 254 ? -17.234 -16.156 -7.996 1 88.38 254 LEU B CA 1
ATOM 5276 C C . LEU B 1 254 ? -17.141 -15.164 -9.148 1 88.38 254 LEU B C 1
ATOM 5278 O O . LEU B 1 254 ? -16.484 -14.125 -9.031 1 88.38 254 LEU B O 1
ATOM 5282 N N . ARG B 1 255 ? -17.812 -15.492 -10.188 1 87.69 255 ARG B N 1
ATOM 5283 C CA . ARG B 1 255 ? -17.828 -14.609 -11.352 1 87.69 255 ARG B CA 1
ATOM 5284 C C . ARG B 1 255 ? -18.469 -13.266 -11.016 1 87.69 255 ARG B C 1
ATOM 5286 O O . ARG B 1 255 ? -18 -12.219 -11.477 1 87.69 255 ARG B O 1
ATOM 5293 N N . ALA B 1 256 ? -19.469 -13.312 -10.32 1 89.69 256 ALA B N 1
ATOM 5294 C CA . ALA B 1 256 ? -20.141 -12.086 -9.906 1 89.69 256 ALA B CA 1
ATOM 5295 C C . ALA B 1 256 ? -19.203 -11.195 -9.086 1 89.69 256 ALA B C 1
ATOM 5297 O O . ALA B 1 256 ? -19.203 -9.977 -9.242 1 89.69 256 ALA B O 1
ATOM 5298 N N . HIS B 1 257 ? -18.453 -11.828 -8.258 1 91.38 257 HIS B N 1
ATOM 5299 C CA . HIS B 1 257 ? -17.469 -11.086 -7.48 1 91.38 257 HIS B CA 1
ATOM 5300 C C . HIS B 1 257 ? -16.438 -10.43 -8.391 1 91.38 257 HIS B C 1
ATOM 5302 O O . HIS B 1 257 ? -16.094 -9.258 -8.203 1 91.38 257 HIS B O 1
ATOM 5308 N N . PHE B 1 258 ? -15.961 -11.164 -9.352 1 91.94 258 PHE B N 1
ATOM 5309 C CA . PHE B 1 258 ? -14.953 -10.617 -10.266 1 91.94 258 PHE B CA 1
ATOM 5310 C C . PHE B 1 258 ? -15.531 -9.469 -11.078 1 91.94 258 PHE B C 1
ATOM 5312 O O . PHE B 1 258 ? -14.875 -8.445 -11.273 1 91.94 258 PHE B O 1
ATOM 5319 N N . GLU B 1 259 ? -16.75 -9.664 -11.523 1 92.81 259 GLU B N 1
ATOM 5320 C CA . GLU B 1 259 ? -17.391 -8.602 -12.289 1 92.81 259 GLU B CA 1
ATOM 5321 C C . GLU B 1 259 ? -17.562 -7.34 -11.438 1 92.81 259 GLU B C 1
ATOM 5323 O O . GLU B 1 259 ? -17.359 -6.227 -11.93 1 92.81 259 GLU B O 1
ATOM 5328 N N . ALA B 1 260 ? -17.891 -7.566 -10.273 1 94.44 260 ALA B N 1
ATOM 5329 C CA . ALA B 1 260 ? -18.125 -6.445 -9.359 1 94.44 260 ALA B CA 1
ATOM 5330 C C . ALA B 1 260 ? -16.828 -5.695 -9.07 1 94.44 260 ALA B C 1
ATOM 5332 O O . ALA B 1 260 ? -16.828 -4.465 -8.969 1 94.44 260 ALA B O 1
ATOM 5333 N N . HIS B 1 261 ? -15.734 -6.395 -8.938 1 95.12 261 HIS B N 1
ATOM 5334 C CA . HIS B 1 261 ? -14.492 -5.773 -8.5 1 95.12 261 HIS B CA 1
ATOM 5335 C C . HIS B 1 261 ? -13.641 -5.348 -9.688 1 95.12 261 HIS B C 1
ATOM 5337 O O . HIS B 1 261 ? -12.945 -4.328 -9.625 1 95.12 261 HIS B O 1
ATOM 5343 N N . LEU B 1 262 ? -13.641 -6.168 -10.719 1 94.88 262 LEU B N 1
ATOM 5344 C CA . LEU B 1 262 ? -12.734 -5.926 -11.836 1 94.88 262 LEU B CA 1
ATOM 5345 C C . LEU B 1 262 ? -13.445 -5.184 -12.961 1 94.88 262 LEU B C 1
ATOM 5347 O O . LEU B 1 262 ? -12.797 -4.621 -13.844 1 94.88 262 LEU B O 1
ATOM 5351 N N . GLY B 1 263 ? -14.766 -5.168 -12.945 1 92.69 263 GLY B N 1
ATOM 5352 C CA . GLY B 1 263 ? -15.555 -4.5 -13.969 1 92.69 263 GLY B CA 1
ATOM 5353 C C . GLY B 1 263 ? -16.125 -5.457 -15 1 92.69 263 GLY B C 1
ATOM 5354 O O . GLY B 1 263 ? -15.469 -6.434 -15.375 1 92.69 263 GLY B O 1
ATOM 5355 N N . ALA B 1 264 ? -17.25 -5.141 -15.461 1 87.56 264 ALA B N 1
ATOM 5356 C CA . ALA B 1 264 ? -17.891 -5.945 -16.484 1 87.56 264 ALA B CA 1
ATOM 5357 C C . ALA B 1 264 ? -17.156 -5.848 -17.812 1 87.56 264 ALA B C 1
ATOM 5359 O O . ALA B 1 264 ? -17.281 -6.727 -18.672 1 87.56 264 ALA B O 1
ATOM 5360 N N . ASP B 1 265 ? -16.344 -4.828 -17.875 1 88.62 265 ASP B N 1
ATOM 5361 C CA . ASP B 1 265 ? -15.609 -4.578 -19.109 1 88.62 265 ASP B CA 1
ATOM 5362 C C . ASP B 1 265 ? -14.25 -5.281 -19.094 1 88.62 265 ASP B C 1
ATOM 5364 O O . ASP B 1 265 ? -13.484 -5.191 -20.047 1 88.62 265 ASP B O 1
ATOM 5368 N N . SER B 1 266 ? -13.969 -5.996 -18.094 1 88.94 266 SER B N 1
ATOM 5369 C CA . SER B 1 266 ? -12.664 -6.637 -17.953 1 88.94 266 SER B CA 1
ATOM 5370 C C . SER B 1 266 ? -12.539 -7.828 -18.906 1 88.94 266 SER B C 1
ATOM 5372 O O . SER B 1 266 ? -13.289 -8.805 -18.781 1 88.94 266 SER B O 1
ATOM 5374 N N . ARG B 1 267 ? -11.555 -7.836 -19.703 1 84.94 267 ARG B N 1
ATOM 5375 C CA . ARG B 1 267 ? -11.312 -8.938 -20.625 1 84.94 267 ARG B CA 1
ATOM 5376 C C . ARG B 1 267 ? -10.961 -10.219 -19.859 1 84.94 267 ARG B C 1
ATOM 5378 O O . ARG B 1 267 ? -11.273 -11.32 -20.312 1 84.94 267 ARG B O 1
ATOM 5385 N N . PHE B 1 268 ? -10.375 -10.023 -18.797 1 85.56 268 PHE B N 1
ATOM 5386 C CA . PHE B 1 268 ? -10.039 -11.172 -17.969 1 85.56 268 PHE B CA 1
ATOM 5387 C C . PHE B 1 268 ? -11.297 -11.891 -17.5 1 85.56 268 PHE B C 1
ATOM 5389 O O . PHE B 1 268 ? -11.375 -13.117 -17.562 1 85.56 268 PHE B O 1
ATOM 5396 N N . VAL B 1 269 ? -12.227 -11.172 -17.094 1 86.44 269 VAL B N 1
ATOM 5397 C CA . VAL B 1 269 ? -13.469 -11.75 -16.594 1 86.44 269 VAL B CA 1
ATOM 5398 C C . VAL B 1 269 ? -14.211 -12.445 -17.734 1 86.44 269 VAL B C 1
ATOM 5400 O O . VAL B 1 269 ? -14.75 -13.539 -17.562 1 86.44 269 VAL B O 1
ATOM 5403 N N . ASP B 1 270 ? -14.078 -11.906 -18.828 1 83.5 270 ASP B N 1
ATOM 5404 C CA . ASP B 1 270 ? -14.766 -12.461 -19.984 1 83.5 270 ASP B CA 1
ATOM 5405 C C . ASP B 1 270 ? -14.156 -13.797 -20.406 1 83.5 270 ASP B C 1
ATOM 5407 O O . ASP B 1 270 ? -14.852 -14.656 -20.953 1 83.5 270 ASP B O 1
ATOM 5411 N N . THR B 1 271 ? -12.914 -13.969 -20.094 1 82.19 271 THR B N 1
ATOM 5412 C CA . THR B 1 271 ? -12.203 -15.109 -20.656 1 82.19 271 THR B CA 1
ATOM 5413 C C . THR B 1 271 ? -11.867 -16.125 -19.578 1 82.19 271 THR B C 1
ATOM 5415 O O . THR B 1 271 ? -11.234 -17.156 -19.844 1 82.19 271 THR B O 1
ATOM 5418 N N . ILE B 1 272 ? -12.289 -15.828 -18.406 1 78.56 272 ILE B N 1
ATOM 5419 C CA . ILE B 1 272 ? -11.914 -16.719 -17.312 1 78.56 272 ILE B CA 1
ATOM 5420 C C . ILE B 1 272 ? -12.523 -18.109 -17.531 1 78.56 272 ILE B C 1
ATOM 5422 O O . ILE B 1 272 ? -11.898 -19.125 -17.234 1 78.56 272 ILE B O 1
ATOM 5426 N N . LEU B 1 273 ? -13.758 -18.141 -18.016 1 72.62 273 LEU B N 1
ATOM 5427 C CA . LEU B 1 273 ? -14.344 -19.438 -18.359 1 72.62 273 LEU B CA 1
ATOM 5428 C C . LEU B 1 273 ? -14.703 -19.484 -19.844 1 72.62 273 LEU B C 1
ATOM 5430 O O . LEU B 1 273 ? -15.797 -19.062 -20.234 1 72.62 273 LEU B O 1
ATOM 5434 N N . LEU B 1 274 ? -13.758 -19.75 -20.469 1 73.62 274 LEU B N 1
ATOM 5435 C CA . LEU B 1 274 ? -14.055 -19.906 -21.891 1 73.62 274 LEU B CA 1
ATOM 5436 C C . LEU B 1 274 ? -14.641 -21.297 -22.172 1 73.62 274 LEU B C 1
ATOM 5438 O O . LEU B 1 274 ? -14.148 -22.297 -21.656 1 73.62 274 LEU B O 1
ATOM 5442 N N . ASP B 1 275 ? -15.719 -21.219 -22.781 1 70.31 275 ASP B N 1
ATOM 5443 C CA . ASP B 1 275 ? -16.344 -22.453 -23.25 1 70.31 275 ASP B CA 1
ATOM 5444 C C . ASP B 1 275 ? -15.422 -23.219 -24.203 1 70.31 275 ASP B C 1
ATOM 5446 O O . ASP B 1 275 ? -14.93 -22.656 -25.172 1 70.31 275 ASP B O 1
ATOM 5450 N N . PRO B 1 276 ? -15.219 -24.438 -23.844 1 72.25 276 PRO B N 1
ATOM 5451 C CA . PRO B 1 276 ? -14.352 -25.234 -24.703 1 72.25 276 PRO B CA 1
ATOM 5452 C C . PRO B 1 276 ? -14.82 -25.234 -26.156 1 72.25 276 PRO B C 1
ATOM 5454 O O . PRO B 1 276 ? -14 -25.297 -27.078 1 72.25 276 PRO B O 1
ATOM 5457 N N . ASP B 1 277 ? -16.016 -25.031 -26.281 1 74.94 277 ASP B N 1
ATOM 5458 C CA . ASP B 1 277 ? -16.578 -25.125 -27.625 1 74.94 277 ASP B CA 1
ATOM 5459 C C . ASP B 1 277 ? -16.344 -23.812 -28.391 1 74.94 277 ASP B C 1
ATOM 5461 O O . ASP B 1 277 ? -16.5 -23.781 -29.625 1 74.94 277 ASP B O 1
ATOM 5465 N N . SER B 1 278 ? -15.906 -22.938 -27.734 1 79 278 SER B N 1
ATOM 5466 C CA . SER B 1 278 ? -15.758 -21.625 -28.375 1 79 278 SER B CA 1
ATOM 5467 C C . SER B 1 278 ? -14.336 -21.438 -28.891 1 79 278 SER B C 1
ATOM 5469 O O . SER B 1 278 ? -14.039 -20.422 -29.516 1 79 278 SER B O 1
ATOM 5471 N N . VAL B 1 279 ? -13.516 -22.453 -28.672 1 84 279 VAL B N 1
ATOM 5472 C CA . VAL B 1 279 ? -12.125 -22.281 -29.078 1 84 279 VAL B CA 1
ATOM 5473 C C . VAL B 1 279 ? -11.758 -23.344 -30.109 1 84 279 VAL B C 1
ATOM 5475 O O . VAL B 1 279 ? -12.227 -24.484 -30.031 1 84 279 VAL B O 1
ATOM 5478 N N . GLU B 1 280 ? -10.992 -22.953 -31.078 1 85.25 280 GLU B N 1
ATOM 5479 C CA . GLU B 1 280 ? -10.523 -23.891 -32.094 1 85.25 280 GLU B CA 1
ATOM 5480 C C . GLU B 1 280 ? -9.516 -24.875 -31.531 1 85.25 280 GLU B C 1
ATOM 5482 O O . GLU B 1 280 ? -8.602 -24.484 -30.797 1 85.25 280 GLU B O 1
ATOM 5487 N N . SER B 1 281 ? -9.742 -26.109 -31.844 1 89.56 281 SER B N 1
ATOM 5488 C CA . SER B 1 281 ? -8.867 -27.141 -31.297 1 89.56 281 SER B CA 1
ATOM 5489 C C . SER B 1 281 ? -7.629 -27.344 -32.156 1 89.56 281 SER B C 1
ATOM 5491 O O . SER B 1 281 ? -7.727 -27.406 -33.406 1 89.56 281 SER B O 1
ATOM 5493 N N . GLY B 1 282 ? -6.512 -27.391 -31.516 1 91.25 282 GLY B N 1
ATOM 5494 C CA . GLY B 1 282 ? -5.258 -27.688 -32.188 1 91.25 282 GLY B CA 1
ATOM 5495 C C . GLY B 1 282 ? -4.891 -29.156 -32.156 1 91.25 282 GLY B C 1
ATOM 5496 O O . GLY B 1 282 ? -5.75 -30.016 -31.938 1 91.25 282 GLY B O 1
ATOM 5497 N N . ALA B 1 283 ? -3.561 -29.406 -32.5 1 91.94 283 ALA B N 1
ATOM 5498 C CA . ALA B 1 283 ? -3.146 -30.797 -32.656 1 91.94 283 ALA B CA 1
ATOM 5499 C C . ALA B 1 283 ? -1.935 -31.094 -31.766 1 91.94 283 ALA B C 1
ATOM 5501 O O . ALA B 1 283 ? -1.201 -32.062 -32 1 91.94 283 ALA B O 1
ATOM 5502 N N . GLU B 1 284 ? -1.708 -30.297 -30.828 1 94.12 284 GLU B N 1
ATOM 5503 C CA . GLU B 1 284 ? -0.516 -30.453 -30 1 94.12 284 GLU B CA 1
ATOM 5504 C C . GLU B 1 284 ? -0.484 -31.828 -29.344 1 94.12 284 GLU B C 1
ATOM 5506 O O . GLU B 1 284 ? 0.568 -32.469 -29.281 1 94.12 284 GLU B O 1
ATOM 5511 N N . CYS B 1 285 ? -1.732 -32.281 -28.906 1 94.81 285 CYS B N 1
ATOM 5512 C CA . CYS B 1 285 ? -1.772 -33.5 -28.125 1 94.81 285 CYS B CA 1
ATOM 5513 C C . CYS B 1 285 ? -2.246 -34.688 -28.969 1 94.81 285 CYS B C 1
ATOM 5515 O O . CYS B 1 285 ? -2.549 -35.75 -28.438 1 94.81 285 CYS B O 1
ATOM 5517 N N . ALA B 1 286 ? -2.332 -34.5 -30.25 1 90.19 286 ALA B N 1
ATOM 5518 C CA . ALA B 1 286 ? -2.852 -35.531 -31.125 1 90.19 286 ALA B CA 1
ATOM 5519 C C . ALA B 1 286 ? -2.01 -36.812 -31.031 1 90.19 286 ALA B C 1
ATOM 5521 O O . ALA B 1 286 ? -2.545 -37.906 -31.047 1 90.19 286 ALA B O 1
ATOM 5522 N N . GLY B 1 287 ? -0.752 -36.688 -30.984 1 85.38 287 GLY B N 1
ATOM 5523 C CA . GLY B 1 287 ? 0.151 -37.812 -30.906 1 85.38 287 GLY B CA 1
ATOM 5524 C C . GLY B 1 287 ? -0.002 -38.625 -29.625 1 85.38 287 GLY B C 1
ATOM 5525 O O . GLY B 1 287 ? 0.279 -39.812 -29.609 1 85.38 287 GLY B O 1
ATOM 5526 N N . LEU B 1 288 ? -0.51 -38 -28.547 1 89.88 288 LEU B N 1
ATOM 5527 C CA . LEU B 1 288 ? -0.654 -38.656 -27.25 1 89.88 288 LEU B CA 1
ATOM 5528 C C . LEU B 1 288 ? -1.898 -39.531 -27.203 1 89.88 288 LEU B C 1
ATOM 5530 O O . LEU B 1 288 ? -1.958 -40.5 -26.438 1 89.88 288 LEU B O 1
ATOM 5534 N N . LEU B 1 289 ? -2.879 -39.125 -28.016 1 83.5 289 LEU B N 1
ATOM 5535 C CA . LEU B 1 289 ? -4.145 -39.844 -27.938 1 83.5 289 LEU B CA 1
ATOM 5536 C C . LEU B 1 289 ? -3.971 -41.281 -28.391 1 83.5 289 LEU B C 1
ATOM 5538 O O . LEU B 1 289 ? -4.66 -42.188 -27.891 1 83.5 289 LEU B O 1
ATOM 5542 N N . GLY B 1 290 ? -3.023 -41.531 -29.281 1 82.25 290 GLY B N 1
ATOM 5543 C CA . GLY B 1 290 ? -2.738 -42.906 -29.703 1 82.25 290 GLY B CA 1
ATOM 5544 C C . GLY B 1 290 ? -2.188 -43.75 -28.594 1 82.25 290 GLY B C 1
ATOM 5545 O O . GLY B 1 290 ? -2.408 -44.969 -28.578 1 82.25 290 GLY B O 1
ATOM 5546 N N . LEU B 1 291 ? -1.502 -43.156 -27.688 1 87.75 291 LEU B N 1
ATOM 5547 C CA . LEU B 1 291 ? -0.932 -43.875 -26.547 1 87.75 291 LEU B CA 1
ATOM 5548 C C . LEU B 1 291 ? -2.031 -44.438 -25.656 1 87.75 291 LEU B C 1
ATOM 5550 O O . LEU B 1 291 ? -1.831 -45.469 -24.984 1 87.75 291 LEU B O 1
ATOM 5554 N N . PHE B 1 292 ? -3.236 -43.844 -25.734 1 88.31 292 PHE B N 1
ATOM 5555 C CA . PHE B 1 292 ? -4.289 -44.25 -24.797 1 88.31 292 PHE B CA 1
ATOM 5556 C C . PHE B 1 292 ? -5.48 -44.812 -25.562 1 88.31 292 PHE B C 1
ATOM 5558 O O . PHE B 1 292 ? -6.582 -44.906 -25.016 1 88.31 292 PHE B O 1
ATOM 5565 N N . ALA B 1 293 ? -5.383 -45.031 -26.797 1 77.88 293 ALA B N 1
ATOM 5566 C CA . ALA B 1 293 ? -6.438 -45.656 -27.609 1 77.88 293 ALA B CA 1
ATOM 5567 C C . ALA B 1 293 ? -6.691 -47.094 -27.141 1 77.88 293 ALA B C 1
ATOM 5569 O O . ALA B 1 293 ? -5.773 -47.781 -26.688 1 77.88 293 ALA B O 1
ATOM 5570 N N . ALA B 1 294 ? -8.086 -47.406 -26.812 1 61.62 294 ALA B N 1
ATOM 5571 C CA . ALA B 1 294 ? -8.602 -48.688 -26.328 1 61.62 294 ALA B CA 1
ATOM 5572 C C . ALA B 1 294 ? -7.953 -49.844 -27.078 1 61.62 294 ALA B C 1
ATOM 5574 O O . ALA B 1 294 ? -7.684 -49.75 -28.281 1 61.62 294 ALA B O 1
ATOM 5575 N N . ARG B 1 295 ? -7.266 -50.75 -26.25 1 56.56 295 ARG B N 1
ATOM 5576 C CA . ARG B 1 295 ? -6.836 -52.031 -26.812 1 56.56 295 ARG B CA 1
ATOM 5577 C C . ARG B 1 295 ? -8.031 -52.844 -27.297 1 56.56 295 ARG B C 1
ATOM 5579 O O . ARG B 1 295 ? -9.016 -53 -26.562 1 56.56 295 ARG B O 1
ATOM 5586 N N . ASN B 1 296 ? -8.523 -52.75 -28.438 1 46.78 296 ASN B N 1
ATOM 5587 C CA . ASN B 1 296 ? -9.469 -53.75 -28.891 1 46.78 296 ASN B CA 1
ATOM 5588 C C . ASN B 1 296 ? -9.164 -55.125 -28.297 1 46.78 296 ASN B C 1
ATOM 5590 O O . ASN B 1 296 ? -8.055 -55.656 -28.469 1 46.78 296 ASN B O 1
ATOM 5594 N N . THR B 1 297 ? -9.852 -55.438 -27.203 1 43.12 297 THR B N 1
ATOM 5595 C CA . THR B 1 297 ? -9.781 -56.781 -26.625 1 43.12 297 THR B CA 1
ATOM 5596 C C . THR B 1 297 ? -9.789 -57.844 -27.734 1 43.12 297 THR B C 1
ATOM 5598 O O . THR B 1 297 ? -9.852 -59.031 -27.438 1 43.12 297 THR B O 1
ATOM 5601 N N . SER B 1 298 ? -10.586 -57.688 -28.828 1 37.59 298 SER B N 1
ATOM 5602 C CA . SER B 1 298 ? -10.859 -58.969 -29.484 1 37.59 298 SER B CA 1
ATOM 5603 C C . SER B 1 298 ? -9.562 -59.719 -29.766 1 37.59 298 SER B C 1
ATOM 5605 O O . SER B 1 298 ? -9.594 -60.938 -30.062 1 37.59 298 SER B O 1
ATOM 5607 N N . SER B 1 299 ? -8.727 -59.344 -30.812 1 36.62 299 SER B N 1
ATOM 5608 C CA . SER B 1 299 ? -7.891 -60.312 -31.469 1 36.62 299 SER B CA 1
ATOM 5609 C C . SER B 1 299 ? -6.859 -60.906 -30.516 1 36.62 299 SER B C 1
ATOM 5611 O O . SER B 1 299 ? -6.461 -60.25 -29.547 1 36.62 299 SER B O 1
ATOM 5613 N N . GLY B 1 300 ? -6.582 -62.375 -30.547 1 35.72 300 GLY B N 1
ATOM 5614 C CA . GLY B 1 300 ? -5.699 -63.406 -30 1 35.72 300 GLY B CA 1
ATOM 5615 C C . GLY B 1 300 ? -4.348 -62.844 -29.578 1 35.72 300 GLY B C 1
ATOM 5616 O O . GLY B 1 300 ? -4.148 -61.625 -29.562 1 35.72 300 GLY B O 1
ATOM 5617 N N . GLY B 1 301 ? -3.25 -63.594 -30.156 1 35.38 301 GLY B N 1
ATOM 5618 C CA . GLY B 1 301 ? -1.863 -63.938 -29.875 1 35.38 301 GLY B CA 1
ATOM 5619 C C . GLY B 1 301 ? -0.959 -62.719 -29.828 1 35.38 301 GLY B C 1
ATOM 5620 O O . GLY B 1 301 ? 0.25 -62.844 -29.625 1 35.38 301 GLY B O 1
ATOM 5621 N N . GLY B 1 302 ? -1.01 -61.875 -30.906 1 33.69 302 GLY B N 1
ATOM 5622 C CA . GLY B 1 302 ? 0.287 -61.281 -31.203 1 33.69 302 GLY B CA 1
ATOM 5623 C C . GLY B 1 302 ? 0.745 -60.312 -30.125 1 33.69 302 GLY B C 1
ATOM 5624 O O . GLY B 1 302 ? -0.078 -59.719 -29.422 1 33.69 302 GLY B O 1
ATOM 5625 N N . SER B 1 303 ? 1.94 -60.594 -29.5 1 35.78 303 SER B N 1
ATOM 5626 C CA . SER B 1 303 ? 2.889 -59.812 -28.703 1 35.78 303 SER B CA 1
ATOM 5627 C C . SER B 1 303 ? 2.822 -58.344 -29.047 1 35.78 303 SER B C 1
ATOM 5629 O O . SER B 1 303 ? 3.84 -57.719 -29.391 1 35.78 303 SER B O 1
ATOM 5631 N N . GLY B 1 304 ? 1.905 -57.969 -29.812 1 34.31 304 GLY B N 1
ATOM 5632 C CA . GLY B 1 304 ? 2.277 -56.594 -30.188 1 34.31 304 GLY B CA 1
ATOM 5633 C C . GLY B 1 304 ? 2.656 -55.75 -29 1 34.31 304 GLY B C 1
ATOM 5634 O O . GLY B 1 304 ? 2.211 -56 -27.875 1 34.31 304 GLY B O 1
ATOM 5635 N N . SER B 1 305 ? 3.758 -55.062 -29.188 1 39.88 305 SER B N 1
ATOM 5636 C CA . SER B 1 305 ? 4.703 -54.281 -28.391 1 39.88 305 SER B CA 1
ATOM 5637 C C . SER B 1 305 ? 3.982 -53.438 -27.344 1 39.88 305 SER B C 1
ATOM 5639 O O . SER B 1 305 ? 4.312 -53.531 -26.156 1 39.88 305 SER B O 1
ATOM 5641 N N . GLY B 1 306 ? 3.721 -52.062 -27.719 1 43.47 306 GLY B N 1
ATOM 5642 C CA . GLY B 1 306 ? 3.848 -50.844 -26.953 1 43.47 306 GLY B CA 1
ATOM 5643 C C . GLY B 1 306 ? 2.652 -50.562 -26.062 1 43.47 306 GLY B C 1
ATOM 5644 O O . GLY B 1 306 ? 2.391 -49.406 -25.703 1 43.47 306 GLY B O 1
ATOM 5645 N N . GLY B 1 307 ? 1.645 -51.344 -26.016 1 49.19 307 GLY B N 1
ATOM 5646 C CA . GLY B 1 307 ? 0.426 -50.875 -25.359 1 49.19 307 GLY B CA 1
ATOM 5647 C C . GLY B 1 307 ? 0.596 -50.656 -23.875 1 49.19 307 GLY B C 1
ATOM 5648 O O . GLY B 1 307 ? 1.53 -51.188 -23.266 1 49.19 307 GLY B O 1
ATOM 5649 N N . SER B 1 308 ? 0.09 -49.469 -23.359 1 62.28 308 SER B N 1
ATOM 5650 C CA . SER B 1 308 ? 0.107 -49.031 -21.969 1 62.28 308 SER B CA 1
ATOM 5651 C C . SER B 1 308 ? -0.464 -50.094 -21.062 1 62.28 308 SER B C 1
ATOM 5653 O O . SER B 1 308 ? -1.436 -50.781 -21.406 1 62.28 308 SER B O 1
ATOM 5655 N N . ASP B 1 309 ? 0.285 -50.75 -20.141 1 74 309 ASP B N 1
ATOM 5656 C CA . ASP B 1 309 ? -0.115 -51.656 -19.078 1 74 309 ASP B CA 1
ATOM 5657 C C . ASP B 1 309 ? -1.101 -51 -18.125 1 74 309 ASP B C 1
ATOM 5659 O O . ASP B 1 309 ? -1.313 -51.5 -17.016 1 74 309 ASP B O 1
ATOM 5663 N N . LEU B 1 310 ? -1.721 -49.969 -18.641 1 84.25 310 LEU B N 1
ATOM 5664 C CA . LEU B 1 310 ? -2.641 -49.25 -17.766 1 84.25 310 LEU B CA 1
ATOM 5665 C C . LEU B 1 310 ? -3.994 -49.969 -17.703 1 84.25 310 LEU B C 1
ATOM 5667 O O . LEU B 1 310 ? -4.461 -50.5 -18.703 1 84.25 310 LEU B O 1
ATOM 5671 N N . THR B 1 311 ? -4.547 -49.938 -16.5 1 88.12 311 THR B N 1
ATOM 5672 C CA . THR B 1 311 ? -5.934 -50.375 -16.344 1 88.12 311 THR B CA 1
ATOM 5673 C C . THR B 1 311 ? -6.883 -49.438 -17.078 1 88.12 311 THR B C 1
ATOM 5675 O O . THR B 1 311 ? -6.496 -48.312 -17.438 1 88.12 311 THR B O 1
ATOM 5678 N N . ASP B 1 312 ? -8.062 -49.875 -17.328 1 88.44 312 ASP B N 1
ATOM 5679 C CA . ASP B 1 312 ? -9.039 -49.062 -18.062 1 88.44 312 ASP B CA 1
ATOM 5680 C C . ASP B 1 312 ? -9.312 -47.75 -17.328 1 88.44 312 ASP B C 1
ATOM 5682 O O . ASP B 1 312 ? -9.32 -46.688 -17.953 1 88.44 312 ASP B O 1
ATOM 5686 N N . PRO B 1 313 ? -9.438 -47.812 -16.016 1 90.75 313 PRO B N 1
ATOM 5687 C CA . PRO B 1 313 ? -9.648 -46.531 -15.312 1 90.75 313 PRO B CA 1
ATOM 5688 C C . PRO B 1 313 ? -8.445 -45.594 -15.406 1 90.75 313 PRO B C 1
ATOM 5690 O O . PRO B 1 313 ? -8.609 -44.375 -15.508 1 90.75 313 PRO B O 1
ATOM 5693 N N . ALA B 1 314 ? -7.332 -46.125 -15.336 1 93.38 314 ALA B N 1
ATOM 5694 C CA . ALA B 1 314 ? -6.109 -45.344 -15.453 1 93.38 314 ALA B CA 1
ATOM 5695 C C . ALA B 1 314 ? -5.988 -44.719 -16.844 1 93.38 314 ALA B C 1
ATOM 5697 O O . ALA B 1 314 ? -5.57 -43.562 -16.984 1 93.38 314 ALA B O 1
ATOM 5698 N N . ARG B 1 315 ? -6.352 -45.5 -17.828 1 93.81 315 ARG B N 1
ATOM 5699 C CA . ARG B 1 315 ? -6.332 -45.031 -19.203 1 93.81 315 ARG B CA 1
ATOM 5700 C C . ARG B 1 315 ? -7.316 -43.875 -19.391 1 93.81 315 ARG B C 1
ATOM 5702 O O . ARG B 1 315 ? -7.008 -42.875 -20.047 1 93.81 315 ARG B O 1
ATOM 5709 N N . ALA B 1 316 ? -8.461 -44.094 -18.844 1 93.38 316 ALA B N 1
ATOM 5710 C CA . ALA B 1 316 ? -9.484 -43.062 -18.922 1 93.38 316 ALA B CA 1
ATOM 5711 C C . ALA B 1 316 ? -9.008 -41.75 -18.25 1 93.38 316 ALA B C 1
ATOM 5713 O O . ALA B 1 316 ? -9.266 -40.656 -18.766 1 93.38 316 ALA B O 1
ATOM 5714 N N . ALA B 1 317 ? -8.375 -41.875 -17.109 1 95.56 317 ALA B N 1
ATOM 5715 C CA . ALA B 1 317 ? -7.844 -40.75 -16.375 1 95.56 317 ALA B CA 1
ATOM 5716 C C . ALA B 1 317 ? -6.789 -40 -17.203 1 95.56 317 ALA B C 1
ATOM 5718 O O . ALA B 1 317 ? -6.766 -38.781 -17.25 1 95.56 317 ALA B O 1
ATOM 5719 N N . CYS B 1 318 ? -5.906 -40.719 -17.844 1 95.94 318 CYS B N 1
ATOM 5720 C CA . CYS B 1 318 ? -4.879 -40.094 -18.703 1 95.94 318 CYS B CA 1
ATOM 5721 C C . CYS B 1 318 ? -5.504 -39.406 -19.891 1 95.94 318 CYS B C 1
ATOM 5723 O O . CYS B 1 318 ? -5.086 -38.312 -20.266 1 95.94 318 CYS B O 1
ATOM 5725 N N . ARG B 1 319 ? -6.52 -40.062 -20.5 1 94.94 319 ARG B N 1
ATOM 5726 C CA . ARG B 1 319 ? -7.207 -39.438 -21.625 1 94.94 319 ARG B CA 1
ATOM 5727 C C . ARG B 1 319 ? -7.848 -38.125 -21.234 1 94.94 319 ARG B C 1
ATOM 5729 O O . ARG B 1 319 ? -7.785 -37.156 -21.984 1 94.94 319 ARG B O 1
ATOM 5736 N N . GLU B 1 320 ? -8.445 -38.094 -20.125 1 94.62 320 GLU B N 1
ATOM 5737 C CA . GLU B 1 320 ? -9.062 -36.875 -19.625 1 94.62 320 GLU B CA 1
ATOM 5738 C C . GLU B 1 320 ? -8.016 -35.781 -19.406 1 94.62 320 GLU B C 1
ATOM 5740 O O . GLU B 1 320 ? -8.266 -34.625 -19.688 1 94.62 320 GLU B O 1
ATOM 5745 N N . ALA B 1 321 ? -6.93 -36.188 -18.812 1 96.5 321 ALA B N 1
ATOM 5746 C CA . ALA B 1 321 ? -5.836 -35.219 -18.594 1 96.5 321 ALA B CA 1
ATOM 5747 C C . ALA B 1 321 ? -5.332 -34.656 -19.906 1 96.5 321 ALA B C 1
ATOM 5749 O O . ALA B 1 321 ? -5.027 -33.469 -20 1 96.5 321 ALA B O 1
ATOM 5750 N N . VAL B 1 322 ? -5.25 -35.469 -20.938 1 96.75 322 VAL B N 1
ATOM 5751 C CA . VAL B 1 322 ? -4.781 -35.062 -22.25 1 96.75 322 VAL B CA 1
ATOM 5752 C C . VAL B 1 322 ? -5.793 -34.094 -22.891 1 96.75 322 VAL B C 1
ATOM 5754 O O . VAL B 1 322 ? -5.41 -33.094 -23.5 1 96.75 322 VAL B O 1
ATOM 5757 N N . GLU B 1 323 ? -7.016 -34.406 -22.781 1 93.56 323 GLU B N 1
ATOM 5758 C CA . GLU B 1 323 ? -8.055 -33.531 -23.312 1 93.56 323 GLU B CA 1
ATOM 5759 C C . GLU B 1 323 ? -8.023 -32.188 -22.641 1 93.56 323 GLU B C 1
ATOM 5761 O O . GLU B 1 323 ? -8.164 -31.141 -23.312 1 93.56 323 GLU B O 1
ATOM 5766 N N . ALA B 1 324 ? -7.914 -32.219 -21.328 1 93.62 324 ALA B N 1
ATOM 5767 C CA . ALA B 1 324 ? -7.793 -30.953 -20.594 1 93.62 324 ALA B CA 1
ATOM 5768 C C . ALA B 1 324 ? -6.57 -30.172 -21.062 1 93.62 324 ALA B C 1
ATOM 5770 O O . ALA B 1 324 ? -6.613 -28.938 -21.172 1 93.62 324 ALA B O 1
ATOM 5771 N N . LEU B 1 325 ? -5.5 -30.875 -21.266 1 96.62 325 LEU B N 1
ATOM 5772 C CA . LEU B 1 325 ? -4.258 -30.234 -21.703 1 96.62 325 LEU B CA 1
ATOM 5773 C C . LEU B 1 325 ? -4.43 -29.594 -23.078 1 96.62 325 LEU B C 1
ATOM 5775 O O . LEU B 1 325 ? -3.979 -28.469 -23.297 1 96.62 325 LEU B O 1
ATOM 5779 N N . GLN B 1 326 ? -5.055 -30.359 -24.016 1 95.25 326 GLN B N 1
ATOM 5780 C CA . GLN B 1 326 ? -5.34 -29.781 -25.328 1 95.25 326 GLN B CA 1
ATOM 5781 C C . GLN B 1 326 ? -6.191 -28.531 -25.203 1 95.25 326 GLN B C 1
ATOM 5783 O O . GLN B 1 326 ? -5.969 -27.547 -25.922 1 95.25 326 GLN B O 1
ATOM 5788 N N . HIS B 1 327 ? -7.105 -28.625 -24.359 1 93.38 327 HIS B N 1
ATOM 5789 C CA . HIS B 1 327 ? -7.957 -27.469 -24.141 1 93.38 327 HIS B CA 1
ATOM 5790 C C . HIS B 1 327 ? -7.137 -26.266 -23.672 1 93.38 327 HIS B C 1
ATOM 5792 O O . HIS B 1 327 ? -7.395 -25.141 -24.078 1 93.38 327 HIS B O 1
ATOM 5798 N N . MET B 1 328 ? -6.188 -26.438 -22.75 1 94.94 328 MET B N 1
ATOM 5799 C CA . MET B 1 328 ? -5.316 -25.359 -22.297 1 94.94 328 MET B CA 1
ATOM 5800 C C . MET B 1 328 ? -4.527 -24.766 -23.453 1 94.94 328 MET B C 1
ATOM 5802 O O . MET B 1 328 ? -4.41 -23.547 -23.562 1 94.94 328 MET B O 1
ATOM 5806 N N . PHE B 1 329 ? -4.008 -25.625 -24.328 1 95.62 329 PHE B N 1
ATOM 5807 C CA . PHE B 1 329 ? -3.297 -25.156 -25.5 1 95.62 329 PHE B CA 1
ATOM 5808 C C . PHE B 1 329 ? -4.223 -24.328 -26.406 1 95.62 329 PHE B C 1
ATOM 5810 O O . PHE B 1 329 ? -3.812 -23.312 -26.953 1 95.62 329 PHE B O 1
ATOM 5817 N N . ASP B 1 330 ? -5.402 -24.781 -26.562 1 94.12 330 ASP B N 1
ATOM 5818 C CA . ASP B 1 330 ? -6.379 -24.094 -27.406 1 94.12 330 ASP B CA 1
ATOM 5819 C C . ASP B 1 330 ? -6.676 -22.703 -26.859 1 94.12 330 ASP B C 1
ATOM 5821 O O . ASP B 1 330 ? -6.719 -21.734 -27.625 1 94.12 330 ASP B O 1
ATOM 5825 N N . ILE B 1 331 ? -6.863 -22.609 -25.578 1 91.56 331 ILE B N 1
ATOM 5826 C CA . ILE B 1 331 ? -7.133 -21.328 -24.938 1 91.56 331 ILE B CA 1
ATOM 5827 C C . ILE B 1 331 ? -5.938 -20.391 -25.141 1 91.56 331 ILE B C 1
ATOM 5829 O O . ILE B 1 331 ? -6.102 -19.234 -25.531 1 91.56 331 ILE B O 1
ATOM 5833 N N . ARG B 1 332 ? -4.809 -20.844 -24.938 1 91.94 332 ARG B N 1
ATOM 5834 C CA . ARG B 1 332 ? -3.6 -20.031 -25.031 1 91.94 332 ARG B CA 1
ATOM 5835 C C . ARG B 1 332 ? -3.459 -19.438 -26.438 1 91.94 332 ARG B C 1
ATOM 5837 O O . ARG B 1 332 ? -2.979 -18.312 -26.578 1 91.94 332 ARG B O 1
ATOM 5844 N N . ARG B 1 333 ? -3.889 -20.125 -27.375 1 89.5 333 ARG B N 1
ATOM 5845 C CA . ARG B 1 333 ? -3.734 -19.688 -28.766 1 89.5 333 ARG B CA 1
ATOM 5846 C C . ARG B 1 333 ? -4.828 -18.703 -29.156 1 89.5 333 ARG B C 1
ATOM 5848 O O . ARG B 1 333 ? -4.723 -18.031 -30.188 1 89.5 333 ARG B O 1
ATOM 5855 N N . THR B 1 334 ? -5.812 -18.703 -28.359 1 87.12 334 THR B N 1
ATOM 5856 C CA . THR B 1 334 ? -6.914 -17.797 -28.672 1 87.12 334 THR B CA 1
ATOM 5857 C C . THR B 1 334 ? -6.422 -16.344 -28.75 1 87.12 334 THR B C 1
ATOM 5859 O O . THR B 1 334 ? -5.668 -15.898 -27.891 1 87.12 334 THR B O 1
ATOM 5862 N N . ALA B 1 335 ? -6.863 -15.633 -29.75 1 83.44 335 ALA B N 1
ATOM 5863 C CA . ALA B 1 335 ? -6.426 -14.258 -30 1 83.44 335 ALA B CA 1
ATOM 5864 C C . ALA B 1 335 ? -7.027 -13.305 -28.969 1 83.44 335 ALA B C 1
ATOM 5866 O O . ALA B 1 335 ? -8.156 -13.508 -28.516 1 83.44 335 ALA B O 1
ATOM 5867 N N . GLY B 1 336 ? -6.281 -12.336 -28.625 1 81.12 336 GLY B N 1
ATOM 5868 C CA . GLY B 1 336 ? -6.789 -11.25 -27.812 1 81.12 336 GLY B CA 1
ATOM 5869 C C . GLY B 1 336 ? -6.777 -11.555 -26.328 1 81.12 336 GLY B C 1
ATOM 5870 O O . GLY B 1 336 ? -7.328 -10.797 -25.531 1 81.12 336 GLY B O 1
ATOM 5871 N N . LEU B 1 337 ? -6.199 -12.648 -25.969 1 87.5 337 LEU B N 1
ATOM 5872 C CA . LEU B 1 337 ? -6.16 -12.984 -24.547 1 87.5 337 LEU B CA 1
ATOM 5873 C C . LEU B 1 337 ? -5.137 -12.125 -23.812 1 87.5 337 LEU B C 1
ATOM 5875 O O . LEU B 1 337 ? -4.098 -11.773 -24.375 1 87.5 337 LEU B O 1
ATOM 5879 N N . THR B 1 338 ? -5.457 -11.797 -22.625 1 88.12 338 THR B N 1
ATOM 5880 C CA . THR B 1 338 ? -4.492 -11.102 -21.781 1 88.12 338 THR B CA 1
ATOM 5881 C C . THR B 1 338 ? -3.352 -12.031 -21.375 1 88.12 338 THR B C 1
ATOM 5883 O O . THR B 1 338 ? -3.527 -13.25 -21.328 1 88.12 338 THR B O 1
ATOM 5886 N N . PRO B 1 339 ? -2.207 -11.5 -21.094 1 91.44 339 PRO B N 1
ATOM 5887 C CA . PRO B 1 339 ? -1.088 -12.344 -20.672 1 91.44 339 PRO B CA 1
ATOM 5888 C C . PRO B 1 339 ? -1.415 -13.172 -19.438 1 91.44 339 PRO B C 1
ATOM 5890 O O . PRO B 1 339 ? -1.028 -14.344 -19.344 1 91.44 339 PRO B O 1
ATOM 5893 N N . VAL B 1 340 ? -2.117 -12.586 -18.562 1 92.56 340 VAL B N 1
ATOM 5894 C CA . VAL B 1 340 ? -2.432 -13.305 -17.328 1 92.56 340 VAL B CA 1
ATOM 5895 C C . VAL B 1 340 ? -3.291 -14.531 -17.641 1 92.56 340 VAL B C 1
ATOM 5897 O O . VAL B 1 340 ? -3.146 -15.578 -17.016 1 92.56 340 VAL B O 1
ATOM 5900 N N . ARG B 1 341 ? -4.211 -14.406 -18.516 1 91.06 341 ARG B N 1
ATOM 5901 C CA . ARG B 1 341 ? -5.059 -15.539 -18.875 1 91.06 341 ARG B CA 1
ATOM 5902 C C . ARG B 1 341 ? -4.234 -16.672 -19.5 1 91.06 341 ARG B C 1
ATOM 5904 O O . ARG B 1 341 ? -4.488 -17.844 -19.25 1 91.06 341 ARG B O 1
ATOM 5911 N N . ARG B 1 342 ? -3.297 -16.328 -20.359 1 91.88 342 ARG B N 1
ATOM 5912 C CA . ARG B 1 342 ? -2.4 -17.312 -20.953 1 91.88 342 ARG B CA 1
ATOM 5913 C C . ARG B 1 342 ? -1.578 -18.016 -19.875 1 91.88 342 ARG B C 1
ATOM 5915 O O . ARG B 1 342 ? -1.448 -19.25 -19.906 1 91.88 342 ARG B O 1
ATOM 5922 N N . ILE B 1 343 ? -1.096 -17.297 -18.953 1 92.12 343 ILE B N 1
ATOM 5923 C CA . ILE B 1 343 ? -0.283 -17.828 -17.859 1 92.12 343 ILE B CA 1
ATOM 5924 C C . ILE B 1 343 ? -1.136 -18.734 -16.984 1 92.12 343 ILE B C 1
ATOM 5926 O O . ILE B 1 343 ? -0.661 -19.766 -16.5 1 92.12 343 ILE B O 1
ATOM 5930 N N . SER B 1 344 ? -2.373 -18.359 -16.781 1 91.56 344 SER B N 1
ATOM 5931 C CA . SER B 1 344 ? -3.258 -19.078 -15.875 1 91.56 344 SER B CA 1
ATOM 5932 C C . SER B 1 344 ? -3.549 -20.484 -16.391 1 91.56 344 SER B C 1
ATOM 5934 O O . SER B 1 344 ? -3.971 -21.359 -15.625 1 91.56 344 SER B O 1
ATOM 5936 N N . THR B 1 345 ? -3.383 -20.703 -17.703 1 92.94 345 THR B N 1
ATOM 5937 C CA . THR B 1 345 ? -3.66 -22.016 -18.266 1 92.94 345 THR B CA 1
ATOM 5938 C C . THR B 1 345 ? -2.781 -23.078 -17.625 1 92.94 345 THR B C 1
ATOM 5940 O O . THR B 1 345 ? -3.191 -24.234 -17.5 1 92.94 345 THR B O 1
ATOM 5943 N N . VAL B 1 346 ? -1.617 -22.703 -17.188 1 93.44 346 VAL B N 1
ATOM 5944 C CA . VAL B 1 346 ? -0.674 -23.641 -16.562 1 93.44 346 VAL B CA 1
ATOM 5945 C C . VAL B 1 346 ? -1.262 -24.172 -15.266 1 93.44 346 VAL B C 1
ATOM 5947 O O . VAL B 1 346 ? -1.32 -25.391 -15.062 1 93.44 346 VAL B O 1
ATOM 5950 N N . GLN B 1 347 ? -1.69 -23.312 -14.477 1 90.75 347 GLN B N 1
ATOM 5951 C CA . GLN B 1 347 ? -2.271 -23.734 -13.203 1 90.75 347 GLN B CA 1
ATOM 5952 C C . GLN B 1 347 ? -3.652 -24.344 -13.414 1 90.75 347 GLN B C 1
ATOM 5954 O O . GLN B 1 347 ? -4.039 -25.266 -12.688 1 90.75 347 GLN B O 1
ATOM 5959 N N . GLU B 1 348 ? -4.395 -23.828 -14.352 1 90.06 348 GLU B N 1
ATOM 5960 C CA . GLU B 1 348 ? -5.746 -24.328 -14.609 1 90.06 348 GLU B CA 1
ATOM 5961 C C . GLU B 1 348 ? -5.73 -25.812 -14.961 1 90.06 348 GLU B C 1
ATOM 5963 O O . GLU B 1 348 ? -6.648 -26.547 -14.594 1 90.06 348 GLU B O 1
ATOM 5968 N N . TRP B 1 349 ? -4.789 -26.25 -15.695 1 93.81 349 TRP B N 1
ATOM 5969 C CA . TRP B 1 349 ? -4.688 -27.672 -16.016 1 93.81 349 TRP B CA 1
ATOM 5970 C C . TRP B 1 349 ? -4.625 -28.516 -14.742 1 93.81 349 TRP B C 1
ATOM 5972 O O . TRP B 1 349 ? -5.309 -29.531 -14.633 1 93.81 349 TRP B O 1
ATOM 5982 N N . SER B 1 350 ? -3.801 -28.125 -13.797 1 89.56 350 SER B N 1
ATOM 5983 C CA . SER B 1 350 ? -3.646 -28.844 -12.539 1 89.56 350 SER B CA 1
ATOM 5984 C C . SER B 1 350 ? -4.973 -28.938 -11.789 1 89.56 350 SER B C 1
ATOM 5986 O O . SER B 1 350 ? -5.211 -29.891 -11.055 1 89.56 350 SER B O 1
ATOM 5988 N N . VAL B 1 351 ? -5.789 -27.969 -12.008 1 84.81 351 VAL B N 1
ATOM 5989 C CA . VAL B 1 351 ? -7.094 -27.938 -11.352 1 84.81 351 VAL B CA 1
ATOM 5990 C C . VAL B 1 351 ? -8.047 -28.906 -12.055 1 84.81 351 VAL B C 1
ATOM 5992 O O . VAL B 1 351 ? -8.898 -29.516 -11.406 1 84.81 351 VAL B O 1
ATOM 5995 N N . ARG B 1 352 ? -7.902 -29.141 -13.281 1 87.62 352 ARG B N 1
ATOM 5996 C CA . ARG B 1 352 ? -8.867 -29.875 -14.094 1 87.62 352 ARG B CA 1
ATOM 5997 C C . ARG B 1 352 ? -8.547 -31.375 -14.117 1 87.62 352 ARG B C 1
ATOM 5999 O O . ARG B 1 352 ? -9.422 -32.188 -14.359 1 87.62 352 ARG B O 1
ATOM 6006 N N . VAL B 1 353 ? -7.305 -31.766 -13.891 1 92.62 353 VAL B N 1
ATOM 6007 C CA . VAL B 1 353 ? -6.918 -33.188 -14.031 1 92.62 353 VAL B CA 1
ATOM 6008 C C . VAL B 1 353 ? -7.566 -34 -12.922 1 92.62 353 VAL B C 1
ATOM 6010 O O . VAL B 1 353 ? -7.699 -33.531 -11.789 1 92.62 353 VAL B O 1
ATOM 6013 N N . PRO B 1 354 ? -7.973 -35.219 -13.258 1 91.62 354 PRO B N 1
ATOM 6014 C CA . PRO B 1 354 ? -8.609 -36.094 -12.25 1 91.62 354 PRO B CA 1
ATOM 6015 C C . PRO B 1 354 ? -7.629 -36.594 -11.195 1 91.62 354 PRO B C 1
ATOM 6017 O O . PRO B 1 354 ? -6.434 -36.719 -11.469 1 91.62 354 PRO B O 1
ATOM 6020 N N . THR B 1 355 ? -8.156 -37 -10.031 1 91.06 355 THR B N 1
ATOM 6021 C CA . THR B 1 355 ? -7.355 -37.469 -8.914 1 91.06 355 THR B CA 1
ATOM 6022 C C . THR B 1 355 ? -6.617 -38.75 -9.305 1 91.06 355 THR B C 1
ATOM 6024 O O . THR B 1 355 ? -5.496 -39 -8.859 1 91.06 355 THR B O 1
ATOM 6027 N N . ALA B 1 356 ? -7.285 -39.5 -10.094 1 94.38 356 ALA B N 1
ATOM 6028 C CA . ALA B 1 356 ? -6.676 -40.75 -10.531 1 94.38 356 ALA B CA 1
ATOM 6029 C C . ALA B 1 356 ? -5.402 -40.5 -11.336 1 94.38 356 ALA B C 1
ATOM 6031 O O . ALA B 1 356 ? -4.434 -41.25 -11.242 1 94.38 356 ALA B O 1
ATOM 6032 N N . PHE B 1 357 ? -5.414 -39.531 -12.109 1 96.12 357 PHE B N 1
ATOM 6033 C CA . PHE B 1 357 ? -4.227 -39.188 -12.883 1 96.12 357 PHE B CA 1
ATOM 6034 C C . PHE B 1 357 ? -3.096 -38.75 -11.961 1 96.12 357 PHE B C 1
ATOM 6036 O O . PHE B 1 357 ? -1.937 -39.094 -12.172 1 96.12 357 PHE B O 1
ATOM 6043 N N . VAL B 1 358 ? -3.41 -37.938 -10.938 1 95.38 358 VAL B N 1
ATOM 6044 C CA . VAL B 1 358 ? -2.414 -37.469 -9.984 1 95.38 358 VAL B CA 1
ATOM 6045 C C . VAL B 1 358 ? -1.785 -38.656 -9.258 1 95.38 358 VAL B C 1
ATOM 6047 O O . VAL B 1 358 ? -0.582 -38.656 -8.992 1 95.38 358 VAL B O 1
ATOM 6050 N N . SER B 1 359 ? -2.617 -39.562 -8.984 1 95.06 359 SER B N 1
ATOM 6051 C CA . SER B 1 359 ? -2.109 -40.781 -8.359 1 95.06 359 SER B CA 1
ATOM 6052 C C . SER B 1 359 ? -1.116 -41.5 -9.266 1 95.06 359 SER B C 1
ATOM 6054 O O . SER B 1 359 ? -0.139 -42.094 -8.789 1 95.06 359 SER B O 1
ATOM 6056 N N . LEU B 1 360 ? -1.396 -41.531 -10.539 1 96.94 360 LEU B N 1
ATOM 6057 C CA . LEU B 1 360 ? -0.485 -42.125 -11.5 1 96.94 360 LEU B CA 1
ATOM 6058 C C . LEU B 1 360 ? 0.845 -41.406 -11.539 1 96.94 360 LEU B C 1
ATOM 6060 O O . LEU B 1 360 ? 1.903 -42 -11.68 1 96.94 360 LEU B O 1
ATOM 6064 N N . LEU B 1 361 ? 0.802 -40.094 -11.445 1 96.94 361 LEU B N 1
ATOM 6065 C CA . LEU B 1 361 ? 2.02 -39.281 -11.375 1 96.94 361 LEU B CA 1
ATOM 6066 C C . LEU B 1 361 ? 2.811 -39.625 -10.117 1 96.94 361 LEU B C 1
ATOM 6068 O O . LEU B 1 361 ? 4.039 -39.719 -10.156 1 96.94 361 LEU B O 1
ATOM 6072 N N . ASP B 1 362 ? 2.068 -39.719 -9.078 1 95.88 362 ASP B N 1
ATOM 6073 C CA . ASP B 1 362 ? 2.693 -40.031 -7.801 1 95.88 362 ASP B CA 1
ATOM 6074 C C . ASP B 1 362 ? 3.408 -41.406 -7.863 1 95.88 362 ASP B C 1
ATOM 6076 O O . ASP B 1 362 ? 4.441 -41.594 -7.223 1 95.88 362 ASP B O 1
ATOM 6080 N N . GLN B 1 363 ? 2.867 -42.281 -8.625 1 95.44 363 GLN B N 1
ATOM 6081 C CA . GLN B 1 363 ? 3.438 -43.625 -8.805 1 95.44 363 GLN B CA 1
ATOM 6082 C C . GLN B 1 363 ? 4.523 -43.594 -9.875 1 95.44 363 GLN B C 1
ATOM 6084 O O . GLN B 1 363 ? 5.145 -44.625 -10.141 1 95.44 363 GLN B O 1
ATOM 6089 N N . ARG B 1 364 ? 4.754 -42.531 -10.539 1 96 364 ARG B N 1
ATOM 6090 C CA . ARG B 1 364 ? 5.77 -42.344 -11.578 1 96 364 ARG B CA 1
ATOM 6091 C C . ARG B 1 364 ? 5.496 -43.25 -12.781 1 96 364 ARG B C 1
ATOM 6093 O O . ARG B 1 364 ? 6.426 -43.781 -13.367 1 96 364 ARG B O 1
ATOM 6100 N N . ARG B 1 365 ? 4.191 -43.406 -13.039 1 95.88 365 ARG B N 1
ATOM 6101 C CA . ARG B 1 365 ? 3.842 -44.188 -14.227 1 95.88 365 ARG B CA 1
ATOM 6102 C C . ARG B 1 365 ? 4.332 -43.5 -15.492 1 95.88 365 ARG B C 1
ATOM 6104 O O . ARG B 1 365 ? 4.094 -42.312 -15.688 1 95.88 365 ARG B O 1
ATOM 6111 N N . PRO B 1 366 ? 5.012 -44.219 -16.359 1 96.31 366 PRO B N 1
ATOM 6112 C CA . PRO B 1 366 ? 5.609 -43.594 -17.547 1 96.31 366 PRO B CA 1
ATOM 6113 C C . PRO B 1 366 ? 4.582 -42.875 -18.406 1 96.31 366 PRO B C 1
ATOM 6115 O O . PRO B 1 366 ? 4.863 -41.781 -18.922 1 96.31 366 PRO B O 1
ATOM 6118 N N . GLU B 1 367 ? 3.379 -43.438 -18.594 1 95.69 367 GLU B N 1
ATOM 6119 C CA . GLU B 1 367 ? 2.342 -42.812 -19.422 1 95.69 367 GLU B CA 1
ATOM 6120 C C . GLU B 1 367 ? 1.927 -41.469 -18.875 1 95.69 367 GLU B C 1
ATOM 6122 O O . GLU B 1 367 ? 1.749 -40.5 -19.641 1 95.69 367 GLU B O 1
ATOM 6127 N N . ALA B 1 368 ? 1.812 -41.406 -17.578 1 97.31 368 ALA B N 1
ATOM 6128 C CA . ALA B 1 368 ? 1.441 -40.156 -16.938 1 97.31 368 ALA B CA 1
ATOM 6129 C C . ALA B 1 368 ? 2.564 -39.125 -17.047 1 97.31 368 ALA B C 1
ATOM 6131 O O . ALA B 1 368 ? 2.309 -37.938 -17.219 1 97.31 368 ALA B O 1
ATOM 6132 N N . LEU B 1 369 ? 3.766 -39.562 -16.953 1 97.94 369 LEU B N 1
ATOM 6133 C CA . LEU B 1 369 ? 4.918 -38.656 -17.062 1 97.94 369 LEU B CA 1
ATOM 6134 C C . LEU B 1 369 ? 5.035 -38.094 -18.469 1 97.94 369 LEU B C 1
ATOM 6136 O O . LEU B 1 369 ? 5.457 -36.938 -18.641 1 97.94 369 LEU B O 1
ATOM 6140 N N . VAL B 1 370 ? 4.719 -38.906 -19.469 1 97.56 370 VAL B N 1
ATOM 6141 C CA . VAL B 1 370 ? 4.719 -38.406 -20.828 1 97.56 370 VAL B CA 1
ATOM 6142 C C . VAL B 1 370 ? 3.725 -37.25 -20.953 1 97.56 370 VAL B C 1
ATOM 6144 O O . VAL B 1 370 ? 4.027 -36.219 -21.562 1 97.56 370 VAL B O 1
ATOM 6147 N N . VAL B 1 371 ? 2.521 -37.406 -20.375 1 98.06 371 VAL B N 1
ATOM 6148 C CA . VAL B 1 371 ? 1.518 -36.344 -20.391 1 98.06 371 VAL B CA 1
ATOM 6149 C C . VAL B 1 371 ? 2.064 -35.125 -19.672 1 98.06 371 VAL B C 1
ATOM 6151 O O . VAL B 1 371 ? 1.876 -34 -20.141 1 98.06 371 VAL B O 1
ATOM 6154 N N . LEU B 1 372 ? 2.758 -35.344 -18.594 1 98.12 372 LEU B N 1
ATOM 6155 C CA . LEU B 1 372 ? 3.352 -34.25 -17.828 1 98.12 372 LEU B CA 1
ATOM 6156 C C . LEU B 1 372 ? 4.379 -33.5 -18.656 1 98.12 372 LEU B C 1
ATOM 6158 O O . LEU B 1 372 ? 4.527 -32.281 -18.531 1 98.12 372 LEU B O 1
ATOM 6162 N N . ALA B 1 373 ? 5.117 -34.188 -19.469 1 97.94 373 ALA B N 1
ATOM 6163 C CA . ALA B 1 373 ? 6.082 -33.531 -20.359 1 97.94 373 ALA B CA 1
ATOM 6164 C C . ALA B 1 373 ? 5.395 -32.562 -21.297 1 97.94 373 ALA B C 1
ATOM 6166 O O . ALA B 1 373 ? 5.934 -31.484 -21.594 1 97.94 373 ALA B O 1
ATOM 6167 N N . TYR B 1 374 ? 4.23 -32.938 -21.797 1 97.88 374 TYR B N 1
ATOM 6168 C CA . TYR B 1 374 ? 3.473 -32 -22.641 1 97.88 374 TYR B CA 1
ATOM 6169 C C . TYR B 1 374 ? 3.035 -30.781 -21.859 1 97.88 374 TYR B C 1
ATOM 6171 O O . TYR B 1 374 ? 3 -29.672 -22.391 1 97.88 374 TYR B O 1
ATOM 6179 N N . TRP B 1 375 ? 2.676 -30.969 -20.594 1 97.81 375 TRP B N 1
ATOM 6180 C CA . TRP B 1 375 ? 2.4 -29.828 -19.734 1 97.81 375 TRP B CA 1
ATOM 6181 C C . TRP B 1 375 ? 3.646 -28.969 -19.562 1 97.81 375 TRP B C 1
ATOM 6183 O O . TRP B 1 375 ? 3.553 -27.734 -19.484 1 97.81 375 TRP B O 1
ATOM 6193 N N . GLY B 1 376 ? 4.777 -29.641 -19.453 1 97.06 376 GLY B N 1
ATOM 6194 C CA . GLY B 1 376 ? 6.027 -28.906 -19.453 1 97.06 376 GLY B CA 1
ATOM 6195 C C . GLY B 1 376 ? 6.191 -27.984 -20.641 1 97.06 376 GLY B C 1
ATOM 6196 O O . GLY B 1 376 ? 6.727 -26.875 -20.516 1 97.06 376 GLY B O 1
ATOM 6197 N N . ALA B 1 377 ? 5.77 -28.422 -21.812 1 97.19 377 ALA B N 1
ATOM 6198 C CA . ALA B 1 377 ? 5.801 -27.578 -23.016 1 97.19 377 ALA B CA 1
ATOM 6199 C C . ALA B 1 377 ? 4.879 -26.375 -22.859 1 97.19 377 ALA B C 1
ATOM 6201 O O . ALA B 1 377 ? 5.203 -25.281 -23.312 1 97.19 377 ALA B O 1
ATOM 6202 N N . LEU B 1 378 ? 3.719 -26.625 -22.281 1 97.06 378 LEU B N 1
ATOM 6203 C CA . LEU B 1 378 ? 2.807 -25.531 -22 1 97.06 378 LEU B CA 1
ATOM 6204 C C . LEU B 1 378 ? 3.461 -24.5 -21.078 1 97.06 378 LEU B C 1
ATOM 6206 O O . LEU B 1 378 ? 3.369 -23.297 -21.312 1 97.06 378 LEU B O 1
ATOM 6210 N N . LEU B 1 379 ? 4.059 -25.031 -20.047 1 95.75 379 LEU B N 1
ATOM 6211 C CA . LEU B 1 379 ? 4.809 -24.219 -19.094 1 95.75 379 LEU B CA 1
ATOM 6212 C C . LEU B 1 379 ? 5.902 -23.422 -19.797 1 95.75 379 LEU B C 1
ATOM 6214 O O . LEU B 1 379 ? 6.133 -22.266 -19.469 1 95.75 379 LEU B O 1
ATOM 6218 N N . HIS B 1 380 ? 6.555 -24.016 -20.703 1 96.31 380 HIS B N 1
ATOM 6219 C CA . HIS B 1 380 ? 7.652 -23.406 -21.453 1 96.31 380 HIS B CA 1
ATOM 6220 C C . HIS B 1 380 ? 7.16 -22.219 -22.266 1 96.31 380 HIS B C 1
ATOM 6222 O O . HIS B 1 380 ? 7.879 -21.219 -22.422 1 96.31 380 HIS B O 1
ATOM 6228 N N . HIS B 1 381 ? 5.992 -22.297 -22.812 1 95.06 381 HIS B N 1
ATOM 6229 C CA . HIS B 1 381 ? 5.426 -21.188 -23.562 1 95.06 381 HIS B CA 1
ATOM 6230 C C . HIS B 1 381 ? 5.211 -19.969 -22.688 1 95.06 381 HIS B C 1
ATOM 6232 O O . HIS B 1 381 ? 5.082 -18.844 -23.188 1 95.06 381 HIS B O 1
ATOM 6238 N N . CYS B 1 382 ? 5.129 -20.188 -21.375 1 94.44 382 CYS B N 1
ATOM 6239 C CA . CYS B 1 382 ? 4.93 -19.109 -20.406 1 94.44 382 CYS B CA 1
ATOM 6240 C C . CYS B 1 382 ? 6.223 -18.797 -19.672 1 94.44 382 CYS B C 1
ATOM 6242 O O . CYS B 1 382 ? 6.191 -18.344 -18.516 1 94.44 382 CYS B O 1
ATOM 6244 N N . ARG B 1 383 ? 7.344 -19 -20.266 1 93.62 383 ARG B N 1
ATOM 6245 C CA . ARG B 1 383 ? 8.641 -18.891 -19.609 1 93.62 383 ARG B CA 1
ATOM 6246 C C . ARG B 1 383 ? 8.953 -17.438 -19.234 1 93.62 383 ARG B C 1
ATOM 6248 O O . ARG B 1 383 ? 9.805 -17.188 -18.391 1 93.62 383 ARG B O 1
ATOM 6255 N N . GLY B 1 384 ? 8.258 -16.5 -19.828 1 92.81 384 GLY B N 1
ATOM 6256 C CA . GLY B 1 384 ? 8.484 -15.094 -19.5 1 92.81 384 GLY B CA 1
ATOM 6257 C C . GLY B 1 384 ? 7.926 -14.703 -18.141 1 92.81 384 GLY B C 1
ATOM 6258 O O . GLY B 1 384 ? 8.281 -13.648 -17.609 1 92.81 384 GLY B O 1
ATOM 6259 N N . TYR B 1 385 ? 7.055 -15.477 -17.625 1 94.56 385 TYR B N 1
ATOM 6260 C CA . TYR B 1 385 ? 6.488 -15.219 -16.312 1 94.56 385 TYR B CA 1
ATOM 6261 C C . TYR B 1 385 ? 7.512 -15.484 -15.211 1 94.56 385 TYR B C 1
ATOM 6263 O O . TYR B 1 385 ? 8.195 -16.5 -15.234 1 94.56 385 TYR B O 1
ATOM 6271 N N . TRP B 1 386 ? 7.672 -14.648 -14.25 1 93.88 386 TRP B N 1
ATOM 6272 C CA . TRP B 1 386 ? 8.734 -14.656 -13.25 1 93.88 386 TRP B CA 1
ATOM 6273 C C . TRP B 1 386 ? 8.742 -15.969 -12.477 1 93.88 386 TRP B C 1
ATOM 6275 O O . TRP B 1 386 ? 9.805 -16.438 -12.055 1 93.88 386 TRP B O 1
ATOM 6285 N N . ALA B 1 387 ? 7.59 -16.625 -12.312 1 93.31 387 ALA B N 1
ATOM 6286 C CA . ALA B 1 387 ? 7.461 -17.797 -11.445 1 93.31 387 ALA B CA 1
ATOM 6287 C C . ALA B 1 387 ? 7.836 -19.078 -12.188 1 93.31 387 ALA B C 1
ATOM 6289 O O . ALA B 1 387 ? 8.094 -20.109 -11.562 1 93.31 387 ALA B O 1
ATOM 6290 N N . TYR B 1 388 ? 7.758 -19.094 -13.477 1 93.06 388 TYR B N 1
ATOM 6291 C CA . TYR B 1 388 ? 7.996 -20.312 -14.242 1 93.06 388 TYR B CA 1
ATOM 6292 C C . TYR B 1 388 ? 9.406 -20.312 -14.828 1 93.06 388 TYR B C 1
ATOM 6294 O O . TYR B 1 388 ? 10.094 -21.328 -14.789 1 93.06 388 TYR B O 1
ATOM 6302 N N . ALA B 1 389 ? 9.789 -19.156 -15.469 1 91.31 389 ALA B N 1
ATOM 6303 C CA . ALA B 1 389 ? 11.117 -19 -16.062 1 91.31 389 ALA B CA 1
ATOM 6304 C C . ALA B 1 389 ? 11.477 -20.219 -16.922 1 91.31 389 ALA B C 1
ATOM 6306 O O . ALA B 1 389 ? 10.695 -20.609 -17.781 1 91.31 389 ALA B O 1
ATOM 6307 N N . GLY B 1 390 ? 12.539 -20.922 -16.688 1 90 390 GLY B N 1
ATOM 6308 C CA . GLY B 1 390 ? 13.008 -22.031 -17.516 1 90 390 GLY B CA 1
ATOM 6309 C C . GLY B 1 390 ? 12.523 -23.375 -17.031 1 90 390 GLY B C 1
ATOM 6310 O O . GLY B 1 390 ? 13.016 -24.422 -17.5 1 90 390 GLY B O 1
ATOM 6311 N N . ALA B 1 391 ? 11.539 -23.438 -16.266 1 93 391 ALA B N 1
ATOM 6312 C CA . ALA B 1 391 ? 11.086 -24.656 -15.609 1 93 391 ALA B CA 1
ATOM 6313 C C . ALA B 1 391 ? 10.555 -25.656 -16.641 1 93 391 ALA B C 1
ATOM 6315 O O . ALA B 1 391 ? 10.734 -26.875 -16.484 1 93 391 ALA B O 1
ATOM 6316 N N . GLY B 1 392 ? 9.852 -25.141 -17.672 1 95.12 392 GLY B N 1
ATOM 6317 C CA . GLY B 1 392 ? 9.297 -26.031 -18.688 1 95.12 392 GLY B CA 1
ATOM 6318 C C . GLY B 1 392 ? 10.352 -26.875 -19.375 1 95.12 392 GLY B C 1
ATOM 6319 O O . GLY B 1 392 ? 10.219 -28.109 -19.453 1 95.12 392 GLY B O 1
ATOM 6320 N N . ARG B 1 393 ? 11.375 -26.266 -19.781 1 94.75 393 ARG B N 1
ATOM 6321 C CA . ARG B 1 393 ? 12.469 -26.953 -20.469 1 94.75 393 ARG B CA 1
ATOM 6322 C C . ARG B 1 393 ? 13.148 -27.953 -19.531 1 94.75 393 ARG B C 1
ATOM 6324 O O . ARG B 1 393 ? 13.391 -29.109 -19.906 1 94.75 393 ARG B O 1
ATOM 6331 N N . THR B 1 394 ? 13.406 -27.547 -18.375 1 93.19 394 THR B N 1
ATOM 6332 C CA . THR B 1 394 ? 14.055 -28.422 -17.391 1 93.19 394 THR B CA 1
ATOM 6333 C C . THR B 1 394 ? 13.203 -29.641 -17.094 1 93.19 394 THR B C 1
ATOM 6335 O O . THR B 1 394 ? 13.719 -30.75 -16.984 1 93.19 394 THR B O 1
ATOM 6338 N N . LEU B 1 395 ? 11.945 -29.438 -16.953 1 94.75 395 LEU B N 1
ATOM 6339 C CA . LEU B 1 395 ? 11.031 -30.531 -16.656 1 94.75 395 LEU B CA 1
ATOM 6340 C C . LEU B 1 395 ? 10.984 -31.531 -17.797 1 94.75 395 LEU B C 1
ATOM 6342 O O . LEU B 1 395 ? 11.086 -32.75 -17.562 1 94.75 395 LEU B O 1
ATOM 6346 N N . VAL B 1 396 ? 10.844 -31.078 -19 1 96.44 396 VAL B N 1
ATOM 6347 C CA . VAL B 1 396 ? 10.766 -31.969 -20.172 1 96.44 396 VAL B CA 1
ATOM 6348 C C . VAL B 1 396 ? 12.062 -32.75 -20.297 1 96.44 396 VAL B C 1
ATOM 6350 O O . VAL B 1 396 ? 12.031 -33.969 -20.516 1 96.44 396 VAL B O 1
ATOM 6353 N N . ARG B 1 397 ? 13.156 -32.094 -20.109 1 94.44 397 ARG B N 1
ATOM 6354 C CA . ARG B 1 397 ? 14.453 -32.781 -20.188 1 94.44 397 ARG B CA 1
ATOM 6355 C C . ARG B 1 397 ? 14.578 -33.844 -19.094 1 94.44 397 ARG B C 1
ATOM 6357 O O . ARG B 1 397 ? 15.062 -34.938 -19.359 1 94.44 397 ARG B O 1
ATOM 6364 N N . SER B 1 398 ? 14.164 -33.5 -17.938 1 94.5 398 SER B N 1
ATOM 6365 C CA . SER B 1 398 ? 14.258 -34.406 -16.812 1 94.5 398 SER B CA 1
ATOM 6366 C C . SER B 1 398 ? 13.375 -35.656 -17.031 1 94.5 398 SER B C 1
ATOM 6368 O O . SER B 1 398 ? 13.773 -36.781 -16.719 1 94.5 398 SER B O 1
ATOM 6370 N N . ILE B 1 399 ? 12.195 -35.438 -17.516 1 96.56 399 ILE B N 1
ATOM 6371 C CA . ILE B 1 399 ? 11.289 -36.531 -17.781 1 96.56 399 ILE B CA 1
ATOM 6372 C C . ILE B 1 399 ? 11.867 -37.438 -18.875 1 96.56 399 ILE B C 1
ATOM 6374 O O . ILE B 1 399 ? 11.852 -38.656 -18.75 1 96.56 399 ILE B O 1
ATOM 6378 N N . SER B 1 400 ? 12.375 -36.812 -19.906 1 95.81 400 SER B N 1
ATOM 6379 C CA . SER B 1 400 ? 12.977 -37.594 -21 1 95.81 400 SER B CA 1
ATOM 6380 C C . SER B 1 400 ? 14.148 -38.438 -20.5 1 95.81 400 SER B C 1
ATOM 6382 O O . SER B 1 400 ? 14.289 -39.594 -20.891 1 95.81 400 SER B O 1
ATOM 6384 N N . ALA B 1 401 ? 14.922 -37.812 -19.703 1 94.62 401 ALA B N 1
ATOM 6385 C CA . ALA B 1 401 ? 16.062 -38.531 -19.141 1 94.62 401 ALA B CA 1
ATOM 6386 C C . ALA B 1 401 ? 15.602 -39.688 -18.234 1 94.62 401 ALA B C 1
ATOM 6388 O O . ALA B 1 401 ? 16.203 -40.75 -18.234 1 94.62 401 ALA B O 1
ATOM 6389 N N . HIS B 1 402 ? 14.578 -39.469 -17.531 1 95.31 402 HIS B N 1
ATOM 6390 C CA . HIS B 1 402 ? 14.055 -40.469 -16.594 1 95.31 402 HIS B CA 1
ATOM 6391 C C . HIS B 1 402 ? 13.422 -41.656 -17.328 1 95.31 402 HIS B C 1
ATOM 6393 O O . HIS B 1 402 ? 13.594 -42.781 -16.922 1 95.31 402 HIS B O 1
ATOM 6399 N N . LEU B 1 403 ? 12.648 -41.406 -18.359 1 95.88 403 LEU B N 1
ATOM 6400 C CA . LEU B 1 403 ? 11.883 -42.438 -19.047 1 95.88 403 LEU B CA 1
ATOM 6401 C C . LEU B 1 403 ? 12.758 -43.219 -20.016 1 95.88 403 LEU B C 1
ATOM 6403 O O . LEU B 1 403 ? 12.5 -44.375 -20.297 1 95.88 403 LEU B O 1
ATOM 6407 N N . GLY B 1 404 ? 13.75 -42.531 -20.594 1 93.19 404 GLY B N 1
ATOM 6408 C CA . GLY B 1 404 ? 14.656 -43.219 -21.5 1 93.19 404 GLY B CA 1
ATOM 6409 C C . GLY B 1 404 ? 14.172 -43.219 -22.938 1 93.19 404 GLY B C 1
ATOM 6410 O O . GLY B 1 404 ? 13.141 -42.625 -23.25 1 93.19 404 GLY B O 1
ATOM 6411 N N . SER B 1 405 ? 14.805 -43.969 -23.844 1 92.62 405 SER B N 1
ATOM 6412 C CA . SER B 1 405 ? 14.656 -43.875 -25.281 1 92.62 405 SER B CA 1
ATOM 6413 C C . SER B 1 405 ? 13.391 -44.594 -25.766 1 92.62 405 SER B C 1
ATOM 6415 O O . SER B 1 405 ? 12.859 -44.281 -26.828 1 92.62 405 SER B O 1
ATOM 6417 N N . TYR B 1 406 ? 12.898 -45.531 -24.969 1 91.81 406 TYR B N 1
ATOM 6418 C CA . TYR B 1 406 ? 11.695 -46.25 -25.344 1 91.81 406 TYR B CA 1
ATOM 6419 C C . TYR B 1 406 ? 10.531 -45.312 -25.578 1 91.81 406 TYR B C 1
ATOM 6421 O O . TYR B 1 406 ? 9.68 -45.562 -26.438 1 91.81 406 TYR B O 1
ATOM 6429 N N . TRP B 1 407 ? 10.523 -44.219 -24.891 1 93.88 407 TRP B N 1
ATOM 6430 C CA . TRP B 1 407 ? 9.398 -43.281 -24.922 1 93.88 407 TRP B CA 1
ATOM 6431 C C . TRP B 1 407 ? 9.688 -42.094 -25.844 1 93.88 407 TRP B C 1
ATOM 6433 O O . TRP B 1 407 ? 8.914 -41.156 -25.906 1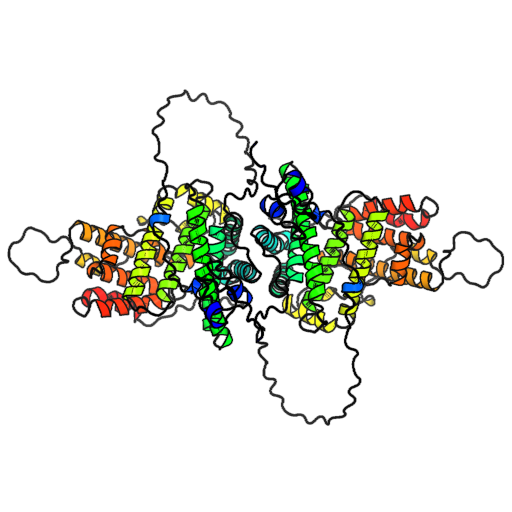 93.88 407 TRP B O 1
ATOM 6443 N N . SER B 1 408 ? 10.719 -42.094 -26.625 1 93.5 408 SER B N 1
ATOM 6444 C CA . SER B 1 408 ? 11.227 -40.969 -27.391 1 93.5 408 SER B CA 1
ATOM 6445 C C . SER B 1 408 ? 10.211 -40.5 -28.438 1 93.5 408 SER B C 1
ATOM 6447 O O . SER B 1 408 ? 10.094 -39.312 -28.703 1 93.5 408 SER B O 1
ATOM 6449 N N . GLU B 1 409 ? 9.523 -41.438 -29.016 1 92.31 409 GLU B N 1
ATOM 6450 C CA . GLU B 1 409 ? 8.547 -41.094 -30.047 1 92.31 409 GLU B CA 1
ATOM 6451 C C . GLU B 1 409 ? 7.445 -40.188 -29.484 1 92.31 409 GLU B C 1
ATOM 6453 O O . GLU B 1 409 ? 7.043 -39.219 -30.125 1 92.31 409 GLU B O 1
ATOM 6458 N N . TRP B 1 410 ? 6.98 -40.531 -28.297 1 93.69 410 TRP B N 1
ATOM 6459 C CA . TRP B 1 410 ? 5.895 -39.812 -27.656 1 93.69 410 TRP B CA 1
ATOM 6460 C C . TRP B 1 410 ? 6.406 -38.5 -27.062 1 93.69 410 TRP B C 1
ATOM 6462 O O . TRP B 1 410 ? 5.633 -37.562 -26.844 1 93.69 410 TRP B O 1
ATOM 6472 N N . LEU B 1 411 ? 7.684 -38.406 -26.797 1 95.88 411 LEU B N 1
ATOM 6473 C CA . LEU B 1 411 ? 8.258 -37.25 -26.156 1 95.88 411 LEU B CA 1
ATOM 6474 C C . LEU B 1 411 ? 8.852 -36.281 -27.188 1 95.88 411 LEU B C 1
ATOM 6476 O O . LEU B 1 411 ? 9.359 -35.219 -26.844 1 95.88 411 LEU B O 1
ATOM 6480 N N . ALA B 1 412 ? 8.773 -36.625 -28.453 1 94.44 412 ALA B N 1
ATOM 6481 C CA . ALA B 1 412 ? 9.414 -35.844 -29.516 1 94.44 412 ALA B CA 1
ATOM 6482 C C . ALA B 1 412 ? 8.867 -34.438 -29.578 1 94.44 412 ALA B C 1
ATOM 6484 O O . ALA B 1 412 ? 9.625 -33.469 -29.656 1 94.44 412 ALA B O 1
ATOM 6485 N N . TRP B 1 413 ? 7.598 -34.281 -29.531 1 95.19 413 TRP B N 1
ATOM 6486 C CA . TRP B 1 413 ? 6.98 -33 -29.719 1 95.19 413 TRP B CA 1
ATOM 6487 C C . TRP B 1 413 ? 7.344 -32.062 -28.562 1 95.19 413 TRP B C 1
ATOM 6489 O O . TRP B 1 413 ? 7.758 -30.906 -28.781 1 95.19 413 TRP B O 1
ATOM 6499 N N . PRO B 1 414 ? 7.129 -32.469 -27.266 1 96.75 414 PRO B N 1
ATOM 6500 C CA . PRO B 1 414 ? 7.516 -31.578 -26.188 1 96.75 414 PRO B CA 1
ATOM 6501 C C . PRO B 1 414 ? 9 -31.234 -26.219 1 96.75 414 PRO B C 1
ATOM 6503 O O . PRO B 1 414 ? 9.383 -30.094 -25.906 1 96.75 414 PRO B O 1
ATOM 6506 N N . GLN B 1 415 ? 9.844 -32.156 -26.594 1 95.94 415 GLN B N 1
ATOM 6507 C CA . GLN B 1 415 ? 11.273 -31.906 -26.672 1 95.94 415 GLN B CA 1
ATOM 6508 C C . GLN B 1 415 ? 11.578 -30.875 -27.766 1 95.94 415 GLN B C 1
ATOM 6510 O O . GLN B 1 415 ? 12.375 -29.969 -27.562 1 95.94 415 GLN B O 1
ATOM 6515 N N . GLU B 1 416 ? 10.969 -31 -28.875 1 95.38 416 GLU B N 1
ATOM 6516 C CA . GLU B 1 416 ? 11.148 -30.047 -29.969 1 95.38 416 GLU B CA 1
ATOM 6517 C C . GLU B 1 416 ? 10.648 -28.672 -29.578 1 95.38 416 GLU B C 1
ATOM 6519 O O . GLU B 1 416 ? 11.258 -27.656 -29.938 1 95.38 416 GLU B O 1
ATOM 6524 N N . THR B 1 417 ? 9.555 -28.688 -28.906 1 94.94 417 THR B N 1
ATOM 6525 C CA . THR B 1 417 ? 8.938 -27.422 -28.5 1 94.94 417 THR B CA 1
ATOM 6526 C C . THR B 1 417 ? 9.852 -26.641 -27.562 1 94.94 417 THR B C 1
ATOM 6528 O O . THR B 1 417 ? 9.992 -25.422 -27.703 1 94.94 417 THR B O 1
ATOM 6531 N N . VAL B 1 418 ? 10.477 -27.281 -26.625 1 95.75 418 VAL B N 1
ATOM 6532 C CA . VAL B 1 418 ? 11.258 -26.562 -25.625 1 95.75 418 VAL B CA 1
ATOM 6533 C C . VAL B 1 418 ? 12.648 -26.25 -26.172 1 95.75 418 VAL B C 1
ATOM 6535 O O . VAL B 1 418 ? 13.328 -25.344 -25.688 1 95.75 418 VAL B O 1
ATOM 6538 N N . GLU B 1 419 ? 13.109 -27.109 -27.141 1 92.44 419 GLU B N 1
ATOM 6539 C CA . GLU B 1 419 ? 14.43 -26.875 -27.719 1 92.44 419 GLU B CA 1
ATOM 6540 C C . GLU B 1 419 ? 14.367 -25.875 -28.859 1 92.44 419 GLU B C 1
ATOM 6542 O O . GLU B 1 419 ? 15.391 -25.312 -29.25 1 92.44 419 GLU B O 1
ATOM 6547 N N . GLY B 1 420 ? 13.273 -25.844 -29.594 1 76.81 420 GLY B N 1
ATOM 6548 C CA . GLY B 1 420 ? 13.141 -24.906 -30.703 1 76.81 420 GLY B CA 1
ATOM 6549 C C . GLY B 1 420 ? 13.391 -23.469 -30.312 1 76.81 420 GLY B C 1
ATOM 6550 O O . GLY B 1 420 ? 13.281 -23.109 -29.141 1 76.81 420 GLY B O 1
ATOM 6551 N N . SER B 1 421 ? 14.148 -22.734 -31.172 1 57.44 421 SER B N 1
ATOM 6552 C CA . SER B 1 421 ? 14.672 -21.375 -31.094 1 57.44 421 SER B CA 1
ATOM 6553 C C . SER B 1 421 ? 13.594 -20.391 -30.641 1 57.44 421 SER B C 1
ATOM 6555 O O . SER B 1 421 ? 12.438 -20.484 -31.062 1 57.44 421 SER B O 1
ATOM 6557 N N . ASP B 1 422 ? 13.68 -19.922 -29.469 1 50.91 422 ASP B N 1
ATOM 6558 C CA . ASP B 1 422 ? 13 -18.812 -28.797 1 50.91 422 ASP B CA 1
ATOM 6559 C C . ASP B 1 422 ? 12.641 -17.703 -29.766 1 50.91 422 ASP B C 1
ATOM 6561 O O . ASP B 1 422 ? 13.5 -16.906 -30.141 1 50.91 422 ASP B O 1
ATOM 6565 N N . VAL B 1 423 ? 12.008 -17.891 -30.812 1 40.88 423 VAL B N 1
ATOM 6566 C CA . VAL B 1 423 ? 11.586 -16.578 -31.312 1 40.88 423 VAL B CA 1
ATOM 6567 C C . VAL B 1 423 ? 10.906 -15.789 -30.188 1 40.88 423 VAL B C 1
ATOM 6569 O O . VAL B 1 423 ? 9.805 -16.141 -29.766 1 40.88 423 VAL B O 1
ATOM 6572 N N . PHE B 1 424 ? 11.617 -15.297 -29.266 1 39.16 424 PHE B N 1
ATOM 6573 C CA . PHE B 1 424 ? 11.164 -14.375 -28.234 1 39.16 424 PHE B CA 1
ATOM 6574 C C . PHE B 1 424 ? 10.195 -13.344 -28.828 1 39.16 424 PHE B C 1
ATOM 6576 O O . PHE B 1 424 ? 10.562 -12.578 -29.719 1 39.16 424 PHE B O 1
ATOM 6583 N N . VAL B 1 425 ? 9.062 -13.625 -28.906 1 36.09 425 VAL B N 1
ATOM 6584 C CA . VAL B 1 425 ? 8.188 -12.477 -29.141 1 36.09 425 VAL B CA 1
ATOM 6585 C C . VAL B 1 425 ? 8.406 -11.422 -28.062 1 36.09 425 VAL B C 1
ATOM 6587 O O . VAL B 1 425 ? 8.094 -11.656 -26.891 1 36.09 425 VAL B O 1
ATOM 6590 N N . THR B 1 426 ? 9.375 -10.617 -28.203 1 33.72 426 THR B N 1
ATOM 6591 C CA . THR B 1 426 ? 9.602 -9.453 -27.359 1 33.72 426 THR B CA 1
ATOM 6592 C C . THR B 1 426 ? 8.305 -8.672 -27.156 1 33.72 426 THR B C 1
ATOM 6594 O O . THR B 1 426 ? 7.656 -8.273 -28.125 1 33.72 426 THR B O 1
ATOM 6597 N N . ALA B 1 427 ? 7.762 -8.961 -26.109 1 34.16 427 ALA B N 1
ATOM 6598 C CA . ALA B 1 427 ? 6.676 -8.031 -25.812 1 34.16 427 ALA B CA 1
ATOM 6599 C C . ALA B 1 427 ? 7.098 -6.59 -26.078 1 34.16 427 ALA B C 1
ATOM 6601 O O . ALA B 1 427 ? 8.234 -6.203 -25.781 1 34.16 427 ALA B O 1
ATOM 6602 N N . PRO B 1 428 ? 6.316 -5.828 -26.891 1 30.86 428 PRO B N 1
ATOM 6603 C CA . PRO B 1 428 ? 6.684 -4.438 -27.156 1 30.86 428 PRO B CA 1
ATOM 6604 C C . PRO B 1 428 ? 6.941 -3.637 -25.875 1 30.86 428 PRO B C 1
ATOM 6606 O O . PRO B 1 428 ? 6.18 -3.75 -24.922 1 30.86 428 PRO B O 1
ATOM 6609 N N . THR B 1 429 ? 8.219 -3.498 -25.594 1 26.22 429 THR B N 1
ATOM 6610 C CA . THR B 1 429 ? 8.586 -2.547 -24.562 1 26.22 429 THR B CA 1
ATOM 6611 C C . THR B 1 429 ? 7.688 -1.314 -24.609 1 26.22 429 THR B C 1
ATOM 6613 O O . THR B 1 429 ? 7.531 -0.7 -25.672 1 26.22 429 THR B O 1
ATOM 6616 N N . ALA B 1 430 ? 6.809 -1.271 -23.734 1 27.19 430 ALA B N 1
ATOM 6617 C CA . ALA B 1 430 ? 6.113 0.007 -23.609 1 27.19 430 ALA B CA 1
ATOM 6618 C C . ALA B 1 430 ? 7.086 1.177 -23.75 1 27.19 430 ALA B C 1
ATOM 6620 O O . ALA B 1 430 ? 8.125 1.21 -23.094 1 27.19 430 ALA B O 1
ATOM 6621 N N . ALA B 1 431 ? 7.234 1.794 -24.938 1 25.42 431 ALA B N 1
ATOM 6622 C CA . ALA B 1 431 ? 7.855 3.115 -24.984 1 25.42 431 ALA B CA 1
ATOM 6623 C C . ALA B 1 431 ? 7.57 3.896 -23.703 1 25.42 431 ALA B C 1
ATOM 6625 O O . ALA B 1 431 ? 6.41 4.047 -23.312 1 25.42 431 ALA B O 1
ATOM 6626 N N . VAL B 1 432 ? 8.461 4.035 -22.75 1 20.28 432 VAL B N 1
ATOM 6627 C CA . VAL B 1 432 ? 8.391 5.23 -21.922 1 20.28 432 VAL B CA 1
ATOM 6628 C C . VAL B 1 432 ? 8.211 6.465 -22.797 1 20.28 432 VAL B C 1
ATOM 6630 O O . VAL B 1 432 ? 8.898 6.629 -23.797 1 20.28 432 VAL B O 1
#

Foldseek 3Di:
DPPPDPDDADPQAWPVCVVVVHHFPNDPPATPVCVVVVHDTCSLVPPLPLQFLVLLPFPDDDPPPPPDPPDCPPPPPPPPPPPPPPPDLPVLFPDADDDDVLLVVLLVLLLPPVLVLLFQDPPLSNLVNVVQVVLCVSPPLSSLLSSLLSLQLQLLVLVVVDDDVSPVSNVSSPSSSSRSNSRSSVRSSVSSDRDDLVCLQSVLSSLLSNLLSLLLCLQPPDDDALLSSLVSLLSSLSSLLSSLVSCVVQVVSNLVVCCVRSHPPRLCSVLVDDDLVVFDFDCLLVLLVVQLPDPPPPDDDDPDPRHAPDDPVLSVLLNQLSVLLRSLVRSLPDPPDTLNSLQVSLVVSSNRRDPSLSVCSVVVRLSSLLSVLSSLLSLLVNLSRSSRNLRSQVSLVSSPVVNDDVCCVSSVSSNCSNPPDCPPPPDPDPDD/DPDPDPDDADPQAWPVCVVVVHHFPNDPPATPVCVVVVHDTCSLVPPLPLQFLVLLPFPDDDPPPPPDPPDCPPPPPPPPPPPPDPPDLPVLFPDADDDDVLLVVLLVLLLPPVLVLLFQDPPLSNLVNVLQVVLCVSPPLSSLLSSLLSLQLQLLVLVVVDDDVSPVSNVSSPSSSSRSNSRSSVRSSVSSDRDDLVCLQSVLSSLLSNLLSLLLCLQPPDDDALLSSLVSLLSSLSSLLSSLVSCVVQVVSNLVVCCVRSHPPRLCSVLVDDDLVVFDFDCLLVLLVVQLPDPPPPDDDDPDPDHAPDDNVLSVLLNQLSVLLRSLVRSLPDPPDTLNSLQVSLVVSSNRRDPSLSVCSNVVRLSSLLSVLSSLLSLLVNLSRSSRNLRSQVSLVSSDVVNDDVCCVSSVSSNCSNPPDCPPPPDPDPDD

Solvent-accessible surface area (backbone atoms only — not comparable to full-atom values): 48909 Å² total; per-residue (Å²): 132,82,79,74,73,80,74,76,74,48,91,73,39,35,58,50,32,61,71,66,72,45,74,33,73,54,40,79,61,49,22,62,59,28,62,74,66,73,44,84,30,44,50,57,65,51,73,75,66,69,78,60,47,72,69,44,69,68,69,74,84,75,83,78,87,80,74,82,73,80,79,77,76,75,74,84,70,77,74,70,78,70,73,78,66,76,74,71,86,67,75,79,56,76,91,68,82,66,38,52,55,67,53,54,46,25,51,51,37,33,56,71,56,48,35,71,69,55,28,60,48,88,68,35,34,63,30,46,45,50,49,51,49,60,49,20,58,76,29,67,33,36,34,28,36,52,36,12,49,26,23,42,53,50,15,52,54,26,53,68,66,58,53,71,68,24,43,52,46,15,54,47,24,43,52,48,14,52,52,28,37,51,51,14,52,52,45,46,55,68,50,66,69,70,77,37,89,86,46,40,62,52,50,50,52,38,47,53,51,49,41,50,46,44,53,26,47,39,64,66,61,70,85,66,56,65,65,47,32,50,52,42,50,45,48,35,34,45,45,30,44,31,47,36,55,54,42,71,77,37,44,71,60,51,49,50,51,44,33,72,54,43,35,83,81,27,65,63,68,67,52,69,71,62,56,74,84,76,45,68,80,74,66,88,50,55,75,55,50,66,65,56,54,80,75,72,76,73,76,79,79,76,75,74,78,82,72,64,92,57,52,69,68,55,36,52,27,46,50,51,36,48,51,48,46,40,48,37,54,22,56,52,66,43,81,89,63,47,58,30,61,46,51,43,35,59,58,48,42,45,36,68,42,46,71,66,34,49,51,35,46,70,68,63,35,65,72,44,46,52,54,47,26,48,49,17,32,55,36,35,77,37,27,85,39,88,64,46,33,67,41,12,44,52,46,31,52,46,46,48,64,70,67,38,75,90,49,41,79,79,44,41,61,34,52,48,60,52,65,46,79,74,75,67,76,70,68,77,70,75,79,126,131,81,81,73,72,80,73,76,73,47,90,74,38,35,58,50,30,60,72,66,73,46,74,32,73,56,42,78,60,50,22,62,59,28,60,75,66,72,44,84,28,44,50,55,65,50,74,75,65,68,77,60,46,70,69,46,69,67,70,74,84,74,86,75,86,80,73,80,77,76,81,78,77,74,73,83,70,79,75,71,78,72,73,77,66,77,75,71,88,67,76,80,54,75,90,69,82,65,38,53,56,66,54,53,45,23,50,51,37,33,56,71,56,47,35,73,70,52,28,60,48,89,69,36,32,62,30,46,42,51,48,50,50,60,48,21,57,75,29,68,32,34,34,29,37,52,37,12,49,25,22,42,52,52,15,54,54,26,53,66,67,58,52,72,68,25,44,52,46,14,54,47,24,44,51,48,14,52,51,29,38,52,50,13,50,52,44,46,55,69,50,66,67,70,78,38,88,86,46,40,62,55,49,50,53,38,47,52,50,48,43,50,47,45,52,27,47,38,64,65,60,72,84,67,56,65,66,48,32,49,52,41,47,46,48,38,33,46,45,30,43,32,46,37,54,54,44,71,76,36,42,69,60,50,49,50,51,45,34,70,54,44,34,83,81,28,66,63,68,67,53,69,70,61,55,73,85,78,45,69,79,73,64,88,50,56,75,55,50,66,63,54,54,78,74,71,76,74,76,82,80,77,77,73,78,84,72,64,92,58,52,69,68,54,35,51,28,46,51,50,34,48,53,47,47,40,48,36,55,21,56,53,66,43,82,88,62,46,58,29,61,46,52,44,35,58,60,48,42,46,36,68,42,45,70,66,34,50,50,35,46,71,66,62,36,66,72,46,46,54,54,47,26,46,49,18,33,57,36,35,77,37,28,84,39,88,64,47,32,68,40,13,44,52,46,30,51,45,48,48,64,69,66,37,73,88,48,41,80,79,43,42,61,36,50,46,60,51,65,47,82,73,75,69,75,68,68,78,70,73,77,128

pLDDT: mean 77.16, std 22.84, range [20.28, 98.38]

Radius of gyration: 33.98 Å; Cα contacts (8 Å, |Δi|>4): 981; chains: 2; bounding box: 96×129×86 Å

Secondary structure (DSSP, 8-state):
----------TT--HHHHHHT------SSS-HHHHHTT---GGGGS------GGGG---PPP------------------------------SPPP--B-HHHHHHHHHIIIIIHHHH---TTHHHHHHHHHHHHHTT-HHHHHHHHHHHHHHHHHHHHHH-SHHHHHHHHHHHHHHHHHHHHHHHHHHHHTPPP-TTTHHHHHHHHHHHHHHHHHHHHH--TTHHHHHHHHHHHHHHHHHHHHHHHHHSHHHHHHHHHHHH-TT-HHHHHTT--GGGS---STTHHHHGGGS---S---S---S------HHHHHHHHHHHHHHHHHHHHHHSTT--HHHHHHHHHHHHHHS-HHHHHHHHTT-HHHHHHHHHHHHHHHHTTTSTTTTTHHHHHHHHHHHHH-GGGHHHHHHHHHHHHS------------/----------TT--HHHHHHT------SSS-HHHHHTT---GGGSS------GGGG---PPP------------------------------SPPP--B-HHHHHHHHHIIIIIHHHH---TTHHHHHHHHHHHHHTT-HHHHHHHHHHHHHHHHHHHHHH-SHHHHHHHHHHHHHHHHHHHHHHHHHHHHTPPP-TTTHHHHHHHHHHHHHHHHHHHHHS-TTHHHHHHHHHHHHHHHHHHHHHHHHHSHHHHHHHHHHHH-TT-HHHHHTT--GGGS---STTHHHHGGGS---S---S---S------HHHHHHHHHHHHHHHHHHHHHHSTT--HHHHHHHHHHHHHHS-HHHHHHHHTT-HHHHHHHHHHHHHHHHTTTSTTTTTHHHHHHHHHHHHH-GGGHHHHHHHHHHHHS------------

Organism: Colletotrichum orbiculare (strain 104-T / ATCC 96160 / CBS 514.97 / LARS 414 / MAFF 240422) (NCBI:txid1213857)

Nearest PDB structures (foldseek):
  6xi6-assembly1_A-3  TM=1.908E-01  e=9.926E+00  synthetic construct
  6xi6-assembly1_A-3  TM=1.819E-01  e=8.334E+00  synthetic construct

Sequence (864 aa):
MRQRTPHRKSRFGCKECKQRHVKCDETRPSCINCSTALRRCSYLDTETTLPSPAVFSYQCPSPAASTSTASSSAPGAVGGTVPLEPPGFGHVYPPTEPYDLRHMELLYHFEHELGPDMGFGDPTQQRYQRMSIKQALRTPYLMDELLALSAAHKSTLAAGAGGRQDDDDAVFYRGEAARLQTRALSQFNLARAEVSADNLLPIFLYSTWLGQHVLFDAFTLPPGGFSAVLDKLVHCMNLHRGVRTIAAGSWATLRAHFEAHLGADSRFVDTILLDPDSVESGAECAGLLGLFAARNTSSGGGSGSGGSDLTDPARAACREAVEALQHMFDIRRTAGLTPVRRISTVQEWSVRVPTAFVSLLDQRRPEALVVLAYWGALLHHCRGYWAYAGAGRTLVRSISAHLGSYWSEWLAWPQETVEGSDVFVTAPTAAVMRQRTPHRKSRFGCKECKQRHVKCDETRPSCINCSTALRRCSYLDTETTLPSPAVFSYQCPSPAASTSTASSSAPGAVGGTVPLEPPGFGHVYPPTEPYDLRHMELLYHFEHELGPDMGFGDPTQQRYQRMSIKQALRTPYLMDELLALSAAHKSTLAAGAGGRQDDDDAVFYRGEAARLQTRALSQFNLARAEVSADNLLPIFLYSTWLGQHVLFDAFTLPPGGFSAVLDKLVHCMNLHRGVRTIAAGSWATLRAHFEAHLGADSRFVDTILLDPDSVESGAECAGLLGLFAARNTSSGGGSGSGGSDLTDPARAACREAVEALQHMFDIRRTAGLTPVRRISTVQEWSVRVPTAFVSLLDQRRPEALVVLAYWGALLHHCRGYWAYAGAGRTLVRSISAHLGSYWSEWLAWPQETVEGSDVFVTAPTAAV

InterPro domains:
  IPR001138 Zn(2)Cys(6) fungal-type DNA-binding domain [PF00172] (13-44)
  IPR001138 Zn(2)Cys(6) fungal-type DNA-binding domain [PS00463] (13-41)
  IPR001138 Zn(2)Cys(6) fungal-type DNA-binding domain [PS50048] (13-43)
  IPR001138 Zn(2)Cys(6) fungal-type DNA-binding domain [SM00066] (8-52)
  IPR001138 Zn(2)Cys(6) fungal-type DNA-binding domain [cd00067] (9-43)
  IPR036864 Zn(2)-C6 fungal-type DNA-binding domain superfamily [G3DSA:4.10.240.10] (6-47)
  IPR036864 Zn(2)-C6 fungal-type DNA-binding domain superfamily [SSF57701] (3-46)
  IPR053157 Sterol Uptake Control Transcription Regulator [PTHR47784] (1-419)